Protein AF-A0ABD1VT43-F1 (afdb_monomer)

InterPro domains:
  IPR002347 Short-chain dehydrogenase/reductase SDR [PF13561] (41-270)
  IPR002347 Short-chain dehydrogenase/reductase SDR [PR00080] (107-118)
  IPR002347 Short-chain dehydrogenase/reductase SDR [PR00080] (162-170)
  IPR002347 Short-chain dehydrogenase/reductase SDR [PR00080] (182-201)
  IPR002347 Short-chain dehydrogenase/reductase SDR [PR00081] (36-53)
  IPR002347 Short-chain dehydrogenase/reductase SDR [PR00081] (107-118)
  IPR002347 Short-chain dehydrogenase/reductase SDR [PR00081] (156-172)
  IPR002347 Short-chain dehydrogenase/reductase SDR [PR00081] (182-201)
  IPR002347 Short-chain dehydrogenase/reductase SDR [PR00081] (203-220)
  IPR002347 Short-chain dehydrogenase/reductase SDR [PR00081] (246-266)
  IPR009003 Peptidase S1, PA clan [SSF50494] (459-661)
  IPR036034 PDZ superfamily [G3DSA:2.30.42.10] (669-772)
  IPR036034 PDZ superfamily [SSF50156] (689-769)
  IPR036291 NAD(P)-binding domain superfamily [SSF51735] (33-270)
  IPR041517 Protease Do-like, PDZ domain [PF17815] (774-915)
  IPR046449 Protease Do-like, PDZ domain superfamily [G3DSA:3.20.190.20] (773-922)
  IPR057326 Ketoreductase domain [SM00822] (35-213)

Foldseek 3Di:
DDDDDDDDDDDDDDDDDDPDDPDPDVPPALLQALAEEEAEPQLFFLNVLLCLLNVVSRYQYEYEYQPQVSQCVSQVVSPDSYDYDYADLLDLVRLLVSLVVSCVVRVAHAEYEAEDFAAQPADQDPVRGDVVSLVVRCSRLPVSLLSNLVNNCVGQLVVLHHEYEYEAALCCVPPPPGRPSNVVSRVNSLVSQLVVLVVCVRSHYYYEYAHDYDALIPRNLVVVCVVVPPDDSVRSRVVSQVQQPPPPDGDGSNVSSVVSSCRSGCVVVPDDSPDDHNYPSNDDRPDPDDDPDDDDDDDDDDDDDDDDDDDDDDDDDDDPDPDDDDDDDDDDDDDDDDDDDDDDDDDDDDDDDDDDDDDDDDDDDDDDDDDDDDDDDDDDDDDDDDDDDDDDDDDDDDDDDDDDDDDDDDDDDDDDDYDDDDDDDDDDDDDDDDDDDDDDDDDDDDDDDDDPDPPCCQLLQQKKKKKFWAWFADQLQLLGIPDIDIFMAMWGFADDQKIKFFQVSQPNGPWMWIGTVPGPDTFTKDWQAHAQLLRMTIIGGPDPVSVVSRDGAAADAADDFFFKKKQWFAATPGPDIDIWIFTFHDWAQDQDARNRHGEIKTKTQADDHGRSGNTFMATPVRHGQFTWDDHDDDPVDPRITMGRGVLLVVLQVVCCVVPVYHFHQWDQQFDWAFQPDPVSCVVLLPPDQFFIFTQDGFLAFQCVVPDDHSKTFQDKQNFGGGSGCWTDDDPHDIYRVVHVSRSDDQQDKIWTFIADSNDTDIDITGTHHFQAQAESDDPPRGWWWAAWLQQIKTFHHVVNCVSCDVVRLDDQNVCCNVPNHDNHHQFTFMFRAAGLDDPQQPPCHPDHNWTWQDWPPHGDGHVLSVLVCLVPDPDQWTWTQIPPRDIGIGGSVVRVVSPVVSCVVVVRPDSIDPVSVDDDDPPPPDDDDPVVVPPPPPDPPPVVVDDPVPPPDD

Sequence (954 aa):
MFKIGLRSICISRASLSKSSIRNFSAHIGSKLEGKVALITGAASGIGKETAKKFINNGAKVVIADIQTQLGQETATELGAHACFISCDVSKESDIAHAVDYAVSKYGQLDIMFNNAGIACHTPPTIVDLDLAAFDRVMSINVRGVVAGIKHASRVMIPQGRGSILCTSSITGVLGGLAQHTYSISKSTVIGVMKSAAAELCRYGIRINCISPFAIPTQFVIDEMREYFPGVEDQGLAKMIHDNGVLAGAICEPQDIANAALYLSSDDAKYKHPHWSLAAIKSALITTSTTLDRAERPLKAQQYSESGTASLVHATPFDFDAAANCWFSVLTSSTGSTSRYSLTSQRLFSTSRRPTYFLTSIVKSSKDPIQNQNPKKKLPRKTPGKFSTESEAITQKFPGRSRDESPLSNADDRSSRKKAGRSQSTSLRSSGVQRKGNKGVLFDSKDQQVETGHLQDAAFLNAVVKVYCTHTAPDYSLPWQKQRQYQSTGSAFMIGDGKLLTNAHCVEHDTQVKVKKRGDDTKYVAKVLAKGVECDIALLSIESKEFWKGAEPLQLGRLPRLQDAVTVVGYPLGGDTISVTKGVVSRIEVTSYAHGSSELLGIQIDAAINPGNSGGPAFNDRGECIGVAFQVYRSDEAENIGYVIPTTVVSHFLEDYERNGKYTGFPSLGVLLQKLENPALRACLNVPSNEGVLVRKVEPTSDASNVLKKGDVIVSFDDVRVGSEGTVPFQTTERIAFRFLISQKFAGDVAELGIIRGGQFMKVKAVMKPRVHLVPYHIEGGQPSYLIVAGLVFTPLSEPLIEEECEDTIGLKLLTKARYSLARFKGEQIVILSQVLANEVNIGYEDLSNEQVLKLNGTWIRNIHHLAHLVDSCKDKYLVFEFEDNILVVLEREAALAASGCILKDYGIPSERSSDLSEPYVDSIGHVKTIDQYESVDCAVSNSEIGYDGLLWGE

Mean predicted aligned error: 20.48 Å

Radius of gyration: 39.95 Å; Cα contacts (8 Å, |Δi|>4): 1645; chains: 1; bounding box: 138×115×93 Å

Organism: NCBI:txid126358

Structure (mmCIF, N/CA/C/O backbone):
data_AF-A0ABD1VT43-F1
#
_entry.id   AF-A0ABD1VT43-F1
#
loop_
_atom_site.group_PDB
_atom_site.id
_atom_site.type_symbol
_atom_site.label_atom_id
_atom_site.label_alt_id
_atom_site.label_comp_id
_atom_site.label_asym_id
_atom_site.label_entity_id
_atom_site.label_seq_id
_atom_site.pdbx_PDB_ins_code
_atom_site.Cartn_x
_atom_site.Cartn_y
_atom_site.Cartn_z
_atom_site.occupancy
_atom_site.B_iso_or_equiv
_atom_site.auth_seq_id
_atom_site.auth_comp_id
_atom_site.auth_asym_id
_atom_site.auth_atom_id
_atom_site.pdbx_PDB_model_num
ATOM 1 N N . MET A 1 1 ? -65.711 -47.361 1.495 1.00 32.53 1 MET A N 1
ATOM 2 C CA . MET A 1 1 ? -65.771 -48.813 1.799 1.00 32.53 1 MET A CA 1
ATOM 3 C C . MET A 1 1 ? -64.378 -49.201 2.299 1.00 32.53 1 MET A C 1
ATOM 5 O O . MET A 1 1 ? -63.424 -48.741 1.695 1.00 32.53 1 MET A O 1
ATOM 9 N N . PHE A 1 2 ? -64.205 -49.672 3.542 1.00 25.41 2 PHE A N 1
ATOM 10 C CA . PHE A 1 2 ? -64.366 -51.073 4.004 1.00 25.41 2 PHE A CA 1
ATOM 11 C C . PHE A 1 2 ? -63.335 -52.032 3.358 1.00 25.41 2 PHE A C 1
ATOM 13 O O . PHE A 1 2 ? -63.227 -52.018 2.142 1.00 25.41 2 PHE A O 1
ATOM 20 N N . LYS A 1 3 ? -62.592 -52.892 4.085 1.00 25.38 3 LYS A N 1
ATOM 21 C CA . LYS A 1 3 ? -62.597 -53.269 5.529 1.00 25.38 3 LYS A CA 1
ATOM 22 C C . LYS A 1 3 ? -61.210 -53.806 5.990 1.00 25.38 3 LYS A C 1
ATOM 24 O O . LYS A 1 3 ? -60.459 -54.279 5.154 1.00 25.38 3 LYS A O 1
ATOM 29 N N . ILE A 1 4 ? -60.940 -53.723 7.309 1.00 28.62 4 ILE A N 1
ATOM 30 C CA . ILE A 1 4 ? -60.386 -54.748 8.257 1.00 28.62 4 ILE A CA 1
ATOM 31 C C . ILE A 1 4 ? -59.448 -55.825 7.638 1.00 28.62 4 ILE A C 1
ATOM 33 O O . ILE A 1 4 ? -59.853 -56.489 6.699 1.00 28.62 4 ILE A O 1
ATOM 37 N N . GLY A 1 5 ? -58.212 -56.085 8.106 1.00 25.95 5 GLY A N 1
ATOM 38 C CA . GLY A 1 5 ? -57.822 -56.579 9.454 1.00 25.95 5 GLY A CA 1
ATOM 39 C C . GLY A 1 5 ? -57.853 -58.133 9.507 1.00 25.95 5 GLY A C 1
ATOM 40 O O . GLY A 1 5 ? -58.623 -58.723 8.767 1.00 25.95 5 GLY A O 1
ATOM 41 N N . LEU A 1 6 ? -57.085 -58.892 10.309 1.00 26.97 6 LEU A N 1
ATOM 42 C CA . LEU A 1 6 ? -56.315 -58.599 11.529 1.00 26.97 6 LEU A CA 1
ATOM 43 C C . LEU A 1 6 ? -55.190 -59.661 11.775 1.00 26.97 6 LEU A C 1
ATOM 45 O O . LEU A 1 6 ? -55.426 -60.842 11.572 1.00 26.97 6 LEU A O 1
ATOM 49 N N . ARG A 1 7 ? -54.034 -59.223 12.309 1.00 27.70 7 ARG A N 1
ATOM 50 C CA . ARG A 1 7 ? -53.139 -59.846 13.338 1.00 27.70 7 ARG A CA 1
ATOM 51 C C . ARG A 1 7 ? -52.874 -61.373 13.446 1.00 27.70 7 ARG A C 1
ATOM 53 O O . ARG A 1 7 ? -53.777 -62.147 13.729 1.00 27.70 7 ARG A O 1
ATOM 60 N N . SER A 1 8 ? -51.587 -61.684 13.674 1.00 24.89 8 SER A N 1
ATOM 61 C CA . SER A 1 8 ? -51.059 -62.319 14.915 1.00 24.89 8 SER A CA 1
ATOM 62 C C . SER A 1 8 ? -49.631 -61.749 15.166 1.00 24.89 8 SER A C 1
ATOM 64 O O . SER A 1 8 ? -48.980 -61.438 14.175 1.00 24.89 8 SER A O 1
ATOM 66 N N . ILE A 1 9 ? -49.074 -61.396 16.346 1.00 26.72 9 ILE A N 1
ATOM 67 C CA . ILE A 1 9 ? -49.157 -61.847 17.766 1.00 26.72 9 ILE A CA 1
ATOM 68 C C . ILE A 1 9 ? -48.458 -63.218 17.939 1.00 26.72 9 ILE A C 1
ATOM 70 O O . ILE A 1 9 ? -48.774 -64.128 17.184 1.00 26.72 9 ILE A O 1
ATOM 74 N N . CYS A 1 10 ? -47.440 -63.439 18.793 1.00 23.52 10 CYS A N 1
ATOM 75 C CA . CYS A 1 10 ? -47.114 -62.988 20.174 1.00 23.52 10 CYS A CA 1
ATOM 76 C C . CYS A 1 10 ? -45.668 -62.404 20.316 1.00 23.52 10 CYS A C 1
ATOM 78 O O . CYS A 1 10 ? -44.823 -62.729 19.495 1.00 23.52 10 CYS A O 1
ATOM 80 N N . ILE A 1 11 ? -45.344 -61.426 21.195 1.00 27.83 11 ILE A N 1
ATOM 81 C CA . ILE A 1 11 ? -45.077 -61.485 22.672 1.00 27.83 11 ILE A CA 1
ATOM 82 C C . ILE A 1 11 ? -43.807 -62.316 23.001 1.00 27.83 11 ILE A C 1
ATOM 84 O O . ILE A 1 11 ? -43.724 -63.451 22.559 1.00 27.83 11 ILE A O 1
ATOM 88 N N . SER A 1 12 ? -42.787 -61.879 23.767 1.00 26.19 12 SER A N 1
ATOM 89 C CA . SER A 1 12 ? -42.550 -60.715 24.674 1.00 26.19 12 SER A CA 1
ATOM 90 C C . SER A 1 12 ? -41.053 -60.258 24.601 1.00 26.19 12 SER A C 1
ATOM 92 O O . SER A 1 12 ? -40.380 -60.703 23.681 1.00 26.19 12 SER A O 1
ATOM 94 N N . ARG A 1 13 ? -40.422 -59.404 25.443 1.00 25.30 13 ARG A N 1
ATOM 95 C CA . ARG A 1 13 ? -40.741 -58.727 26.733 1.00 25.30 13 ARG A CA 1
ATOM 96 C C . ARG A 1 13 ? -39.811 -57.504 26.960 1.00 25.30 13 ARG A C 1
ATOM 98 O O . ARG A 1 13 ? -38.725 -57.492 26.404 1.00 25.30 13 ARG A O 1
ATOM 105 N N . ALA A 1 14 ? -40.196 -56.603 27.883 1.00 26.69 14 ALA A N 1
ATOM 106 C CA . ALA A 1 14 ? -39.402 -55.516 28.507 1.00 26.69 14 ALA A CA 1
ATOM 107 C C . ALA A 1 14 ? -38.855 -54.384 27.596 1.00 26.69 14 ALA A C 1
ATOM 109 O O . ALA A 1 14 ? -38.370 -54.628 26.504 1.00 26.69 14 ALA A O 1
ATOM 110 N N . SER A 1 15 ? -38.823 -53.107 27.996 1.00 26.03 15 SER A N 1
ATOM 111 C CA . SER A 1 15 ? -39.642 -52.325 28.948 1.00 26.03 15 SER A CA 1
ATOM 112 C C . SER A 1 15 ? -39.277 -50.846 28.754 1.00 26.03 15 SER A C 1
ATOM 114 O O . SER A 1 15 ? -38.097 -50.512 28.810 1.00 26.03 15 SER A O 1
ATOM 116 N N . LEU A 1 16 ? -40.254 -49.960 28.541 1.00 31.00 16 LEU A N 1
ATOM 117 C CA . LEU A 1 16 ? -40.001 -48.535 28.278 1.00 31.00 16 LEU A CA 1
ATOM 118 C C . LEU A 1 16 ? -39.399 -47.825 29.505 1.00 31.00 16 LEU A C 1
ATOM 120 O O . LEU A 1 16 ? -40.082 -47.654 30.516 1.00 31.00 16 LEU A O 1
ATOM 124 N N . SER A 1 17 ? -38.155 -47.353 29.399 1.00 29.45 17 SER A N 1
ATOM 125 C CA . SER A 1 17 ? -37.601 -46.347 30.309 1.00 29.45 17 SER A CA 1
ATOM 126 C C . SER A 1 17 ? -37.896 -44.942 29.777 1.00 29.45 17 SER A C 1
ATOM 128 O O . SER A 1 17 ? -37.843 -44.677 28.577 1.00 29.45 17 SER A O 1
ATOM 130 N N . LYS A 1 18 ? -38.267 -44.038 30.688 1.00 28.83 18 LYS A N 1
ATOM 131 C CA . LYS A 1 18 ? -38.676 -42.660 30.382 1.00 28.83 18 LYS A CA 1
ATOM 132 C C . LYS A 1 18 ? -37.583 -41.933 29.590 1.00 28.83 18 LYS A C 1
ATOM 134 O O . LYS A 1 18 ? -36.425 -41.934 30.005 1.00 28.83 18 LYS A O 1
ATOM 139 N N . SER A 1 19 ? -37.962 -41.238 28.519 1.00 30.27 19 SER A N 1
ATOM 140 C CA . SER A 1 19 ? -37.098 -40.271 27.839 1.00 30.27 19 SER A CA 1
ATOM 141 C C . SER A 1 19 ? -36.899 -39.044 28.735 1.00 30.27 19 SER A C 1
ATOM 143 O O . SER A 1 19 ? -37.629 -38.057 28.623 1.00 30.27 19 SER A O 1
ATOM 145 N N . SER A 1 20 ? -35.958 -39.129 29.676 1.00 29.78 20 SER A N 1
ATOM 146 C CA . SER A 1 20 ? -35.627 -38.016 30.563 1.00 29.78 20 SER A CA 1
ATOM 147 C C . SER A 1 20 ? -35.196 -36.796 29.759 1.00 29.78 20 SER A C 1
ATOM 149 O O . SER A 1 20 ? -34.330 -36.883 28.886 1.00 29.78 20 SER A O 1
ATOM 151 N N . ILE A 1 21 ? -35.777 -35.653 30.115 1.00 32.12 21 ILE A N 1
ATOM 152 C CA . ILE A 1 21 ? -35.325 -34.330 29.695 1.00 32.12 21 ILE A CA 1
ATOM 153 C C . ILE A 1 21 ? -33.829 -34.237 30.017 1.00 32.12 21 ILE A C 1
ATOM 155 O O . ILE A 1 21 ? -33.436 -34.305 31.183 1.00 32.12 21 ILE A O 1
ATOM 159 N N . ARG A 1 22 ? -32.981 -34.099 28.991 1.00 29.80 22 ARG A N 1
ATOM 160 C CA . ARG A 1 22 ? -31.594 -33.681 29.205 1.00 29.80 22 ARG A CA 1
ATOM 161 C C . ARG A 1 22 ? -31.627 -32.200 29.544 1.00 29.80 22 ARG A C 1
ATOM 163 O O . ARG A 1 22 ? -31.699 -31.362 28.650 1.00 29.80 22 ARG A O 1
ATOM 170 N N . ASN A 1 23 ? -31.603 -31.902 30.838 1.00 27.55 23 ASN A N 1
ATOM 171 C CA . ASN A 1 23 ? -31.368 -30.551 31.321 1.00 27.55 23 ASN A CA 1
ATOM 172 C C . ASN A 1 23 ? -30.088 -30.020 30.664 1.00 27.55 23 ASN A C 1
ATOM 174 O O . ASN A 1 23 ? -29.033 -30.644 30.799 1.00 27.55 23 ASN A O 1
ATOM 178 N N . PHE A 1 24 ? -30.159 -28.846 30.036 1.00 33.06 24 PHE A N 1
ATOM 179 C CA . PHE A 1 24 ? -28.979 -28.006 29.838 1.00 33.06 24 PHE A CA 1
ATOM 180 C C . PHE A 1 24 ? -28.573 -27.425 31.200 1.00 33.06 24 PHE A C 1
ATOM 182 O O . PHE A 1 24 ? -28.722 -26.240 31.479 1.00 33.06 24 PHE A O 1
ATOM 189 N N . SER A 1 25 ? -28.084 -28.304 32.077 1.00 29.72 25 SER A N 1
ATOM 190 C CA . SER A 1 25 ? -27.198 -27.884 33.150 1.00 29.72 25 SER A CA 1
ATOM 191 C C . SER A 1 25 ? -25.934 -27.349 32.492 1.00 29.72 25 SER A C 1
ATOM 193 O O . SER A 1 25 ? -25.379 -28.008 31.606 1.00 29.72 25 SER A O 1
ATOM 195 N N . ALA A 1 26 ? -25.470 -26.180 32.924 1.00 34.00 26 ALA A N 1
ATOM 196 C CA . ALA A 1 26 ? -24.152 -25.687 32.565 1.00 34.00 26 ALA A CA 1
ATOM 197 C C . ALA A 1 26 ? -23.095 -26.546 33.276 1.00 34.00 26 ALA A C 1
ATOM 199 O O . ALA A 1 26 ? -22.544 -26.168 34.308 1.00 34.00 26 ALA A O 1
ATOM 200 N N . HIS A 1 27 ? -22.825 -27.736 32.732 1.00 37.00 27 HIS A N 1
ATOM 201 C CA . HIS A 1 27 ? -21.632 -28.481 33.095 1.00 37.00 27 HIS A CA 1
ATOM 202 C C . HIS A 1 27 ? -20.422 -27.619 32.740 1.00 37.00 27 HIS A C 1
ATOM 204 O O . HIS A 1 27 ? -20.138 -27.385 31.564 1.00 37.00 27 HIS A O 1
ATOM 210 N N . ILE A 1 28 ? -19.707 -27.174 33.772 1.00 47.28 28 ILE A N 1
ATOM 211 C CA . ILE A 1 28 ? -18.341 -26.668 33.662 1.00 47.28 28 ILE A CA 1
ATOM 212 C C . ILE A 1 28 ? -17.495 -27.868 33.224 1.00 47.28 28 ILE A C 1
ATOM 214 O O . ILE A 1 28 ? -17.030 -28.653 34.046 1.00 47.28 28 ILE A O 1
ATOM 218 N N . GLY A 1 29 ? -17.435 -28.092 31.911 1.00 54.00 29 GLY A N 1
ATOM 219 C CA . GLY A 1 29 ? -16.814 -29.273 31.324 1.00 54.00 29 GLY A CA 1
ATOM 220 C C . GLY A 1 29 ? -15.306 -29.258 31.534 1.00 54.00 29 GLY A C 1
ATOM 221 O O . GLY A 1 29 ? -14.655 -28.245 31.278 1.00 54.00 29 GLY A O 1
ATOM 222 N N . SER A 1 30 ? -14.752 -30.389 31.964 1.00 81.06 30 SER A N 1
ATOM 223 C CA . SER A 1 30 ? -13.316 -30.615 32.100 1.00 81.06 30 SER A CA 1
ATOM 224 C C . SER A 1 30 ? -12.635 -30.529 30.727 1.00 81.06 30 SER A C 1
ATOM 226 O O . SER A 1 30 ? -12.578 -31.495 29.968 1.00 81.06 30 SER A O 1
ATOM 228 N N . LYS A 1 31 ? -12.122 -29.340 30.376 1.00 90.81 31 LYS A N 1
ATOM 229 C CA . LYS A 1 31 ? -11.600 -29.034 29.026 1.00 90.81 31 LYS A CA 1
ATOM 230 C C . LYS A 1 31 ? -10.401 -29.887 28.590 1.00 90.81 31 LYS A C 1
ATOM 232 O O . LYS A 1 31 ? -10.034 -29.875 27.413 1.00 90.81 31 LYS A O 1
ATOM 237 N N . LEU A 1 32 ? -9.774 -30.591 29.532 1.00 96.25 32 LEU A N 1
ATOM 238 C CA . LEU A 1 32 ? -8.617 -31.458 29.334 1.00 96.25 32 LEU A CA 1
ATOM 239 C C . LEU A 1 32 ? -8.867 -32.882 29.874 1.00 96.25 32 LEU A C 1
ATOM 241 O O . LEU A 1 32 ? -7.906 -33.574 30.200 1.00 96.25 32 LEU A O 1
ATOM 245 N N . GLU A 1 33 ? -10.129 -33.316 29.977 1.00 95.56 33 GLU A N 1
ATOM 246 C CA . GLU A 1 33 ? -10.508 -34.627 30.521 1.00 95.56 33 GLU A CA 1
ATOM 247 C C . GLU A 1 33 ? -9.689 -35.775 29.912 1.00 95.56 33 GLU A C 1
ATOM 249 O O . GLU A 1 33 ? -9.613 -35.939 28.692 1.00 95.56 33 GLU A O 1
ATOM 254 N N . GLY A 1 34 ? -9.041 -36.560 30.775 1.00 92.88 34 GLY A N 1
ATOM 255 C CA . GLY A 1 34 ? -8.203 -37.693 30.384 1.00 92.88 34 GLY A CA 1
ATOM 256 C C . GLY A 1 34 ? -6.853 -37.347 29.735 1.00 92.88 34 GLY A C 1
ATOM 257 O O . GLY A 1 34 ? -6.058 -38.266 29.530 1.00 92.88 34 GLY A O 1
ATOM 258 N N . LYS A 1 35 ? -6.550 -36.073 29.443 1.00 97.31 35 LYS A N 1
ATOM 259 C CA . LYS A 1 35 ? -5.269 -35.658 28.842 1.00 97.31 35 LYS A CA 1
ATOM 260 C C . LYS A 1 35 ? -4.116 -35.733 29.849 1.00 97.31 35 LYS A C 1
ATOM 262 O O . LYS A 1 35 ? -4.285 -35.507 31.047 1.00 97.31 35 LYS A O 1
ATOM 267 N N . VAL A 1 36 ? -2.917 -35.997 29.344 1.00 98.62 36 VAL A N 1
ATOM 268 C CA . VAL A 1 36 ? -1.654 -36.000 30.086 1.00 98.62 36 VAL A CA 1
ATOM 269 C C . VAL A 1 36 ? -0.829 -34.782 29.682 1.00 98.62 36 VAL A C 1
ATOM 271 O O . VAL A 1 36 ? -0.512 -34.607 28.503 1.00 98.62 36 VAL A O 1
ATOM 274 N N . ALA A 1 37 ? -0.451 -33.963 30.661 1.00 98.69 37 ALA A N 1
ATOM 275 C CA . ALA A 1 37 ? 0.412 -32.805 30.472 1.00 98.69 37 ALA A CA 1
ATOM 276 C C . ALA A 1 37 ? 1.768 -32.978 31.170 1.00 98.69 37 ALA A C 1
ATOM 278 O O . ALA A 1 37 ? 1.833 -33.448 32.303 1.00 98.69 37 ALA A O 1
ATOM 279 N N . LEU A 1 38 ? 2.838 -32.531 30.519 1.00 98.81 38 LEU A N 1
ATOM 280 C CA . LEU A 1 38 ? 4.162 -32.333 31.104 1.00 98.81 38 LEU A CA 1
ATOM 281 C C . LEU A 1 38 ? 4.451 -30.828 31.114 1.00 98.81 38 LEU A C 1
ATOM 283 O O . LEU A 1 38 ? 4.404 -30.191 30.063 1.00 98.81 38 LEU A O 1
ATOM 287 N N . ILE A 1 39 ? 4.716 -30.254 32.289 1.00 98.75 39 ILE A N 1
ATOM 288 C CA . ILE A 1 39 ? 4.967 -28.813 32.454 1.00 98.75 39 ILE A CA 1
ATOM 289 C C . ILE A 1 39 ? 6.341 -28.631 33.098 1.00 98.75 39 ILE A C 1
ATOM 291 O O . ILE A 1 39 ? 6.588 -29.164 34.181 1.00 98.75 39 ILE A O 1
ATOM 295 N N . THR A 1 40 ? 7.231 -27.884 32.439 1.00 98.50 40 THR A N 1
ATOM 296 C CA . THR A 1 40 ? 8.561 -27.559 32.978 1.00 98.50 40 THR A CA 1
ATOM 297 C C . THR A 1 40 ? 8.530 -26.271 33.801 1.00 98.50 40 THR A C 1
ATOM 299 O O . THR A 1 40 ? 7.827 -25.324 33.451 1.00 98.50 40 THR A O 1
ATOM 302 N N . GLY A 1 41 ? 9.292 -26.209 34.896 1.00 96.69 41 GLY A N 1
ATOM 303 C CA . GLY A 1 41 ? 9.258 -25.062 35.813 1.00 96.69 41 GLY A CA 1
ATOM 304 C C . GLY A 1 41 ? 7.912 -24.969 36.534 1.00 96.69 41 GLY A C 1
ATOM 305 O O . GLY A 1 41 ? 7.289 -23.908 36.556 1.00 96.69 41 GLY A O 1
ATOM 306 N N . ALA A 1 42 ? 7.405 -26.114 36.999 1.00 97.25 42 ALA A N 1
ATOM 307 C CA . ALA A 1 42 ? 6.052 -26.282 37.526 1.00 97.25 42 ALA A CA 1
ATOM 308 C C . ALA A 1 42 ? 5.972 -26.386 39.060 1.00 97.25 42 ALA A C 1
ATOM 310 O O . ALA A 1 42 ? 4.875 -26.551 39.593 1.00 97.25 42 ALA A O 1
ATOM 311 N N . ALA A 1 43 ? 7.093 -26.274 39.780 1.00 96.62 43 ALA A N 1
ATOM 312 C CA . ALA A 1 43 ? 7.087 -26.231 41.244 1.00 96.62 43 ALA A CA 1
ATOM 313 C C . ALA A 1 43 ? 6.595 -24.879 41.808 1.00 96.62 43 ALA A C 1
ATOM 315 O O . ALA A 1 43 ? 6.233 -24.798 42.978 1.00 96.62 43 ALA A O 1
ATOM 316 N N . SER A 1 44 ? 6.559 -23.812 41.001 1.00 94.38 44 SER A N 1
ATOM 317 C CA . SER A 1 44 ? 6.132 -22.476 41.441 1.00 94.38 44 SER A CA 1
ATOM 318 C C . SER A 1 44 ? 5.477 -21.641 40.327 1.00 94.38 44 SER A C 1
ATOM 320 O O . SER A 1 44 ? 5.404 -22.051 39.164 1.00 94.38 44 SER A O 1
ATOM 322 N N . GLY A 1 45 ? 4.956 -20.465 40.703 1.00 93.62 45 GLY A N 1
ATOM 323 C CA . GLY A 1 45 ? 4.488 -19.417 39.789 1.00 93.62 45 GLY A CA 1
ATOM 324 C C . GLY A 1 45 ? 3.482 -19.877 38.726 1.00 93.62 45 GLY A C 1
ATOM 325 O O . GLY A 1 45 ? 2.568 -20.657 38.998 1.00 93.62 45 GLY A O 1
ATOM 326 N N . ILE A 1 46 ? 3.674 -19.387 37.496 1.00 94.62 46 ILE A N 1
ATOM 327 C CA . ILE A 1 46 ? 2.841 -19.700 36.321 1.00 94.62 46 ILE A CA 1
ATOM 328 C C . ILE A 1 46 ? 2.733 -21.213 36.085 1.00 94.62 46 ILE A C 1
ATOM 330 O O . ILE A 1 46 ? 1.652 -21.705 35.759 1.00 94.62 46 ILE A O 1
ATOM 334 N N . GLY A 1 47 ? 3.821 -21.968 36.269 1.00 96.62 47 GLY A N 1
ATOM 335 C CA . GLY A 1 47 ? 3.826 -23.411 36.034 1.00 96.62 47 GLY A CA 1
ATOM 336 C C . GLY A 1 47 ? 2.964 -24.170 37.046 1.00 96.62 47 GLY A C 1
ATOM 337 O O . GLY A 1 47 ? 2.162 -25.016 36.644 1.00 96.62 47 GLY A O 1
ATOM 338 N N . LYS A 1 48 ? 3.053 -23.811 38.335 1.00 97.31 48 LYS A N 1
ATOM 339 C CA . LYS A 1 48 ? 2.219 -24.379 39.408 1.00 97.31 48 LYS A CA 1
ATOM 340 C C . LYS A 1 48 ? 0.735 -24.059 39.219 1.00 97.31 48 LYS A C 1
ATOM 342 O O . LYS A 1 48 ? -0.094 -24.969 39.248 1.00 97.31 48 LYS A O 1
ATOM 347 N N . GLU A 1 49 ? 0.388 -22.796 38.967 1.00 97.56 49 GLU A N 1
ATOM 348 C CA . GLU A 1 49 ? -1.014 -22.413 38.738 1.00 97.56 49 GLU A CA 1
ATOM 349 C C . GLU A 1 49 ? -1.570 -23.007 37.433 1.00 97.56 49 GLU A C 1
ATOM 351 O O . GLU A 1 49 ? -2.745 -23.374 37.380 1.00 97.56 49 GLU A O 1
ATOM 356 N N . THR A 1 50 ? -0.735 -23.223 36.409 1.00 97.94 50 THR A N 1
ATOM 357 C CA . THR A 1 50 ? -1.148 -23.964 35.205 1.00 97.94 50 THR A CA 1
ATOM 358 C C . THR A 1 50 ? -1.383 -25.445 35.503 1.00 97.94 50 THR A C 1
ATOM 360 O O . THR A 1 50 ? -2.416 -25.976 35.100 1.00 97.94 50 THR A O 1
ATOM 363 N N . ALA A 1 51 ? -0.503 -26.108 36.262 1.00 98.31 51 ALA A N 1
ATOM 364 C CA . ALA A 1 51 ? -0.686 -27.502 36.678 1.00 98.31 51 ALA A CA 1
ATOM 365 C C . ALA A 1 51 ? -2.002 -27.697 37.452 1.00 98.31 51 ALA A C 1
ATOM 367 O O . ALA A 1 51 ? -2.825 -28.541 37.095 1.00 98.31 51 ALA A O 1
ATOM 368 N N . LYS A 1 52 ? -2.246 -26.843 38.449 1.00 98.00 52 LYS A N 1
ATOM 369 C CA . LYS A 1 52 ? -3.489 -26.758 39.230 1.00 98.00 52 LYS A CA 1
ATOM 370 C C . LYS A 1 52 ? -4.715 -26.530 38.338 1.00 98.00 52 LYS A C 1
ATOM 372 O O . LYS A 1 52 ? -5.705 -27.251 38.445 1.00 98.00 52 LYS A O 1
ATOM 377 N N . LYS A 1 53 ? -4.648 -25.574 37.402 1.00 97.50 53 LYS A N 1
ATOM 378 C CA . LYS A 1 53 ? -5.752 -25.263 36.479 1.00 97.50 53 LYS A CA 1
ATOM 379 C C . LYS A 1 53 ? -6.039 -26.403 35.497 1.00 97.50 53 LYS A C 1
ATOM 381 O O . LYS A 1 53 ? -7.202 -26.619 35.158 1.00 97.50 53 LYS A O 1
ATOM 386 N N . PHE A 1 54 ? -5.016 -27.151 35.083 1.00 98.06 54 PHE A N 1
ATOM 387 C CA . PHE A 1 54 ? -5.145 -28.322 34.214 1.00 98.06 54 PHE A CA 1
ATOM 388 C C . PHE A 1 54 ? -5.762 -29.519 34.954 1.00 98.06 54 PHE A C 1
ATOM 390 O O . PHE A 1 54 ? -6.678 -30.145 34.421 1.00 98.06 54 PHE A O 1
ATOM 397 N N . ILE A 1 55 ? -5.339 -29.789 36.195 1.00 97.62 55 ILE A N 1
ATOM 398 C CA . ILE A 1 55 ? -5.935 -30.822 37.065 1.00 97.62 55 ILE A CA 1
ATOM 399 C C . ILE A 1 55 ? -7.412 -30.515 37.333 1.00 97.62 55 ILE A C 1
ATOM 401 O O . ILE A 1 55 ? -8.269 -31.371 37.122 1.00 97.62 55 ILE A O 1
ATOM 405 N N . ASN A 1 56 ? -7.737 -29.257 37.647 1.00 96.44 56 ASN A N 1
ATOM 406 C CA . ASN A 1 56 ? -9.118 -28.778 37.793 1.00 96.44 56 ASN A CA 1
ATOM 407 C C . ASN A 1 56 ? -9.945 -28.846 36.487 1.00 96.44 56 ASN A C 1
ATOM 409 O O . ASN A 1 56 ? -11.136 -28.551 36.502 1.00 96.44 56 ASN A O 1
ATOM 413 N N . ASN A 1 57 ? -9.330 -29.220 35.358 1.00 96.62 57 ASN A N 1
ATOM 414 C CA . ASN A 1 57 ? -9.971 -29.461 34.065 1.00 96.62 57 ASN A CA 1
ATOM 415 C C . ASN A 1 57 ? -9.812 -30.917 33.578 1.00 96.62 57 ASN A C 1
ATOM 417 O O . ASN A 1 57 ? -9.992 -31.171 32.388 1.00 96.62 57 ASN A O 1
ATOM 421 N N . GLY A 1 58 ? -9.512 -31.864 34.474 1.00 95.88 58 GLY A N 1
ATOM 422 C CA . GLY A 1 58 ? -9.498 -33.308 34.195 1.00 95.88 58 GLY A CA 1
ATOM 423 C C . GLY A 1 58 ? -8.181 -33.868 33.640 1.00 95.88 58 GLY A C 1
ATOM 424 O O . GLY A 1 58 ? -8.129 -35.042 33.271 1.00 95.88 58 GLY A O 1
ATOM 425 N N . ALA A 1 59 ? -7.111 -33.067 33.588 1.00 97.88 59 ALA A N 1
ATOM 426 C CA . ALA A 1 59 ? -5.799 -33.540 33.151 1.00 97.88 59 ALA A CA 1
ATOM 427 C C . ALA A 1 59 ? -5.015 -34.245 34.273 1.00 97.88 59 ALA A C 1
ATOM 429 O O . ALA A 1 59 ? -5.123 -33.906 35.452 1.00 97.88 59 ALA A O 1
ATOM 430 N N . LYS A 1 60 ? -4.129 -35.165 33.887 1.00 98.50 60 LYS A N 1
ATOM 431 C CA . LYS A 1 60 ? -3.025 -35.661 34.727 1.00 98.50 60 LYS A CA 1
ATOM 432 C C . LYS A 1 60 ? -1.778 -34.839 34.408 1.00 98.50 60 LYS A C 1
ATOM 434 O O . LYS A 1 60 ? -1.461 -34.667 33.232 1.00 98.50 60 LYS A O 1
ATOM 439 N N . VAL A 1 61 ? -1.062 -34.347 35.417 1.00 98.62 61 VAL A N 1
ATOM 440 C CA . VAL A 1 61 ? 0.075 -33.433 35.223 1.00 98.62 61 VAL A CA 1
ATOM 441 C C . VAL A 1 61 ? 1.364 -34.004 35.808 1.00 98.62 61 VAL A C 1
ATOM 443 O O . VAL A 1 61 ? 1.449 -34.338 36.989 1.00 98.62 61 VAL A O 1
ATOM 446 N N . VAL A 1 62 ? 2.398 -34.069 34.973 1.00 98.69 62 VAL A N 1
ATOM 447 C CA . VAL A 1 62 ? 3.782 -34.284 35.385 1.00 98.69 62 VAL A CA 1
ATOM 448 C C . VAL A 1 62 ? 4.431 -32.919 35.621 1.00 98.69 62 VAL A C 1
ATOM 450 O O . VAL A 1 62 ? 4.572 -32.112 34.701 1.00 98.69 62 VAL A O 1
ATOM 453 N N . ILE A 1 63 ? 4.811 -32.676 36.872 1.00 98.62 63 ILE A N 1
ATOM 454 C CA . ILE A 1 63 ? 5.550 -31.501 37.332 1.00 98.62 63 ILE A CA 1
ATOM 455 C C . ILE A 1 63 ? 7.033 -31.793 37.112 1.00 98.62 63 ILE A C 1
ATOM 457 O O . ILE A 1 63 ? 7.606 -32.616 37.827 1.00 98.62 63 ILE A O 1
ATOM 461 N N . ALA A 1 64 ? 7.645 -31.139 36.127 1.00 98.38 64 ALA A N 1
ATOM 462 C CA . ALA A 1 64 ? 9.075 -31.238 35.856 1.00 98.38 64 ALA A CA 1
ATOM 463 C C . ALA A 1 64 ? 9.788 -29.973 36.351 1.00 98.38 64 ALA A C 1
ATOM 465 O O . ALA A 1 64 ? 9.539 -28.873 35.857 1.00 98.38 64 ALA A O 1
ATOM 466 N N . ASP A 1 65 ? 10.669 -30.113 37.338 1.00 98.12 65 ASP A N 1
ATOM 467 C CA . ASP A 1 65 ? 11.394 -28.981 37.928 1.00 98.12 65 ASP A CA 1
ATOM 468 C C . ASP A 1 65 ? 12.770 -29.415 38.443 1.00 98.12 65 ASP A C 1
ATOM 470 O O . ASP A 1 65 ? 12.989 -30.588 38.745 1.00 98.12 65 ASP A O 1
ATOM 474 N N . ILE A 1 66 ? 13.695 -28.469 38.584 1.00 96.81 66 ILE A N 1
ATOM 475 C CA . ILE A 1 66 ? 14.996 -28.711 39.219 1.00 96.81 66 ILE A CA 1
ATOM 476 C C . ILE A 1 66 ? 14.880 -28.664 40.755 1.00 96.81 66 ILE A C 1
ATOM 478 O O . ILE A 1 66 ? 15.631 -29.334 41.471 1.00 96.81 66 ILE A O 1
ATOM 482 N N . GLN A 1 67 ? 13.891 -27.927 41.275 1.00 95.25 67 GLN A N 1
ATOM 483 C CA . GLN A 1 67 ? 13.624 -27.737 42.703 1.00 95.25 67 GLN A CA 1
ATOM 484 C C . GLN A 1 67 ? 12.950 -28.974 43.310 1.00 95.25 67 GLN A C 1
ATOM 486 O O . GLN A 1 67 ? 11.752 -28.999 43.579 1.00 95.25 67 GLN A O 1
ATOM 491 N N . THR A 1 68 ? 13.751 -30.018 43.520 1.00 95.12 68 THR A N 1
ATOM 492 C CA . THR A 1 68 ? 13.284 -31.371 43.868 1.00 95.12 68 THR A CA 1
ATOM 493 C C . THR A 1 68 ? 12.348 -31.411 45.082 1.00 95.12 68 THR A C 1
ATOM 495 O O . THR A 1 68 ? 11.321 -32.077 45.018 1.00 95.12 68 THR A O 1
ATOM 498 N N . GLN A 1 69 ? 12.635 -30.666 46.156 1.00 96.12 69 GLN A N 1
ATOM 499 C CA . GLN A 1 69 ? 11.749 -30.606 47.327 1.00 96.12 69 GLN A CA 1
ATOM 500 C C . GLN A 1 69 ? 10.423 -29.887 47.016 1.00 96.12 69 GLN A C 1
ATOM 502 O O . GLN A 1 69 ? 9.358 -30.480 47.174 1.00 96.12 69 GLN A O 1
ATOM 507 N N . LEU A 1 70 ? 10.479 -28.651 46.507 1.00 96.75 70 LEU A N 1
ATOM 508 C CA . LEU A 1 70 ? 9.291 -27.833 46.221 1.00 96.75 70 LEU A CA 1
ATOM 509 C C . LEU A 1 70 ? 8.365 -28.480 45.174 1.00 96.75 70 LEU A C 1
ATOM 511 O O . LEU A 1 70 ? 7.141 -28.355 45.243 1.00 96.75 70 LEU A O 1
ATOM 515 N N . GLY A 1 71 ? 8.938 -29.205 44.208 1.00 96.75 71 GLY A N 1
ATOM 516 C CA . GLY A 1 71 ? 8.190 -29.987 43.227 1.00 96.75 71 GLY A CA 1
ATOM 517 C C . GLY A 1 71 ? 7.497 -31.210 43.838 1.00 96.75 71 GLY A C 1
ATOM 518 O O . GLY A 1 71 ? 6.348 -31.489 43.494 1.00 96.75 71 GLY A O 1
ATOM 519 N N . GLN A 1 72 ? 8.145 -31.899 44.784 1.00 96.62 72 GLN A N 1
ATOM 520 C CA . GLN A 1 72 ? 7.558 -33.006 45.550 1.00 96.62 72 GLN A CA 1
ATOM 521 C C . GLN A 1 72 ? 6.407 -32.520 46.453 1.00 96.62 72 GLN A C 1
ATOM 523 O O . GLN A 1 72 ? 5.347 -33.149 46.512 1.00 96.62 72 GLN A O 1
ATOM 528 N N . GLU A 1 73 ? 6.592 -31.377 47.116 1.00 97.44 73 GLU A N 1
ATOM 529 C CA . GLU A 1 73 ? 5.581 -30.708 47.945 1.00 97.44 73 GLU A CA 1
ATOM 530 C C . GLU A 1 73 ? 4.390 -30.251 47.092 1.00 97.44 73 GLU A C 1
ATOM 532 O O . GLU A 1 73 ? 3.251 -30.606 47.387 1.00 97.44 73 GLU A O 1
ATOM 537 N N . THR A 1 74 ? 4.639 -29.585 45.960 1.00 97.38 74 THR A N 1
ATOM 538 C CA . THR A 1 74 ? 3.584 -29.146 45.028 1.00 97.38 74 THR A CA 1
ATOM 539 C C . THR A 1 74 ? 2.834 -30.323 44.396 1.00 97.38 74 THR A C 1
ATOM 541 O O . THR A 1 74 ? 1.617 -30.260 44.241 1.00 97.38 74 THR A O 1
ATOM 544 N N . ALA A 1 75 ? 3.506 -31.436 44.085 1.00 97.12 75 ALA A N 1
ATOM 545 C CA . ALA A 1 75 ? 2.828 -32.657 43.640 1.00 97.12 75 ALA A CA 1
ATOM 546 C C . ALA A 1 75 ? 1.938 -33.277 44.732 1.00 97.12 75 ALA A C 1
ATOM 548 O O . ALA A 1 75 ? 0.935 -33.908 44.416 1.00 97.12 75 ALA A O 1
ATOM 549 N N . THR A 1 76 ? 2.287 -33.088 46.006 1.00 97.12 76 THR A N 1
ATOM 550 C CA . THR A 1 76 ? 1.478 -33.547 47.144 1.00 97.12 76 THR A CA 1
ATOM 551 C C . THR A 1 76 ? 0.268 -32.630 47.359 1.00 97.12 76 THR A C 1
ATOM 553 O O . THR A 1 76 ? -0.846 -33.117 47.537 1.00 97.12 76 THR A O 1
ATOM 556 N N . GLU A 1 77 ? 0.464 -31.312 47.265 1.00 97.12 77 GLU A N 1
ATOM 557 C CA . GLU A 1 77 ? -0.579 -30.278 47.357 1.00 97.12 77 GLU A CA 1
ATOM 558 C C . GLU A 1 77 ? -1.641 -30.404 46.253 1.00 97.12 77 GLU A C 1
ATOM 560 O O . GLU A 1 77 ? -2.836 -30.326 46.528 1.00 97.12 77 GLU A O 1
ATOM 565 N N . LEU A 1 78 ? -1.217 -30.646 45.007 1.00 96.25 78 LEU A N 1
ATOM 566 C CA . LEU A 1 78 ? -2.114 -30.806 43.854 1.00 96.25 78 LEU A CA 1
ATOM 567 C C . LEU A 1 78 ? -2.734 -32.218 43.739 1.00 96.25 78 LEU A C 1
ATOM 569 O O . LEU A 1 78 ? -3.530 -32.480 42.833 1.00 96.25 78 LEU A O 1
ATOM 573 N N . GLY A 1 79 ? -2.418 -33.117 44.675 1.00 94.12 79 GLY A N 1
ATOM 574 C CA . GLY A 1 79 ? -3.092 -34.401 44.860 1.00 94.12 79 GLY A CA 1
ATOM 575 C C . GLY A 1 79 ? -2.837 -35.450 43.770 1.00 94.12 79 GLY A C 1
ATOM 576 O O . GLY A 1 79 ? -1.914 -35.362 42.967 1.00 94.12 79 GLY A O 1
ATOM 577 N N . ALA A 1 80 ? -3.679 -36.488 43.743 1.00 91.81 80 ALA A N 1
ATOM 578 C CA . ALA A 1 80 ? -3.430 -37.742 43.015 1.00 91.81 80 ALA A CA 1
ATOM 579 C C . ALA A 1 80 ? -3.324 -37.636 41.475 1.00 91.81 80 ALA A C 1
ATOM 581 O O . ALA A 1 80 ? -2.929 -38.604 40.825 1.00 91.81 80 ALA A O 1
ATOM 582 N N . HIS A 1 81 ? -3.673 -36.487 40.887 1.00 94.88 81 HIS A N 1
ATOM 583 C CA . HIS A 1 81 ? -3.515 -36.215 39.454 1.00 94.88 81 HIS A CA 1
ATOM 584 C C . HIS A 1 81 ? -2.194 -35.505 39.114 1.00 94.88 81 HIS A C 1
ATOM 586 O O . HIS A 1 81 ? -1.847 -35.413 37.935 1.00 94.88 81 HIS A O 1
ATOM 592 N N . ALA A 1 82 ? -1.441 -35.047 40.118 1.00 97.50 82 ALA A N 1
ATOM 593 C CA . ALA A 1 82 ? -0.089 -34.529 39.971 1.00 97.50 82 ALA A CA 1
ATOM 594 C C . ALA A 1 82 ? 0.966 -35.612 40.255 1.00 97.50 82 ALA A C 1
ATOM 596 O O . ALA A 1 82 ? 0.765 -36.534 41.046 1.00 97.50 82 ALA A O 1
ATOM 597 N N . CYS A 1 83 ? 2.144 -35.482 39.647 1.00 96.94 83 CYS A N 1
ATOM 598 C CA . CYS A 1 83 ? 3.343 -36.164 40.126 1.00 96.94 83 CYS A CA 1
ATOM 599 C C . CYS A 1 83 ? 4.626 -35.442 39.721 1.00 96.94 83 CYS A C 1
ATOM 601 O O . CYS A 1 83 ? 4.708 -34.896 38.623 1.00 96.94 83 CYS A O 1
ATOM 603 N N . PHE A 1 84 ? 5.638 -35.504 40.581 1.00 98.38 84 PHE A N 1
ATOM 604 C CA . PHE A 1 84 ? 6.923 -34.850 40.363 1.00 98.38 84 PHE A CA 1
ATOM 605 C C . PHE A 1 84 ? 7.938 -35.719 39.599 1.00 98.38 84 PHE A C 1
ATOM 607 O O . PHE A 1 84 ? 7.981 -36.938 39.784 1.00 98.38 84 PHE A O 1
ATOM 614 N N . ILE A 1 85 ? 8.792 -35.075 38.796 1.00 98.00 85 ILE A N 1
ATOM 615 C CA . ILE A 1 85 ? 10.072 -35.605 38.313 1.00 98.00 85 ILE A CA 1
ATOM 616 C C . ILE A 1 85 ? 11.145 -34.504 38.305 1.00 98.00 85 ILE A C 1
ATOM 618 O O . ILE A 1 85 ? 10.900 -33.378 37.869 1.00 98.00 85 ILE A O 1
ATOM 622 N N . SER A 1 86 ? 12.351 -34.839 38.771 1.00 98.06 86 SER A N 1
ATOM 623 C CA . SER A 1 86 ? 13.496 -33.922 38.740 1.00 98.06 86 SER A CA 1
ATOM 624 C C . SER A 1 86 ? 13.971 -33.723 37.298 1.00 98.06 86 SER A C 1
ATOM 626 O O . SER A 1 86 ? 14.237 -34.702 36.600 1.00 98.06 86 SER A O 1
ATOM 628 N N . CYS A 1 87 ? 14.036 -32.473 36.839 1.00 98.06 87 CYS A N 1
ATOM 629 C CA . CYS A 1 87 ? 14.332 -32.126 35.450 1.00 98.06 87 CYS A CA 1
ATOM 630 C C . CYS A 1 87 ? 15.088 -30.793 35.345 1.00 98.06 87 CYS A C 1
ATOM 632 O O . CYS A 1 87 ? 14.500 -29.718 35.467 1.00 98.06 87 CYS A O 1
ATOM 634 N N . ASP A 1 88 ? 16.383 -30.855 35.042 1.00 98.06 88 ASP A N 1
ATOM 635 C CA . ASP A 1 88 ? 17.175 -29.688 34.653 1.00 98.06 88 ASP A CA 1
ATOM 636 C C . ASP A 1 88 ? 17.071 -29.474 33.139 1.00 98.06 88 ASP A C 1
ATOM 638 O O . ASP A 1 88 ? 17.644 -30.224 32.351 1.00 98.06 88 ASP A O 1
ATOM 642 N N . VAL A 1 89 ? 16.349 -28.432 32.723 1.00 97.81 89 VAL A N 1
ATOM 643 C CA . VAL A 1 89 ? 16.072 -28.172 31.301 1.00 97.81 89 VAL A CA 1
ATOM 644 C C . VAL A 1 89 ? 17.294 -27.746 30.476 1.00 97.81 89 VAL A C 1
ATOM 646 O O . VAL A 1 89 ? 17.204 -27.719 29.251 1.00 97.81 89 VAL A O 1
ATOM 649 N N . SER A 1 90 ? 18.446 -27.460 31.095 1.00 96.81 90 SER A N 1
ATOM 650 C CA . SER A 1 90 ? 19.701 -27.306 30.341 1.00 96.81 90 SER A CA 1
ATOM 651 C C . SER A 1 90 ? 20.191 -28.650 29.773 1.00 96.81 90 SER A C 1
ATOM 653 O O . SER A 1 90 ? 20.810 -28.698 28.699 1.00 96.81 90 SER A O 1
ATOM 655 N N . LYS A 1 91 ? 19.850 -29.761 30.448 1.00 97.56 91 LYS A N 1
ATOM 656 C CA . LYS A 1 91 ? 20.212 -31.129 30.074 1.00 97.56 91 LYS A CA 1
ATOM 657 C C . LYS A 1 91 ? 19.106 -31.785 29.249 1.00 97.56 91 LYS A C 1
ATOM 659 O O . LYS A 1 91 ? 17.988 -32.018 29.698 1.00 97.56 91 LYS A O 1
ATOM 664 N N . GLU A 1 92 ? 19.450 -32.167 28.025 1.00 97.69 92 GLU A N 1
ATOM 665 C CA . GLU A 1 92 ? 18.509 -32.830 27.111 1.00 97.69 92 GLU A CA 1
ATOM 666 C C . GLU A 1 92 ? 18.108 -34.238 27.582 1.00 97.69 92 GLU A C 1
ATOM 668 O O . GLU A 1 92 ? 16.979 -34.662 27.350 1.00 97.69 92 GLU A O 1
ATOM 673 N N . SER A 1 93 ? 19.001 -34.928 28.300 1.00 98.19 93 SER A N 1
ATOM 674 C CA . SER A 1 93 ? 18.733 -36.210 28.964 1.00 98.19 93 SER A CA 1
ATOM 675 C C . SER A 1 93 ? 17.541 -36.146 29.913 1.00 98.19 93 SER A C 1
ATOM 677 O O . SER A 1 93 ? 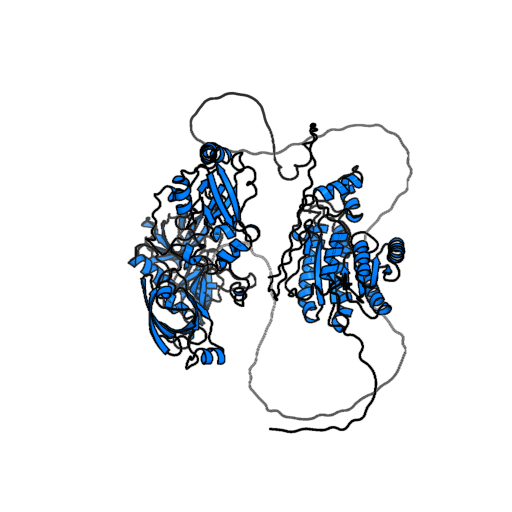16.714 -37.055 29.936 1.00 98.19 93 SER A O 1
ATOM 679 N N . ASP A 1 94 ? 17.453 -35.064 30.682 1.00 98.38 94 ASP A N 1
ATOM 680 C CA . ASP A 1 94 ? 16.520 -34.921 31.793 1.00 98.38 94 ASP A CA 1
ATOM 681 C C . ASP A 1 94 ? 15.115 -34.620 31.234 1.00 98.38 94 ASP A C 1
ATOM 683 O O . ASP A 1 94 ? 14.131 -35.226 31.656 1.00 98.38 94 ASP A O 1
ATOM 687 N N . ILE A 1 95 ? 15.036 -33.796 30.179 1.00 98.56 95 ILE A N 1
ATOM 688 C CA . ILE A 1 95 ? 13.812 -33.552 29.394 1.00 98.56 95 ILE A CA 1
ATOM 689 C C . ILE A 1 95 ? 13.345 -34.825 28.674 1.00 98.56 95 ILE A C 1
ATOM 691 O O . ILE A 1 95 ? 12.154 -35.146 28.701 1.00 98.56 95 ILE A O 1
ATOM 695 N N . ALA A 1 96 ? 14.257 -35.565 28.033 1.00 98.56 96 ALA A N 1
ATOM 696 C CA . ALA A 1 96 ? 13.924 -36.820 27.360 1.00 98.56 96 ALA A CA 1
ATOM 697 C C . ALA A 1 96 ? 13.320 -37.830 28.349 1.00 98.56 96 ALA A C 1
ATOM 699 O O . ALA A 1 96 ? 12.246 -38.377 28.095 1.00 98.56 96 ALA A O 1
ATOM 700 N N . HIS A 1 97 ? 13.960 -37.991 29.511 1.00 98.50 97 HIS A N 1
ATOM 701 C CA . HIS A 1 97 ? 13.481 -38.829 30.604 1.00 98.50 97 HIS A CA 1
ATOM 702 C C . HIS A 1 97 ? 12.138 -38.342 31.172 1.00 98.50 97 HIS A C 1
ATOM 704 O O . HIS A 1 97 ? 11.273 -39.171 31.435 1.00 98.50 97 HIS A O 1
ATOM 710 N N . ALA A 1 98 ? 11.904 -37.031 31.296 1.00 98.56 98 ALA A N 1
ATOM 711 C CA . ALA A 1 98 ? 10.618 -36.492 31.745 1.00 98.56 98 ALA A CA 1
ATOM 712 C C . ALA A 1 98 ? 9.463 -36.807 30.771 1.00 98.56 98 ALA A C 1
ATOM 714 O O . ALA A 1 98 ? 8.365 -37.162 31.207 1.00 98.56 98 ALA A O 1
ATOM 715 N N . VAL A 1 99 ? 9.718 -36.755 29.458 1.00 98.75 99 VAL A N 1
ATOM 716 C CA . VAL A 1 99 ? 8.759 -37.191 28.426 1.00 98.75 99 VAL A CA 1
ATOM 717 C C . VAL A 1 99 ? 8.523 -38.702 28.491 1.00 98.75 99 VAL A C 1
ATOM 719 O O . VAL A 1 99 ? 7.372 -39.142 28.517 1.00 98.75 99 VAL A O 1
ATOM 722 N N . ASP A 1 100 ? 9.588 -39.504 28.553 1.00 98.44 100 ASP A N 1
ATOM 723 C CA . ASP A 1 100 ? 9.474 -40.965 28.605 1.00 98.44 100 ASP A CA 1
ATOM 724 C C . ASP A 1 100 ? 8.823 -41.445 29.920 1.00 98.44 100 ASP A C 1
ATOM 726 O O . ASP A 1 100 ? 8.077 -42.422 29.911 1.00 98.44 100 ASP A O 1
ATOM 730 N N . TYR A 1 101 ? 8.994 -40.719 31.031 1.00 98.31 101 TYR A N 1
ATOM 731 C CA . TYR A 1 101 ? 8.286 -40.947 32.296 1.00 98.31 101 TYR A CA 1
ATOM 732 C C . TYR A 1 101 ? 6.781 -40.683 32.171 1.00 98.31 101 TYR A C 1
ATOM 734 O O . TYR A 1 101 ? 5.984 -41.500 32.633 1.00 98.31 101 TYR A O 1
ATOM 742 N N . ALA A 1 102 ? 6.373 -39.586 31.520 1.00 98.19 102 ALA A N 1
ATOM 743 C CA . ALA A 1 102 ? 4.958 -39.283 31.292 1.00 98.19 102 ALA A CA 1
ATOM 744 C C . ALA A 1 102 ? 4.269 -40.390 30.471 1.00 98.19 102 ALA A C 1
ATOM 746 O O . ALA A 1 102 ? 3.222 -40.902 30.874 1.00 98.19 102 ALA A O 1
ATOM 747 N N . VAL A 1 103 ? 4.907 -40.821 29.375 1.00 98.12 103 VAL A N 1
ATOM 748 C CA . VAL A 1 103 ? 4.410 -41.908 28.516 1.00 98.12 103 VAL A CA 1
ATOM 749 C C . VAL A 1 103 ? 4.420 -43.256 29.246 1.00 98.12 103 VAL A C 1
ATOM 751 O O . VAL A 1 103 ? 3.431 -43.978 29.191 1.00 98.12 103 VAL A O 1
ATOM 754 N N . SER A 1 104 ? 5.481 -43.583 29.988 1.00 97.81 104 SER A N 1
ATOM 755 C CA . SER A 1 104 ? 5.578 -44.824 30.774 1.00 97.81 104 SER A CA 1
ATOM 756 C C . SER A 1 104 ? 4.497 -44.918 31.860 1.00 97.81 104 SER A C 1
ATOM 758 O O . SER A 1 104 ? 3.885 -45.968 32.054 1.00 97.81 104 SER A O 1
ATOM 760 N N . LYS A 1 105 ? 4.213 -43.804 32.546 1.00 96.75 105 LYS A N 1
ATOM 761 C CA . LYS A 1 105 ? 3.280 -43.760 33.678 1.00 96.75 105 LYS A CA 1
ATOM 762 C C . LYS A 1 105 ? 1.809 -43.676 33.275 1.00 96.75 105 LYS A C 1
ATOM 764 O O . LYS A 1 105 ? 0.956 -44.200 33.990 1.00 96.75 105 LYS A O 1
ATOM 769 N N . TYR A 1 106 ? 1.502 -42.995 32.171 1.00 97.19 106 TYR A N 1
ATOM 770 C CA . TYR A 1 106 ? 0.123 -42.692 31.772 1.00 97.19 106 TYR A CA 1
ATOM 771 C C . TYR A 1 106 ? -0.253 -43.176 30.361 1.00 97.19 106 TYR A C 1
ATOM 773 O O . TYR A 1 106 ? -1.380 -42.947 29.931 1.00 97.19 106 TYR A O 1
ATOM 781 N N . GLY A 1 107 ? 0.653 -43.856 29.654 1.00 96.19 107 GLY A N 1
ATOM 782 C CA . GLY A 1 107 ? 0.451 -44.434 28.319 1.00 96.19 107 GLY A CA 1
ATOM 783 C C . GLY A 1 107 ? 0.596 -43.450 27.153 1.00 96.19 107 GLY A C 1
ATOM 784 O O . GLY A 1 107 ? 0.743 -43.878 26.012 1.00 96.19 107 GLY A O 1
ATOM 785 N N . GLN A 1 108 ? 0.570 -42.142 27.421 1.00 96.25 108 GLN A N 1
ATOM 786 C CA . GLN A 1 108 ? 0.563 -41.087 26.408 1.00 96.25 108 GLN A CA 1
ATOM 787 C C . GLN A 1 108 ? 1.112 -39.764 26.959 1.00 96.25 108 GLN A C 1
ATOM 789 O O . GLN A 1 108 ? 1.224 -39.574 28.170 1.00 96.25 108 GLN A O 1
ATOM 794 N N . LEU A 1 109 ? 1.404 -38.835 26.048 1.00 98.50 109 LEU A N 1
ATOM 795 C CA . LEU A 1 109 ? 1.615 -37.419 26.338 1.00 98.50 109 LEU A CA 1
ATOM 796 C C . LEU A 1 109 ? 0.793 -36.607 25.330 1.00 98.50 109 LEU A C 1
ATOM 798 O O . LEU A 1 109 ? 0.991 -36.757 24.124 1.00 98.50 109 LEU A O 1
ATOM 802 N N . ASP A 1 110 ? -0.124 -35.773 25.822 1.00 98.31 110 ASP A N 1
ATOM 803 C CA . ASP A 1 110 ? -1.023 -34.949 25.002 1.00 98.31 110 ASP A CA 1
ATOM 804 C C . ASP A 1 110 ? -0.573 -33.488 24.946 1.00 98.31 110 ASP A C 1
ATOM 806 O O . ASP A 1 110 ? -0.744 -32.825 23.921 1.00 98.31 110 ASP A O 1
ATOM 810 N N . ILE A 1 111 ? -0.019 -32.982 26.053 1.00 98.62 111 ILE A N 1
ATOM 811 C CA . ILE A 1 111 ? 0.350 -31.576 26.226 1.00 98.62 111 ILE A CA 1
ATOM 812 C C . ILE A 1 111 ? 1.790 -31.470 26.739 1.00 98.62 111 ILE A C 1
ATOM 814 O O . ILE A 1 111 ? 2.127 -32.049 27.768 1.00 98.62 111 ILE A O 1
ATOM 818 N N . MET A 1 112 ? 2.627 -30.682 26.070 1.00 98.56 112 MET A N 1
ATOM 819 C CA . MET A 1 112 ? 3.937 -30.263 26.580 1.00 98.56 112 MET A CA 1
ATOM 820 C C . MET A 1 112 ? 3.922 -28.753 26.797 1.00 98.56 112 MET A C 1
ATOM 822 O O . MET A 1 112 ? 3.644 -28.019 25.854 1.00 98.56 112 MET A O 1
ATOM 826 N N . PHE A 1 113 ? 4.248 -28.270 27.994 1.00 98.62 113 PHE A N 1
ATOM 827 C CA . PHE A 1 113 ? 4.390 -26.840 28.265 1.00 98.62 113 PHE A CA 1
ATOM 828 C C . PHE A 1 113 ? 5.821 -26.516 28.703 1.00 98.62 113 PHE A C 1
ATOM 830 O O . PHE A 1 113 ? 6.231 -26.767 29.837 1.00 98.62 113 PHE A O 1
ATOM 837 N N . ASN A 1 114 ? 6.574 -25.935 27.770 1.00 98.31 114 ASN A N 1
ATOM 838 C CA . ASN A 1 114 ? 7.915 -25.405 27.977 1.00 98.31 114 ASN A CA 1
ATOM 839 C C . ASN A 1 114 ? 7.822 -24.047 28.693 1.00 98.31 114 ASN A C 1
ATOM 841 O O . ASN A 1 114 ? 7.905 -22.995 28.055 1.00 98.31 114 ASN A O 1
ATOM 845 N N . ASN A 1 115 ? 7.580 -24.079 30.003 1.00 97.06 115 ASN A N 1
ATOM 846 C CA . ASN A 1 115 ? 7.410 -22.882 30.827 1.00 97.06 115 ASN A CA 1
ATOM 847 C C . ASN A 1 115 ? 8.676 -22.497 31.620 1.00 97.06 115 ASN A C 1
ATOM 849 O O . ASN A 1 115 ? 8.833 -21.330 31.974 1.00 97.06 115 ASN A O 1
ATOM 853 N N . ALA A 1 116 ? 9.597 -23.437 31.858 1.00 95.69 116 ALA A N 1
ATOM 854 C CA . ALA A 1 116 ? 10.852 -23.164 32.557 1.00 95.69 116 ALA A CA 1
ATOM 855 C C . ALA A 1 116 ? 11.697 -22.075 31.870 1.00 95.69 116 ALA A C 1
ATOM 857 O O . ALA A 1 116 ? 11.818 -22.031 30.645 1.00 95.69 116 ALA A O 1
ATOM 858 N N . GLY A 1 117 ? 12.341 -21.241 32.683 1.00 92.56 117 GLY A N 1
ATOM 859 C CA . GLY A 1 117 ? 13.289 -20.225 32.245 1.00 92.56 117 GLY A CA 1
ATOM 860 C C . GLY A 1 117 ? 14.014 -19.587 33.429 1.00 92.56 117 GLY A C 1
ATOM 861 O O . GLY A 1 117 ? 13.670 -19.845 34.581 1.00 92.56 117 GLY A O 1
ATOM 862 N N . ILE A 1 118 ? 14.991 -18.734 33.135 1.00 90.88 118 ILE A N 1
ATOM 863 C CA . ILE A 1 118 ? 15.661 -17.846 34.094 1.00 90.88 118 ILE A CA 1
ATOM 864 C C . ILE A 1 118 ? 15.629 -16.391 33.611 1.00 90.88 118 ILE A C 1
ATOM 866 O O . ILE A 1 118 ? 15.563 -16.131 32.401 1.00 90.88 118 ILE A O 1
ATOM 870 N N . ALA A 1 119 ? 15.690 -15.468 34.571 1.00 81.56 119 ALA A N 1
ATOM 871 C CA . ALA A 1 119 ? 15.948 -14.053 34.340 1.00 81.56 119 ALA A CA 1
ATOM 872 C C . ALA A 1 119 ? 17.392 -13.831 33.850 1.00 81.56 119 ALA A C 1
ATOM 874 O O . ALA A 1 119 ? 18.230 -14.744 33.844 1.00 81.56 119 ALA A O 1
ATOM 875 N N . CYS A 1 120 ? 17.682 -12.608 33.418 1.00 77.31 120 CYS A N 1
ATOM 876 C CA . CYS A 1 120 ? 19.013 -12.183 33.006 1.00 77.31 120 CYS A CA 1
ATOM 877 C C . CYS A 1 120 ? 19.692 -11.350 34.100 1.00 77.31 120 CYS A C 1
ATOM 879 O O . CYS A 1 120 ? 19.138 -10.367 34.575 1.00 77.31 120 CYS A O 1
ATOM 881 N N . HIS A 1 121 ? 20.933 -11.705 34.427 1.00 75.62 121 HIS A N 1
ATOM 882 C CA . HIS A 1 121 ? 21.811 -10.927 35.308 1.00 75.62 121 HIS A CA 1
ATOM 883 C C . HIS A 1 121 ? 23.039 -10.489 34.494 1.00 75.62 121 HIS A C 1
ATOM 885 O O . HIS A 1 121 ? 24.169 -10.904 34.747 1.00 75.62 121 HIS A O 1
ATOM 891 N N . THR A 1 122 ? 22.785 -9.745 33.416 1.00 76.38 122 THR A N 1
ATOM 892 C CA . THR A 1 122 ? 23.780 -9.234 32.461 1.00 76.38 122 THR A CA 1
ATOM 893 C C . THR A 1 122 ? 23.776 -7.701 32.441 1.00 76.38 122 THR A C 1
ATOM 895 O O . THR A 1 122 ? 22.751 -7.092 32.749 1.00 76.38 122 THR A O 1
ATOM 898 N N . PRO A 1 123 ? 24.888 -7.036 32.080 1.00 76.75 123 PRO A N 1
ATOM 899 C CA . PRO A 1 123 ? 24.906 -5.579 31.991 1.00 76.75 123 PRO A CA 1
ATOM 900 C C . PRO A 1 123 ? 23.833 -5.027 31.032 1.00 76.75 123 PRO A C 1
ATOM 902 O O . PRO A 1 123 ? 23.531 -5.654 30.013 1.00 76.75 123 PRO A O 1
ATOM 905 N N . PRO A 1 124 ? 23.256 -3.844 31.320 1.00 74.69 124 PRO A N 1
ATOM 906 C CA . PRO A 1 124 ? 22.179 -3.269 30.511 1.00 74.69 124 PRO A CA 1
ATOM 907 C C . PRO A 1 124 ? 22.652 -2.760 29.141 1.00 74.69 124 PRO A C 1
ATOM 909 O O . PRO A 1 124 ? 21.826 -2.525 28.266 1.00 74.69 124 PRO A O 1
ATOM 912 N N . THR A 1 125 ? 23.963 -2.589 28.945 1.00 81.06 125 THR A N 1
ATOM 913 C CA . THR A 1 125 ? 24.575 -2.203 27.667 1.00 81.06 125 THR A CA 1
ATOM 914 C C . THR A 1 125 ? 25.121 -3.422 26.930 1.00 81.06 125 THR A C 1
ATOM 916 O O . THR A 1 125 ? 25.816 -4.257 27.507 1.00 81.06 125 THR A O 1
ATOM 919 N N . ILE A 1 126 ? 24.869 -3.485 25.620 1.00 87.19 126 ILE A N 1
ATOM 920 C CA . ILE A 1 126 ? 25.389 -4.526 24.722 1.00 87.19 126 ILE A CA 1
ATOM 921 C C . ILE A 1 126 ? 26.928 -4.597 24.683 1.00 87.19 126 ILE A C 1
ATOM 923 O O . ILE A 1 126 ? 27.481 -5.636 24.335 1.00 87.19 126 ILE A O 1
ATOM 927 N N . VAL A 1 127 ? 27.624 -3.510 25.041 1.00 90.19 127 VAL A N 1
ATOM 928 C CA . VAL A 1 127 ? 29.097 -3.421 24.995 1.00 90.19 127 VAL A CA 1
ATOM 929 C C . VAL A 1 127 ? 29.762 -4.264 26.088 1.00 90.19 127 VAL A C 1
ATOM 931 O O . VAL A 1 127 ? 30.819 -4.840 25.845 1.00 90.19 127 VAL A O 1
ATOM 934 N N . ASP A 1 128 ? 29.121 -4.383 27.254 1.00 88.94 128 ASP A N 1
ATOM 935 C CA . ASP A 1 128 ? 29.652 -5.102 28.421 1.00 88.94 128 ASP A CA 1
ATOM 936 C C . ASP A 1 128 ? 29.057 -6.522 28.552 1.00 88.94 128 ASP A C 1
ATOM 938 O O . ASP A 1 128 ? 29.127 -7.143 29.613 1.00 88.94 128 ASP A O 1
ATOM 942 N N . LEU A 1 129 ? 28.435 -7.051 27.489 1.00 88.88 129 LEU A N 1
ATOM 943 C CA . LEU A 1 129 ? 27.765 -8.352 27.507 1.00 88.88 129 LEU A CA 1
ATOM 944 C C . LEU A 1 129 ? 28.757 -9.508 27.733 1.00 88.88 129 LEU A C 1
ATOM 946 O O . LEU A 1 129 ? 29.519 -9.877 26.839 1.00 88.88 129 LEU A O 1
ATOM 950 N N . ASP A 1 130 ? 28.671 -10.151 28.900 1.00 88.25 130 ASP A N 1
ATOM 951 C CA . ASP A 1 130 ? 29.319 -11.443 29.127 1.00 88.25 130 ASP A CA 1
ATOM 952 C C . ASP A 1 130 ? 28.636 -12.546 28.304 1.00 88.25 130 ASP A C 1
ATOM 954 O O . ASP A 1 130 ? 27.478 -12.912 28.531 1.00 88.25 130 ASP A O 1
ATOM 958 N N . LEU A 1 131 ? 29.391 -13.113 27.361 1.00 92.62 131 LEU A N 1
ATOM 959 C CA . LEU A 1 131 ? 28.927 -14.212 26.523 1.00 92.62 131 LEU A CA 1
ATOM 960 C C . LEU A 1 131 ? 28.739 -15.523 27.306 1.00 92.62 131 LEU A C 1
ATOM 962 O O . LEU A 1 131 ? 27.910 -16.331 26.904 1.00 92.62 131 LEU A O 1
ATOM 966 N N . ALA A 1 132 ? 29.412 -15.731 28.445 1.00 91.81 132 ALA A N 1
ATOM 967 C CA . ALA A 1 132 ? 29.174 -16.915 29.275 1.00 91.81 132 ALA A CA 1
ATOM 968 C C . ALA A 1 132 ? 27.809 -16.845 29.989 1.00 91.81 132 ALA A C 1
ATOM 970 O O . ALA A 1 132 ? 27.073 -17.836 30.039 1.00 91.81 132 ALA A O 1
ATOM 971 N N . ALA A 1 133 ? 27.423 -15.667 30.487 1.00 89.25 133 ALA A N 1
ATOM 972 C CA . ALA A 1 133 ? 26.074 -15.406 30.980 1.00 89.25 133 ALA A CA 1
ATOM 973 C C . ALA A 1 133 ? 25.014 -15.502 29.865 1.00 89.25 133 ALA A C 1
ATOM 975 O O . ALA A 1 133 ? 23.953 -16.092 30.091 1.00 89.25 133 ALA A O 1
ATOM 976 N N . PHE A 1 134 ? 25.306 -15.003 28.656 1.00 93.06 134 PHE A N 1
ATOM 977 C CA . PHE A 1 134 ? 24.443 -15.175 27.479 1.00 93.06 134 PHE A CA 1
ATOM 978 C C . PHE A 1 134 ? 24.217 -16.657 27.146 1.00 93.06 134 PHE A C 1
ATOM 980 O O . PHE A 1 134 ? 23.070 -17.107 27.101 1.00 93.06 134 PHE A O 1
ATOM 987 N N . ASP A 1 135 ? 25.292 -17.435 26.999 1.00 94.38 135 ASP A N 1
ATOM 988 C CA . ASP A 1 135 ? 25.236 -18.871 26.713 1.00 94.38 135 ASP A CA 1
ATOM 989 C C . ASP A 1 135 ? 24.453 -19.628 27.793 1.00 94.38 135 ASP A C 1
ATOM 991 O O . ASP A 1 135 ? 23.633 -20.491 27.471 1.00 94.38 135 ASP A O 1
ATOM 995 N N . ARG A 1 136 ? 24.614 -19.267 29.077 1.00 94.00 136 ARG A N 1
ATOM 996 C CA . ARG A 1 136 ? 23.815 -19.835 30.174 1.00 94.00 136 ARG A CA 1
ATOM 997 C C . ARG A 1 136 ? 22.322 -19.558 29.990 1.00 94.00 136 ARG A C 1
ATOM 999 O O . ARG A 1 136 ? 21.531 -20.498 30.085 1.00 94.00 136 ARG A O 1
ATOM 1006 N N . VAL A 1 137 ? 21.918 -18.318 29.707 1.00 94.50 137 VAL A N 1
ATOM 1007 C CA . VAL A 1 137 ? 20.499 -17.984 29.483 1.00 94.50 137 VAL A CA 1
ATOM 1008 C C . VAL A 1 137 ? 19.955 -18.712 28.253 1.00 94.50 137 VAL A C 1
ATOM 1010 O O . VAL A 1 137 ? 18.891 -19.323 28.337 1.00 94.50 137 VAL A O 1
ATOM 1013 N N . MET A 1 138 ? 20.696 -18.752 27.144 1.00 96.44 138 MET A N 1
ATOM 1014 C CA . MET A 1 138 ? 20.293 -19.475 25.931 1.00 96.44 138 MET A CA 1
ATOM 1015 C C . MET A 1 138 ? 20.216 -20.996 26.149 1.00 96.44 138 MET A C 1
ATOM 1017 O O . MET A 1 138 ? 19.315 -21.647 25.611 1.00 96.44 138 MET A O 1
ATOM 1021 N N . SER A 1 139 ? 21.084 -21.572 26.990 1.00 96.69 139 SER A N 1
ATOM 1022 C CA . SER A 1 139 ? 21.070 -23.003 27.334 1.00 96.69 139 SER A CA 1
ATOM 1023 C C . SER A 1 139 ? 19.791 -23.445 28.059 1.00 96.69 139 SER A C 1
ATOM 1025 O O . SER A 1 139 ? 19.380 -24.596 27.932 1.00 96.69 139 SER A O 1
ATOM 1027 N N . ILE A 1 140 ? 19.134 -22.523 28.769 1.00 96.19 140 ILE A N 1
ATOM 1028 C CA . ILE A 1 140 ? 17.906 -22.773 29.531 1.00 96.19 140 ILE A CA 1
ATOM 1029 C C . ILE A 1 140 ? 16.690 -22.278 28.737 1.00 96.19 140 ILE A C 1
ATOM 1031 O O . ILE A 1 140 ? 15.849 -23.081 28.333 1.00 96.19 140 ILE A O 1
ATOM 1035 N N . ASN A 1 141 ? 16.628 -20.975 28.443 1.00 96.12 141 ASN A N 1
ATOM 1036 C CA . ASN A 1 141 ? 15.459 -20.314 27.853 1.00 96.12 141 ASN A CA 1
ATOM 1037 C C . ASN A 1 141 ? 15.196 -20.707 26.393 1.00 96.12 141 ASN A C 1
ATOM 1039 O O . ASN A 1 141 ? 14.071 -20.541 25.932 1.00 96.12 141 ASN A O 1
ATOM 1043 N N . VAL A 1 142 ? 16.201 -21.205 25.659 1.00 97.69 142 VAL A N 1
ATOM 1044 C CA . VAL A 1 142 ? 16.063 -21.587 24.241 1.00 97.69 142 VAL A CA 1
ATOM 1045 C C . VAL A 1 142 ? 16.350 -23.069 24.029 1.00 97.69 142 VAL A C 1
ATOM 1047 O O . VAL A 1 142 ? 15.481 -23.791 23.544 1.00 97.69 142 VAL A O 1
ATOM 1050 N N . ARG A 1 143 ? 17.537 -23.560 24.406 1.00 97.81 143 ARG A N 1
ATOM 1051 C CA . ARG A 1 143 ? 17.923 -24.962 24.166 1.00 97.81 143 ARG A CA 1
ATOM 1052 C C . ARG A 1 143 ? 17.013 -25.942 24.916 1.00 97.81 143 ARG A C 1
ATOM 1054 O O . ARG A 1 143 ? 16.636 -26.958 24.334 1.00 97.81 143 ARG A O 1
ATOM 1061 N N . GLY A 1 144 ? 16.594 -25.613 26.141 1.00 97.88 144 GLY A N 1
ATOM 1062 C CA . GLY A 1 144 ? 15.597 -26.390 26.884 1.00 97.88 144 GLY A CA 1
ATOM 1063 C C . GLY A 1 144 ? 14.236 -26.450 26.180 1.00 97.88 144 GLY A C 1
ATOM 1064 O O . GLY A 1 144 ? 13.649 -27.523 26.063 1.00 97.88 144 GLY A O 1
ATOM 1065 N N . VAL A 1 145 ? 13.771 -25.330 25.614 1.00 98.25 145 VAL A N 1
ATOM 1066 C CA . VAL A 1 145 ? 12.523 -25.268 24.829 1.00 98.25 145 VAL A CA 1
ATOM 1067 C C . VAL A 1 145 ? 12.627 -26.110 23.551 1.00 98.25 145 VAL A C 1
ATOM 1069 O O . VAL A 1 145 ? 11.734 -26.907 23.268 1.00 98.25 145 VAL A O 1
ATOM 1072 N N . VAL A 1 146 ? 13.736 -26.004 22.808 1.00 98.44 146 VAL A N 1
ATOM 1073 C CA . VAL A 1 146 ? 14.001 -26.818 21.604 1.00 98.44 146 VAL A CA 1
ATOM 1074 C C . VAL A 1 146 ? 14.027 -28.313 21.939 1.00 98.44 146 VAL A C 1
ATOM 1076 O O . VAL A 1 146 ? 13.404 -29.110 21.237 1.00 98.44 146 VAL A O 1
ATOM 1079 N N . ALA A 1 147 ? 14.696 -28.708 23.026 1.00 98.50 147 ALA A N 1
ATOM 1080 C CA . ALA A 1 147 ? 14.719 -30.094 23.491 1.00 98.50 147 ALA A CA 1
ATOM 1081 C C . ALA A 1 147 ? 13.318 -30.587 23.904 1.00 98.50 147 ALA A C 1
ATOM 1083 O O . ALA A 1 147 ? 12.926 -31.697 23.544 1.00 98.50 147 ALA A O 1
ATOM 1084 N N . GLY A 1 148 ? 12.527 -29.759 24.590 1.00 98.50 148 GLY A N 1
ATOM 1085 C CA . GLY A 1 148 ? 11.151 -30.091 24.958 1.00 98.50 148 GLY A CA 1
ATOM 1086 C C . GLY A 1 148 ? 10.235 -30.280 23.748 1.00 98.50 148 GLY A C 1
ATOM 1087 O O . GLY A 1 148 ? 9.526 -31.283 23.674 1.00 98.50 148 GLY A O 1
ATOM 1088 N N . ILE A 1 149 ? 10.313 -29.391 22.749 1.00 98.56 149 ILE A N 1
ATOM 1089 C CA . ILE A 1 149 ? 9.614 -29.546 21.460 1.00 98.56 149 ILE A CA 1
ATOM 1090 C C . ILE A 1 149 ? 10.041 -30.852 20.776 1.00 98.56 149 ILE A C 1
ATOM 1092 O O . ILE A 1 149 ? 9.182 -31.649 20.401 1.00 98.56 149 ILE A O 1
ATOM 1096 N N . LYS A 1 150 ? 11.350 -31.111 20.658 1.00 98.56 150 LYS A N 1
ATOM 1097 C CA . LYS A 1 150 ? 11.918 -32.317 20.031 1.00 98.56 150 LYS A CA 1
ATOM 1098 C C . LYS A 1 150 ? 11.400 -33.607 20.674 1.00 98.56 150 LYS A C 1
ATOM 1100 O O . LYS A 1 150 ? 10.905 -34.492 19.974 1.00 98.56 150 LYS A O 1
ATOM 1105 N N . HIS A 1 151 ? 11.500 -33.730 21.998 1.00 98.75 151 HIS A N 1
ATOM 1106 C CA . HIS A 1 151 ? 11.131 -34.964 22.694 1.00 98.75 151 HIS A CA 1
ATOM 1107 C C . HIS A 1 151 ? 9.613 -35.148 22.817 1.00 98.75 151 HIS A C 1
ATOM 1109 O O . HIS A 1 151 ? 9.149 -36.276 22.660 1.00 98.75 151 HIS A O 1
ATOM 1115 N N . ALA A 1 152 ? 8.827 -34.078 22.978 1.00 98.69 152 ALA A N 1
ATOM 1116 C CA . ALA A 1 152 ? 7.369 -34.166 22.881 1.00 98.69 152 ALA A CA 1
ATOM 1117 C C . ALA A 1 152 ? 6.927 -34.594 21.470 1.00 98.69 152 ALA A C 1
ATOM 1119 O O . ALA A 1 152 ? 6.128 -35.517 21.327 1.00 98.69 152 ALA A O 1
ATOM 1120 N N . SER A 1 153 ? 7.514 -34.012 20.420 1.00 98.38 153 SER A N 1
ATOM 1121 C CA . SER A 1 153 ? 7.201 -34.367 19.027 1.00 98.38 153 SER A CA 1
ATOM 1122 C C . SER A 1 153 ? 7.527 -35.830 18.716 1.00 98.38 153 SER A C 1
ATOM 1124 O O . SER A 1 153 ? 6.706 -36.510 18.105 1.00 98.38 153 SER A O 1
ATOM 1126 N N . ARG A 1 154 ? 8.649 -36.367 19.227 1.00 98.38 154 ARG A N 1
ATOM 1127 C CA . ARG A 1 154 ? 9.002 -37.801 19.121 1.00 98.38 154 ARG A CA 1
ATOM 1128 C C . ARG A 1 154 ? 7.868 -38.734 19.566 1.00 98.38 154 ARG A C 1
ATOM 1130 O O . ARG A 1 154 ? 7.710 -39.796 18.971 1.00 98.38 154 ARG A O 1
ATOM 1137 N N . VAL A 1 155 ? 7.101 -38.366 20.597 1.00 98.38 155 VAL A N 1
ATOM 1138 C CA . VAL A 1 155 ? 6.007 -39.199 21.133 1.00 98.38 155 VAL A CA 1
ATOM 1139 C C . VAL A 1 155 ? 4.616 -38.775 20.651 1.00 98.38 155 VAL A C 1
ATOM 1141 O O . VAL A 1 155 ? 3.695 -39.585 20.685 1.00 98.38 155 VAL A O 1
ATOM 1144 N N . MET A 1 156 ? 4.440 -37.540 20.174 1.00 98.25 156 MET A N 1
ATOM 1145 C CA . MET A 1 156 ? 3.172 -37.036 19.625 1.00 98.25 156 MET A CA 1
ATOM 1146 C C . MET A 1 156 ? 2.988 -37.362 18.135 1.00 98.25 156 MET A C 1
ATOM 1148 O O . MET A 1 156 ? 1.868 -37.652 17.718 1.00 98.25 156 MET A O 1
ATOM 1152 N N . ILE A 1 157 ? 4.059 -37.382 17.328 1.00 97.56 157 ILE A N 1
ATOM 1153 C CA . ILE A 1 157 ? 3.974 -37.660 15.880 1.00 97.56 157 ILE A CA 1
ATOM 1154 C C . ILE A 1 157 ? 3.348 -39.044 15.604 1.00 97.56 157 ILE A C 1
ATOM 1156 O O . ILE A 1 157 ? 2.399 -39.101 14.822 1.00 97.56 157 ILE A O 1
ATOM 1160 N N . PRO A 1 158 ? 3.747 -40.142 16.285 1.00 97.31 158 PRO A N 1
ATOM 1161 C CA . PRO A 1 158 ? 3.088 -41.444 16.124 1.00 97.31 158 PRO A CA 1
ATOM 1162 C C . PRO A 1 158 ? 1.631 -41.493 16.613 1.00 97.31 158 PRO A C 1
ATOM 1164 O O . PRO A 1 158 ? 0.901 -42.406 16.237 1.00 97.31 158 PRO A O 1
ATOM 1167 N N . GLN A 1 159 ? 1.195 -40.540 17.448 1.00 95.38 159 GLN A N 1
ATOM 1168 C CA . GLN A 1 159 ? -0.197 -40.431 17.904 1.00 95.38 159 GLN A CA 1
ATOM 1169 C C . GLN A 1 159 ? -1.088 -39.628 16.937 1.00 95.38 159 GLN A C 1
ATOM 1171 O O . GLN A 1 159 ? -2.307 -39.633 17.107 1.00 95.38 159 GLN A O 1
ATOM 1176 N N . GLY A 1 160 ? -0.509 -38.903 15.969 1.00 93.56 160 GLY A N 1
ATOM 1177 C CA . GLY A 1 160 ? -1.244 -38.034 15.039 1.00 93.56 160 GLY A CA 1
ATOM 1178 C C . GLY A 1 160 ? -1.970 -36.853 15.702 1.00 93.56 160 GLY A C 1
ATOM 1179 O O . GLY A 1 160 ? -2.952 -36.352 15.153 1.00 93.56 160 GLY A O 1
ATOM 1180 N N . ARG A 1 161 ? -1.555 -36.461 16.915 1.00 93.19 161 ARG A N 1
ATOM 1181 C CA . ARG A 1 161 ? -2.204 -35.428 17.740 1.00 93.19 161 ARG A CA 1
ATOM 1182 C C . ARG A 1 161 ? -1.265 -34.920 18.838 1.00 93.19 161 ARG A C 1
ATOM 1184 O O . ARG A 1 161 ? -0.479 -35.690 19.386 1.00 93.19 161 ARG A O 1
ATOM 1191 N N . GLY A 1 162 ? -1.402 -33.652 19.220 1.00 95.12 162 GLY A N 1
ATOM 1192 C CA . GLY A 1 162 ? -0.708 -33.090 20.384 1.00 95.12 162 GLY A CA 1
ATOM 1193 C C . GLY A 1 162 ? -0.857 -31.575 20.516 1.00 95.12 162 GLY A C 1
ATOM 1194 O O . GLY A 1 162 ? -1.297 -30.900 19.583 1.00 95.12 162 GLY A O 1
ATOM 1195 N N . SER A 1 163 ? -0.477 -31.034 21.673 1.00 96.62 163 SER A N 1
ATOM 1196 C CA . SER A 1 163 ? -0.407 -29.592 21.929 1.00 96.62 163 SER A CA 1
ATOM 1197 C C . SER A 1 163 ? 0.906 -29.235 22.622 1.00 96.62 163 SER A C 1
ATOM 1199 O O . SER A 1 163 ? 1.199 -29.730 23.706 1.00 96.62 163 SER A O 1
ATOM 1201 N N . ILE A 1 164 ? 1.694 -28.345 22.028 1.00 98.12 164 ILE A N 1
ATOM 1202 C CA . ILE A 1 164 ? 2.949 -27.855 22.598 1.00 98.12 164 ILE A CA 1
ATOM 1203 C C . ILE A 1 164 ? 2.816 -26.351 22.871 1.00 98.12 164 ILE A C 1
ATOM 1205 O O . ILE A 1 164 ? 2.448 -25.571 21.995 1.00 98.12 164 ILE A O 1
ATOM 1209 N N . LEU A 1 165 ? 3.104 -25.930 24.097 1.00 97.06 165 LEU A N 1
ATOM 1210 C CA . LEU A 1 165 ? 3.117 -24.534 24.528 1.00 97.06 165 LEU A CA 1
ATOM 1211 C C . LEU A 1 165 ? 4.535 -24.125 24.932 1.00 97.06 165 LEU A C 1
ATOM 1213 O O . LEU A 1 165 ? 5.298 -24.944 25.449 1.00 97.06 165 LEU A O 1
ATOM 1217 N N . CYS A 1 166 ? 4.882 -22.856 24.727 1.00 96.38 166 CYS A N 1
ATOM 1218 C CA . CYS A 1 166 ? 6.159 -22.276 25.150 1.00 96.38 166 CYS A CA 1
ATOM 1219 C C . CYS A 1 166 ? 5.943 -20.896 25.793 1.00 96.38 166 CYS A C 1
ATOM 1221 O O . CYS A 1 166 ? 5.194 -20.080 25.251 1.00 96.38 166 CYS A O 1
ATOM 1223 N N . THR A 1 167 ? 6.609 -20.613 26.915 1.00 93.88 167 THR A N 1
ATOM 1224 C CA . THR A 1 167 ? 6.552 -19.295 27.574 1.00 93.88 167 THR A CA 1
ATOM 1225 C C . THR A 1 167 ? 7.638 -18.379 27.010 1.00 93.88 167 THR A C 1
ATOM 1227 O O . THR A 1 167 ? 8.814 -18.477 27.372 1.00 93.88 167 THR A O 1
ATOM 1230 N N . SER A 1 168 ? 7.245 -17.468 26.120 1.00 92.50 168 SER A N 1
ATOM 1231 C CA . SER A 1 168 ? 8.082 -16.366 25.641 1.00 92.50 168 SER A CA 1
ATOM 1232 C C . SER A 1 168 ? 7.998 -15.179 26.633 1.00 92.50 168 SER A C 1
ATOM 1234 O O . SER A 1 168 ? 8.135 -15.393 27.837 1.00 92.50 168 SER A O 1
ATOM 1236 N N . SER A 1 169 ? 7.858 -13.940 26.160 1.00 87.44 169 SER A N 1
ATOM 1237 C CA . SER A 1 169 ? 7.755 -12.687 26.922 1.00 87.44 169 SER A CA 1
ATOM 1238 C C . SER A 1 169 ? 7.303 -11.568 25.979 1.00 87.44 169 SER A C 1
ATOM 1240 O O . SER A 1 169 ? 7.616 -11.619 24.787 1.00 87.44 169 SER A O 1
ATOM 1242 N N . ILE A 1 170 ? 6.641 -10.526 26.488 1.00 82.44 170 ILE A N 1
ATOM 1243 C CA . ILE A 1 170 ? 6.413 -9.276 25.740 1.00 82.44 170 ILE A CA 1
ATOM 1244 C C . ILE A 1 170 ? 7.730 -8.663 25.228 1.00 82.44 170 ILE A C 1
ATOM 1246 O O . ILE A 1 170 ? 7.793 -8.138 24.118 1.00 82.44 170 ILE A O 1
ATOM 1250 N N . THR A 1 171 ? 8.814 -8.818 25.994 1.00 83.69 171 THR A N 1
ATOM 1251 C CA . THR A 1 171 ? 10.159 -8.332 25.644 1.00 83.69 171 THR A CA 1
ATOM 1252 C C . THR A 1 171 ? 10.752 -9.072 24.441 1.00 83.69 171 THR A C 1
ATOM 1254 O O . THR A 1 171 ? 11.572 -8.514 23.719 1.00 83.69 171 THR A O 1
ATOM 1257 N N . GLY A 1 172 ? 10.278 -10.296 24.173 1.00 82.06 172 GLY A N 1
ATOM 1258 C CA . GLY A 1 172 ? 10.601 -11.061 22.970 1.00 82.06 172 GLY A CA 1
ATOM 1259 C C . GLY A 1 172 ? 9.847 -10.609 21.711 1.00 82.06 172 GLY A C 1
ATOM 1260 O O . GLY A 1 172 ? 10.198 -11.050 20.618 1.00 82.06 172 GLY A O 1
ATOM 1261 N N . VAL A 1 173 ? 8.826 -9.754 21.854 1.00 77.12 173 VAL A N 1
ATOM 1262 C CA . VAL A 1 173 ? 8.048 -9.171 20.746 1.00 77.12 173 VAL A CA 1
ATOM 1263 C C . VAL A 1 173 ? 8.513 -7.748 20.434 1.00 77.12 173 VAL A C 1
ATOM 1265 O O . VAL A 1 173 ? 8.717 -7.427 19.271 1.00 77.12 173 VAL A O 1
ATOM 1268 N N . LEU A 1 174 ? 8.695 -6.909 21.460 1.00 70.44 174 LEU A N 1
ATOM 1269 C CA . LEU A 1 174 ? 9.005 -5.480 21.292 1.00 70.44 174 LEU A CA 1
ATOM 1270 C C . LEU A 1 174 ? 10.507 -5.149 21.349 1.00 70.44 174 LEU A C 1
ATOM 1272 O O . LEU A 1 174 ? 10.920 -4.103 20.858 1.00 70.44 174 LEU A O 1
ATOM 1276 N N . GLY A 1 175 ? 11.328 -6.002 21.973 1.00 68.88 175 GLY A N 1
ATOM 1277 C CA . GLY A 1 175 ? 12.678 -5.614 22.393 1.00 68.88 175 GLY A CA 1
ATOM 1278 C C . GLY A 1 175 ? 12.660 -4.507 23.461 1.00 68.88 175 GLY A C 1
ATOM 1279 O O . GLY A 1 175 ? 11.602 -4.144 23.970 1.00 68.88 175 GLY A O 1
ATOM 1280 N N . GLY A 1 176 ? 13.841 -4.002 23.840 1.00 65.88 176 GLY A N 1
ATOM 1281 C CA . GLY A 1 176 ? 14.041 -2.811 24.693 1.00 65.88 176 GLY A CA 1
ATOM 1282 C C . GLY A 1 176 ? 13.618 -2.900 26.172 1.00 65.88 176 GLY A C 1
ATOM 1283 O O . GLY A 1 176 ? 14.289 -2.338 27.028 1.00 65.88 176 GLY A O 1
ATOM 1284 N N . LEU A 1 177 ? 12.549 -3.632 26.487 1.00 70.69 177 LEU A N 1
ATOM 1285 C CA . LEU A 1 177 ? 11.887 -3.688 27.798 1.00 70.69 177 LEU A CA 1
ATOM 1286 C C . LEU A 1 177 ? 12.586 -4.579 28.847 1.00 70.69 177 LEU A C 1
ATOM 1288 O O . LEU A 1 177 ? 12.134 -4.657 29.983 1.00 70.69 177 LEU A O 1
ATOM 1292 N N . ALA A 1 178 ? 13.657 -5.279 28.471 1.00 77.19 178 ALA A N 1
ATOM 1293 C CA . ALA A 1 178 ? 14.544 -6.020 29.369 1.00 77.19 178 ALA A CA 1
ATOM 1294 C C . ALA A 1 178 ? 15.935 -6.146 28.730 1.00 77.19 178 ALA A C 1
ATOM 1296 O O . ALA A 1 178 ? 16.078 -5.956 27.514 1.00 77.19 178 ALA A O 1
ATOM 1297 N N . GLN A 1 179 ? 16.943 -6.516 29.531 1.00 84.44 179 GLN A N 1
ATOM 1298 C CA . GLN A 1 179 ? 18.335 -6.674 29.082 1.00 84.44 179 GLN A CA 1
ATOM 1299 C C . GLN A 1 179 ? 18.413 -7.518 27.800 1.00 84.44 179 GLN A C 1
ATOM 1301 O O . GLN A 1 179 ? 17.667 -8.493 27.633 1.00 84.44 179 GLN A O 1
ATOM 1306 N N . HIS A 1 180 ? 19.348 -7.166 26.912 1.00 87.31 180 HIS A N 1
ATOM 1307 C CA . HIS A 1 180 ? 19.468 -7.753 25.573 1.00 87.31 180 HIS A CA 1
ATOM 1308 C C . HIS A 1 180 ? 19.402 -9.289 25.585 1.00 87.31 180 HIS A C 1
ATOM 1310 O O . HIS A 1 180 ? 18.639 -9.873 24.821 1.00 87.31 180 HIS A O 1
ATOM 1316 N N . THR A 1 181 ? 20.119 -9.933 26.509 1.00 90.69 181 THR A N 1
ATOM 1317 C CA . THR A 1 181 ? 20.165 -11.388 26.710 1.00 90.69 181 THR A CA 1
ATOM 1318 C C . THR A 1 181 ? 18.786 -12.043 26.827 1.00 90.69 181 THR A C 1
ATOM 1320 O O . THR A 1 181 ? 18.489 -13.008 26.118 1.00 90.69 181 THR A O 1
ATOM 1323 N N . TYR A 1 182 ? 17.917 -11.532 27.705 1.00 88.69 182 TYR A N 1
ATOM 1324 C CA . TYR A 1 182 ? 16.599 -12.128 27.930 1.00 88.69 182 TYR A CA 1
ATOM 1325 C C . TYR A 1 182 ? 15.663 -11.852 26.760 1.00 88.69 182 TYR A C 1
ATOM 1327 O O . TYR A 1 182 ? 15.041 -12.790 26.258 1.00 88.69 182 TYR A O 1
ATOM 1335 N N . SER A 1 183 ? 15.639 -10.611 26.268 1.00 90.44 183 SER A N 1
ATOM 1336 C CA . SER A 1 183 ? 14.860 -10.211 25.092 1.00 90.44 183 SER A CA 1
ATOM 1337 C C . SER A 1 183 ? 15.201 -11.086 23.874 1.00 90.44 183 SER A C 1
ATOM 1339 O O . SER A 1 183 ? 14.306 -11.727 23.325 1.00 90.44 183 SER A O 1
ATOM 1341 N N . ILE A 1 184 ? 16.491 -11.257 23.549 1.00 93.25 184 ILE A N 1
ATOM 1342 C CA . ILE A 1 184 ? 16.974 -12.165 22.489 1.00 93.25 184 ILE A CA 1
ATOM 1343 C C . ILE A 1 184 ? 16.515 -13.607 22.742 1.00 93.25 184 ILE A C 1
ATOM 1345 O O . ILE A 1 184 ? 15.983 -14.249 21.832 1.00 93.25 184 ILE A O 1
ATOM 1349 N N . SER A 1 185 ? 16.658 -14.124 23.969 1.00 94.94 185 SER A N 1
ATOM 1350 C CA . SER A 1 185 ? 16.233 -15.495 24.289 1.00 94.94 185 SER A CA 1
ATOM 1351 C C . SER A 1 185 ? 14.730 -15.708 24.051 1.00 94.94 185 SER A C 1
ATOM 1353 O O . SER A 1 185 ? 14.321 -16.713 23.467 1.00 94.94 185 SER A O 1
ATOM 1355 N N . LYS A 1 186 ? 13.892 -14.729 24.412 1.00 93.62 186 LYS A N 1
ATOM 1356 C CA . LYS A 1 186 ? 12.433 -14.816 24.293 1.00 93.62 186 LYS A CA 1
ATOM 1357 C C . LYS A 1 186 ? 11.933 -14.557 22.864 1.00 93.62 186 LYS A C 1
ATOM 1359 O O . LYS A 1 186 ? 10.983 -15.229 22.451 1.00 93.62 186 LYS A O 1
ATOM 1364 N N . SER A 1 187 ? 12.600 -13.706 22.078 1.00 92.06 187 SER A N 1
ATOM 1365 C CA . SER A 1 187 ? 12.395 -13.613 20.620 1.00 92.06 187 SER A CA 1
ATOM 1366 C C . SER A 1 187 ? 12.766 -14.922 19.921 1.00 92.06 187 SER A C 1
ATOM 1368 O O . SER A 1 187 ? 12.032 -15.404 19.058 1.00 92.06 187 SER A O 1
ATOM 1370 N N . THR A 1 188 ? 13.860 -15.565 20.344 1.00 96.19 188 THR A N 1
ATOM 1371 C CA . THR A 1 188 ? 14.303 -16.843 19.767 1.00 96.19 188 THR A CA 1
ATOM 1372 C C . THR A 1 188 ? 13.279 -17.957 20.008 1.00 96.19 188 THR A C 1
ATOM 1374 O O . THR A 1 188 ? 13.004 -18.732 19.096 1.00 96.19 188 THR A O 1
ATOM 1377 N N . VAL A 1 189 ? 12.624 -18.000 21.177 1.00 95.19 189 VAL A N 1
ATOM 1378 C CA . VAL A 1 189 ? 11.505 -18.931 21.449 1.00 95.19 189 VAL A CA 1
ATOM 1379 C C . VAL A 1 189 ? 10.337 -18.747 20.466 1.00 95.19 189 VAL A C 1
ATOM 1381 O O . VAL A 1 189 ? 9.744 -19.735 20.034 1.00 95.19 189 VAL A O 1
ATOM 1384 N N . ILE A 1 190 ? 10.028 -17.511 20.053 1.00 89.75 190 ILE A N 1
ATOM 1385 C CA . ILE A 1 190 ? 8.998 -17.240 19.034 1.00 89.75 190 ILE A CA 1
ATOM 1386 C C . ILE A 1 190 ? 9.437 -17.766 17.660 1.00 89.75 190 ILE A C 1
ATOM 1388 O O . ILE A 1 190 ? 8.641 -18.410 16.977 1.00 89.75 190 ILE A O 1
ATOM 1392 N N . GLY A 1 191 ? 10.698 -17.549 17.270 1.00 84.38 191 GLY A N 1
ATOM 1393 C CA . GLY A 1 191 ? 11.257 -18.076 16.019 1.00 84.38 191 GLY A CA 1
ATOM 1394 C C . GLY A 1 191 ? 11.261 -19.609 15.965 1.00 84.38 191 GLY A C 1
ATOM 1395 O O . GLY A 1 191 ? 10.806 -20.199 14.986 1.00 84.38 191 GLY A O 1
ATOM 1396 N N . VAL A 1 192 ? 11.687 -20.259 17.053 1.00 90.38 192 VAL A N 1
ATOM 1397 C CA . VAL A 1 192 ? 11.658 -21.723 17.220 1.00 90.38 192 VAL A CA 1
ATOM 1398 C C . VAL A 1 192 ? 10.231 -22.268 17.099 1.00 90.38 192 VAL A C 1
ATOM 1400 O O . VAL A 1 192 ? 10.018 -23.253 16.394 1.00 90.38 192 VAL A O 1
ATOM 1403 N N . MET A 1 193 ? 9.246 -21.617 17.727 1.00 92.44 193 MET A N 1
ATOM 1404 C CA . MET A 1 193 ? 7.836 -22.006 17.616 1.00 92.44 193 MET A CA 1
ATOM 1405 C C . MET A 1 193 ? 7.315 -21.885 16.180 1.00 92.44 193 MET A C 1
ATOM 1407 O O . MET A 1 193 ? 6.737 -22.847 15.675 1.00 92.44 193 MET A O 1
ATOM 1411 N N . LYS A 1 194 ? 7.563 -20.752 15.502 1.00 80.50 194 LYS A N 1
ATOM 1412 C CA . LYS A 1 194 ? 7.160 -20.543 14.098 1.00 80.50 194 LYS A CA 1
ATOM 1413 C C . LYS A 1 194 ? 7.768 -21.605 13.171 1.00 80.50 194 LYS A C 1
ATOM 1415 O O . LYS A 1 194 ? 7.055 -22.168 12.347 1.00 80.50 194 LYS A O 1
ATOM 1420 N N . SER A 1 195 ? 9.055 -21.914 13.347 1.00 83.69 195 SER A N 1
ATOM 1421 C CA . SER A 1 195 ? 9.767 -22.938 12.571 1.00 83.69 195 SER A CA 1
ATOM 1422 C C . SER A 1 195 ? 9.180 -24.341 12.788 1.00 83.69 195 SER A C 1
ATOM 1424 O O . SER A 1 195 ? 8.795 -25.014 11.833 1.00 83.69 195 SER A O 1
ATOM 1426 N N . ALA A 1 196 ? 8.999 -24.755 14.047 1.00 83.62 196 ALA A N 1
ATOM 1427 C CA . ALA A 1 196 ? 8.426 -26.060 14.372 1.00 83.62 196 ALA A CA 1
ATOM 1428 C C . ALA A 1 196 ? 6.954 -26.203 13.930 1.00 83.62 196 ALA A C 1
ATOM 1430 O O . ALA A 1 196 ? 6.533 -27.298 13.562 1.00 83.62 196 ALA A O 1
ATOM 1431 N N . ALA A 1 197 ? 6.169 -25.118 13.917 1.00 84.00 197 ALA A N 1
ATOM 1432 C CA . ALA A 1 197 ? 4.770 -25.143 13.480 1.00 84.00 197 ALA A CA 1
ATOM 1433 C C . ALA A 1 197 ? 4.604 -25.599 12.020 1.00 84.00 197 ALA A C 1
ATOM 1435 O O . ALA A 1 197 ? 3.680 -26.359 11.722 1.00 84.00 197 ALA A O 1
ATOM 1436 N N . ALA A 1 198 ? 5.511 -25.181 11.130 1.00 75.56 198 ALA A N 1
ATOM 1437 C CA . ALA A 1 198 ? 5.488 -25.537 9.711 1.00 75.56 198 ALA A CA 1
ATOM 1438 C C . ALA A 1 198 ? 5.762 -27.033 9.460 1.00 75.56 198 ALA A C 1
ATOM 1440 O O . ALA A 1 198 ? 5.275 -27.604 8.480 1.00 75.56 198 ALA A O 1
ATOM 1441 N N . GLU A 1 199 ? 6.500 -27.704 10.350 1.00 85.62 199 GLU A N 1
ATOM 1442 C CA . GLU A 1 199 ? 6.602 -29.163 10.333 1.00 85.62 199 GLU A CA 1
ATOM 1443 C C . GLU A 1 199 ? 5.378 -29.803 11.000 1.00 85.62 199 GLU A C 1
ATOM 1445 O O . GLU A 1 199 ? 4.625 -30.530 10.349 1.00 85.62 199 GLU A O 1
ATOM 1450 N N . LEU A 1 200 ? 5.172 -29.524 12.289 1.00 83.75 200 LEU A N 1
ATOM 1451 C CA . LEU A 1 200 ? 4.356 -30.334 13.195 1.00 83.75 200 LEU A CA 1
ATOM 1452 C C . LEU A 1 200 ? 2.852 -30.327 12.883 1.00 83.75 200 LEU A C 1
ATOM 1454 O O . LEU A 1 200 ? 2.163 -31.307 13.183 1.00 83.75 200 LEU A O 1
ATOM 1458 N N . CYS A 1 201 ? 2.347 -29.283 12.219 1.00 83.19 201 CYS A N 1
ATOM 1459 C CA . CYS A 1 201 ? 0.935 -29.180 11.846 1.00 83.19 201 CYS A CA 1
ATOM 1460 C C . CYS A 1 201 ? 0.455 -30.354 10.969 1.00 83.19 201 CYS A C 1
ATOM 1462 O O . CYS A 1 201 ? -0.676 -30.816 11.132 1.00 83.19 201 CYS A O 1
ATOM 1464 N N . ARG A 1 202 ? 1.329 -30.911 10.111 1.00 84.94 202 ARG A N 1
ATOM 1465 C CA . ARG A 1 202 ? 1.013 -32.055 9.230 1.00 84.94 202 ARG A CA 1
ATOM 1466 C C . ARG A 1 202 ? 0.749 -33.361 9.988 1.00 84.94 202 ARG A C 1
ATOM 1468 O O . ARG A 1 202 ? 0.160 -34.279 9.429 1.00 84.94 202 ARG A O 1
ATOM 1475 N N . TYR A 1 203 ? 1.173 -33.433 11.250 1.00 88.69 203 TYR A N 1
ATOM 1476 C CA . TYR A 1 203 ? 0.981 -34.578 12.142 1.00 88.69 203 TYR 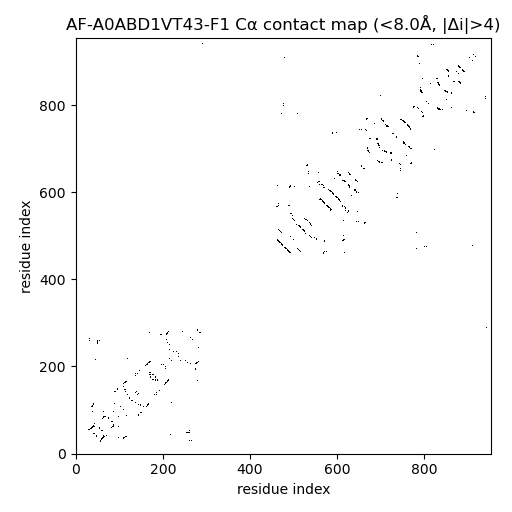A CA 1
ATOM 1477 C C . TYR A 1 203 ? -0.137 -34.342 13.173 1.00 88.69 203 TYR A C 1
ATOM 1479 O O . TYR A 1 203 ? -0.197 -35.047 14.176 1.00 88.69 203 TYR A O 1
ATOM 1487 N N . GLY A 1 204 ? -0.994 -33.330 12.978 1.00 86.31 204 GLY A N 1
ATOM 1488 C CA . GLY A 1 204 ? -2.080 -32.998 13.911 1.00 86.31 204 GLY A CA 1
ATOM 1489 C C . GLY A 1 204 ? -1.613 -32.379 15.235 1.00 86.31 204 GLY A C 1
ATOM 1490 O O . GLY A 1 204 ? -2.392 -32.290 16.187 1.00 86.31 204 GLY A O 1
ATOM 1491 N N . ILE A 1 205 ? -0.349 -31.955 15.319 1.00 93.50 205 ILE A N 1
ATOM 1492 C CA . ILE A 1 205 ? 0.240 -31.340 16.511 1.00 93.50 205 ILE A CA 1
ATOM 1493 C C . ILE A 1 205 ? 0.152 -29.821 16.377 1.00 93.50 205 ILE A C 1
ATOM 1495 O O . ILE A 1 205 ? 0.616 -29.237 15.398 1.00 93.50 205 ILE A O 1
ATOM 1499 N N . ARG A 1 206 ? -0.423 -29.167 17.387 1.00 92.44 206 ARG A N 1
ATOM 1500 C CA . ARG A 1 206 ? -0.490 -27.704 17.487 1.00 92.44 206 ARG A CA 1
ATOM 1501 C C . ARG A 1 206 ? 0.679 -27.208 18.337 1.00 92.44 206 ARG A C 1
ATOM 1503 O O . ARG A 1 206 ? 0.930 -27.780 19.394 1.00 92.44 206 ARG A O 1
ATOM 1510 N N . ILE A 1 207 ? 1.353 -26.130 17.936 1.00 92.44 207 ILE A N 1
ATOM 1511 C CA . ILE A 1 207 ? 2.362 -25.451 18.766 1.00 92.44 207 ILE A CA 1
ATOM 1512 C C . ILE A 1 207 ? 2.066 -23.949 18.859 1.00 92.44 207 ILE A C 1
ATOM 1514 O O . ILE A 1 207 ? 1.658 -23.342 17.873 1.00 92.44 207 ILE A O 1
ATOM 1518 N N . ASN A 1 208 ? 2.206 -23.363 20.053 1.00 90.94 208 ASN A N 1
ATOM 1519 C CA . ASN A 1 208 ? 1.904 -21.951 20.326 1.00 90.94 208 ASN A CA 1
ATOM 1520 C C . ASN A 1 208 ? 2.904 -21.352 21.332 1.00 90.94 208 ASN A C 1
ATOM 1522 O O . ASN A 1 208 ? 3.421 -22.061 22.200 1.00 90.94 208 ASN A O 1
ATOM 1526 N N . CYS A 1 209 ? 3.100 -20.032 21.277 1.00 90.69 209 CYS A N 1
ATOM 1527 C CA . CYS A 1 209 ? 3.750 -19.271 22.348 1.00 90.69 209 CYS A CA 1
ATOM 1528 C C . CYS A 1 209 ? 2.724 -18.466 23.145 1.00 90.69 209 CYS A C 1
ATOM 1530 O O . CYS A 1 209 ? 1.814 -17.879 22.559 1.00 90.69 209 CYS A O 1
ATOM 1532 N N . ILE A 1 210 ? 2.938 -18.373 24.457 1.00 90.88 210 ILE A N 1
ATOM 1533 C CA . ILE A 1 210 ? 2.345 -17.342 25.313 1.00 90.88 210 ILE A CA 1
ATOM 1534 C C . ILE A 1 210 ? 3.459 -16.353 25.661 1.00 90.88 210 ILE A C 1
ATOM 1536 O O . ILE A 1 210 ? 4.531 -16.773 26.097 1.00 90.88 210 ILE A O 1
ATOM 1540 N N . SER A 1 211 ? 3.213 -15.058 25.484 1.00 87.75 211 SER A N 1
ATOM 1541 C CA . SER A 1 211 ? 4.140 -13.976 25.833 1.00 87.75 211 SER A CA 1
ATOM 1542 C C . SER A 1 211 ? 3.517 -13.089 26.915 1.00 87.75 211 SER A C 1
ATOM 1544 O O . SER A 1 211 ? 2.785 -12.161 26.568 1.00 87.75 211 SER A O 1
ATOM 1546 N N . PRO A 1 212 ? 3.760 -13.364 28.211 1.00 84.25 212 PRO A N 1
ATOM 1547 C CA . PRO A 1 212 ? 3.290 -12.514 29.303 1.00 84.25 212 PRO A CA 1
ATOM 1548 C C . PRO A 1 212 ? 3.964 -11.134 29.315 1.00 84.25 212 PRO A C 1
ATOM 1550 O O . PRO A 1 212 ? 5.114 -10.991 28.889 1.00 84.25 212 PRO A O 1
ATOM 1553 N N . PHE A 1 213 ? 3.269 -10.146 29.879 1.00 81.00 213 PHE A N 1
ATOM 1554 C CA . PHE A 1 213 ? 3.894 -8.990 30.530 1.00 81.00 213 PHE A CA 1
ATOM 1555 C C . PHE A 1 213 ? 4.536 -9.409 31.875 1.00 81.00 213 PHE A C 1
ATOM 1557 O O . PHE A 1 213 ? 4.481 -10.581 32.255 1.00 81.00 213 PHE A O 1
ATOM 1564 N N . ALA A 1 214 ? 5.143 -8.474 32.610 1.00 80.69 214 ALA A N 1
ATOM 1565 C CA . ALA A 1 214 ? 5.575 -8.715 33.985 1.00 80.69 214 ALA A CA 1
ATOM 1566 C C . ALA A 1 214 ? 4.385 -9.138 34.876 1.00 80.69 214 ALA A C 1
ATOM 1568 O O . ALA A 1 214 ? 3.301 -8.562 34.800 1.00 80.69 214 ALA A O 1
ATOM 1569 N N . ILE A 1 215 ? 4.593 -10.158 35.712 1.00 84.25 215 ILE A N 1
ATOM 1570 C CA . ILE A 1 215 ? 3.621 -10.698 36.678 1.00 84.25 215 ILE A CA 1
ATOM 1571 C C . ILE A 1 215 ? 4.399 -10.987 37.968 1.00 84.25 215 ILE A C 1
ATOM 1573 O O . ILE A 1 215 ? 5.461 -11.608 37.858 1.00 84.25 215 ILE A O 1
ATOM 1577 N N . PRO A 1 216 ? 3.913 -10.607 39.169 1.00 83.12 216 PRO A N 1
ATOM 1578 C CA . PRO A 1 216 ? 4.651 -10.729 40.433 1.00 83.12 216 PRO A CA 1
ATOM 1579 C C . PRO A 1 216 ? 4.717 -12.177 40.948 1.00 83.12 216 PRO A C 1
ATOM 1581 O O . PRO A 1 216 ? 4.188 -12.551 41.989 1.00 83.12 216 PRO A O 1
ATOM 1584 N N . THR A 1 217 ? 5.396 -13.019 40.179 1.00 84.62 217 THR A N 1
ATOM 1585 C CA . THR A 1 217 ? 5.937 -14.304 40.619 1.00 84.62 217 THR A CA 1
ATOM 1586 C C . THR A 1 217 ? 7.319 -14.084 41.226 1.00 84.62 217 THR A C 1
ATOM 1588 O O . THR A 1 217 ? 7.969 -13.087 40.914 1.00 84.62 217 THR A O 1
ATOM 1591 N N . GLN A 1 218 ? 7.811 -15.036 42.027 1.00 83.44 218 GLN A N 1
ATOM 1592 C CA . GLN A 1 218 ? 9.127 -14.915 42.668 1.00 83.44 218 GLN A CA 1
ATOM 1593 C C . GLN A 1 218 ? 10.251 -14.593 41.668 1.00 83.44 218 GLN A C 1
ATOM 1595 O O . GLN A 1 218 ? 11.065 -13.731 41.949 1.00 83.44 218 GLN A O 1
ATOM 1600 N N . PHE A 1 219 ? 10.205 -15.175 40.462 1.00 84.19 219 PHE A N 1
ATOM 1601 C CA . PHE A 1 219 ? 11.092 -14.857 39.332 1.00 84.19 219 PHE A CA 1
ATOM 1602 C C . PHE A 1 219 ? 11.216 -13.346 39.071 1.00 84.19 219 PHE A C 1
ATOM 1604 O O . PHE A 1 219 ? 12.321 -12.826 38.958 1.00 84.19 219 PHE A O 1
ATOM 1611 N N . VAL A 1 220 ? 10.081 -12.647 38.962 1.00 83.75 220 VAL A N 1
ATOM 1612 C CA . VAL A 1 220 ? 10.037 -11.221 38.598 1.00 83.75 220 VAL A CA 1
ATOM 1613 C C . VAL A 1 220 ? 10.288 -10.343 39.821 1.00 83.75 220 VAL A C 1
ATOM 1615 O O . VAL A 1 220 ? 10.896 -9.290 39.694 1.00 83.75 220 VAL A O 1
ATOM 1618 N N . ILE A 1 221 ? 9.875 -10.772 41.017 1.00 85.25 221 ILE A N 1
ATOM 1619 C CA . ILE A 1 221 ? 10.197 -10.063 42.265 1.00 85.25 221 ILE A CA 1
ATOM 1620 C C . ILE A 1 221 ? 11.707 -10.116 42.543 1.00 85.25 221 ILE A C 1
ATOM 1622 O O . ILE A 1 221 ? 12.292 -9.091 42.880 1.00 85.25 221 ILE A O 1
ATOM 1626 N N . ASP A 1 222 ? 12.355 -11.266 42.341 1.00 82.69 222 ASP A N 1
ATOM 1627 C CA . ASP A 1 222 ? 13.806 -11.423 42.486 1.00 82.69 222 ASP A CA 1
ATOM 1628 C C . ASP A 1 222 ? 14.567 -10.538 41.480 1.00 82.69 222 ASP A C 1
ATOM 1630 O O . ASP A 1 222 ? 15.484 -9.825 41.881 1.00 82.69 222 ASP A O 1
ATOM 1634 N N . GLU A 1 223 ? 14.140 -10.509 40.211 1.00 81.19 223 GLU A N 1
ATOM 1635 C CA . GLU A 1 223 ? 14.677 -9.610 39.173 1.00 81.19 223 GLU A CA 1
ATOM 1636 C C . GLU A 1 223 ? 14.472 -8.124 39.540 1.00 81.19 223 GLU A C 1
ATOM 1638 O O . GLU A 1 223 ? 15.406 -7.325 39.483 1.00 81.19 223 GLU A O 1
ATOM 1643 N N . MET A 1 224 ? 13.277 -7.742 40.001 1.00 82.12 224 MET A N 1
ATOM 1644 C CA . MET A 1 224 ? 12.961 -6.357 40.374 1.00 82.12 224 MET A CA 1
ATOM 1645 C C . MET A 1 224 ? 13.697 -5.877 41.635 1.00 82.12 224 MET A C 1
ATOM 1647 O O . MET A 1 224 ? 13.994 -4.686 41.726 1.00 82.12 224 MET A O 1
ATOM 1651 N N . ARG A 1 225 ? 14.065 -6.762 42.578 1.00 83.31 225 ARG A N 1
ATOM 1652 C CA . ARG A 1 225 ? 14.910 -6.390 43.734 1.00 83.31 225 ARG A CA 1
ATOM 1653 C C . ARG A 1 225 ? 16.316 -5.935 43.327 1.00 83.31 225 ARG A C 1
ATOM 1655 O O . ARG A 1 225 ? 16.905 -5.135 44.051 1.00 83.31 225 ARG A O 1
ATOM 1662 N N . GLU A 1 226 ? 16.855 -6.413 42.202 1.00 76.94 226 GLU A N 1
ATOM 1663 C CA . GLU A 1 226 ? 18.161 -5.959 41.694 1.00 76.94 226 GLU A CA 1
ATOM 1664 C C . GLU A 1 226 ? 18.078 -4.552 41.079 1.00 76.94 226 GLU A C 1
ATOM 1666 O O . GLU A 1 226 ? 19.005 -3.757 41.234 1.00 76.94 226 GLU A O 1
ATOM 1671 N N . TYR A 1 227 ? 16.952 -4.218 40.439 1.00 77.69 227 TYR A N 1
ATOM 1672 C CA . TYR A 1 227 ? 16.691 -2.888 39.876 1.00 77.69 227 TYR A CA 1
ATOM 1673 C C . TYR A 1 227 ? 16.283 -1.844 40.924 1.00 77.69 227 TYR A C 1
ATOM 1675 O O . TYR A 1 227 ? 16.657 -0.676 40.805 1.00 77.69 227 TYR A O 1
ATOM 1683 N N . PHE A 1 228 ? 15.540 -2.254 41.956 1.00 82.75 228 PHE A N 1
ATOM 1684 C CA . PHE A 1 228 ? 14.975 -1.376 42.985 1.00 82.75 228 PHE A CA 1
ATOM 1685 C C . PHE A 1 228 ? 15.401 -1.809 44.405 1.00 82.75 228 PHE A C 1
ATOM 1687 O O . PHE A 1 228 ? 14.559 -2.172 45.235 1.00 82.75 228 PHE A O 1
ATOM 1694 N N . PRO A 1 229 ? 16.713 -1.791 44.717 1.00 79.94 229 PRO A N 1
ATOM 1695 C CA . PRO A 1 229 ? 17.230 -2.265 45.996 1.00 79.94 229 PRO A CA 1
ATOM 1696 C C . PRO A 1 229 ? 16.705 -1.419 47.164 1.00 79.94 229 PRO A C 1
ATOM 1698 O O . PRO A 1 229 ? 16.898 -0.205 47.212 1.00 79.94 229 PRO A O 1
ATOM 1701 N N . GLY A 1 230 ? 16.073 -2.083 48.134 1.00 82.06 230 GLY A N 1
ATOM 1702 C CA . GLY A 1 230 ? 15.479 -1.451 49.318 1.00 82.06 230 GLY A CA 1
ATOM 1703 C C . GLY A 1 230 ? 13.962 -1.243 49.251 1.00 82.06 230 GLY A C 1
ATOM 1704 O O . GLY A 1 230 ? 13.383 -0.824 50.249 1.00 82.06 230 GLY A O 1
ATOM 1705 N N . VAL A 1 231 ? 13.308 -1.568 48.130 1.00 87.62 231 VAL A N 1
ATOM 1706 C CA . VAL A 1 231 ? 11.841 -1.664 48.056 1.00 87.62 231 VAL A CA 1
ATOM 1707 C C . VAL A 1 231 ? 11.396 -3.055 48.525 1.00 87.62 231 VAL A C 1
ATOM 1709 O O . VAL A 1 231 ? 11.972 -4.065 48.124 1.00 87.62 231 VAL A O 1
ATOM 1712 N N . GLU A 1 232 ? 10.376 -3.116 49.383 1.00 88.62 232 GLU A N 1
ATOM 1713 C CA . GLU A 1 232 ? 9.799 -4.382 49.855 1.00 88.62 232 GLU A CA 1
ATOM 1714 C C . GLU A 1 232 ? 8.997 -5.097 48.752 1.00 88.62 232 GLU A C 1
ATOM 1716 O O . GLU A 1 232 ? 8.391 -4.453 47.895 1.00 88.62 232 GLU A O 1
ATOM 1721 N N . ASP A 1 233 ? 8.912 -6.430 48.815 1.00 85.31 233 ASP A N 1
ATOM 1722 C CA . ASP A 1 233 ? 8.226 -7.276 47.821 1.00 85.31 233 ASP A CA 1
ATOM 1723 C C . ASP A 1 233 ? 6.780 -6.836 47.517 1.00 85.31 233 ASP A C 1
ATOM 1725 O O . ASP A 1 233 ? 6.333 -6.943 46.376 1.00 85.31 233 ASP A O 1
ATOM 1729 N N . GLN A 1 234 ? 6.051 -6.296 48.504 1.00 85.12 234 GLN A N 1
ATOM 1730 C CA . GLN A 1 234 ? 4.699 -5.751 48.301 1.00 85.12 234 GLN A CA 1
ATOM 1731 C C . GLN A 1 234 ? 4.703 -4.471 47.450 1.00 85.12 234 GLN A C 1
ATOM 1733 O O . GLN A 1 234 ? 3.818 -4.280 46.617 1.00 85.12 234 GLN A O 1
ATOM 1738 N N . GLY A 1 235 ? 5.716 -3.615 47.619 1.00 85.12 235 GLY A N 1
ATOM 1739 C CA . GLY A 1 235 ? 5.934 -2.437 46.782 1.00 85.12 235 GLY A CA 1
ATOM 1740 C C . GLY A 1 235 ? 6.307 -2.824 45.352 1.00 85.12 235 GLY A C 1
ATOM 1741 O O . GLY A 1 235 ? 5.728 -2.291 44.410 1.00 85.12 235 GLY A O 1
ATOM 1742 N N . LEU A 1 236 ? 7.185 -3.818 45.183 1.00 85.56 236 LEU A N 1
ATOM 1743 C CA . LEU A 1 236 ? 7.549 -4.353 43.864 1.00 85.56 236 LEU A CA 1
ATOM 1744 C C . LEU A 1 236 ? 6.349 -4.991 43.150 1.00 85.56 236 LEU A C 1
ATOM 1746 O O . LEU A 1 236 ? 6.128 -4.731 41.968 1.00 85.56 236 LEU A O 1
ATOM 1750 N N . ALA A 1 237 ? 5.531 -5.770 43.865 1.00 84.31 237 ALA A N 1
ATOM 1751 C CA . ALA A 1 237 ? 4.291 -6.319 43.323 1.00 84.31 237 ALA A CA 1
ATOM 1752 C C . ALA A 1 237 ? 3.320 -5.208 42.891 1.00 84.31 237 ALA A C 1
ATOM 1754 O O . ALA A 1 237 ? 2.800 -5.260 41.776 1.00 84.31 237 ALA A O 1
ATOM 1755 N N . LYS A 1 238 ? 3.142 -4.163 43.714 1.00 83.44 238 LYS A N 1
ATOM 1756 C CA . LYS A 1 238 ? 2.329 -2.994 43.350 1.00 83.44 238 LYS A CA 1
ATOM 1757 C C . LYS A 1 238 ? 2.871 -2.289 42.103 1.00 83.44 238 LYS A C 1
ATOM 1759 O O . LYS A 1 238 ? 2.094 -2.032 41.196 1.00 83.44 238 LYS A O 1
ATOM 1764 N N . MET A 1 239 ? 4.180 -2.053 42.001 1.00 82.62 239 MET A N 1
ATOM 1765 C CA . MET A 1 239 ? 4.794 -1.448 40.808 1.00 82.62 239 MET A CA 1
ATOM 1766 C C . MET A 1 239 ? 4.532 -2.269 39.536 1.00 82.62 239 MET A C 1
ATOM 1768 O O . MET A 1 239 ? 4.264 -1.694 38.484 1.00 82.62 239 MET A O 1
ATOM 1772 N N . ILE A 1 240 ? 4.555 -3.604 39.618 1.00 81.62 240 ILE A N 1
ATOM 1773 C CA . ILE A 1 240 ? 4.215 -4.484 38.486 1.00 81.62 240 ILE A CA 1
ATOM 1774 C C . ILE A 1 240 ? 2.724 -4.363 38.119 1.00 81.62 240 ILE A C 1
ATOM 1776 O O . ILE A 1 240 ? 2.391 -4.352 36.935 1.00 81.62 240 ILE A O 1
ATOM 1780 N N . HIS A 1 241 ? 1.832 -4.245 39.106 1.00 80.56 241 HIS A N 1
ATOM 1781 C CA . HIS A 1 241 ? 0.392 -4.062 38.890 1.00 80.56 241 HIS A CA 1
ATOM 1782 C C . HIS A 1 241 ? 0.032 -2.684 38.317 1.00 80.56 241 HIS A C 1
ATOM 1784 O O . HIS A 1 241 ? -0.765 -2.613 37.385 1.00 80.56 241 HIS A O 1
ATOM 1790 N N . ASP A 1 242 ? 0.654 -1.613 38.814 1.00 77.12 242 ASP A N 1
ATOM 1791 C CA . ASP A 1 242 ? 0.444 -0.234 38.353 1.00 77.12 242 ASP A CA 1
ATOM 1792 C C . ASP A 1 242 ? 0.904 -0.024 36.887 1.00 77.12 242 ASP A C 1
ATOM 1794 O O . ASP A 1 242 ? 0.521 0.954 36.254 1.00 77.12 242 ASP A O 1
ATOM 1798 N N . ASN A 1 243 ? 1.694 -0.952 36.323 1.00 68.56 243 ASN A N 1
ATOM 1799 C CA . A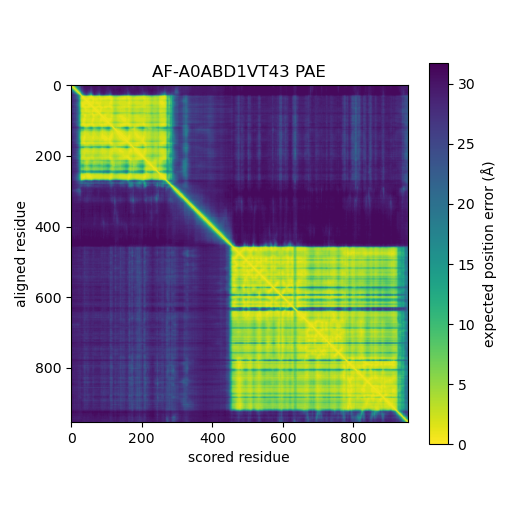SN A 1 243 ? 2.079 -0.991 34.902 1.00 68.56 243 ASN A CA 1
ATOM 1800 C C . ASN A 1 243 ? 1.094 -1.793 34.011 1.00 68.56 243 ASN A C 1
ATOM 1802 O O . ASN A 1 243 ? 1.379 -2.046 32.838 1.00 68.56 243 ASN A O 1
ATOM 1806 N N . GLY A 1 244 ? -0.050 -2.235 34.544 1.00 60.22 244 GLY A N 1
ATOM 1807 C CA . GLY A 1 244 ? -1.108 -2.901 33.780 1.00 60.22 244 GLY A CA 1
ATOM 1808 C C . GLY A 1 244 ? -1.969 -1.915 32.981 1.00 60.22 244 GLY A C 1
ATOM 1809 O O . GLY A 1 244 ? -2.491 -0.954 33.531 1.00 60.22 244 GLY A O 1
ATOM 1810 N N . VAL A 1 245 ? -2.167 -2.178 31.685 1.00 55.59 245 VAL A N 1
ATOM 1811 C CA . VAL A 1 245 ? -2.913 -1.284 30.771 1.00 55.59 245 VAL A CA 1
ATOM 1812 C C . VAL A 1 245 ? -4.438 -1.377 30.961 1.00 55.59 245 VAL A C 1
ATOM 1814 O O . VAL A 1 245 ? -5.160 -0.432 30.655 1.00 55.59 245 VAL A O 1
ATOM 1817 N N . LEU A 1 246 ? -4.957 -2.501 31.470 1.00 59.59 246 LEU A N 1
ATOM 1818 C CA . LEU A 1 246 ? -6.395 -2.679 31.689 1.00 59.59 246 LEU A CA 1
ATOM 1819 C C . LEU A 1 246 ? -6.815 -2.077 33.039 1.00 59.59 246 LEU A C 1
ATOM 1821 O O . LEU A 1 246 ? -6.638 -2.696 34.088 1.00 59.59 246 LEU A O 1
ATOM 1825 N N . ALA A 1 247 ? -7.386 -0.871 33.001 1.00 61.34 247 ALA A N 1
ATOM 1826 C CA . ALA A 1 247 ? -7.763 -0.097 34.183 1.00 61.34 247 ALA A CA 1
ATOM 1827 C C . ALA A 1 247 ? -8.585 -0.910 35.207 1.00 61.34 247 ALA A C 1
ATOM 1829 O O . ALA A 1 247 ? -9.655 -1.438 34.904 1.00 61.34 247 ALA A O 1
ATOM 1830 N N . GLY A 1 248 ? -8.075 -0.996 36.441 1.00 64.62 248 GLY A N 1
ATOM 1831 C CA . GLY A 1 248 ? -8.712 -1.720 37.547 1.00 64.62 248 GLY A CA 1
ATOM 1832 C C . GLY A 1 248 ? -8.565 -3.248 37.520 1.00 64.62 248 GLY A C 1
ATOM 1833 O O . GLY A 1 248 ? -9.044 -3.901 38.446 1.00 64.62 248 GLY A O 1
ATOM 1834 N N . ALA A 1 249 ? -7.899 -3.830 36.515 1.00 71.06 249 ALA A N 1
ATOM 1835 C CA . ALA A 1 249 ? -7.650 -5.267 36.423 1.00 71.06 249 ALA A CA 1
ATOM 1836 C C . ALA A 1 249 ? -6.170 -5.606 36.658 1.00 71.06 249 ALA A C 1
ATOM 1838 O O . ALA A 1 249 ? -5.266 -5.029 36.059 1.00 71.06 249 ALA A O 1
ATOM 1839 N N . ILE A 1 250 ? -5.928 -6.604 37.506 1.00 76.69 250 ILE A N 1
ATOM 1840 C CA . ILE A 1 250 ? -4.595 -7.126 37.810 1.00 76.69 250 ILE A CA 1
ATOM 1841 C C . ILE A 1 250 ? -4.361 -8.411 37.009 1.00 76.69 250 ILE A C 1
ATOM 1843 O O . ILE A 1 250 ? -5.198 -9.306 37.021 1.00 76.69 250 ILE A O 1
ATOM 1847 N N . CYS A 1 251 ? -3.217 -8.505 36.323 1.00 78.19 251 CYS A N 1
ATOM 1848 C CA . CYS A 1 251 ? -2.804 -9.715 35.609 1.00 78.19 251 CYS A CA 1
ATOM 1849 C C . CYS A 1 251 ? -2.077 -10.675 36.564 1.00 78.19 251 CYS A C 1
ATOM 1851 O O . CYS A 1 251 ? -1.006 -10.350 37.088 1.00 78.19 251 CYS A O 1
ATOM 1853 N N . GLU A 1 252 ? -2.639 -11.865 36.772 1.00 85.25 252 GLU A N 1
ATOM 1854 C CA . GLU A 1 252 ? -2.125 -12.871 37.705 1.00 85.25 252 GLU A CA 1
ATOM 1855 C C . GLU A 1 252 ? -1.534 -14.103 36.988 1.00 85.25 252 GLU A C 1
ATOM 1857 O O . GLU A 1 252 ? -1.834 -14.373 35.820 1.00 85.25 252 GLU A O 1
ATOM 1862 N N . PRO A 1 253 ? -0.757 -14.962 37.685 1.00 87.50 253 PRO A N 1
ATOM 1863 C CA . PRO A 1 253 ? -0.361 -16.268 37.148 1.00 87.50 253 PRO A CA 1
ATOM 1864 C C . PRO A 1 253 ? -1.561 -17.136 36.725 1.00 87.50 253 PRO A C 1
ATOM 1866 O O . PRO A 1 253 ? -1.436 -17.976 35.827 1.00 87.50 253 PRO A O 1
ATOM 1869 N N . GLN A 1 254 ? -2.735 -16.915 37.331 1.00 89.75 254 GLN A N 1
ATOM 1870 C CA . GLN A 1 254 ? -3.979 -17.581 36.958 1.00 89.75 254 GLN A CA 1
ATOM 1871 C C . GLN A 1 254 ? -4.451 -17.197 35.540 1.00 89.75 254 GLN A C 1
ATOM 1873 O O . GLN A 1 254 ? -5.037 -18.050 34.871 1.00 89.75 254 GLN A O 1
ATOM 1878 N N . ASP A 1 255 ? -4.149 -16.007 35.021 1.00 89.06 255 ASP A N 1
ATOM 1879 C CA . ASP A 1 255 ? -4.540 -15.607 33.659 1.00 89.06 255 ASP A CA 1
ATOM 1880 C C . ASP A 1 255 ? -3.686 -16.275 32.588 1.00 89.06 255 ASP A C 1
ATOM 1882 O O . ASP A 1 255 ? -4.198 -16.745 31.569 1.00 89.06 255 ASP A O 1
ATOM 1886 N N . ILE A 1 256 ? -2.394 -16.445 32.864 1.00 90.69 256 ILE A N 1
ATOM 1887 C CA . ILE A 1 256 ? -1.514 -17.240 32.003 1.00 90.69 256 ILE A CA 1
ATOM 1888 C C . ILE A 1 256 ? -1.952 -18.711 32.008 1.00 90.69 256 ILE A C 1
ATOM 1890 O O . ILE A 1 256 ? -2.004 -19.342 30.953 1.00 90.69 256 ILE A O 1
ATOM 1894 N N . ALA A 1 257 ? -2.381 -19.234 33.160 1.00 94.19 257 ALA A N 1
ATOM 1895 C CA . ALA A 1 257 ? -2.993 -20.557 33.256 1.00 94.19 257 ALA A CA 1
ATOM 1896 C C . ALA A 1 257 ? -4.358 -20.655 32.531 1.00 94.19 257 ALA A C 1
ATOM 1898 O O . ALA A 1 257 ? -4.673 -21.710 31.977 1.00 94.19 257 ALA A O 1
ATOM 1899 N N . ASN A 1 258 ? -5.154 -19.576 32.469 1.00 92.50 258 ASN A N 1
ATOM 1900 C CA . ASN A 1 258 ? -6.383 -19.504 31.661 1.00 92.50 258 ASN A CA 1
ATOM 1901 C C . ASN A 1 258 ? -6.059 -19.580 30.155 1.00 92.50 258 ASN A C 1
ATOM 1903 O O . ASN A 1 258 ? -6.672 -20.365 29.426 1.00 92.50 258 ASN A O 1
ATOM 1907 N N . ALA A 1 259 ? -5.057 -18.825 29.694 1.00 90.75 259 ALA A N 1
ATOM 1908 C CA . ALA A 1 259 ? -4.597 -18.851 28.305 1.00 90.75 259 ALA A CA 1
ATOM 1909 C C . ALA A 1 259 ? -3.995 -20.215 27.919 1.00 90.75 259 ALA A C 1
ATOM 1911 O O . ALA A 1 259 ? -4.338 -20.772 26.874 1.00 90.75 259 ALA A O 1
ATOM 1912 N N . ALA A 1 260 ? -3.159 -20.800 28.784 1.00 95.06 260 ALA A N 1
ATOM 1913 C CA . ALA A 1 260 ? -2.588 -22.131 28.588 1.00 95.06 260 ALA A CA 1
ATOM 1914 C C . ALA A 1 260 ? -3.665 -23.228 28.542 1.00 95.06 260 ALA A C 1
ATOM 1916 O O . ALA A 1 260 ? -3.557 -24.161 27.742 1.00 95.06 260 ALA A O 1
ATOM 1917 N N . LEU A 1 261 ? -4.727 -23.103 29.349 1.00 95.75 261 LEU A N 1
ATOM 1918 C CA . LEU A 1 261 ? -5.872 -24.014 29.336 1.00 95.75 261 LEU A CA 1
ATOM 1919 C C . LEU A 1 261 ? -6.608 -23.947 27.994 1.00 95.75 261 LEU A C 1
ATOM 1921 O O . LEU A 1 261 ? -6.814 -24.985 27.367 1.00 95.75 261 LEU A O 1
ATOM 1925 N N . TYR A 1 262 ? -6.955 -22.742 27.528 1.00 93.12 262 TYR A N 1
ATOM 1926 C CA . TYR A 1 262 ? -7.601 -22.548 26.227 1.00 93.12 262 TYR A CA 1
ATOM 1927 C C . TYR A 1 262 ? -6.749 -23.126 25.088 1.00 93.12 262 TYR A C 1
ATOM 1929 O O . TYR A 1 262 ? -7.228 -23.979 24.340 1.00 93.12 262 TYR A O 1
ATOM 1937 N N . LEU A 1 263 ? -5.465 -22.760 25.007 1.00 91.81 263 LEU A N 1
ATOM 1938 C CA . LEU A 1 263 ? -4.570 -23.226 23.943 1.00 91.81 263 LEU A CA 1
ATOM 1939 C C . LEU A 1 263 ? -4.309 -24.745 23.986 1.00 91.81 263 LEU A C 1
ATOM 1941 O O . LEU A 1 263 ? -4.073 -25.337 22.934 1.00 91.81 263 LEU A O 1
ATOM 1945 N N . SER A 1 264 ? -4.392 -25.397 25.152 1.00 93.56 264 SER A N 1
ATOM 1946 C CA . SER A 1 264 ? -4.249 -26.863 25.296 1.00 93.56 264 SER A CA 1
ATOM 1947 C C . SER A 1 264 ? -5.549 -27.647 25.061 1.00 93.56 264 SER A C 1
ATOM 1949 O O . SER A 1 264 ? -5.524 -28.850 24.774 1.00 93.56 264 SER A O 1
ATOM 1951 N N . SER A 1 265 ? -6.696 -26.980 25.193 1.00 92.19 265 SER A N 1
ATOM 1952 C CA . SER A 1 265 ? -8.022 -27.564 24.988 1.00 92.19 265 SER A CA 1
ATOM 1953 C C . SER A 1 265 ? -8.359 -27.771 23.507 1.00 92.19 265 SER A C 1
ATOM 1955 O O . SER A 1 265 ? -7.625 -27.347 22.610 1.00 92.19 265 SER A O 1
ATOM 1957 N N . ASP A 1 266 ? -9.486 -28.432 23.250 1.00 85.62 266 ASP A N 1
ATOM 1958 C CA . ASP A 1 266 ? -9.992 -28.623 21.887 1.00 85.62 266 ASP A CA 1
ATOM 1959 C C . ASP A 1 266 ? -10.738 -27.375 21.369 1.00 85.62 266 ASP A C 1
ATOM 1961 O O . ASP A 1 266 ? -10.980 -27.263 20.169 1.00 85.62 266 ASP A O 1
ATOM 1965 N N . ASP A 1 267 ? -10.997 -26.377 22.225 1.00 85.06 267 ASP A N 1
ATOM 1966 C CA . ASP A 1 267 ? -11.531 -25.060 21.841 1.00 85.06 267 ASP A CA 1
ATOM 1967 C C . ASP A 1 267 ? -10.591 -24.318 20.865 1.00 85.06 267 ASP A C 1
ATOM 1969 O O . ASP A 1 267 ? -11.020 -23.463 20.093 1.00 85.06 267 ASP A O 1
ATOM 1973 N N . ALA A 1 268 ? -9.297 -24.662 20.873 1.00 81.44 268 ALA A N 1
ATOM 1974 C CA . ALA A 1 268 ? -8.273 -24.120 19.979 1.00 81.44 268 ALA A CA 1
ATOM 1975 C C . ALA A 1 268 ? -8.087 -24.935 18.675 1.00 81.44 268 ALA A C 1
ATOM 1977 O O . ALA A 1 268 ? -7.111 -24.725 17.953 1.00 81.44 268 ALA A O 1
ATOM 1978 N N . LYS A 1 269 ? -8.986 -25.883 18.361 1.00 64.88 269 LYS A N 1
ATOM 1979 C CA . LYS A 1 269 ? -8.838 -26.842 17.244 1.00 64.88 269 LYS A CA 1
ATOM 1980 C C . LYS A 1 269 ? -8.899 -26.228 15.840 1.00 64.88 269 LYS A C 1
ATOM 1982 O O . LYS A 1 269 ? -8.219 -26.736 14.956 1.00 64.88 269 LYS A O 1
ATOM 1987 N N . TYR A 1 270 ? -9.703 -25.184 15.626 1.00 44.22 270 TYR A N 1
ATOM 1988 C CA . TYR A 1 270 ? -9.936 -24.595 14.294 1.00 44.22 270 TYR A CA 1
ATOM 1989 C C . TYR A 1 270 ? -9.123 -23.323 14.001 1.00 44.22 270 TYR A C 1
ATOM 1991 O O . TYR A 1 270 ? -9.349 -22.673 12.982 1.00 44.22 270 TYR A O 1
ATOM 1999 N N . LYS A 1 271 ? -8.133 -22.978 14.835 1.00 44.19 271 LYS A N 1
ATOM 2000 C CA . LYS A 1 271 ? -7.125 -21.997 14.419 1.00 44.19 271 LYS A CA 1
ATOM 2001 C C . LYS A 1 271 ? -6.238 -22.628 13.341 1.00 44.19 271 LYS A C 1
ATOM 2003 O O . LYS A 1 271 ? -5.605 -23.653 13.590 1.00 44.19 271 LYS A O 1
ATOM 2008 N N . HIS A 1 272 ? -6.212 -22.027 12.150 1.00 31.22 272 HIS A N 1
ATOM 2009 C CA . HIS A 1 272 ? -5.323 -22.434 11.057 1.00 31.22 272 HIS A CA 1
ATOM 2010 C C . HIS A 1 272 ? -3.846 -22.426 11.508 1.00 31.22 272 HIS A C 1
ATOM 2012 O O . HIS A 1 272 ? -3.489 -21.665 12.408 1.00 31.22 272 HIS A O 1
ATOM 2018 N N . PRO A 1 273 ? -2.952 -23.206 10.865 1.00 32.47 273 PRO A N 1
ATOM 2019 C CA . PRO A 1 273 ? -1.527 -23.256 11.216 1.00 32.47 273 PRO A CA 1
ATOM 2020 C C . PRO A 1 273 ? -0.744 -21.950 10.958 1.00 32.47 273 PRO A C 1
ATOM 2022 O O . PRO A 1 273 ? 0.458 -21.901 11.214 1.00 32.47 273 PRO A O 1
ATOM 2025 N N . HIS A 1 274 ? -1.401 -20.877 10.507 1.00 31.80 274 HIS A N 1
ATOM 2026 C CA . HIS A 1 274 ? -0.823 -19.536 10.460 1.00 31.80 274 HIS A CA 1
ATOM 2027 C C . HIS A 1 274 ? -0.743 -18.924 11.875 1.00 31.80 274 HIS A C 1
ATOM 2029 O O . HIS A 1 274 ? -1.705 -18.375 12.403 1.00 31.80 274 HIS A O 1
ATOM 2035 N N . TRP A 1 275 ? 0.444 -19.058 12.478 1.00 43.94 275 TRP A N 1
ATOM 2036 C CA . TRP A 1 275 ? 1.040 -18.160 13.483 1.00 43.94 275 TRP A CA 1
ATOM 2037 C C . TRP A 1 275 ? 0.129 -17.596 14.600 1.00 43.94 275 TRP A C 1
ATOM 2039 O O . TRP A 1 275 ? -0.020 -16.391 14.753 1.00 43.94 275 TRP A O 1
ATOM 2049 N N . SER A 1 276 ? -0.374 -18.429 15.516 1.00 34.69 276 SER A N 1
ATOM 2050 C CA . SER A 1 276 ? -0.971 -17.907 16.764 1.00 34.69 276 SER A CA 1
ATOM 2051 C C . SER A 1 276 ? 0.090 -17.408 17.764 1.00 34.69 276 SER A C 1
ATOM 2053 O O . SER A 1 276 ? 0.663 -18.186 18.530 1.00 34.69 276 SER A O 1
ATOM 2055 N N . LEU A 1 277 ? 0.332 -16.091 17.781 1.00 35.50 277 LEU A N 1
ATOM 2056 C CA . LEU A 1 277 ? 1.170 -15.402 18.770 1.00 35.50 277 LEU A CA 1
ATOM 2057 C C . LEU A 1 277 ? 0.300 -14.824 19.906 1.00 35.50 277 LEU A C 1
ATOM 2059 O O . LEU A 1 277 ? -0.289 -13.758 19.753 1.00 35.50 277 LEU A O 1
ATOM 2063 N N . ALA A 1 278 ? 0.208 -15.501 21.056 1.00 39.66 278 ALA A N 1
ATOM 2064 C CA . ALA A 1 278 ? -0.590 -15.013 22.188 1.00 39.66 278 ALA A CA 1
ATOM 2065 C C . ALA A 1 278 ? 0.207 -14.007 23.047 1.00 39.66 278 ALA A C 1
ATOM 2067 O O . ALA A 1 278 ? 0.809 -14.371 24.061 1.00 39.66 278 ALA A O 1
ATOM 2068 N N . ALA A 1 279 ? 0.236 -12.742 22.617 1.00 30.88 279 ALA A N 1
ATOM 2069 C CA . ALA A 1 279 ? 0.945 -11.649 23.286 1.00 30.88 279 ALA A CA 1
ATOM 2070 C C . ALA A 1 279 ? 0.081 -10.952 24.352 1.00 30.88 279 ALA A C 1
ATOM 2072 O O . ALA A 1 279 ? -0.625 -9.986 24.073 1.00 30.88 279 ALA A O 1
ATOM 2073 N N . ILE A 1 280 ? 0.179 -11.417 25.599 1.00 41.16 280 ILE A N 1
ATOM 2074 C CA . ILE A 1 280 ? -0.612 -10.917 26.730 1.00 41.16 280 ILE A CA 1
ATOM 2075 C C . ILE A 1 280 ? 0.046 -9.648 27.301 1.00 41.16 280 ILE A C 1
ATOM 2077 O O . ILE A 1 280 ? 0.637 -9.658 28.383 1.00 41.16 280 ILE A O 1
ATOM 2081 N N . LYS A 1 281 ? -0.095 -8.529 26.574 1.00 31.75 281 LYS A N 1
ATOM 2082 C CA . LYS A 1 281 ? 0.007 -7.170 27.138 1.00 31.75 281 LYS A CA 1
ATOM 2083 C C . LYS A 1 281 ? -1.164 -6.975 28.114 1.00 31.75 281 LYS A C 1
ATOM 2085 O O . LYS A 1 281 ? -2.236 -6.586 27.672 1.00 31.75 281 LYS A O 1
ATOM 2090 N N . SER A 1 282 ? -0.989 -7.352 29.387 1.00 35.31 282 SER A N 1
ATOM 2091 C CA . SER A 1 282 ? -1.960 -7.149 30.488 1.00 35.31 282 SER A CA 1
ATOM 2092 C C . SER A 1 282 ? -3.438 -7.280 30.060 1.00 35.31 282 SER A C 1
ATOM 2094 O O . SER A 1 282 ? -4.188 -6.312 30.130 1.00 35.31 282 SER A O 1
ATOM 2096 N N . ALA A 1 283 ? -3.814 -8.474 29.581 1.00 33.19 283 ALA A N 1
ATOM 2097 C CA . ALA A 1 283 ? -5.066 -8.778 28.870 1.00 33.19 283 ALA A CA 1
ATOM 2098 C C . ALA A 1 283 ? -5.174 -8.272 27.410 1.00 33.19 283 ALA A C 1
ATOM 2100 O O . ALA A 1 283 ? -6.112 -7.575 27.034 1.00 33.19 283 ALA A O 1
ATOM 2101 N N . LEU A 1 284 ? -4.297 -8.787 26.538 1.00 27.78 284 LEU A N 1
ATOM 2102 C CA . LEU A 1 284 ? -4.557 -8.873 25.095 1.00 27.78 284 LEU A CA 1
ATOM 2103 C C . LEU A 1 284 ? -4.619 -10.350 24.669 1.00 27.78 284 LEU A C 1
ATOM 2105 O O . LEU A 1 284 ? -3.601 -11.027 24.531 1.00 27.78 284 LEU A O 1
ATOM 2109 N N . ILE A 1 285 ? -5.839 -10.870 24.490 1.00 30.78 285 ILE A N 1
ATOM 2110 C CA . ILE A 1 285 ? -6.091 -12.154 23.819 1.00 30.78 285 ILE A CA 1
ATOM 2111 C C . ILE A 1 285 ? -6.654 -11.838 22.434 1.00 30.78 285 ILE A C 1
ATOM 2113 O O . ILE A 1 285 ? -7.865 -11.873 22.212 1.00 30.78 285 ILE A O 1
ATOM 2117 N N . THR A 1 286 ? -5.769 -11.541 21.482 1.00 22.94 286 THR A N 1
ATOM 2118 C CA . THR A 1 286 ? -6.137 -11.383 20.071 1.00 22.94 286 THR A CA 1
ATOM 2119 C C . THR A 1 286 ? -6.625 -12.721 19.510 1.00 22.94 286 THR A C 1
ATOM 2121 O O . THR A 1 286 ? -5.874 -13.594 19.071 1.00 22.94 286 THR A O 1
ATOM 2124 N N . THR A 1 287 ? -7.942 -12.903 19.566 1.00 22.83 287 THR A N 1
ATOM 2125 C CA . THR A 1 287 ? -8.671 -13.951 18.856 1.00 22.83 287 THR A CA 1
ATOM 2126 C C . THR A 1 287 ? -9.309 -13.329 17.626 1.00 22.83 287 THR A C 1
ATOM 2128 O O . THR A 1 287 ? -10.454 -12.892 17.649 1.00 22.83 287 THR A O 1
ATOM 2131 N N . SER A 1 288 ? -8.561 -13.309 16.523 1.00 20.77 288 SER A N 1
ATOM 2132 C CA . SER A 1 288 ? -9.159 -13.158 15.201 1.00 20.77 288 SER A CA 1
ATOM 2133 C C . SER A 1 288 ? -10.009 -14.397 14.906 1.00 20.77 288 SER A C 1
ATOM 2135 O O . SER A 1 288 ? -9.515 -15.451 14.509 1.00 20.77 288 SER A O 1
ATOM 2137 N N . THR A 1 289 ? -11.311 -14.277 15.147 1.00 23.00 289 THR A N 1
ATOM 2138 C CA . THR A 1 289 ? -12.324 -15.210 14.650 1.00 23.00 289 THR A CA 1
ATOM 2139 C C . THR A 1 289 ? -13.487 -14.410 14.096 1.00 23.00 289 THR A C 1
ATOM 2141 O O . THR A 1 289 ? -14.259 -13.820 14.852 1.00 23.00 289 THR A O 1
ATOM 2144 N N . THR A 1 290 ? -13.627 -14.425 12.774 1.00 21.78 290 THR A N 1
ATOM 2145 C CA . THR A 1 290 ? -14.885 -14.100 12.107 1.00 21.78 290 THR A CA 1
ATOM 2146 C C . THR A 1 290 ? -15.989 -14.983 12.685 1.00 21.78 290 THR A C 1
ATOM 2148 O O . THR A 1 290 ? -15.896 -16.210 12.678 1.00 21.78 290 THR A O 1
ATOM 2151 N N . LEU A 1 291 ? -17.041 -14.358 13.214 1.00 26.78 291 LEU A N 1
ATOM 2152 C CA . LEU A 1 291 ? -18.256 -15.071 13.588 1.00 26.78 291 LEU A CA 1
ATOM 2153 C C . LEU A 1 291 ? -19.058 -15.365 12.319 1.00 26.78 291 LEU A C 1
ATOM 2155 O O . LEU A 1 291 ? -19.782 -14.499 11.827 1.00 26.78 291 LEU A O 1
ATOM 2159 N N . ASP A 1 292 ? -18.943 -16.595 11.824 1.00 24.45 292 ASP A N 1
ATOM 2160 C CA . ASP A 1 292 ? -20.034 -17.227 11.084 1.00 24.45 292 ASP A CA 1
ATOM 2161 C C . ASP A 1 292 ? -20.994 -17.876 12.096 1.00 24.45 292 ASP A C 1
ATOM 2163 O O . ASP A 1 292 ? -20.570 -18.499 13.077 1.00 24.45 292 ASP A O 1
ATOM 2167 N N . ARG A 1 293 ? -22.300 -17.647 11.932 1.00 27.61 293 ARG A N 1
ATOM 2168 C CA . ARG A 1 293 ? -23.285 -17.788 13.013 1.00 27.61 293 ARG A CA 1
ATOM 2169 C C . ARG A 1 293 ? -24.392 -18.765 12.644 1.00 27.61 293 ARG A C 1
ATOM 2171 O O . ARG A 1 293 ? -25.396 -18.388 12.046 1.00 27.61 293 ARG A O 1
ATOM 2178 N N . ALA A 1 294 ? -24.270 -19.999 13.127 1.00 24.25 294 ALA A N 1
ATOM 2179 C CA . ALA A 1 294 ? -25.388 -20.936 13.140 1.00 24.25 294 ALA A CA 1
ATOM 2180 C C . ALA A 1 294 ? -26.565 -20.360 13.959 1.00 24.25 294 ALA A C 1
ATOM 2182 O O . ALA A 1 294 ? -26.423 -20.020 15.137 1.00 24.25 294 ALA A O 1
ATOM 2183 N N . GLU A 1 295 ? -27.733 -20.232 13.331 1.00 28.02 295 GLU A N 1
ATOM 2184 C CA . GLU A 1 295 ? -28.921 -19.642 13.949 1.00 28.02 295 GLU A CA 1
ATOM 2185 C C . GLU A 1 295 ? -29.525 -20.526 15.058 1.00 28.02 295 GLU A C 1
ATOM 2187 O O . GLU A 1 295 ? -29.765 -21.716 14.845 1.00 28.02 295 GLU A O 1
ATOM 2192 N N . ARG A 1 296 ? -29.976 -19.915 16.167 1.00 24.81 296 ARG A N 1
ATOM 2193 C CA . ARG A 1 296 ? -31.418 -19.666 16.431 1.00 24.81 296 ARG A CA 1
ATOM 2194 C C . ARG A 1 296 ? -31.652 -18.895 17.747 1.00 24.81 296 ARG A C 1
ATOM 2196 O O . ARG A 1 296 ? -30.734 -18.789 18.556 1.00 24.81 296 ARG A O 1
ATOM 2203 N N . PRO A 1 297 ? -32.834 -18.272 17.938 1.00 37.31 297 PRO A N 1
ATOM 2204 C CA . PRO A 1 297 ? -33.006 -17.198 18.918 1.00 37.31 297 PRO A CA 1
ATOM 2205 C C . PRO A 1 297 ? -33.600 -17.656 20.255 1.00 37.31 297 PRO A C 1
ATOM 2207 O O . PRO A 1 297 ? -34.383 -18.605 20.298 1.00 37.31 297 PRO A O 1
ATOM 2210 N N . LEU A 1 298 ? -33.373 -16.869 21.315 1.00 23.05 298 LEU A N 1
ATOM 2211 C CA . LEU A 1 298 ? -34.326 -16.745 22.422 1.00 23.05 298 LEU A CA 1
ATOM 2212 C C . LEU A 1 298 ? -34.234 -15.373 23.124 1.00 23.05 298 LEU A C 1
ATOM 2214 O O . LEU A 1 298 ? -33.197 -14.991 23.647 1.00 23.05 298 LEU A O 1
ATOM 2218 N N . LYS A 1 299 ? -35.370 -14.669 23.066 1.00 23.19 299 LYS A N 1
ATOM 2219 C CA . LYS A 1 299 ? -35.883 -13.529 23.855 1.00 23.19 299 LYS A CA 1
ATOM 2220 C C . LYS A 1 299 ? -34.999 -12.918 24.958 1.00 23.19 299 LYS A C 1
ATOM 2222 O O . LYS A 1 299 ? -34.583 -13.599 25.887 1.00 23.19 299 LYS A O 1
ATOM 2227 N N . ALA A 1 300 ? -34.924 -11.586 24.948 1.00 23.03 300 ALA A N 1
ATOM 2228 C CA . ALA A 1 300 ? -34.543 -10.791 26.112 1.00 23.03 300 ALA A CA 1
ATOM 2229 C C . ALA A 1 300 ? -35.573 -10.900 27.258 1.00 23.03 300 ALA A C 1
ATOM 2231 O O . ALA A 1 300 ? -36.776 -11.034 27.017 1.00 23.03 300 ALA A O 1
ATOM 2232 N N . GLN A 1 301 ? -35.098 -10.745 28.495 1.00 23.80 301 GLN A N 1
ATOM 2233 C CA . GLN A 1 301 ? -35.897 -10.337 29.653 1.00 23.80 301 GLN A CA 1
ATOM 2234 C C . GLN A 1 301 ? -35.170 -9.200 30.372 1.00 23.80 301 GLN A C 1
ATOM 2236 O O . GLN A 1 301 ? -33.955 -9.248 30.549 1.00 23.80 301 GLN A O 1
ATOM 2241 N N . GLN A 1 302 ? -35.922 -8.174 30.760 1.00 23.47 302 GLN A N 1
ATOM 2242 C CA . GLN A 1 302 ? -35.420 -7.057 31.556 1.00 23.47 302 GLN A CA 1
ATOM 2243 C C . GLN A 1 302 ? -35.259 -7.494 33.014 1.00 23.47 302 GLN A C 1
ATOM 2245 O O . GLN A 1 302 ? -36.127 -8.194 33.532 1.00 23.47 302 GLN A O 1
ATOM 2250 N N . TYR A 1 303 ? -34.229 -6.985 33.688 1.00 23.94 303 TYR A N 1
ATOM 2251 C CA . TYR A 1 303 ? -34.265 -6.764 35.132 1.00 23.94 303 TYR A CA 1
ATOM 2252 C C . TYR A 1 303 ? -33.706 -5.379 35.445 1.00 23.94 303 TYR A C 1
ATOM 2254 O O . TYR A 1 303 ? -32.761 -4.919 34.806 1.00 23.94 303 TYR A O 1
ATOM 2262 N N . SER A 1 304 ? -34.346 -4.706 36.396 1.00 22.52 304 SER A N 1
ATOM 2263 C CA . SER A 1 304 ? -34.085 -3.322 36.775 1.00 22.52 304 SER A CA 1
ATOM 2264 C C . SER A 1 304 ? -34.053 -3.205 38.292 1.00 22.52 304 SER A C 1
ATOM 2266 O O . SER A 1 304 ? -35.065 -3.481 38.924 1.00 22.52 304 SER A O 1
ATOM 2268 N N . GLU A 1 305 ? -32.934 -2.744 38.839 1.00 24.77 305 GLU A N 1
ATOM 2269 C CA . GLU A 1 305 ? -32.773 -2.199 40.195 1.00 24.77 305 GLU A CA 1
ATOM 2270 C C . GLU A 1 305 ? -31.451 -1.402 40.137 1.00 24.77 305 GLU A C 1
ATOM 2272 O O . GLU A 1 305 ? -30.442 -1.940 39.695 1.00 24.77 305 GLU A O 1
ATOM 2277 N N . SER A 1 306 ? -31.373 -0.078 40.305 1.00 23.06 306 SER A N 1
ATOM 2278 C CA . SER A 1 306 ? -31.877 0.821 41.358 1.00 23.06 306 SER A CA 1
ATOM 2279 C C . SER A 1 306 ? -31.173 0.624 42.709 1.00 23.06 306 SER A C 1
ATOM 2281 O O . SER A 1 306 ? -31.662 -0.091 43.578 1.00 23.06 306 SER A O 1
ATOM 2283 N N . GLY A 1 307 ? -30.039 1.309 42.894 1.00 24.23 307 GLY A N 1
ATOM 2284 C CA . GLY A 1 307 ? -29.285 1.334 44.150 1.00 24.23 307 GLY A CA 1
ATOM 2285 C C . GLY A 1 307 ? -28.493 2.634 44.303 1.00 24.23 307 GLY A C 1
ATOM 2286 O O . GLY A 1 307 ? -27.406 2.770 43.754 1.00 24.23 307 GLY A O 1
ATOM 2287 N N . THR A 1 308 ? -29.050 3.606 45.027 1.00 22.22 308 THR A N 1
ATOM 2288 C CA . THR A 1 308 ? -28.418 4.908 45.299 1.00 22.22 308 THR A CA 1
ATOM 2289 C C . THR A 1 308 ? -27.618 4.892 46.600 1.00 22.22 308 THR A C 1
ATOM 2291 O O . THR A 1 308 ? -28.166 4.536 47.643 1.00 22.22 308 THR A O 1
ATOM 2294 N N . ALA A 1 309 ? -26.382 5.389 46.571 1.00 22.95 309 ALA A N 1
ATOM 2295 C CA . ALA A 1 309 ? -25.618 5.793 47.753 1.00 22.95 309 ALA A CA 1
ATOM 2296 C C . ALA A 1 309 ? -24.784 7.043 47.418 1.00 22.95 309 ALA A C 1
ATOM 2298 O O . ALA A 1 309 ? -24.358 7.203 46.274 1.00 22.95 309 ALA A O 1
ATOM 2299 N N . SER A 1 310 ? -24.572 7.931 48.393 1.00 20.88 310 SER A N 1
ATOM 2300 C CA . SER A 1 310 ? -24.096 9.300 48.143 1.00 20.88 310 SER A CA 1
ATOM 2301 C C . SER A 1 310 ? -23.030 9.753 49.142 1.00 20.88 310 SER A C 1
ATOM 2303 O O . SER A 1 310 ? -23.188 9.509 50.332 1.00 20.88 310 SER A O 1
ATOM 2305 N N . LEU A 1 311 ? -22.068 10.544 48.643 1.00 21.83 311 LEU A N 1
ATOM 2306 C CA . LEU A 1 311 ? -21.231 11.525 49.364 1.00 21.83 311 LEU A CA 1
ATOM 2307 C C . LEU A 1 311 ? -20.304 11.036 50.499 1.00 21.83 311 LEU A C 1
ATOM 2309 O O . LEU A 1 311 ? -20.751 10.560 51.532 1.00 21.83 311 LEU A O 1
ATOM 2313 N N . VAL A 1 312 ? -19.018 11.394 50.381 1.00 22.58 312 VAL A N 1
ATOM 2314 C CA . VAL A 1 312 ? -18.326 12.353 51.277 1.00 22.58 312 VAL A CA 1
ATOM 2315 C C . VAL A 1 312 ? -17.083 12.895 50.544 1.00 22.58 312 VAL A C 1
ATOM 2317 O O . VAL A 1 312 ? -16.419 12.156 49.824 1.00 22.58 312 VAL A O 1
ATOM 2320 N N . HIS A 1 313 ? -16.771 14.187 50.705 1.00 21.62 313 HIS A N 1
ATOM 2321 C CA . HIS A 1 313 ? -15.538 14.805 50.189 1.00 21.62 313 HIS A CA 1
ATOM 2322 C C . HIS A 1 313 ? -14.348 14.573 51.133 1.00 21.62 313 HIS A C 1
ATOM 2324 O O . HIS A 1 313 ? -14.484 14.793 52.336 1.00 21.62 313 HIS A O 1
ATOM 2330 N N . ALA A 1 314 ? -13.164 14.288 50.579 1.00 21.88 314 ALA A N 1
ATOM 2331 C CA . ALA A 1 314 ? -11.882 14.550 51.240 1.00 21.88 314 ALA A CA 1
ATOM 2332 C C . ALA A 1 314 ? -10.735 14.751 50.225 1.00 21.88 314 ALA A C 1
ATOM 2334 O O . ALA A 1 314 ? -10.341 13.830 49.519 1.00 21.88 314 ALA A O 1
ATOM 2335 N N . THR A 1 315 ? -10.175 15.958 50.211 1.00 22.08 315 THR A N 1
ATOM 2336 C CA . THR A 1 315 ? -8.864 16.349 49.651 1.00 22.08 315 THR A CA 1
ATOM 2337 C C . THR A 1 315 ? -8.201 17.284 50.681 1.00 22.08 315 THR A C 1
ATOM 2339 O O . THR A 1 315 ? -8.938 17.803 51.529 1.00 22.08 315 THR A O 1
ATOM 2342 N N . PRO A 1 316 ? -6.888 17.596 50.634 1.00 34.16 316 PRO A N 1
ATOM 2343 C CA . PRO A 1 316 ? -5.858 17.189 49.665 1.00 34.16 316 PRO A CA 1
ATOM 2344 C C . PRO A 1 316 ? -4.619 16.522 50.319 1.00 34.16 316 PRO A C 1
ATOM 2346 O O . PRO A 1 316 ? -4.512 16.493 51.542 1.00 34.16 316 PRO A O 1
ATOM 2349 N N . PHE A 1 317 ? -3.660 16.051 49.511 1.00 23.12 317 PHE A N 1
ATOM 2350 C CA . PHE A 1 317 ? -2.270 16.564 49.481 1.00 23.12 317 PHE A CA 1
ATOM 2351 C C . PHE A 1 317 ? -1.451 15.895 48.358 1.00 23.12 317 PHE A C 1
ATOM 2353 O O . PHE A 1 317 ? -1.782 14.796 47.919 1.00 23.12 317 PHE A O 1
ATOM 2360 N N . ASP A 1 318 ? -0.415 16.584 47.876 1.00 24.38 318 ASP A N 1
ATOM 2361 C CA . AS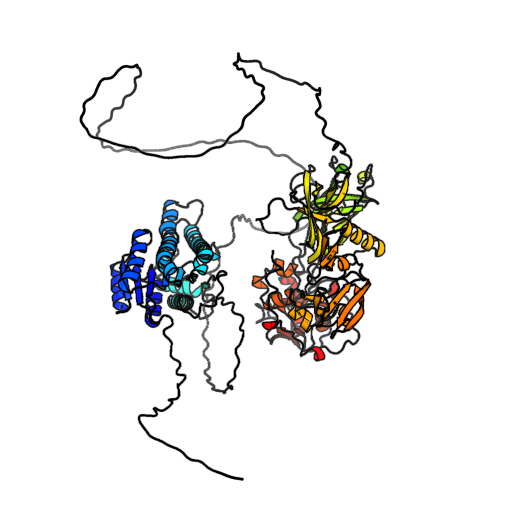P A 1 318 ? 0.348 16.233 46.671 1.00 24.38 318 ASP A CA 1
ATOM 2362 C C . ASP A 1 318 ? 1.249 14.997 46.812 1.00 24.38 318 ASP A C 1
ATOM 2364 O O . ASP A 1 318 ? 1.883 14.789 47.847 1.00 24.38 318 ASP A O 1
ATOM 2368 N N . PHE A 1 319 ? 1.395 14.244 45.714 1.00 23.31 319 PHE A N 1
ATOM 2369 C CA . PHE A 1 319 ? 2.510 13.310 45.507 1.00 23.31 319 PHE A CA 1
ATOM 2370 C C . PHE A 1 319 ? 2.838 13.119 44.011 1.00 23.31 319 PHE A C 1
ATOM 2372 O O . PHE A 1 319 ? 2.890 12.003 43.501 1.00 23.31 319 PHE A O 1
ATOM 2379 N N . ASP A 1 320 ? 3.062 14.225 43.296 1.00 25.39 320 ASP A N 1
ATOM 2380 C CA . ASP A 1 320 ? 3.320 14.226 41.848 1.00 25.39 320 ASP A CA 1
ATOM 2381 C C . ASP A 1 320 ? 4.724 14.765 41.506 1.00 25.39 320 ASP A C 1
ATOM 2383 O O . ASP A 1 320 ? 4.905 15.971 41.350 1.00 25.39 320 ASP A O 1
ATOM 2387 N N . ALA A 1 321 ? 5.730 13.870 41.473 1.00 27.19 321 ALA A N 1
ATOM 2388 C CA . ALA A 1 321 ? 7.080 14.104 40.913 1.00 27.19 321 ALA A CA 1
ATOM 2389 C C . ALA A 1 321 ? 8.005 12.849 40.938 1.00 27.19 321 ALA A C 1
ATOM 2391 O O . ALA A 1 321 ? 9.148 12.946 41.391 1.00 27.19 321 ALA A O 1
ATOM 2392 N N . ALA A 1 322 ? 7.563 11.652 40.507 1.00 25.84 322 ALA A N 1
ATOM 2393 C CA . ALA A 1 322 ? 8.419 10.444 40.605 1.00 25.84 322 ALA A CA 1
ATOM 2394 C C . ALA A 1 322 ? 8.211 9.307 39.568 1.00 25.84 322 ALA A C 1
ATOM 2396 O O . ALA A 1 322 ? 8.570 8.169 39.864 1.00 25.84 322 ALA A O 1
ATOM 2397 N N . ALA A 1 323 ? 7.670 9.565 38.366 1.00 26.08 323 ALA A N 1
ATOM 2398 C CA . ALA A 1 323 ? 7.406 8.493 37.380 1.00 26.08 323 ALA A CA 1
ATOM 2399 C C . ALA A 1 323 ? 7.831 8.761 35.915 1.00 26.08 323 ALA A C 1
ATOM 2401 O O . ALA A 1 323 ? 7.795 7.841 35.105 1.00 26.08 323 ALA A O 1
ATOM 2402 N N . ASN A 1 324 ? 8.280 9.972 35.560 1.00 26.17 324 ASN A N 1
ATOM 2403 C CA . ASN A 1 324 ? 8.638 10.337 34.179 1.00 26.17 324 ASN A CA 1
ATOM 2404 C C . ASN A 1 324 ? 10.097 10.810 34.065 1.00 26.17 324 ASN A C 1
ATOM 2406 O O . ASN A 1 324 ? 10.357 11.998 34.237 1.00 26.17 324 ASN A O 1
ATOM 2410 N N . CYS A 1 325 ? 11.042 9.899 33.772 1.00 22.98 325 CYS A N 1
ATOM 2411 C CA . CYS A 1 325 ? 12.375 10.243 33.232 1.00 22.98 325 CYS A CA 1
ATOM 2412 C C . CYS A 1 325 ? 13.221 9.004 32.841 1.00 22.98 325 CYS A C 1
ATOM 2414 O O . CYS A 1 325 ? 14.015 8.543 33.652 1.00 22.98 325 CYS A O 1
ATOM 2416 N N . TRP A 1 326 ? 13.098 8.476 31.610 1.00 22.22 326 TRP A N 1
ATOM 2417 C CA . TRP A 1 326 ? 14.127 7.602 30.985 1.00 22.22 326 TRP A CA 1
ATOM 2418 C C . TRP A 1 326 ? 14.103 7.613 29.436 1.00 22.22 326 TRP A C 1
ATOM 2420 O O . TRP A 1 326 ? 14.370 6.607 28.789 1.00 22.22 326 TRP A O 1
ATOM 2430 N N . PHE A 1 327 ? 13.848 8.771 28.815 1.00 22.78 327 PHE A N 1
ATOM 2431 C CA . PHE A 1 327 ? 14.292 9.056 27.440 1.00 22.78 327 PHE A CA 1
ATOM 2432 C C . PHE A 1 327 ? 14.562 10.560 27.283 1.00 22.78 327 PHE A C 1
ATOM 2434 O O . PHE A 1 327 ? 13.823 11.372 27.835 1.00 22.78 327 PHE A O 1
ATOM 2441 N N . SER A 1 328 ? 15.615 10.919 26.529 1.00 22.44 328 SER A N 1
ATOM 2442 C CA . SER A 1 328 ? 16.255 12.257 26.520 1.00 22.44 328 SER A CA 1
ATOM 2443 C C . SER A 1 328 ? 16.925 12.626 27.872 1.00 22.44 328 SER A C 1
ATOM 2445 O O . SER A 1 328 ? 16.403 12.309 28.930 1.00 22.44 328 SER A O 1
ATOM 2447 N N . VAL A 1 329 ? 18.109 13.255 27.964 1.00 24.62 329 VAL A N 1
ATOM 2448 C CA . VAL A 1 329 ? 19.000 13.878 26.959 1.00 24.62 329 VAL A CA 1
ATOM 2449 C C . VAL A 1 329 ? 20.483 13.575 27.264 1.00 24.62 329 VAL A C 1
ATOM 2451 O O . VAL A 1 329 ? 20.933 13.701 28.400 1.00 24.62 329 VAL A O 1
ATOM 2454 N N . LEU A 1 330 ? 21.282 13.352 26.217 1.00 23.12 330 LEU A N 1
ATOM 2455 C CA . LEU A 1 330 ? 22.709 13.710 26.134 1.00 23.12 330 LEU A CA 1
ATOM 2456 C C . LEU A 1 330 ? 22.868 14.471 24.802 1.00 23.12 330 LEU A C 1
ATOM 2458 O O . LEU A 1 330 ? 22.407 13.964 23.787 1.00 23.12 330 LEU A O 1
ATOM 2462 N N . THR A 1 331 ? 23.422 15.682 24.678 1.00 25.73 331 THR A N 1
ATOM 2463 C CA . THR A 1 331 ? 24.186 16.610 25.553 1.00 25.73 331 THR A CA 1
ATOM 2464 C C . THR A 1 331 ? 23.905 18.060 25.093 1.00 25.73 331 THR A C 1
ATOM 2466 O O . THR A 1 331 ? 23.530 18.239 23.940 1.00 25.73 331 THR A O 1
ATOM 2469 N N . SER A 1 332 ? 24.139 19.164 25.815 1.00 25.03 332 SER A N 1
ATOM 2470 C CA . SER A 1 332 ? 24.584 19.446 27.199 1.00 25.03 332 SER A CA 1
ATOM 2471 C C . SER A 1 332 ? 24.381 20.946 27.480 1.00 25.03 332 SER A C 1
ATOM 2473 O O . SER A 1 332 ? 24.523 21.761 26.570 1.00 25.03 332 SER A O 1
ATOM 2475 N N . SER A 1 333 ? 24.139 21.339 28.731 1.00 24.58 333 SER A N 1
ATOM 2476 C CA . SER A 1 333 ? 23.944 22.741 29.129 1.00 24.58 333 SER A CA 1
ATOM 2477 C C . SER A 1 333 ? 25.237 23.491 29.485 1.00 24.58 333 SER A C 1
ATOM 2479 O O . SER A 1 333 ? 25.997 23.027 30.334 1.00 24.58 333 SER A O 1
ATOM 2481 N N . THR A 1 334 ? 25.388 24.728 29.003 1.00 26.62 334 THR A N 1
ATOM 2482 C CA . THR A 1 334 ? 26.157 25.788 29.692 1.00 26.62 334 THR A CA 1
ATOM 2483 C C . THR A 1 334 ? 25.409 27.115 29.573 1.00 26.62 334 THR A C 1
ATOM 2485 O O . THR A 1 334 ? 25.275 27.641 28.470 1.00 26.62 334 THR A O 1
ATOM 2488 N N . GLY A 1 335 ? 24.911 27.657 30.687 1.00 22.86 335 GLY A N 1
ATOM 2489 C CA . GLY A 1 335 ? 24.172 28.923 30.713 1.00 22.86 335 GLY A CA 1
ATOM 2490 C C . GLY A 1 335 ? 24.903 30.017 31.492 1.00 22.86 335 GLY A C 1
ATOM 2491 O O . GLY A 1 335 ? 25.464 29.750 32.552 1.00 22.86 335 GLY A O 1
ATOM 2492 N N . SER A 1 336 ? 24.847 31.258 31.000 1.00 23.03 336 SER A N 1
ATOM 2493 C CA . SER A 1 336 ? 25.316 32.448 31.723 1.00 23.03 336 SER A CA 1
ATOM 2494 C C . SER A 1 336 ? 24.413 33.663 31.458 1.00 23.03 336 SER A C 1
ATOM 2496 O O . SER A 1 336 ? 24.594 34.399 30.495 1.00 23.03 336 SER A O 1
ATOM 2498 N N . THR A 1 337 ? 23.419 33.820 32.332 1.00 23.25 337 THR A N 1
ATOM 2499 C CA . THR A 1 337 ? 22.747 35.060 3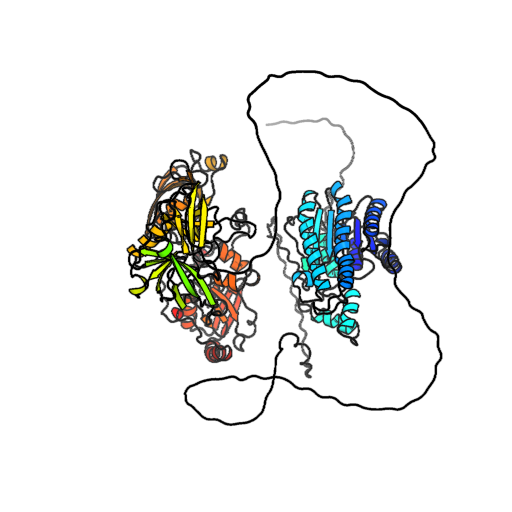2.782 1.00 23.25 337 THR A CA 1
ATOM 2500 C C . THR A 1 337 ? 22.854 36.378 31.977 1.00 23.25 337 THR A C 1
ATOM 2502 O O . THR A 1 337 ? 23.937 36.928 31.805 1.00 23.25 337 THR A O 1
ATOM 2505 N N . SER A 1 338 ? 21.687 37.035 31.845 1.00 21.58 338 SER A N 1
ATOM 2506 C CA . SER A 1 338 ? 21.460 38.496 31.998 1.00 21.58 338 SER A CA 1
ATOM 2507 C C . SER A 1 338 ? 21.555 39.464 30.786 1.00 21.58 338 SER A C 1
ATOM 2509 O O . SER A 1 338 ? 22.576 40.113 30.582 1.00 21.58 338 SER A O 1
ATOM 2511 N N . ARG A 1 339 ? 20.349 39.805 30.284 1.00 22.08 339 ARG A N 1
ATOM 2512 C CA . ARG A 1 339 ? 19.816 41.160 29.953 1.00 22.08 339 ARG A CA 1
ATOM 2513 C C . ARG A 1 339 ? 20.063 41.835 28.579 1.00 22.08 339 ARG A C 1
ATOM 2515 O O . ARG A 1 339 ? 21.172 41.938 28.087 1.00 22.08 339 ARG A O 1
ATOM 2522 N N . TYR A 1 340 ? 18.958 42.445 28.117 1.00 22.75 340 TYR A N 1
ATOM 2523 C CA . TYR A 1 340 ? 18.769 43.584 27.195 1.00 22.75 340 TYR A CA 1
ATOM 2524 C C . TYR A 1 340 ? 19.227 43.528 25.714 1.00 22.75 340 TYR A C 1
ATOM 2526 O O . TYR A 1 340 ? 20.343 43.892 25.384 1.00 22.75 340 TYR A O 1
ATOM 2534 N N . SER A 1 341 ? 18.225 43.320 24.844 1.00 20.75 341 SER A N 1
ATOM 2535 C CA . SER A 1 341 ? 17.688 44.307 23.871 1.00 20.75 341 SER A CA 1
ATOM 2536 C C . SER A 1 341 ? 18.479 44.783 22.626 1.00 20.75 341 SER A C 1
ATOM 2538 O O . SER A 1 341 ? 19.683 44.987 22.649 1.00 20.75 341 SER A O 1
ATOM 2540 N N . LEU A 1 342 ? 17.690 45.123 21.591 1.00 23.19 342 LEU A N 1
ATOM 2541 C CA . LEU A 1 342 ? 17.957 46.009 20.436 1.00 23.19 342 LEU A CA 1
ATOM 2542 C C . LEU A 1 342 ? 18.906 45.573 19.283 1.00 23.19 342 LEU A C 1
ATOM 2544 O O . LEU A 1 342 ? 20.108 45.799 19.280 1.00 23.19 342 LEU A O 1
ATOM 2548 N N . THR A 1 343 ? 18.253 45.169 18.182 1.00 21.75 343 THR A N 1
ATOM 2549 C CA . THR A 1 343 ? 18.460 45.639 16.785 1.00 21.75 343 THR A CA 1
ATOM 2550 C C . THR A 1 343 ? 19.802 45.473 16.034 1.00 21.75 343 THR A C 1
ATOM 2552 O O . THR A 1 343 ? 20.700 46.302 16.133 1.00 21.75 343 THR A O 1
ATOM 2555 N N . SER A 1 344 ? 19.715 44.643 14.980 1.00 22.72 344 SER A N 1
ATOM 2556 C CA . SER A 1 344 ? 19.990 44.996 13.562 1.00 22.72 344 SER A CA 1
ATOM 2557 C C . SER A 1 344 ? 21.348 44.688 12.883 1.00 22.72 344 SER A C 1
ATOM 2559 O O . SER A 1 344 ? 22.418 44.769 13.462 1.00 22.72 344 SER A O 1
ATOM 2561 N N . GLN A 1 345 ? 21.221 44.402 11.575 1.00 23.41 345 GLN A N 1
ATOM 2562 C CA . GLN A 1 345 ? 22.171 44.583 10.457 1.00 23.41 345 GLN A CA 1
ATOM 2563 C C . GLN A 1 345 ? 23.531 43.829 10.387 1.00 23.41 345 GLN A C 1
ATOM 2565 O O . GLN A 1 345 ? 24.551 44.276 10.884 1.00 23.41 345 GLN A O 1
ATOM 2570 N N . ARG A 1 346 ? 23.538 42.804 9.508 1.00 22.94 346 ARG A N 1
ATOM 2571 C CA . ARG A 1 346 ? 24.264 42.758 8.203 1.00 22.94 346 ARG A CA 1
ATOM 2572 C C . ARG A 1 346 ? 25.823 42.827 8.148 1.00 22.94 346 ARG A C 1
ATOM 2574 O O . ARG A 1 346 ? 26.409 43.840 8.489 1.00 22.94 346 ARG A O 1
ATOM 2581 N N . LEU A 1 347 ? 26.395 41.845 7.412 1.00 22.89 347 LEU A N 1
ATOM 2582 C CA . LEU A 1 347 ? 27.617 41.845 6.545 1.00 22.89 347 LEU A CA 1
ATOM 2583 C C . LEU A 1 347 ? 28.836 40.956 6.946 1.00 22.89 347 LEU A C 1
ATOM 2585 O O . LEU A 1 347 ? 29.540 41.208 7.910 1.00 22.89 347 LEU A O 1
ATOM 2589 N N . PHE A 1 348 ? 29.117 39.978 6.067 1.00 21.17 348 PHE A N 1
ATOM 2590 C CA . PHE A 1 348 ? 30.419 39.511 5.530 1.00 21.17 348 PHE A CA 1
ATOM 2591 C C . PHE A 1 348 ? 31.674 39.209 6.406 1.00 21.17 348 PHE A C 1
ATOM 2593 O O . PHE A 1 348 ? 32.415 40.098 6.806 1.00 21.17 348 PHE A O 1
ATOM 2600 N N . SER A 1 349 ? 32.091 37.929 6.322 1.00 22.11 349 SER A N 1
ATOM 2601 C CA . SER A 1 349 ? 33.373 37.455 5.721 1.00 22.11 349 SER A CA 1
ATOM 2602 C C . SER A 1 349 ? 34.552 36.902 6.568 1.00 22.11 349 SER A C 1
ATOM 2604 O O . SER A 1 349 ? 35.133 37.544 7.430 1.00 22.11 349 SER A O 1
ATOM 2606 N N . THR A 1 350 ? 34.996 35.709 6.133 1.00 22.38 350 THR A N 1
ATOM 2607 C CA . THR A 1 350 ? 36.395 35.227 5.984 1.00 22.38 350 THR A CA 1
ATOM 2608 C C . THR A 1 350 ? 37.355 35.004 7.179 1.00 22.38 350 THR A C 1
ATOM 2610 O O . THR A 1 350 ? 38.239 35.809 7.449 1.00 22.38 350 THR A O 1
ATOM 2613 N N . SER A 1 351 ? 37.455 33.714 7.550 1.00 22.02 351 SER A N 1
ATOM 2614 C CA . SER A 1 351 ? 38.657 32.859 7.335 1.00 22.02 351 SER A CA 1
ATOM 2615 C C . SER A 1 351 ? 39.627 32.505 8.489 1.00 22.02 351 SER A C 1
ATOM 2617 O O . SER A 1 351 ? 39.811 33.238 9.449 1.00 22.02 351 SER A O 1
ATOM 2619 N N . ARG A 1 352 ? 40.330 31.378 8.241 1.00 22.58 352 ARG A N 1
ATOM 2620 C CA . ARG A 1 352 ? 41.592 30.853 8.822 1.00 22.58 352 ARG A CA 1
ATOM 2621 C C . ARG A 1 352 ? 41.569 30.157 10.199 1.00 22.58 352 ARG A C 1
ATOM 2623 O O . ARG A 1 352 ? 41.296 30.739 11.237 1.00 22.58 352 ARG A O 1
ATOM 2630 N N . ARG A 1 353 ? 42.006 28.886 10.165 1.00 22.53 353 ARG A N 1
ATOM 2631 C CA . ARG A 1 353 ? 42.567 28.112 11.295 1.00 22.53 353 ARG A CA 1
ATOM 2632 C C . ARG A 1 353 ? 43.944 28.681 11.694 1.00 22.53 353 ARG A C 1
ATOM 2634 O O . ARG A 1 353 ? 44.579 29.334 10.862 1.00 22.53 353 ARG A O 1
ATOM 2641 N N . PRO A 1 354 ? 44.473 28.318 12.876 1.00 29.73 354 PRO A N 1
ATOM 2642 C CA . PRO A 1 354 ? 45.638 27.418 12.845 1.00 29.73 354 PRO A CA 1
ATOM 2643 C C . PRO A 1 354 ? 45.616 26.289 13.904 1.00 29.73 354 PRO A C 1
ATOM 2645 O O . PRO A 1 354 ? 44.684 26.153 14.689 1.00 29.73 354 PRO A O 1
ATOM 2648 N N . THR A 1 355 ? 46.652 25.448 13.875 1.00 21.83 355 THR A N 1
ATOM 2649 C CA . THR A 1 355 ? 46.920 24.284 14.747 1.00 21.83 355 THR A CA 1
ATOM 2650 C C . THR A 1 355 ? 48.017 24.576 15.785 1.00 21.83 355 THR A C 1
ATOM 2652 O O . THR A 1 355 ? 48.831 25.454 15.524 1.00 21.83 355 THR A O 1
ATOM 2655 N N . TYR A 1 356 ? 48.108 23.809 16.890 1.00 23.47 356 TYR A N 1
ATOM 2656 C CA . TYR A 1 356 ? 49.266 22.935 17.242 1.00 23.47 356 TYR A CA 1
ATOM 2657 C C . TYR A 1 356 ? 49.336 22.480 18.728 1.00 23.47 356 TYR A C 1
ATOM 2659 O O . TYR A 1 356 ? 49.333 23.283 19.648 1.00 23.47 356 TYR A O 1
ATOM 2667 N N . PHE A 1 357 ? 49.459 21.157 18.909 1.00 21.27 357 PHE A N 1
ATOM 2668 C CA . PHE A 1 357 ? 50.282 20.384 19.868 1.00 21.27 357 PHE A CA 1
ATOM 2669 C C . PHE A 1 357 ? 50.673 20.908 21.285 1.00 21.27 357 PHE A C 1
ATOM 2671 O O . PHE A 1 357 ? 51.558 21.738 21.437 1.00 21.27 357 PHE A O 1
ATOM 2678 N N . LEU A 1 358 ? 50.176 20.178 22.303 1.00 23.62 358 LEU A N 1
ATOM 2679 C CA . LEU A 1 358 ? 50.939 19.319 23.251 1.00 23.62 358 LEU A CA 1
ATOM 2680 C C . LEU A 1 358 ? 52.076 19.897 24.144 1.00 23.62 358 LEU A C 1
ATOM 2682 O O . LEU A 1 358 ? 53.155 20.230 23.662 1.00 23.62 358 LEU A O 1
ATOM 2686 N N . THR A 1 359 ? 51.934 19.773 25.478 1.00 21.31 359 THR A N 1
ATOM 2687 C CA . THR A 1 359 ? 53.023 19.331 26.399 1.00 21.31 359 THR A CA 1
ATOM 2688 C C . THR A 1 359 ? 52.499 18.885 27.783 1.00 21.31 359 THR A C 1
ATOM 2690 O O . THR A 1 359 ? 51.354 19.143 28.136 1.00 21.31 359 THR A O 1
ATOM 2693 N N . SER A 1 360 ? 53.338 18.185 28.560 1.00 23.41 360 SER A N 1
ATOM 2694 C CA . SER A 1 360 ? 53.054 17.536 29.865 1.00 23.41 360 SER A CA 1
ATOM 2695 C C . SER A 1 360 ? 54.049 17.961 30.959 1.00 23.41 360 SER A C 1
ATOM 2697 O O . SER A 1 360 ? 55.157 18.326 30.574 1.00 23.41 360 SER A O 1
ATOM 2699 N N . ILE A 1 361 ? 53.773 17.768 32.270 1.00 22.75 361 ILE A N 1
ATOM 2700 C CA . ILE A 1 361 ? 54.806 17.489 33.317 1.00 22.75 361 ILE A CA 1
ATOM 2701 C C . ILE A 1 361 ? 54.221 17.024 34.684 1.00 22.75 361 ILE A C 1
ATOM 2703 O O . ILE A 1 361 ? 53.020 17.128 34.909 1.00 22.75 361 ILE A O 1
ATOM 2707 N N . VAL A 1 362 ? 55.070 16.456 35.567 1.00 23.94 362 VAL A N 1
ATOM 2708 C CA . VAL A 1 362 ? 54.741 15.642 36.774 1.00 23.94 362 VAL A CA 1
ATOM 2709 C C . VAL A 1 362 ? 55.523 16.061 38.051 1.00 23.94 362 VAL A C 1
ATOM 2711 O O . VAL A 1 362 ? 56.633 16.585 37.928 1.00 23.94 362 VAL A O 1
ATOM 2714 N N . LYS A 1 363 ? 54.974 15.758 39.255 1.00 23.19 363 LYS A N 1
ATOM 2715 C CA . LYS A 1 363 ? 55.596 15.494 40.602 1.00 23.19 363 LYS A CA 1
ATOM 2716 C C . LYS A 1 363 ? 54.533 14.818 41.525 1.00 23.19 363 LYS A C 1
ATOM 2718 O O . LYS A 1 363 ? 53.362 15.008 41.227 1.00 23.19 363 LYS A O 1
ATOM 2723 N N . SER A 1 364 ? 54.730 13.965 42.558 1.00 25.00 364 SER A N 1
ATOM 2724 C CA . SER A 1 364 ? 55.819 13.517 43.484 1.00 25.00 364 SER A CA 1
ATOM 2725 C C . SER A 1 364 ? 56.078 14.423 44.712 1.00 25.00 364 SER A C 1
ATOM 2727 O O . SER A 1 364 ? 56.346 15.598 44.497 1.00 25.00 364 SER A O 1
ATOM 2729 N N . SER A 1 365 ? 56.139 13.991 45.991 1.00 26.33 365 SER A N 1
ATOM 2730 C CA . SER A 1 365 ? 56.155 12.656 46.676 1.00 26.33 365 SER A CA 1
ATOM 2731 C C . SER A 1 365 ? 55.682 12.819 48.173 1.00 26.33 365 SER A C 1
ATOM 2733 O O . SER A 1 365 ? 54.966 13.789 48.389 1.00 26.33 365 SER A O 1
ATOM 2735 N N . LYS A 1 366 ? 55.940 12.033 49.255 1.00 26.59 366 LYS A N 1
ATOM 2736 C CA . LYS A 1 366 ? 56.939 10.986 49.633 1.00 26.59 366 LYS A CA 1
ATOM 2737 C C . LYS A 1 366 ? 56.603 10.272 50.996 1.00 26.59 366 LYS A C 1
ATOM 2739 O O . LYS A 1 366 ? 55.807 10.819 51.741 1.00 26.59 366 LYS A O 1
ATOM 2744 N N . ASP A 1 367 ? 57.257 9.125 51.286 1.00 27.55 367 ASP A N 1
ATOM 2745 C CA . ASP A 1 367 ? 57.766 8.470 52.552 1.00 27.55 367 ASP A CA 1
ATOM 2746 C C . ASP A 1 367 ? 57.256 8.825 53.991 1.00 27.55 367 ASP A C 1
ATOM 2748 O O . ASP A 1 367 ? 56.910 9.986 54.198 1.00 27.55 367 ASP A O 1
ATOM 2752 N N . PRO A 1 368 ? 57.340 7.929 55.040 1.00 45.53 368 PRO A N 1
ATOM 2753 C CA . PRO A 1 368 ? 58.331 6.827 55.218 1.00 45.53 368 PRO A CA 1
ATOM 2754 C C . PRO A 1 368 ? 57.949 5.468 55.922 1.00 45.53 368 PRO A C 1
ATOM 2756 O O . PRO A 1 368 ? 57.222 5.420 56.905 1.00 45.53 368 PRO A O 1
ATOM 2759 N N . ILE A 1 369 ? 58.633 4.386 55.493 1.00 29.00 369 ILE A N 1
ATOM 2760 C CA . ILE A 1 369 ? 59.338 3.303 56.262 1.00 29.00 369 ILE A CA 1
ATOM 2761 C C . ILE A 1 369 ? 58.646 2.516 57.421 1.00 29.00 369 ILE A C 1
ATOM 2763 O O . ILE A 1 369 ? 58.510 3.038 58.522 1.00 29.00 369 ILE A O 1
ATOM 2767 N N . GLN A 1 370 ? 58.522 1.175 57.273 1.00 26.02 370 GLN A N 1
ATOM 2768 C CA . GLN A 1 370 ? 59.158 0.163 58.171 1.00 26.02 370 GLN A CA 1
ATOM 2769 C C . GLN A 1 370 ? 59.232 -1.274 57.569 1.00 26.02 370 GLN A C 1
ATOM 2771 O O . GLN A 1 370 ? 58.851 -1.485 56.421 1.00 26.02 370 GLN A O 1
ATOM 2776 N N . ASN A 1 371 ? 59.840 -2.234 58.292 1.00 26.44 371 ASN A N 1
ATOM 2777 C CA . ASN A 1 371 ? 60.414 -3.505 57.788 1.00 26.44 371 ASN A CA 1
ATOM 2778 C C . ASN A 1 371 ? 59.659 -4.788 58.207 1.00 26.44 371 ASN A C 1
ATOM 2780 O O . ASN A 1 371 ? 59.320 -4.912 59.380 1.00 26.44 371 ASN A O 1
ATOM 2784 N N . GLN A 1 372 ? 59.627 -5.814 57.333 1.00 25.50 372 GLN A N 1
ATOM 2785 C CA . GLN A 1 372 ? 60.119 -7.190 57.618 1.00 25.50 372 GLN A CA 1
ATOM 2786 C C . GLN A 1 372 ? 60.137 -8.109 56.364 1.00 25.50 372 GLN A C 1
ATOM 2788 O O . GLN A 1 372 ? 59.530 -7.791 55.346 1.00 25.50 372 GLN A O 1
ATOM 2793 N N . ASN A 1 373 ? 60.923 -9.202 56.392 1.00 27.05 373 ASN A N 1
ATOM 2794 C CA . ASN A 1 373 ? 61.230 -10.103 55.251 1.00 27.05 373 ASN A CA 1
ATOM 2795 C C . ASN A 1 373 ? 61.901 -11.399 55.792 1.00 27.05 373 ASN A C 1
ATOM 2797 O O . ASN A 1 373 ? 62.690 -11.255 56.733 1.00 27.05 373 ASN A O 1
ATOM 2801 N N . PRO A 1 374 ? 61.690 -12.630 55.252 1.00 45.88 374 PRO A N 1
ATOM 2802 C CA . PRO A 1 374 ? 62.668 -13.164 54.273 1.00 45.88 374 PRO A CA 1
ATOM 2803 C C . PRO A 1 374 ? 62.195 -14.260 53.259 1.00 45.88 374 PRO A C 1
ATOM 2805 O O . PRO A 1 374 ? 61.656 -15.283 53.651 1.00 45.88 374 PRO A O 1
ATOM 2808 N N . LYS A 1 375 ? 62.625 -14.128 51.984 1.00 28.48 375 LYS A N 1
ATOM 2809 C CA . LYS A 1 375 ? 63.331 -15.131 51.105 1.00 28.48 375 LYS A CA 1
ATOM 2810 C C . LYS A 1 375 ? 62.789 -16.595 51.024 1.00 28.48 375 LYS A C 1
ATOM 2812 O O . LYS A 1 375 ? 62.721 -17.285 52.029 1.00 28.48 375 LYS A O 1
ATOM 2817 N N . LYS A 1 376 ? 62.625 -17.233 49.846 1.00 26.14 376 LYS A N 1
ATOM 2818 C CA . LYS A 1 376 ? 63.653 -17.645 48.833 1.00 26.14 376 LYS A CA 1
ATOM 2819 C C . LYS A 1 376 ? 62.958 -18.047 47.496 1.00 26.14 376 LYS A C 1
ATOM 2821 O O . LYS A 1 376 ? 62.015 -18.818 47.541 1.00 26.14 376 LYS A O 1
ATOM 2826 N N . LYS A 1 377 ? 63.273 -17.445 46.333 1.00 26.38 377 LYS A N 1
ATOM 2827 C CA . LYS A 1 377 ? 64.291 -17.782 45.282 1.00 26.38 377 LYS A CA 1
ATOM 2828 C C . LYS A 1 377 ? 63.911 -18.834 44.198 1.00 26.38 377 LYS A C 1
ATOM 2830 O O . LYS A 1 377 ? 63.804 -20.013 44.497 1.00 26.38 377 LYS A O 1
ATOM 2835 N N . LEU A 1 378 ? 63.910 -18.391 42.926 1.00 30.70 378 LEU A N 1
ATOM 2836 C CA . LEU A 1 378 ? 64.049 -19.200 41.686 1.00 30.70 378 LEU A CA 1
ATOM 2837 C C . LEU A 1 378 ? 65.538 -19.548 41.393 1.00 30.70 378 LEU A C 1
ATOM 2839 O O . LEU A 1 378 ? 66.426 -18.958 42.021 1.00 30.70 378 LEU A O 1
ATOM 2843 N N . PRO A 1 379 ? 65.837 -20.465 40.441 1.00 37.31 379 PRO A N 1
ATOM 2844 C CA . PRO A 1 379 ? 66.216 -20.084 39.052 1.00 37.31 379 PRO A CA 1
ATOM 2845 C C . PRO A 1 379 ? 65.551 -20.999 37.977 1.00 37.31 379 PRO A C 1
ATOM 2847 O O . PRO A 1 379 ? 65.114 -22.088 38.314 1.00 37.31 379 PRO A O 1
ATOM 2850 N N . ARG A 1 380 ? 65.344 -20.689 36.682 1.00 25.55 380 ARG A N 1
ATOM 2851 C CA . ARG A 1 380 ? 65.939 -19.785 35.661 1.00 25.55 380 ARG A CA 1
ATOM 2852 C C . ARG A 1 380 ? 67.230 -20.296 34.971 1.00 25.55 380 ARG A C 1
ATOM 2854 O O . ARG A 1 380 ? 68.311 -20.013 35.478 1.00 25.55 380 ARG A O 1
ATOM 2861 N N . LYS A 1 381 ? 67.120 -20.909 33.770 1.00 26.23 381 LYS A N 1
ATOM 2862 C CA . LYS A 1 381 ? 68.011 -20.699 32.587 1.00 26.23 381 LYS A CA 1
ATOM 2863 C C . LYS A 1 381 ? 67.589 -21.468 31.308 1.00 26.23 381 LYS A C 1
ATOM 2865 O O . LYS A 1 381 ? 66.915 -22.485 31.379 1.00 26.23 381 LYS A O 1
ATOM 2870 N N . THR A 1 382 ? 68.045 -20.955 30.163 1.00 24.75 382 THR A N 1
ATOM 2871 C CA . THR A 1 382 ? 67.956 -21.425 28.754 1.00 24.75 382 THR A CA 1
ATOM 2872 C C . THR A 1 382 ? 69.289 -21.059 28.049 1.00 24.75 382 THR A C 1
ATOM 2874 O O . THR A 1 382 ? 70.092 -20.378 28.701 1.00 24.75 382 THR A O 1
ATOM 2877 N N . PRO A 1 383 ? 69.556 -21.351 26.748 1.00 49.75 383 PRO A N 1
ATOM 2878 C CA . PRO A 1 383 ? 69.041 -22.370 25.802 1.00 49.75 383 PRO A CA 1
ATOM 2879 C C . PRO A 1 383 ? 70.172 -23.224 25.134 1.00 49.75 383 PRO A C 1
ATOM 2881 O O . PRO A 1 383 ? 71.348 -23.041 25.435 1.00 49.75 383 PRO A O 1
ATOM 2884 N N . GLY A 1 384 ? 69.842 -24.100 24.165 1.00 23.28 384 GLY A N 1
ATOM 2885 C CA . GLY A 1 384 ? 70.800 -24.823 23.293 1.00 23.28 384 GLY A CA 1
ATOM 2886 C C . GLY A 1 384 ? 70.163 -25.363 21.989 1.00 23.28 384 GLY A C 1
ATOM 2887 O O . GLY A 1 384 ? 68.938 -25.389 21.887 1.00 23.28 384 GLY A O 1
ATOM 2888 N N . LYS A 1 385 ? 70.967 -25.756 20.981 1.00 25.75 385 LYS A N 1
ATOM 2889 C CA . LYS A 1 385 ? 70.546 -26.253 19.639 1.00 25.75 385 LYS A CA 1
ATOM 2890 C C . LYS A 1 385 ? 71.462 -27.393 19.128 1.00 25.75 385 LYS A C 1
ATOM 2892 O O . LYS A 1 385 ? 72.565 -27.521 19.646 1.00 25.75 385 LYS A O 1
ATOM 2897 N N . PHE A 1 386 ? 71.034 -28.060 18.037 1.00 24.44 386 PHE A N 1
ATOM 2898 C CA . PHE A 1 386 ? 71.710 -29.119 17.235 1.00 24.44 386 PHE A CA 1
ATOM 2899 C C . PHE A 1 386 ? 71.738 -30.539 17.864 1.00 24.44 386 PHE A C 1
ATOM 2901 O O . PHE A 1 386 ? 71.817 -30.638 19.082 1.00 24.44 386 PHE A O 1
ATOM 2908 N N . SER A 1 387 ? 71.695 -31.664 17.119 1.00 23.98 387 SER A N 1
ATOM 2909 C CA . SER A 1 387 ? 71.187 -31.959 15.746 1.00 23.98 387 SER A CA 1
ATOM 2910 C C . SER A 1 387 ? 71.134 -33.486 15.452 1.00 23.98 387 SER A C 1
ATOM 2912 O O . SER A 1 387 ? 71.696 -34.263 16.212 1.00 23.98 387 SER A O 1
ATOM 2914 N N . THR A 1 388 ? 70.547 -33.865 14.298 1.00 25.02 388 THR A N 1
ATOM 2915 C CA . THR A 1 388 ? 70.824 -35.073 13.454 1.00 25.02 388 THR A CA 1
ATOM 2916 C C . THR A 1 388 ? 70.575 -36.514 13.973 1.00 25.02 388 THR A C 1
ATOM 2918 O O . THR A 1 388 ? 71.350 -37.033 14.760 1.00 25.02 388 THR A O 1
ATOM 2921 N N . GLU A 1 389 ? 69.543 -37.152 13.385 1.00 25.39 389 GLU A N 1
ATOM 2922 C CA . GLU A 1 389 ? 69.493 -38.497 12.733 1.00 25.39 389 GLU A CA 1
ATOM 2923 C C . GLU A 1 389 ? 69.990 -39.800 13.423 1.00 25.39 389 GLU A C 1
ATOM 2925 O O . GLU A 1 389 ? 71.156 -39.919 13.778 1.00 25.39 389 GLU A O 1
ATOM 2930 N N . SER A 1 390 ? 69.139 -40.852 13.435 1.00 24.52 390 SER A N 1
ATOM 2931 C CA . SER A 1 390 ? 69.319 -42.131 12.681 1.00 24.52 390 SER A CA 1
ATOM 2932 C C . SER A 1 390 ? 68.706 -43.404 13.335 1.00 24.52 390 SER A C 1
ATOM 2934 O O . SER A 1 390 ? 68.903 -43.665 14.516 1.00 24.52 390 SER A O 1
ATOM 2936 N N . GLU A 1 391 ? 68.051 -44.224 12.494 1.00 25.05 391 GLU A N 1
ATOM 2937 C CA . GLU A 1 391 ? 67.805 -45.690 12.583 1.00 25.05 391 GLU A CA 1
ATOM 2938 C C . GLU A 1 391 ? 66.936 -46.341 13.701 1.00 25.05 391 GLU A C 1
ATOM 2940 O O . GLU A 1 391 ? 66.337 -45.679 14.546 1.00 25.05 391 GLU A O 1
ATOM 2945 N N . ALA A 1 392 ? 66.690 -47.658 13.551 1.00 26.09 392 ALA A N 1
ATOM 2946 C CA . ALA A 1 392 ? 65.511 -48.410 14.038 1.00 26.09 392 ALA A CA 1
ATOM 2947 C C . ALA A 1 392 ? 65.833 -49.886 14.417 1.00 26.09 392 ALA A C 1
ATOM 2949 O O . ALA A 1 392 ? 67.006 -50.238 14.373 1.00 26.09 392 ALA A O 1
ATOM 2950 N N . ILE A 1 393 ? 64.798 -50.719 14.728 1.00 25.58 393 ILE A N 1
ATOM 2951 C CA . ILE A 1 393 ? 64.694 -52.225 14.838 1.00 25.58 393 ILE A CA 1
ATOM 2952 C C . ILE A 1 393 ? 63.958 -52.674 16.143 1.00 25.58 393 ILE A C 1
ATOM 2954 O O . ILE A 1 393 ? 64.155 -52.028 17.164 1.00 25.58 393 ILE A O 1
ATOM 2958 N N . THR A 1 394 ? 63.155 -53.760 16.294 1.00 24.86 394 THR A N 1
ATOM 2959 C CA . THR A 1 394 ? 62.290 -54.617 15.417 1.00 24.86 394 THR A CA 1
ATOM 2960 C C . THR A 1 394 ? 61.467 -55.639 16.269 1.00 24.86 394 THR A C 1
ATOM 2962 O O . THR A 1 394 ? 62.053 -56.325 17.094 1.00 24.86 394 THR A O 1
ATOM 2965 N N . GLN A 1 395 ? 60.151 -55.800 15.994 1.00 29.16 395 GLN A N 1
ATOM 2966 C CA . GLN A 1 395 ? 59.213 -56.953 16.237 1.00 29.16 395 GLN A CA 1
ATOM 2967 C C . GLN A 1 395 ? 59.103 -57.741 17.579 1.00 29.16 395 GLN A C 1
ATOM 2969 O O . GLN A 1 395 ? 60.094 -58.204 18.136 1.00 29.16 395 GLN A O 1
ATOM 2974 N N . LYS A 1 396 ? 57.860 -58.194 17.891 1.00 21.56 396 LYS A N 1
ATOM 2975 C CA . LYS A 1 396 ? 57.475 -59.641 17.874 1.00 21.56 396 LYS A CA 1
ATOM 2976 C C . LYS A 1 396 ? 55.947 -59.920 17.817 1.00 21.56 396 LYS A C 1
ATOM 2978 O O . LYS A 1 396 ? 55.140 -59.043 18.091 1.00 21.56 396 LYS A O 1
ATOM 2983 N N . PHE A 1 397 ? 55.606 -61.144 17.382 1.00 24.08 397 PHE A N 1
ATOM 2984 C CA . PHE A 1 397 ? 54.277 -61.774 17.121 1.00 24.08 397 PHE A CA 1
ATOM 2985 C C . PHE A 1 397 ? 53.789 -62.630 18.336 1.00 24.08 397 PHE A C 1
ATOM 2987 O O . PHE A 1 397 ? 54.548 -62.631 19.310 1.00 24.08 397 PHE A O 1
ATOM 2994 N N . PRO A 1 398 ? 52.652 -63.406 18.352 1.00 46.22 398 PRO A N 1
ATOM 2995 C CA . PRO A 1 398 ? 51.715 -63.883 17.287 1.00 46.22 398 PRO A CA 1
ATOM 2996 C C . PRO A 1 398 ? 50.188 -63.666 17.595 1.00 46.22 398 PRO A C 1
ATOM 2998 O O . PRO A 1 398 ? 49.874 -62.965 18.545 1.00 46.22 398 PRO A O 1
ATOM 3001 N N . GLY A 1 399 ? 49.171 -64.175 16.857 1.00 22.98 399 GLY A N 1
ATOM 3002 C CA . GLY A 1 399 ? 49.124 -65.235 15.822 1.00 22.98 399 GLY A CA 1
ATOM 3003 C C . GLY A 1 399 ? 47.836 -65.346 14.951 1.00 22.98 399 GLY A C 1
ATOM 3004 O O . GLY A 1 399 ? 47.222 -64.342 14.617 1.00 22.98 399 GLY A O 1
ATOM 3005 N N . ARG A 1 400 ? 47.517 -66.578 14.499 1.00 29.31 400 ARG A N 1
ATOM 3006 C CA . ARG A 1 400 ? 46.591 -66.983 13.389 1.00 29.31 400 ARG A CA 1
ATOM 3007 C C . ARG A 1 400 ? 45.082 -67.031 13.812 1.00 29.31 400 ARG A C 1
ATOM 3009 O O . ARG A 1 400 ? 44.824 -66.862 14.993 1.00 29.31 400 ARG A O 1
ATOM 3016 N N . SER A 1 401 ? 44.053 -67.282 12.968 1.00 26.05 401 SER A N 1
ATOM 3017 C CA . SER A 1 401 ? 43.991 -68.099 11.727 1.00 26.05 401 SER A CA 1
ATOM 3018 C C . SER A 1 401 ? 42.725 -67.970 10.833 1.00 26.05 401 SER A C 1
ATOM 3020 O O . SER A 1 401 ? 41.635 -67.915 11.387 1.00 26.05 401 SER A O 1
ATOM 3022 N N . ARG A 1 402 ? 42.909 -68.174 9.507 1.00 29.00 402 ARG A N 1
ATOM 3023 C CA . ARG A 1 402 ? 42.020 -68.834 8.498 1.00 29.00 402 ARG A CA 1
ATOM 3024 C C . ARG A 1 402 ? 40.660 -68.202 8.116 1.00 29.00 402 ARG A C 1
ATOM 3026 O O . ARG A 1 402 ? 39.856 -67.948 8.998 1.00 29.00 402 ARG A O 1
ATOM 3033 N N . ASP A 1 403 ? 40.417 -67.814 6.850 1.00 28.23 403 ASP A N 1
ATOM 3034 C CA . ASP A 1 403 ? 40.056 -68.571 5.596 1.00 28.23 403 ASP A CA 1
ATOM 3035 C C . ASP A 1 403 ? 38.508 -68.435 5.365 1.00 28.23 403 ASP A C 1
ATOM 3037 O O . ASP A 1 403 ? 37.807 -68.157 6.332 1.00 28.23 403 ASP A O 1
ATOM 3041 N N . GLU A 1 404 ? 37.846 -68.520 4.192 1.00 25.19 404 GLU A N 1
ATOM 3042 C CA . GLU A 1 404 ? 38.199 -68.858 2.789 1.00 25.19 404 GLU A CA 1
ATOM 3043 C C . GLU A 1 404 ? 37.252 -68.124 1.760 1.00 25.19 404 GLU A C 1
ATOM 3045 O O . GLU A 1 404 ? 36.705 -67.071 2.079 1.00 25.19 404 GLU A O 1
ATOM 3050 N N . SER A 1 405 ? 37.066 -68.618 0.517 1.00 28.62 405 SER A N 1
ATOM 3051 C CA . SER A 1 405 ? 36.162 -68.109 -0.572 1.00 28.62 405 SER A CA 1
ATOM 3052 C C . SER A 1 405 ? 35.896 -69.248 -1.612 1.00 28.62 405 SER A C 1
ATOM 3054 O O . SER A 1 405 ? 36.384 -70.339 -1.311 1.00 28.62 405 SER A O 1
ATOM 3056 N N . PRO A 1 406 ? 35.238 -69.131 -2.812 1.00 51.16 406 PRO A N 1
ATOM 3057 C CA . PRO A 1 406 ? 34.607 -68.003 -3.545 1.00 51.16 406 PRO A CA 1
ATOM 3058 C C . PRO A 1 406 ? 33.247 -68.381 -4.258 1.00 51.16 406 PRO A C 1
ATOM 3060 O O . PRO A 1 406 ? 32.481 -69.165 -3.712 1.00 51.16 406 PRO A O 1
ATOM 3063 N N . LEU A 1 407 ? 33.020 -67.889 -5.505 1.00 24.52 407 LEU A N 1
ATOM 3064 C CA . LEU A 1 407 ? 32.005 -68.224 -6.558 1.00 24.52 407 LEU A CA 1
ATOM 3065 C C . LEU A 1 407 ? 30.708 -67.370 -6.644 1.00 24.52 407 LEU A C 1
ATOM 3067 O O . LEU A 1 407 ? 30.211 -66.926 -5.618 1.00 24.52 407 LEU A O 1
ATOM 3071 N N . SER A 1 408 ? 30.037 -67.197 -7.806 1.00 27.36 408 SER A N 1
ATOM 3072 C CA . SER A 1 408 ? 30.468 -66.838 -9.194 1.00 27.36 408 SER A CA 1
ATOM 3073 C C . SER A 1 408 ? 29.247 -66.532 -10.116 1.00 27.36 408 SER A C 1
ATOM 3075 O O . SER A 1 408 ? 28.117 -66.845 -9.753 1.00 27.36 408 SER A O 1
ATOM 3077 N N . ASN A 1 409 ? 29.516 -66.038 -11.345 1.00 25.50 409 ASN A N 1
ATOM 3078 C CA . ASN A 1 409 ? 28.627 -65.856 -12.530 1.00 25.50 409 ASN A CA 1
ATOM 3079 C C . ASN A 1 409 ? 27.895 -64.486 -12.599 1.00 25.50 409 ASN A C 1
ATOM 3081 O O . ASN A 1 409 ? 27.350 -64.052 -11.591 1.00 25.50 409 ASN A O 1
ATOM 3085 N N . ALA A 1 410 ? 27.892 -63.681 -13.681 1.00 29.62 410 ALA A N 1
ATOM 3086 C CA . ALA A 1 410 ? 28.093 -63.846 -15.147 1.00 29.62 410 ALA A CA 1
ATOM 3087 C C . ALA A 1 410 ? 26.897 -64.462 -15.914 1.00 29.62 410 ALA A C 1
ATOM 3089 O O . ALA A 1 410 ? 26.197 -65.301 -15.356 1.00 29.62 410 ALA A O 1
ATOM 3090 N N . ASP A 1 411 ? 26.613 -64.134 -17.186 1.00 29.94 411 ASP A N 1
ATOM 3091 C CA . ASP A 1 411 ? 27.239 -63.178 -18.148 1.00 29.94 411 ASP A CA 1
ATOM 3092 C C . ASP A 1 411 ? 26.191 -62.044 -18.477 1.00 29.94 411 ASP A C 1
ATOM 3094 O O . ASP A 1 411 ? 25.421 -61.723 -17.576 1.00 29.94 411 ASP A O 1
ATOM 3098 N N . ASP A 1 412 ? 26.029 -61.337 -19.613 1.00 25.72 412 ASP A N 1
ATOM 3099 C CA . ASP A 1 412 ? 26.632 -61.412 -20.952 1.00 25.72 412 ASP A CA 1
ATOM 3100 C C . ASP A 1 412 ? 26.745 -60.045 -21.705 1.00 25.72 412 ASP A C 1
ATOM 3102 O O . ASP A 1 412 ? 26.167 -59.024 -21.338 1.00 25.72 412 ASP A O 1
ATOM 3106 N N . ARG A 1 413 ? 27.520 -60.097 -22.798 1.00 28.50 413 ARG A N 1
ATOM 3107 C CA . ARG A 1 413 ? 27.766 -59.229 -23.979 1.00 28.50 413 ARG A CA 1
ATOM 3108 C C . ARG A 1 413 ? 26.663 -58.231 -24.420 1.00 28.50 413 ARG A C 1
ATOM 3110 O O . ARG A 1 413 ? 25.473 -58.474 -24.306 1.00 28.50 413 ARG A O 1
ATOM 3117 N N . SER A 1 414 ? 27.004 -57.127 -25.108 1.00 26.02 414 SER A N 1
ATOM 3118 C CA . SER A 1 414 ? 27.869 -57.100 -26.313 1.00 26.02 414 SER A CA 1
ATOM 3119 C C . SER A 1 414 ? 28.549 -55.747 -26.637 1.00 26.02 414 SER A C 1
ATOM 3121 O O . SER A 1 414 ? 28.408 -54.773 -25.906 1.00 26.02 414 SER A O 1
ATOM 3123 N N . SER A 1 415 ? 29.369 -55.691 -27.706 1.00 25.11 415 SER A N 1
ATOM 3124 C CA . SER A 1 415 ? 30.234 -54.532 -28.027 1.00 25.11 415 SER A CA 1
ATOM 3125 C C . SER A 1 415 ? 30.658 -54.407 -29.509 1.00 25.11 415 SER A C 1
ATOM 3127 O O . SER A 1 415 ? 30.811 -55.414 -30.200 1.00 25.11 415 SER A O 1
ATOM 3129 N N . ARG A 1 416 ? 30.937 -53.169 -29.972 1.00 26.22 416 ARG A N 1
ATOM 3130 C CA . ARG A 1 416 ? 31.715 -52.771 -31.184 1.00 26.22 416 ARG A CA 1
ATOM 3131 C C . ARG A 1 416 ? 32.248 -51.333 -30.961 1.00 26.22 416 ARG A C 1
ATOM 3133 O O . ARG A 1 416 ? 31.462 -50.452 -30.656 1.00 26.22 416 ARG A O 1
ATOM 3140 N N . LYS A 1 417 ? 33.566 -51.093 -30.830 1.00 25.84 417 LYS A N 1
ATOM 3141 C CA . LYS A 1 417 ? 34.598 -50.854 -31.883 1.00 25.84 417 LYS A CA 1
ATOM 3142 C C . LYS A 1 417 ? 34.359 -49.553 -32.691 1.00 25.84 417 LYS A C 1
ATOM 3144 O O . LYS A 1 417 ? 33.405 -49.511 -33.448 1.00 25.84 417 LYS A O 1
ATOM 3149 N N . LYS A 1 418 ? 35.130 -48.469 -32.452 1.00 27.61 418 LYS A N 1
ATOM 3150 C CA . LYS A 1 418 ? 36.462 -48.077 -33.037 1.00 27.61 418 LYS A CA 1
ATOM 3151 C C . LYS A 1 418 ? 36.335 -47.260 -34.355 1.00 27.61 418 LYS A C 1
ATOM 3153 O O . LYS A 1 418 ? 35.482 -47.609 -35.151 1.00 27.61 418 LYS A O 1
ATOM 3158 N N . ALA A 1 419 ? 37.191 -46.279 -34.708 1.00 27.22 419 ALA A N 1
ATOM 3159 C CA . ALA A 1 419 ? 38.244 -45.522 -33.982 1.00 27.22 419 ALA A CA 1
ATOM 3160 C C . ALA A 1 419 ? 38.849 -44.360 -34.836 1.00 27.22 419 ALA A C 1
ATOM 3162 O O . ALA A 1 419 ? 38.817 -44.435 -36.059 1.00 27.22 419 ALA A O 1
ATOM 3163 N N . GLY A 1 420 ? 39.518 -43.386 -34.190 1.00 24.11 420 GLY A N 1
ATOM 3164 C CA . GLY A 1 420 ? 40.457 -42.391 -34.775 1.00 24.11 420 GLY A CA 1
ATOM 3165 C C . GLY A 1 420 ? 40.673 -41.210 -33.802 1.00 24.11 420 GLY A C 1
ATOM 3166 O O . GLY A 1 420 ? 39.690 -40.595 -33.421 1.00 24.11 420 GLY A O 1
ATOM 3167 N N . ARG A 1 421 ? 41.823 -41.039 -33.115 1.00 25.62 421 ARG A N 1
ATOM 3168 C CA . ARG A 1 421 ? 43.114 -40.393 -33.510 1.00 25.62 421 ARG A CA 1
ATOM 3169 C C . ARG A 1 421 ? 42.958 -38.924 -33.958 1.00 25.62 421 ARG A C 1
ATOM 3171 O O . ARG A 1 421 ? 42.077 -38.658 -34.756 1.00 25.62 421 ARG A O 1
ATOM 3178 N N . SER A 1 422 ? 43.773 -37.958 -33.504 1.00 24.92 422 SER A N 1
ATOM 3179 C CA . SER A 1 422 ? 45.166 -37.986 -32.971 1.00 24.92 422 SER A CA 1
ATOM 3180 C C . SER A 1 422 ? 45.403 -36.984 -31.804 1.00 24.92 422 SER A C 1
ATOM 3182 O O . SER A 1 422 ? 44.835 -35.904 -31.821 1.00 24.92 422 SER A O 1
ATOM 3184 N N . GLN A 1 423 ? 46.098 -37.358 -30.710 1.00 24.91 423 GLN A N 1
ATOM 3185 C CA . GLN A 1 423 ? 47.479 -36.925 -30.326 1.00 24.91 423 GLN A CA 1
ATOM 3186 C C . GLN A 1 423 ? 47.728 -35.390 -30.311 1.00 24.91 423 GLN A C 1
ATOM 3188 O O . GLN A 1 423 ? 47.633 -34.764 -31.355 1.00 24.91 423 GLN A O 1
ATOM 3193 N N . SER A 1 424 ? 47.911 -34.727 -29.149 1.00 24.27 424 SER A N 1
ATOM 3194 C CA . SER A 1 424 ? 49.126 -34.613 -28.277 1.00 24.27 424 SER A CA 1
ATOM 3195 C C . SER A 1 424 ? 50.216 -33.678 -28.849 1.00 24.27 424 SER A C 1
ATOM 3197 O O . SER A 1 424 ? 50.483 -33.775 -30.037 1.00 24.27 424 SER A O 1
ATOM 3199 N N . THR A 1 425 ? 50.908 -32.802 -28.098 1.00 23.03 425 THR A N 1
ATOM 3200 C CA . THR A 1 425 ? 51.711 -33.075 -26.872 1.00 23.03 425 THR A CA 1
ATOM 3201 C C . THR A 1 425 ? 51.906 -31.875 -25.913 1.00 23.03 425 THR A C 1
ATOM 3203 O O . THR A 1 425 ? 51.693 -30.727 -26.278 1.00 23.03 425 THR A O 1
ATOM 3206 N N . SER A 1 426 ? 52.412 -32.153 -24.701 1.00 25.20 426 SER A N 1
ATOM 3207 C CA . SER A 1 426 ? 52.773 -31.212 -23.616 1.00 25.20 426 SER A CA 1
ATOM 3208 C C . SER A 1 426 ? 54.291 -31.033 -23.395 1.00 25.20 426 SER A C 1
ATOM 3210 O O . SER A 1 426 ? 55.004 -32.017 -23.560 1.00 25.20 426 SER A O 1
ATOM 3212 N N . LEU A 1 427 ? 54.741 -29.886 -22.853 1.00 23.56 427 LEU A N 1
ATOM 3213 C CA . LEU A 1 427 ? 55.967 -29.629 -22.035 1.00 23.56 427 LEU A CA 1
ATOM 3214 C C . LEU A 1 427 ? 55.768 -28.239 -21.346 1.00 23.56 427 LEU A C 1
ATOM 3216 O O . LEU A 1 427 ? 55.067 -27.413 -21.918 1.00 23.56 427 LEU A O 1
ATOM 3220 N N . ARG A 1 428 ? 56.122 -27.915 -20.082 1.00 23.03 428 ARG A N 1
ATOM 3221 C CA . ARG A 1 428 ? 57.387 -27.975 -19.291 1.00 23.03 428 ARG A CA 1
ATOM 3222 C C . ARG A 1 428 ? 58.539 -27.121 -19.883 1.00 23.03 428 ARG A C 1
ATOM 3224 O O . ARG A 1 428 ? 58.784 -27.224 -21.071 1.00 23.03 428 ARG A O 1
ATOM 3231 N N . SER A 1 429 ? 59.323 -26.327 -19.132 1.00 23.39 429 SER A N 1
ATOM 3232 C CA . SER A 1 429 ? 59.247 -25.872 -17.722 1.00 23.39 429 SER A CA 1
ATOM 3233 C C . SER A 1 429 ? 60.278 -24.752 -17.401 1.00 23.39 429 SER A C 1
ATOM 3235 O O . SER A 1 429 ? 61.280 -24.622 -18.090 1.00 23.39 429 SER A O 1
ATOM 3237 N N . SER A 1 430 ? 60.079 -24.040 -16.276 1.00 22.73 430 SER A N 1
ATOM 3238 C CA . SER A 1 430 ? 61.117 -23.487 -15.359 1.00 22.73 430 SER A CA 1
ATOM 3239 C C . SER A 1 430 ? 62.188 -22.455 -15.819 1.00 22.73 430 SER A C 1
ATOM 3241 O O . SER A 1 430 ? 63.319 -22.839 -16.089 1.00 22.73 430 SER A O 1
ATOM 3243 N N . GLY A 1 431 ? 61.881 -21.152 -15.652 1.00 22.20 431 GLY A N 1
ATOM 3244 C CA . GLY A 1 431 ? 62.594 -20.185 -14.767 1.00 22.20 431 GLY A CA 1
ATOM 3245 C C . GLY A 1 431 ? 63.949 -19.536 -15.151 1.00 22.20 431 GLY A C 1
ATOM 3246 O O . GLY A 1 431 ? 64.789 -20.183 -15.755 1.00 22.20 431 GLY A O 1
ATOM 3247 N N . VAL A 1 432 ? 64.183 -18.279 -14.692 1.00 25.45 432 VAL A N 1
ATOM 3248 C CA . VAL A 1 432 ? 65.452 -17.722 -14.113 1.00 25.45 432 VAL A CA 1
ATOM 3249 C C . VAL A 1 432 ? 65.356 -16.204 -13.748 1.00 25.45 432 VAL A C 1
ATOM 3251 O O . VAL A 1 432 ? 64.808 -15.405 -14.489 1.00 25.45 432 VAL A O 1
ATOM 3254 N N . GLN A 1 433 ? 65.899 -15.842 -12.570 1.00 25.52 433 GLN A N 1
ATOM 3255 C CA . GLN A 1 433 ? 66.413 -14.539 -12.048 1.00 25.52 433 GLN A CA 1
ATOM 3256 C C . GLN A 1 433 ? 65.741 -13.144 -12.283 1.00 25.52 433 GLN A C 1
ATOM 3258 O O . GLN A 1 433 ? 65.945 -12.479 -13.285 1.00 25.52 433 GLN A O 1
ATOM 3263 N N . ARG A 1 434 ? 65.181 -12.608 -11.178 1.00 24.22 434 ARG A N 1
ATOM 3264 C CA . ARG A 1 434 ? 65.552 -11.358 -10.435 1.00 24.22 434 ARG A CA 1
ATOM 3265 C C . ARG A 1 434 ? 65.865 -10.001 -11.137 1.00 24.22 434 ARG A C 1
ATOM 3267 O O . ARG A 1 434 ? 66.890 -9.854 -11.783 1.00 24.22 434 ARG A O 1
ATOM 3274 N N . LYS A 1 435 ? 65.203 -8.961 -10.578 1.00 25.91 435 LYS A N 1
ATOM 3275 C CA . LYS A 1 435 ? 65.609 -7.534 -10.379 1.00 25.91 435 LYS A CA 1
ATOM 3276 C C . LYS A 1 435 ? 65.697 -6.591 -11.602 1.00 25.91 435 LYS A C 1
ATOM 3278 O O . LYS A 1 435 ? 66.606 -6.696 -12.409 1.00 25.91 435 LYS A O 1
ATOM 3283 N N . GLY A 1 436 ? 64.907 -5.509 -11.564 1.00 24.59 436 GLY A N 1
ATOM 3284 C CA . GLY A 1 436 ? 65.108 -4.280 -12.354 1.00 24.59 436 GLY A CA 1
ATOM 3285 C C . GLY A 1 436 ? 64.025 -3.235 -12.047 1.00 24.59 436 GLY A C 1
ATOM 3286 O O . GLY A 1 436 ? 62.847 -3.544 -12.156 1.00 24.59 436 GLY A O 1
ATOM 3287 N N . ASN A 1 437 ? 64.395 -2.036 -11.586 1.00 24.91 437 ASN A N 1
ATOM 3288 C CA . ASN A 1 437 ? 63.456 -0.988 -11.141 1.00 24.91 437 ASN A CA 1
ATOM 3289 C C . ASN A 1 437 ? 63.208 0.066 -12.250 1.00 24.91 437 ASN A C 1
ATOM 3291 O O . ASN A 1 437 ? 64.117 0.311 -13.036 1.00 24.91 437 ASN A O 1
ATOM 3295 N N . LYS A 1 438 ? 62.062 0.770 -12.183 1.00 26.98 438 LYS A N 1
ATOM 3296 C CA . LYS A 1 438 ? 61.610 1.939 -12.986 1.00 26.98 438 LYS A CA 1
ATOM 3297 C C . LYS A 1 438 ? 61.027 1.686 -14.398 1.00 26.98 438 LYS A C 1
ATOM 3299 O O . LYS A 1 438 ? 61.770 1.537 -15.353 1.00 26.98 438 LYS A O 1
ATOM 3304 N N . GLY A 1 439 ? 59.707 1.884 -14.524 1.00 22.94 439 GLY A N 1
ATOM 3305 C CA . GLY A 1 439 ? 59.165 3.138 -15.086 1.00 22.94 439 GLY A CA 1
ATOM 3306 C C . GLY A 1 439 ? 58.770 3.234 -16.577 1.00 22.94 439 GLY A C 1
ATOM 3307 O O . GLY A 1 439 ? 59.601 3.056 -17.452 1.00 22.94 439 GLY A O 1
ATOM 3308 N N . VAL A 1 440 ? 57.547 3.753 -16.789 1.00 22.55 440 VAL A N 1
ATOM 3309 C CA . VAL A 1 440 ? 57.079 4.574 -17.937 1.00 22.55 440 VAL A CA 1
ATOM 3310 C C . VAL A 1 440 ? 56.734 3.875 -19.276 1.00 22.55 440 VAL A C 1
ATOM 3312 O O . VAL A 1 440 ? 57.599 3.539 -20.069 1.00 22.55 440 VAL A O 1
ATOM 3315 N N . LEU A 1 441 ? 55.416 3.816 -19.527 1.00 25.59 441 LEU A N 1
ATOM 3316 C CA . LEU A 1 441 ? 54.676 4.085 -20.780 1.00 25.59 441 LEU A CA 1
ATOM 3317 C C . LEU A 1 441 ? 55.052 3.391 -22.121 1.00 25.59 441 LEU A C 1
ATOM 3319 O O . LEU A 1 441 ? 55.982 3.792 -22.808 1.00 25.59 441 LEU A O 1
ATOM 3323 N N . PHE A 1 442 ? 54.164 2.487 -22.548 1.00 22.53 442 PHE A N 1
ATOM 3324 C CA . PHE A 1 442 ? 53.702 2.186 -23.923 1.00 22.53 442 PHE A CA 1
ATOM 3325 C C . PHE A 1 442 ? 52.217 1.795 -23.735 1.00 22.53 442 PHE A C 1
ATOM 3327 O O . PHE A 1 442 ? 51.909 1.128 -22.747 1.00 22.53 442 PHE A O 1
ATOM 3334 N N . ASP A 1 443 ? 51.199 2.265 -24.455 1.00 22.53 443 ASP A N 1
ATOM 3335 C CA . ASP A 1 443 ? 50.994 2.608 -25.875 1.00 22.53 443 ASP A CA 1
ATOM 3336 C C . ASP A 1 443 ? 50.962 1.400 -26.840 1.00 22.53 443 ASP A C 1
ATOM 3338 O O . ASP A 1 443 ? 51.706 0.431 -26.727 1.00 22.53 443 ASP A O 1
ATOM 3342 N N . SER A 1 444 ? 49.982 1.486 -27.730 1.00 27.11 444 SER A N 1
ATOM 3343 C CA . SER A 1 444 ? 49.306 0.509 -28.577 1.00 27.11 444 SER A CA 1
ATOM 3344 C C . SER A 1 444 ? 50.173 -0.385 -29.484 1.00 27.11 444 SER A C 1
ATOM 3346 O O . SER A 1 444 ? 51.090 0.078 -30.161 1.00 27.11 444 SER A O 1
ATOM 3348 N N . LYS A 1 445 ? 49.764 -1.660 -29.631 1.00 25.30 445 LYS A N 1
ATOM 3349 C CA . LYS A 1 445 ? 48.891 -2.076 -30.758 1.00 25.30 445 LYS A CA 1
ATOM 3350 C C . LYS A 1 445 ? 48.396 -3.530 -30.698 1.00 25.30 445 LYS A C 1
ATOM 3352 O O . LYS A 1 445 ? 49.178 -4.472 -30.676 1.00 25.30 445 LYS A O 1
ATOM 3357 N N . ASP A 1 446 ? 47.071 -3.646 -30.718 1.00 28.11 446 ASP A N 1
ATOM 3358 C CA . ASP A 1 446 ? 46.240 -4.543 -31.534 1.00 28.11 446 ASP A CA 1
ATOM 3359 C C . ASP A 1 446 ? 46.753 -5.938 -31.943 1.00 28.11 446 ASP A C 1
ATOM 3361 O O . ASP A 1 446 ? 47.600 -6.088 -32.823 1.00 28.11 446 ASP A O 1
ATOM 3365 N N . GLN A 1 447 ? 46.008 -6.959 -31.508 1.00 27.14 447 GLN A N 1
ATOM 3366 C CA . GLN A 1 447 ? 45.441 -7.926 -32.453 1.00 27.14 447 GLN A CA 1
ATOM 3367 C C . GLN A 1 447 ? 43.990 -8.233 -32.062 1.00 27.14 447 GLN A C 1
ATOM 3369 O O . GLN A 1 447 ? 43.692 -8.509 -30.902 1.00 27.14 447 GLN A O 1
ATOM 3374 N N . GLN A 1 448 ? 43.082 -8.094 -33.026 1.00 26.39 448 GLN A N 1
ATOM 3375 C CA . GLN A 1 448 ? 41.637 -8.094 -32.802 1.00 26.39 448 GLN A CA 1
ATOM 3376 C C . GLN A 1 448 ? 41.057 -9.515 -32.789 1.00 26.39 448 GLN A C 1
ATOM 3378 O O . GLN A 1 448 ? 41.499 -10.387 -33.534 1.00 26.39 448 GLN A O 1
ATOM 3383 N N . VAL A 1 449 ? 39.998 -9.705 -32.002 1.00 28.09 449 VAL A N 1
ATOM 3384 C CA . VAL A 1 449 ? 38.986 -10.746 -32.220 1.00 28.09 449 VAL A CA 1
ATOM 3385 C C . VAL A 1 449 ? 37.660 -10.009 -32.375 1.00 28.09 449 VAL A C 1
ATOM 3387 O O . VAL A 1 449 ? 37.301 -9.203 -31.516 1.00 28.09 449 VAL A O 1
ATOM 3390 N N . GLU A 1 450 ? 36.977 -10.213 -33.498 1.00 29.30 450 GLU A N 1
ATOM 3391 C CA . GLU A 1 450 ? 35.823 -9.396 -33.881 1.00 29.30 450 GLU A CA 1
ATOM 3392 C C . GLU A 1 450 ? 34.619 -9.646 -32.963 1.00 29.30 450 GLU A C 1
ATOM 3394 O O . GLU A 1 450 ? 34.043 -10.733 -32.929 1.00 29.30 450 GLU A O 1
ATOM 3399 N N . THR A 1 451 ? 34.218 -8.605 -32.232 1.00 32.06 451 THR A N 1
ATOM 3400 C CA . THR A 1 451 ? 32.927 -8.531 -31.539 1.00 32.06 451 THR A CA 1
ATOM 3401 C C . THR A 1 451 ? 32.041 -7.544 -32.292 1.00 32.06 451 THR A C 1
ATOM 3403 O O . THR A 1 451 ? 32.430 -6.401 -32.529 1.00 32.06 451 THR A O 1
ATOM 3406 N N . GLY A 1 452 ? 30.864 -8.001 -32.725 1.00 32.88 452 GLY A N 1
ATOM 3407 C CA . GLY A 1 452 ? 29.962 -7.213 -33.565 1.00 32.88 452 GLY A CA 1
ATOM 3408 C C . GLY A 1 452 ? 29.396 -5.993 -32.836 1.00 32.88 452 GLY A C 1
ATOM 3409 O O . GLY A 1 452 ? 28.597 -6.146 -31.921 1.00 32.88 452 GLY A O 1
ATOM 3410 N N . HIS A 1 453 ? 29.833 -4.807 -33.265 1.00 43.78 453 HIS A N 1
ATOM 3411 C CA . HIS A 1 453 ? 29.277 -3.469 -33.020 1.00 43.78 453 HIS A CA 1
ATOM 3412 C C . HIS A 1 453 ? 28.347 -3.272 -31.806 1.00 43.78 453 HIS A C 1
ATOM 3414 O O . HIS A 1 453 ? 27.126 -3.274 -31.916 1.00 43.78 453 HIS A O 1
ATOM 3420 N N . LEU A 1 454 ? 28.962 -2.900 -30.680 1.00 46.44 454 LEU A N 1
ATOM 3421 C CA . LEU A 1 454 ? 28.366 -2.012 -29.670 1.00 46.44 454 LEU A CA 1
ATOM 3422 C C . LEU A 1 454 ? 29.286 -0.790 -29.448 1.00 46.44 454 LEU A C 1
ATOM 3424 O O . LEU A 1 454 ? 29.618 -0.409 -28.329 1.00 46.44 454 LEU A O 1
ATOM 3428 N N . GLN A 1 455 ? 29.772 -0.211 -30.555 1.00 42.47 455 GLN A N 1
ATOM 3429 C CA . GLN A 1 455 ? 30.702 0.931 -30.556 1.00 42.47 455 GLN A CA 1
ATOM 3430 C C . GLN A 1 455 ? 30.006 2.296 -30.412 1.00 42.47 455 GLN A C 1
ATOM 3432 O O . GLN A 1 455 ? 30.680 3.297 -30.161 1.00 42.47 455 GLN A O 1
ATOM 3437 N N . ASP A 1 456 ? 28.678 2.349 -30.539 1.00 51.34 456 ASP A N 1
ATOM 3438 C CA . ASP A 1 456 ? 27.921 3.599 -30.589 1.00 51.34 456 ASP A CA 1
ATOM 3439 C C . ASP A 1 456 ? 27.764 4.248 -29.212 1.00 51.34 456 ASP A C 1
ATOM 3441 O O . ASP A 1 456 ? 26.731 4.183 -28.551 1.00 51.34 456 ASP A O 1
ATOM 3445 N N . ALA A 1 457 ? 28.790 4.989 -28.801 1.00 60.97 457 ALA A N 1
ATOM 3446 C CA . ALA A 1 457 ? 28.742 5.848 -27.622 1.00 60.97 457 ALA A CA 1
ATOM 3447 C C . ALA A 1 457 ? 27.697 6.988 -27.717 1.00 60.97 457 ALA A C 1
ATOM 3449 O O . ALA A 1 457 ? 27.569 7.739 -26.749 1.00 60.97 457 ALA A O 1
ATOM 3450 N N . ALA A 1 458 ? 26.991 7.125 -28.849 1.00 75.19 458 ALA A N 1
ATOM 3451 C CA . ALA A 1 458 ? 26.005 8.161 -29.149 1.00 75.19 458 ALA A CA 1
ATOM 3452 C C . ALA A 1 458 ? 24.702 8.009 -28.344 1.00 75.19 458 ALA A C 1
ATOM 3454 O O . ALA A 1 458 ? 24.350 8.924 -27.601 1.00 75.19 458 ALA A O 1
ATOM 3455 N N . PHE A 1 459 ? 24.031 6.848 -28.392 1.00 82.88 459 PHE A N 1
ATOM 3456 C CA . PHE A 1 459 ? 22.747 6.649 -27.692 1.00 82.88 459 PHE A CA 1
ATOM 3457 C C . PHE A 1 459 ? 22.878 6.797 -26.164 1.00 82.88 459 PHE A C 1
ATOM 3459 O O . PHE A 1 459 ? 21.971 7.288 -25.494 1.00 82.88 459 PHE A O 1
ATOM 3466 N N . LEU A 1 460 ? 24.055 6.476 -25.614 1.00 90.69 460 LEU A N 1
ATOM 3467 C CA . LEU A 1 460 ? 24.402 6.693 -24.205 1.00 90.69 460 LEU A CA 1
ATOM 3468 C C . LEU A 1 460 ? 24.456 8.179 -23.795 1.00 90.69 460 LEU A C 1
ATOM 3470 O O . LEU A 1 460 ? 24.452 8.470 -22.602 1.00 90.69 460 LEU A O 1
ATOM 3474 N N . ASN A 1 461 ? 24.533 9.121 -24.742 1.00 92.50 461 ASN A N 1
ATOM 3475 C CA . ASN A 1 461 ? 24.522 10.565 -24.469 1.00 92.50 461 ASN A CA 1
ATOM 3476 C C . ASN A 1 461 ? 23.099 11.140 -24.379 1.00 92.50 461 ASN A C 1
ATOM 3478 O O . ASN A 1 461 ? 22.913 12.212 -23.802 1.00 92.50 461 ASN A O 1
ATOM 3482 N N . ALA A 1 462 ? 22.106 10.427 -24.918 1.00 95.81 462 ALA A N 1
ATOM 3483 C CA . ALA A 1 462 ? 20.692 10.767 -24.790 1.00 95.81 462 ALA A CA 1
ATOM 3484 C C . ALA A 1 462 ? 20.131 10.441 -23.394 1.00 95.81 462 ALA A C 1
ATOM 3486 O O . ALA A 1 462 ? 19.065 10.936 -23.029 1.00 95.81 462 ALA A O 1
ATOM 3487 N N . VAL A 1 463 ? 20.842 9.614 -22.617 1.00 97.06 463 VAL A N 1
ATOM 3488 C CA . VAL A 1 463 ? 20.514 9.271 -21.227 1.00 97.06 463 VAL A CA 1
ATOM 3489 C C . VAL A 1 463 ? 21.170 10.277 -20.282 1.00 97.06 463 VAL A C 1
ATOM 3491 O O . VAL A 1 463 ? 22.347 10.615 -20.424 1.00 97.06 463 VAL A O 1
ATOM 3494 N N . VAL A 1 464 ? 20.410 10.761 -19.302 1.00 97.31 464 VAL A N 1
ATOM 3495 C CA . VAL A 1 464 ? 20.839 11.782 -18.340 1.00 97.31 464 VAL A CA 1
ATOM 3496 C C . VAL A 1 464 ? 20.471 11.381 -16.914 1.00 97.31 464 VAL A C 1
ATOM 3498 O O . VAL A 1 464 ? 19.484 10.683 -16.681 1.00 97.31 464 VAL A O 1
ATOM 3501 N N . LYS A 1 465 ? 21.264 11.836 -15.942 1.00 97.75 465 LYS A N 1
ATOM 3502 C CA . LYS A 1 465 ? 21.016 11.572 -14.521 1.00 97.75 465 LYS A CA 1
ATOM 3503 C C . LYS A 1 465 ? 20.073 12.618 -13.944 1.00 97.75 465 LYS A C 1
ATOM 3505 O O . LYS A 1 465 ? 20.363 13.810 -14.055 1.00 97.75 465 LYS A O 1
ATOM 3510 N N . VAL A 1 466 ? 19.000 12.184 -13.291 1.00 97.62 466 VAL A N 1
ATOM 3511 C CA . VAL A 1 466 ? 18.056 13.031 -12.549 1.00 97.62 466 VAL A CA 1
ATOM 3512 C C . VAL A 1 466 ? 18.540 13.199 -11.108 1.00 97.62 466 VAL A C 1
ATOM 3514 O O . VAL A 1 466 ? 19.020 12.253 -10.488 1.00 97.62 466 VAL A O 1
ATOM 3517 N N . TYR A 1 467 ? 18.387 14.403 -10.560 1.00 97.31 467 TYR A N 1
ATOM 3518 C CA . TYR A 1 467 ? 18.494 14.696 -9.130 1.00 97.31 467 TYR A CA 1
ATOM 3519 C C . TYR A 1 467 ? 17.225 15.446 -8.718 1.00 97.31 467 TYR A C 1
ATOM 3521 O O . TYR A 1 467 ? 17.058 16.613 -9.096 1.00 97.31 467 TYR A O 1
ATOM 3529 N N . CYS A 1 468 ? 16.352 14.798 -7.952 1.00 97.12 468 CYS A N 1
ATOM 3530 C CA . CYS A 1 468 ? 15.150 15.425 -7.410 1.00 97.12 468 CYS A CA 1
ATOM 3531 C C . CYS A 1 468 ? 15.360 15.793 -5.935 1.00 97.12 468 CYS A C 1
ATOM 3533 O O . CYS A 1 468 ? 16.003 15.059 -5.181 1.00 97.12 468 CYS A O 1
A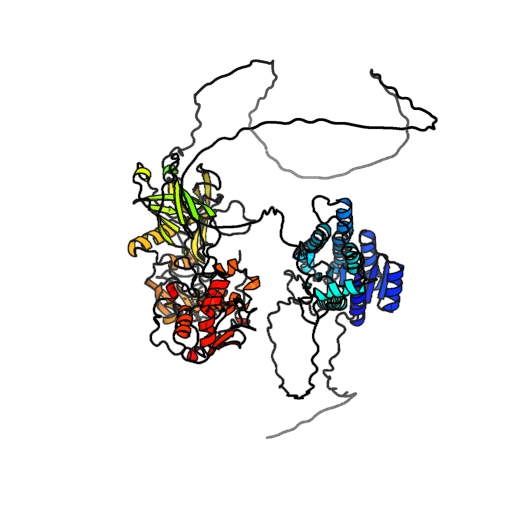TOM 3535 N N . THR A 1 469 ? 14.831 16.947 -5.530 1.00 97.62 469 THR A N 1
ATOM 3536 C CA . THR A 1 469 ? 14.630 17.310 -4.124 1.00 97.62 469 THR A CA 1
ATOM 3537 C C . THR A 1 469 ? 13.144 17.158 -3.808 1.00 97.62 469 THR A C 1
ATOM 3539 O O . THR A 1 469 ? 12.335 17.898 -4.367 1.00 97.62 469 THR A O 1
ATOM 3542 N N . HIS A 1 470 ? 12.803 16.240 -2.906 1.00 94.25 470 HIS A N 1
ATOM 3543 C CA . HIS A 1 470 ? 11.426 15.885 -2.555 1.00 94.25 470 HIS A CA 1
ATOM 3544 C C . HIS A 1 470 ? 10.989 16.599 -1.274 1.00 94.25 470 HIS A C 1
ATOM 3546 O O . HIS A 1 470 ? 11.796 16.808 -0.362 1.00 94.25 470 HIS A O 1
ATOM 3552 N N . THR A 1 471 ? 9.722 16.989 -1.169 1.00 95.25 471 THR A N 1
ATOM 3553 C CA . THR A 1 471 ? 9.128 17.536 0.065 1.00 95.25 471 THR A CA 1
ATOM 3554 C C . THR A 1 471 ? 7.647 17.154 0.114 1.00 95.25 471 THR A C 1
ATOM 3556 O O . THR A 1 471 ? 6.776 17.923 -0.289 1.00 95.25 471 THR A O 1
ATOM 3559 N N . ALA A 1 472 ? 7.387 15.922 0.555 1.00 93.56 472 ALA A N 1
ATOM 3560 C CA . ALA A 1 472 ? 6.043 15.370 0.694 1.00 93.56 472 ALA A CA 1
ATOM 3561 C C . ALA A 1 472 ? 5.210 16.142 1.738 1.00 93.56 472 ALA A C 1
ATOM 3563 O O . ALA A 1 472 ? 5.781 16.757 2.648 1.00 93.56 472 ALA A O 1
ATOM 3564 N N . PRO A 1 473 ? 3.868 16.143 1.631 1.00 95.19 473 PRO A N 1
ATOM 3565 C CA . PRO A 1 473 ? 3.029 16.432 2.784 1.00 95.19 473 PRO A CA 1
ATOM 3566 C C . PRO A 1 473 ? 3.283 15.419 3.902 1.00 95.19 473 PRO A C 1
ATOM 3568 O O . PRO A 1 473 ? 3.702 14.296 3.653 1.00 95.19 473 PRO A O 1
ATOM 3571 N N . ASP A 1 474 ? 3.043 15.873 5.122 1.00 95.31 474 ASP A N 1
ATOM 3572 C CA . ASP A 1 474 ? 2.757 15.022 6.274 1.00 95.31 474 ASP A CA 1
ATOM 3573 C C . ASP A 1 474 ? 1.236 14.793 6.230 1.00 95.31 474 ASP A C 1
ATOM 3575 O O . ASP A 1 474 ? 0.488 15.768 6.107 1.00 95.31 474 ASP A O 1
ATOM 3579 N N . TYR A 1 475 ? 0.770 13.546 6.163 1.00 94.44 475 TYR A N 1
ATOM 3580 C CA . TYR A 1 475 ? -0.651 13.227 5.990 1.00 94.44 475 TYR A CA 1
ATOM 3581 C C . TYR A 1 475 ? -1.392 13.195 7.335 1.00 94.44 475 TYR A C 1
ATOM 3583 O O . TYR A 1 475 ? -2.563 13.584 7.385 1.00 94.44 475 TYR A O 1
ATOM 3591 N N . SER A 1 476 ? -0.706 12.815 8.417 1.00 92.94 476 SER A N 1
ATOM 3592 C CA . SER A 1 476 ? -1.209 12.844 9.799 1.00 92.94 476 SER A CA 1
ATOM 3593 C C . SER A 1 476 ? -1.381 14.276 10.326 1.00 92.94 476 SER A C 1
ATOM 3595 O O . SER A 1 476 ? -2.346 14.581 11.035 1.00 92.94 476 SER A O 1
ATOM 3597 N N . LEU A 1 477 ? -0.468 15.177 9.942 1.00 96.50 477 LEU A N 1
ATOM 3598 C CA . LEU A 1 477 ? -0.431 16.605 10.275 1.00 96.50 477 LEU A CA 1
ATOM 3599 C C . LEU A 1 477 ? -0.516 17.446 8.979 1.00 96.50 477 LEU A C 1
ATOM 3601 O O . LEU A 1 477 ? 0.449 18.122 8.618 1.00 96.50 477 LEU A O 1
ATOM 3605 N N . PRO A 1 478 ? -1.673 17.467 8.282 1.00 95.94 478 PRO A N 1
ATOM 3606 C CA . PRO A 1 478 ? -1.841 17.950 6.896 1.00 95.94 478 PRO A CA 1
ATOM 3607 C C . PRO A 1 478 ? -1.540 19.441 6.631 1.00 95.94 478 PRO A C 1
ATOM 3609 O O . PRO A 1 478 ? -1.533 19.893 5.480 1.00 95.94 478 PRO A O 1
ATOM 3612 N N . TRP A 1 479 ? -1.247 20.221 7.674 1.00 96.19 479 TRP A N 1
ATOM 3613 C CA . TRP A 1 479 ? -0.699 21.581 7.591 1.00 96.19 479 TRP A CA 1
ATOM 3614 C C . TRP A 1 479 ? 0.836 21.636 7.469 1.00 96.19 479 TRP A C 1
ATOM 3616 O O . TRP A 1 479 ? 1.385 22.705 7.193 1.00 96.19 479 TRP A O 1
ATOM 3626 N N . GLN A 1 480 ? 1.535 20.518 7.675 1.00 96.06 480 GLN A N 1
ATOM 3627 C CA . GLN A 1 480 ? 2.993 20.405 7.641 1.00 96.06 480 GLN A CA 1
ATOM 3628 C C . GLN A 1 480 ? 3.500 19.778 6.331 1.00 96.06 480 GLN A C 1
ATOM 3630 O O . GLN A 1 480 ? 2.743 19.443 5.416 1.00 96.06 480 GLN A O 1
ATOM 3635 N N . LYS A 1 481 ? 4.826 19.657 6.226 1.00 95.06 481 LYS A N 1
ATOM 3636 C CA . LYS A 1 481 ? 5.529 18.894 5.191 1.00 95.06 481 LYS A CA 1
ATOM 3637 C C . LYS A 1 481 ? 6.572 18.010 5.867 1.00 95.06 481 LYS A C 1
ATOM 3639 O O . LYS A 1 481 ? 7.282 18.481 6.758 1.00 95.06 481 LYS A O 1
ATOM 3644 N N . GLN A 1 482 ? 6.712 16.775 5.395 1.00 93.50 482 GLN A N 1
ATOM 3645 C CA . GLN A 1 482 ? 7.762 15.863 5.836 1.00 93.50 482 GLN A CA 1
ATOM 3646 C C . GLN A 1 482 ? 9.163 16.433 5.560 1.00 93.50 482 GLN A C 1
ATOM 3648 O O . GLN A 1 482 ? 9.376 17.333 4.735 1.00 93.50 482 GLN A O 1
ATOM 3653 N N . ARG A 1 483 ? 10.169 15.870 6.238 1.00 94.56 483 ARG A N 1
ATOM 3654 C CA . ARG A 1 483 ? 11.565 16.297 6.104 1.00 94.56 483 ARG A CA 1
ATOM 3655 C C . ARG A 1 483 ? 12.065 16.144 4.662 1.00 94.56 483 ARG A C 1
ATOM 3657 O O . ARG A 1 483 ? 12.190 15.038 4.147 1.00 94.56 483 ARG A O 1
ATOM 3664 N N . GLN A 1 484 ? 12.473 17.263 4.065 1.00 96.31 484 GLN A N 1
ATOM 3665 C CA . GLN A 1 484 ? 13.075 17.301 2.732 1.00 96.31 484 GLN A CA 1
ATOM 3666 C C . GLN A 1 484 ? 14.264 16.333 2.583 1.00 96.31 484 GLN A C 1
ATOM 3668 O O . GLN A 1 484 ? 15.215 16.367 3.371 1.00 96.31 484 GLN A O 1
ATOM 3673 N N . TYR A 1 485 ? 14.242 15.544 1.506 1.00 92.12 485 TYR A N 1
ATOM 3674 C CA . TYR A 1 485 ? 15.319 14.639 1.100 1.00 92.12 485 TYR A CA 1
ATOM 3675 C C . TYR A 1 485 ? 15.655 14.796 -0.393 1.00 92.12 485 TYR A C 1
ATOM 3677 O O . TYR A 1 485 ? 15.018 15.564 -1.120 1.00 92.12 485 TYR A O 1
ATOM 3685 N N . GLN A 1 486 ? 16.700 14.106 -0.855 1.00 94.00 486 GLN A N 1
ATOM 3686 C CA . GLN A 1 486 ? 17.108 14.080 -2.263 1.00 94.00 486 GLN A CA 1
ATOM 3687 C C . GLN A 1 486 ? 17.266 12.641 -2.748 1.00 94.00 486 GLN A C 1
ATOM 3689 O O . GLN A 1 486 ? 17.813 11.808 -2.027 1.00 94.00 486 GLN A O 1
ATOM 3694 N N . SER A 1 487 ? 16.837 12.380 -3.981 1.00 93.50 487 SER A N 1
ATOM 3695 C CA . SER A 1 487 ? 17.047 11.110 -4.681 1.00 93.50 487 SER A CA 1
ATOM 3696 C C . SER A 1 487 ? 17.811 11.327 -5.991 1.00 93.50 487 SER A C 1
ATOM 3698 O O . SER A 1 487 ? 18.044 12.462 -6.430 1.00 93.50 487 SER A O 1
ATOM 3700 N N . THR A 1 488 ? 18.202 10.226 -6.633 1.00 94.94 488 THR A N 1
ATOM 3701 C CA . THR A 1 488 ? 18.683 10.244 -8.016 1.00 94.94 488 THR A CA 1
ATOM 3702 C C . THR A 1 488 ? 18.061 9.118 -8.818 1.00 94.94 488 THR A C 1
ATOM 3704 O O . THR A 1 488 ? 18.097 7.975 -8.370 1.00 94.94 488 THR A O 1
ATOM 3707 N N . GLY A 1 489 ? 17.586 9.447 -10.015 1.00 94.69 489 GLY A N 1
ATOM 3708 C CA . GLY A 1 489 ? 17.073 8.507 -11.009 1.00 94.69 489 GLY A CA 1
ATOM 3709 C C . GLY A 1 489 ? 17.714 8.743 -12.375 1.00 94.69 489 GLY A C 1
ATOM 3710 O O . GLY A 1 489 ? 18.689 9.492 -12.505 1.00 94.69 489 GLY A O 1
ATOM 3711 N N . SER A 1 490 ? 17.130 8.151 -13.407 1.00 97.38 490 SER A N 1
ATOM 3712 C CA . SER A 1 490 ? 17.551 8.293 -14.801 1.00 97.38 490 SER A CA 1
ATOM 3713 C C . SER A 1 490 ? 16.435 8.896 -15.657 1.00 97.38 490 SER A C 1
ATOM 3715 O O . SER A 1 490 ? 15.260 8.841 -15.306 1.00 97.38 490 SER A O 1
ATOM 3717 N N . ALA A 1 491 ? 16.801 9.516 -16.774 1.00 98.31 491 ALA A N 1
ATOM 3718 C CA . ALA A 1 491 ? 15.872 10.028 -17.779 1.00 98.31 491 ALA A CA 1
ATOM 3719 C C . ALA A 1 491 ? 16.507 9.941 -19.170 1.00 98.31 491 ALA A C 1
ATOM 3721 O O . ALA A 1 491 ? 17.732 9.835 -19.285 1.00 98.31 491 ALA A O 1
ATOM 3722 N N . PHE A 1 492 ? 15.710 10.041 -20.233 1.00 98.31 492 PHE A N 1
ATOM 3723 C CA . PHE A 1 492 ? 16.226 10.063 -21.604 1.00 98.31 492 PHE A CA 1
ATOM 3724 C C . PHE A 1 492 ? 15.493 11.028 -22.538 1.00 98.31 492 PHE A C 1
ATOM 3726 O O . PHE A 1 492 ? 14.327 11.362 -22.339 1.00 98.31 492 PHE A O 1
ATOM 3733 N N . MET A 1 493 ? 16.210 11.494 -23.561 1.00 98.31 493 MET A N 1
ATOM 3734 C CA . MET A 1 493 ? 15.707 12.401 -24.596 1.00 98.31 493 MET A CA 1
ATOM 3735 C C . MET A 1 493 ? 14.821 11.650 -25.598 1.00 98.31 493 MET A C 1
ATOM 3737 O O . MET A 1 493 ? 15.268 10.659 -26.172 1.00 98.31 493 MET A O 1
ATOM 3741 N N . ILE A 1 494 ? 13.605 12.151 -25.846 1.00 97.00 494 ILE A N 1
ATOM 3742 C CA . ILE A 1 494 ? 12.627 11.527 -26.768 1.00 97.00 494 ILE A CA 1
ATOM 3743 C C . ILE A 1 494 ? 12.250 12.392 -27.985 1.00 97.00 494 ILE A C 1
ATOM 3745 O O . ILE A 1 494 ? 11.557 11.924 -28.879 1.00 97.00 494 ILE A O 1
ATOM 3749 N N . GLY A 1 495 ? 12.700 13.649 -28.032 1.00 94.00 495 GLY A N 1
ATOM 3750 C CA . GLY A 1 495 ? 12.340 14.628 -29.069 1.00 94.00 495 GLY A CA 1
ATOM 3751 C C . GLY A 1 495 ? 11.883 15.954 -28.458 1.00 94.00 495 GLY A C 1
ATOM 3752 O O . GLY A 1 495 ? 11.806 16.067 -27.241 1.00 94.00 495 GLY A O 1
ATOM 3753 N N . ASP A 1 496 ? 11.618 16.967 -29.284 1.00 92.75 496 ASP A N 1
ATOM 3754 C CA . ASP A 1 496 ? 10.923 18.233 -28.952 1.00 92.75 496 ASP A CA 1
ATOM 3755 C C . ASP A 1 496 ? 11.362 19.016 -27.690 1.00 92.75 496 ASP A C 1
ATOM 3757 O O . ASP A 1 496 ? 10.602 19.828 -27.165 1.00 92.75 496 ASP A O 1
ATOM 3761 N N . GLY A 1 497 ? 12.570 18.792 -27.165 1.00 94.75 497 GLY A N 1
ATOM 3762 C CA . GLY A 1 497 ? 12.985 19.353 -25.869 1.00 94.75 497 GLY A CA 1
ATOM 3763 C C . GLY A 1 497 ? 12.323 18.686 -24.648 1.00 94.75 497 GLY A C 1
ATOM 3764 O O . GLY A 1 497 ? 12.310 19.263 -23.557 1.00 94.75 497 GLY A O 1
ATOM 3765 N N . LYS A 1 498 ? 11.782 17.476 -24.835 1.00 97.81 498 LYS A N 1
ATOM 3766 C CA . LYS A 1 498 ? 11.173 16.592 -23.836 1.00 97.81 498 LYS A CA 1
ATOM 3767 C C . LYS A 1 498 ? 12.199 15.553 -23.348 1.00 97.81 498 LYS A C 1
ATOM 3769 O O . LYS A 1 498 ? 12.892 14.919 -24.152 1.00 97.81 498 LYS A O 1
ATOM 3774 N N . LEU A 1 499 ? 12.261 15.332 -22.035 1.00 98.62 499 LEU A N 1
ATOM 3775 C CA . LEU A 1 499 ? 12.822 14.117 -21.433 1.00 98.62 499 LEU A CA 1
ATOM 3776 C C . LEU A 1 499 ? 11.696 13.244 -20.880 1.00 98.62 499 LEU A C 1
ATOM 3778 O O . LEU A 1 499 ? 10.687 13.775 -20.416 1.00 98.62 499 LEU A O 1
ATOM 3782 N N . LEU A 1 500 ? 11.916 11.933 -20.839 1.00 98.50 500 LEU A N 1
ATOM 3783 C CA . LEU A 1 500 ? 11.036 10.974 -20.178 1.00 98.50 500 LEU A CA 1
ATOM 3784 C C . LEU A 1 500 ? 11.767 10.276 -19.020 1.00 98.50 500 LEU A C 1
ATOM 3786 O O . LEU A 1 500 ? 12.970 10.027 -19.106 1.00 98.50 500 LEU A O 1
ATOM 3790 N N . THR A 1 501 ? 11.048 10.024 -17.926 1.00 98.19 501 THR A N 1
ATOM 3791 C CA . THR A 1 501 ? 11.522 9.381 -16.685 1.00 98.19 501 THR A CA 1
ATOM 3792 C C . THR A 1 501 ? 10.333 8.729 -15.956 1.00 98.19 501 THR A C 1
ATOM 3794 O O . THR A 1 501 ? 9.209 8.786 -16.460 1.00 98.19 501 THR A O 1
ATOM 3797 N N . ASN A 1 502 ? 10.544 8.117 -14.787 1.00 96.06 502 ASN A N 1
ATOM 3798 C CA . ASN A 1 502 ? 9.447 7.615 -13.953 1.00 96.06 502 ASN A CA 1
ATOM 3799 C C . ASN A 1 502 ? 8.755 8.738 -13.156 1.00 96.06 502 ASN A C 1
ATOM 3801 O O . ASN A 1 502 ? 9.367 9.766 -12.862 1.00 96.06 502 ASN A O 1
ATOM 3805 N N . ALA A 1 503 ? 7.498 8.532 -12.754 1.00 94.25 503 ALA A N 1
ATOM 3806 C CA . ALA A 1 503 ? 6.766 9.479 -11.912 1.00 94.25 503 ALA A CA 1
ATOM 3807 C C . ALA A 1 503 ? 7.356 9.551 -10.495 1.00 94.25 503 ALA A C 1
ATOM 3809 O O . ALA A 1 503 ? 7.603 10.658 -10.014 1.00 94.25 503 ALA A O 1
ATOM 3810 N N . HIS A 1 504 ? 7.684 8.407 -9.879 1.00 91.25 504 HIS A N 1
ATOM 3811 C CA . HIS A 1 504 ? 8.291 8.352 -8.537 1.00 91.25 504 HIS A CA 1
ATOM 3812 C C . HIS A 1 504 ? 9.632 9.115 -8.463 1.00 91.25 504 HIS A C 1
ATOM 3814 O O . HIS A 1 504 ? 9.945 9.777 -7.473 1.00 91.25 504 HIS A O 1
ATOM 3820 N N . CYS A 1 505 ? 10.412 9.120 -9.554 1.00 93.50 505 CYS A N 1
ATOM 3821 C CA . CYS A 1 505 ? 11.678 9.859 -9.655 1.00 93.50 505 CYS A CA 1
ATOM 3822 C C . CYS A 1 505 ? 11.515 11.390 -9.536 1.00 93.50 505 CYS A C 1
ATOM 3824 O O . CYS A 1 505 ? 12.496 12.095 -9.284 1.00 93.50 505 CYS A O 1
ATOM 3826 N N . VAL A 1 506 ? 10.296 11.913 -9.708 1.00 94.81 506 VAL A N 1
ATOM 3827 C CA . VAL A 1 506 ? 9.928 13.332 -9.565 1.00 94.81 506 VAL A CA 1
ATOM 3828 C C . VAL A 1 506 ? 8.618 13.502 -8.779 1.00 94.81 506 VAL A C 1
ATOM 3830 O O . VAL A 1 506 ? 7.817 14.402 -9.037 1.00 94.81 506 VAL A O 1
ATOM 3833 N N . GLU A 1 507 ? 8.373 12.628 -7.808 1.00 91.56 507 GLU A N 1
ATOM 3834 C CA . GLU A 1 507 ? 7.253 12.737 -6.874 1.00 91.56 507 GLU A CA 1
ATOM 3835 C C . GLU A 1 507 ? 7.498 13.832 -5.823 1.00 91.56 507 GLU A C 1
ATOM 3837 O O . GLU A 1 507 ? 8.636 14.051 -5.412 1.00 91.56 507 GLU A O 1
ATOM 3842 N N . HIS A 1 508 ? 6.442 14.548 -5.411 1.00 93.06 508 HIS A N 1
ATOM 3843 C CA . HIS A 1 508 ? 6.511 15.686 -4.476 1.00 93.06 508 HIS A CA 1
ATOM 3844 C C . HIS A 1 508 ? 7.704 16.640 -4.728 1.00 93.06 508 HIS A C 1
ATOM 3846 O O . HIS A 1 508 ? 8.436 17.008 -3.803 1.00 93.06 508 HIS A O 1
ATOM 3852 N N . ASP A 1 509 ? 7.943 16.992 -5.997 1.00 94.44 509 ASP A N 1
ATOM 3853 C CA . ASP A 1 509 ? 9.155 17.679 -6.428 1.00 94.44 509 ASP A CA 1
ATOM 3854 C C . ASP A 1 509 ? 9.174 19.170 -6.055 1.00 94.44 509 ASP A C 1
ATOM 3856 O O . ASP A 1 509 ? 8.340 19.963 -6.481 1.00 94.44 509 ASP A O 1
ATOM 3860 N N . THR A 1 510 ? 10.194 19.566 -5.292 1.00 95.12 510 THR A N 1
ATOM 3861 C CA . THR A 1 510 ? 10.494 20.974 -4.970 1.00 95.12 510 THR A CA 1
ATOM 3862 C C . THR A 1 510 ? 11.536 21.551 -5.933 1.00 95.12 510 THR A C 1
ATOM 3864 O O . THR A 1 510 ? 11.595 22.758 -6.167 1.00 95.12 510 THR A O 1
ATOM 3867 N N . GLN A 1 511 ? 12.405 20.694 -6.484 1.00 97.06 511 GLN A N 1
ATOM 3868 C CA . GLN A 1 511 ? 13.368 21.055 -7.525 1.00 97.06 511 GLN A CA 1
ATOM 3869 C C . GLN A 1 511 ? 13.879 19.809 -8.257 1.00 97.06 511 GLN A C 1
ATOM 3871 O O . GLN A 1 511 ? 14.577 18.987 -7.659 1.00 97.06 511 GLN A O 1
ATOM 3876 N N . VAL A 1 512 ? 13.656 19.742 -9.571 1.00 98.31 512 VAL A N 1
ATOM 3877 C CA . VAL A 1 512 ? 14.266 18.738 -10.455 1.00 98.31 512 VAL A CA 1
ATOM 3878 C C . VAL A 1 512 ? 15.480 19.336 -11.174 1.00 98.31 512 VAL A C 1
ATOM 3880 O O . VAL A 1 512 ? 15.440 20.454 -11.695 1.00 98.31 512 VAL A O 1
ATOM 3883 N N . LYS A 1 513 ? 16.588 18.592 -11.213 1.00 98.31 513 LYS A N 1
ATOM 3884 C CA . LYS A 1 513 ? 17.785 18.905 -12.013 1.00 98.31 513 LYS A CA 1
ATOM 3885 C C . LYS A 1 513 ? 18.217 17.680 -12.807 1.00 98.31 513 LYS A C 1
ATOM 3887 O O . LYS A 1 513 ? 18.042 16.561 -12.333 1.00 98.31 513 LYS A O 1
ATOM 3892 N N . VAL A 1 514 ? 18.877 17.886 -13.943 1.00 97.88 514 VAL A N 1
ATOM 3893 C CA . VAL A 1 514 ? 19.528 16.809 -14.702 1.00 97.88 514 VAL A CA 1
ATOM 3894 C C . VAL A 1 514 ? 20.993 17.110 -15.023 1.00 97.88 514 VAL A C 1
ATOM 3896 O O . VAL A 1 514 ? 21.389 18.272 -15.114 1.00 97.88 514 VAL A O 1
ATOM 3899 N N . LYS A 1 515 ? 21.793 16.058 -15.217 1.00 96.69 515 LYS A N 1
ATOM 3900 C CA . LYS A 1 515 ? 23.205 16.107 -15.637 1.00 96.69 515 LYS A CA 1
ATOM 3901 C C . LYS A 1 515 ? 23.404 15.221 -16.870 1.00 96.69 515 LYS A C 1
ATOM 3903 O O . LYS A 1 515 ? 23.005 14.056 -16.843 1.00 96.69 515 LYS A O 1
ATOM 3908 N N . LYS A 1 516 ? 24.013 15.753 -17.936 1.00 94.94 516 LYS A N 1
ATOM 3909 C CA . LYS A 1 516 ? 24.347 14.968 -19.140 1.00 94.94 516 LYS A CA 1
ATOM 3910 C C . LYS A 1 516 ? 25.580 14.094 -18.900 1.00 94.94 516 LYS A C 1
ATOM 3912 O O . LYS A 1 516 ? 26.441 14.412 -18.081 1.00 94.94 516 LYS A O 1
ATOM 3917 N N . ARG A 1 517 ? 25.708 13.007 -19.661 1.00 92.62 517 ARG A N 1
ATOM 3918 C CA . ARG A 1 517 ? 26.943 12.216 -19.720 1.00 92.62 517 ARG A CA 1
ATOM 3919 C C . ARG A 1 517 ? 28.118 13.095 -20.179 1.00 92.62 517 ARG A C 1
ATOM 3921 O O . ARG A 1 517 ? 28.054 13.703 -21.240 1.00 92.62 517 ARG A O 1
ATOM 3928 N N . GLY A 1 518 ? 29.187 13.146 -19.381 1.00 88.56 518 GLY A N 1
ATOM 3929 C CA . GLY A 1 518 ? 30.407 13.907 -19.698 1.00 88.56 518 GLY A CA 1
ATOM 3930 C C . GLY A 1 518 ? 30.336 15.423 -19.457 1.00 88.56 518 GLY A C 1
ATOM 3931 O O . GLY A 1 518 ? 31.271 16.126 -19.828 1.00 88.56 518 GLY A O 1
ATOM 3932 N N . ASP A 1 519 ? 29.267 15.924 -18.836 1.00 91.69 519 ASP A N 1
ATOM 3933 C CA . ASP A 1 519 ? 29.050 17.343 -18.531 1.00 91.69 519 ASP A CA 1
ATOM 3934 C C . ASP A 1 519 ? 28.839 17.505 -17.021 1.00 91.69 519 ASP A C 1
ATOM 3936 O O . ASP A 1 519 ? 27.953 16.866 -16.455 1.00 91.69 519 ASP A O 1
ATOM 3940 N N . ASP A 1 520 ? 29.639 18.334 -16.344 1.00 92.19 520 ASP A N 1
ATOM 3941 C CA . ASP A 1 520 ? 29.470 18.565 -14.902 1.00 92.19 520 ASP A CA 1
ATOM 3942 C C . ASP A 1 520 ? 28.345 19.557 -14.555 1.00 92.19 520 ASP A C 1
ATOM 3944 O O . ASP A 1 520 ? 27.967 19.696 -13.387 1.00 92.19 520 ASP A O 1
ATOM 3948 N N . THR A 1 521 ? 27.748 20.197 -15.562 1.00 96.12 521 THR A N 1
ATOM 3949 C CA . THR A 1 521 ? 26.649 21.148 -15.395 1.00 96.12 521 THR A CA 1
ATOM 3950 C C . THR A 1 521 ? 25.353 20.435 -15.007 1.00 96.12 521 THR A C 1
ATOM 3952 O O . THR A 1 521 ? 24.882 19.528 -15.697 1.00 96.12 521 THR A O 1
ATOM 3955 N N . LYS A 1 522 ? 24.727 20.883 -13.911 1.00 96.94 522 LYS A N 1
ATOM 3956 C CA . LYS A 1 522 ? 23.373 20.461 -13.523 1.00 96.94 522 LYS A CA 1
ATOM 3957 C C . LYS A 1 522 ? 22.361 21.501 -13.988 1.00 96.94 522 LYS A C 1
ATOM 3959 O O . LYS A 1 522 ? 22.298 22.596 -13.434 1.00 96.94 522 LYS A O 1
ATOM 3964 N N . TYR A 1 523 ? 21.571 21.150 -14.994 1.00 98.06 523 TYR A N 1
ATOM 3965 C CA . TYR A 1 523 ? 20.530 22.006 -15.556 1.00 98.06 523 TYR A CA 1
ATOM 3966 C C . TYR A 1 523 ? 19.219 21.815 -14.791 1.00 98.06 523 TYR A C 1
ATOM 3968 O O . TYR A 1 523 ? 18.873 20.690 -14.432 1.00 98.06 523 TYR A O 1
ATOM 3976 N N . VAL A 1 524 ? 18.484 22.899 -14.536 1.00 98.06 524 VAL A N 1
ATOM 3977 C CA . VAL A 1 524 ? 17.143 22.824 -13.932 1.00 98.06 524 VAL A CA 1
ATOM 3978 C C . VAL A 1 524 ? 16.155 22.284 -14.966 1.00 98.06 524 VAL A C 1
ATOM 3980 O O . VAL A 1 524 ? 16.164 22.723 -16.117 1.00 98.06 524 VAL A O 1
ATOM 3983 N N . ALA A 1 525 ? 15.308 21.350 -14.540 1.00 98.25 525 ALA A N 1
ATOM 3984 C CA . ALA A 1 525 ? 14.213 20.805 -15.330 1.00 98.25 525 ALA A CA 1
ATOM 3985 C C . ALA A 1 525 ? 12.864 21.154 -14.680 1.00 98.25 525 ALA A C 1
ATOM 3987 O O . ALA A 1 525 ? 12.785 21.362 -13.469 1.00 98.25 525 ALA A O 1
ATOM 3988 N N . LYS A 1 526 ? 11.804 21.207 -15.488 1.00 97.69 526 LYS A N 1
ATOM 3989 C CA . LYS A 1 526 ? 10.415 21.391 -15.049 1.00 97.69 526 LYS A CA 1
ATOM 3990 C C . LYS A 1 526 ? 9.585 20.186 -15.464 1.00 97.69 526 LYS A C 1
ATOM 3992 O O . LYS A 1 526 ? 9.647 19.781 -16.626 1.00 97.69 526 LYS A O 1
ATOM 3997 N N . VAL A 1 527 ? 8.795 19.648 -14.541 1.00 96.75 527 VAL A N 1
ATOM 3998 C CA . VAL A 1 527 ? 7.806 18.607 -14.837 1.00 96.75 527 VAL A CA 1
ATOM 3999 C C . VAL A 1 527 ? 6.685 19.209 -15.695 1.00 96.75 527 VAL A C 1
ATOM 4001 O O . VAL A 1 527 ? 6.125 20.244 -15.345 1.00 96.75 527 VAL A O 1
ATOM 4004 N N . LEU A 1 528 ? 6.386 18.578 -16.833 1.00 96.25 528 LEU A N 1
ATOM 4005 C CA . LEU A 1 528 ? 5.289 18.938 -17.740 1.00 96.25 528 LEU A CA 1
ATOM 4006 C C . LEU A 1 528 ? 4.014 18.134 -17.454 1.00 96.25 528 LEU A C 1
ATOM 4008 O O . LEU A 1 528 ? 2.912 18.669 -17.546 1.00 96.25 528 LEU A O 1
ATOM 4012 N N . ALA A 1 529 ? 4.173 16.850 -17.131 1.00 95.62 529 ALA A N 1
ATOM 4013 C CA . ALA A 1 529 ? 3.093 15.921 -16.816 1.00 95.62 529 ALA A CA 1
ATOM 4014 C C . ALA A 1 529 ? 3.620 14.752 -15.974 1.00 95.62 529 ALA A C 1
ATOM 4016 O O . ALA A 1 529 ? 4.786 14.370 -16.111 1.00 95.62 529 ALA A O 1
ATOM 4017 N N . LYS A 1 530 ? 2.747 14.170 -15.145 1.00 94.06 530 LYS A N 1
ATOM 4018 C CA . LYS A 1 530 ? 2.977 12.923 -14.402 1.00 94.06 530 LYS A CA 1
ATOM 4019 C C . LYS A 1 530 ? 1.754 12.026 -14.570 1.00 94.06 530 LYS A C 1
ATOM 4021 O O . LYS A 1 530 ? 0.643 12.468 -14.289 1.00 94.06 530 LYS A O 1
ATOM 4026 N N . GLY A 1 531 ? 1.966 10.804 -15.040 1.00 93.50 531 GLY A N 1
ATOM 4027 C CA . GLY A 1 531 ? 0.987 9.725 -15.039 1.00 93.50 531 GLY A CA 1
ATOM 4028 C C . GLY A 1 531 ? 1.378 8.747 -13.946 1.00 93.50 531 GLY A C 1
ATOM 4029 O O . GLY A 1 531 ? 2.306 7.962 -14.133 1.00 93.50 531 GLY A O 1
ATOM 4030 N N . VAL A 1 532 ? 0.725 8.850 -12.787 1.00 89.94 532 VAL A N 1
ATOM 4031 C CA . VAL A 1 532 ? 1.072 8.059 -11.594 1.00 89.94 532 VAL A CA 1
ATOM 4032 C C . VAL A 1 532 ? 0.691 6.591 -11.800 1.00 89.94 532 VAL A C 1
ATOM 4034 O O . VAL A 1 532 ? 1.521 5.714 -11.590 1.00 89.94 532 VAL A O 1
ATOM 4037 N N . GLU A 1 533 ? -0.504 6.338 -12.348 1.00 89.00 533 GLU A N 1
ATOM 4038 C CA . GLU A 1 533 ? -1.018 5.011 -12.732 1.00 89.00 533 GLU A CA 1
ATOM 4039 C C . GLU A 1 533 ? -0.012 4.177 -13.546 1.00 89.00 533 GLU A C 1
ATOM 4041 O O . GLU A 1 533 ? 0.133 2.976 -13.326 1.00 89.00 533 GLU A O 1
ATOM 4046 N N . CYS A 1 534 ? 0.708 4.818 -14.473 1.00 93.06 534 CYS A N 1
ATOM 4047 C CA . CYS A 1 534 ? 1.707 4.182 -15.332 1.00 93.06 534 CYS A CA 1
ATOM 4048 C C . CYS A 1 534 ? 3.161 4.464 -14.939 1.00 93.06 534 CYS A C 1
ATOM 4050 O O . CYS A 1 534 ? 4.053 4.084 -15.688 1.00 93.06 534 CYS A O 1
ATOM 4052 N N . ASP A 1 535 ? 3.407 5.150 -13.821 1.00 94.00 535 ASP A N 1
ATOM 4053 C CA . ASP A 1 535 ? 4.727 5.602 -13.366 1.00 94.00 535 ASP A CA 1
ATOM 4054 C C . ASP A 1 535 ? 5.582 6.277 -14.467 1.00 94.00 535 ASP A C 1
ATOM 4056 O O . ASP A 1 535 ? 6.751 5.942 -14.662 1.00 94.00 535 ASP A O 1
ATOM 4060 N N . ILE A 1 536 ? 5.018 7.247 -15.200 1.00 96.25 536 ILE A N 1
ATOM 4061 C CA . ILE A 1 536 ? 5.746 8.059 -16.200 1.00 96.25 536 ILE A CA 1
ATOM 4062 C C . ILE A 1 536 ? 5.692 9.545 -15.830 1.00 96.25 536 ILE A C 1
ATOM 4064 O O . ILE A 1 536 ? 4.639 10.074 -15.477 1.00 96.25 536 ILE A O 1
ATOM 4068 N N . ALA A 1 537 ? 6.806 10.257 -16.002 1.00 97.25 537 ALA A N 1
ATOM 4069 C CA . ALA A 1 537 ? 6.837 11.715 -16.020 1.00 97.25 537 ALA A CA 1
ATOM 4070 C C . ALA A 1 537 ? 7.559 12.274 -17.253 1.00 97.25 537 ALA A C 1
ATOM 4072 O O . ALA A 1 537 ? 8.559 11.734 -17.733 1.00 97.25 537 ALA A O 1
ATOM 4073 N N . LEU A 1 538 ? 7.051 13.411 -17.728 1.00 98.19 538 LEU A N 1
ATOM 4074 C CA . LEU A 1 538 ? 7.599 14.188 -18.835 1.00 98.19 538 LEU A CA 1
ATOM 4075 C C . LEU A 1 538 ? 8.281 15.442 -18.276 1.00 98.19 538 LEU A C 1
ATOM 4077 O O . LEU A 1 538 ? 7.653 16.191 -17.527 1.00 98.19 538 LEU A O 1
ATOM 4081 N N . LEU A 1 539 ? 9.539 15.702 -18.641 1.00 98.50 539 LEU A N 1
ATOM 4082 C CA . LEU A 1 539 ? 10.292 16.884 -18.199 1.00 98.50 539 LEU A CA 1
ATOM 4083 C C . LEU A 1 539 ? 10.675 17.789 -19.377 1.00 98.50 539 LEU A C 1
ATOM 4085 O O . LEU A 1 539 ? 10.916 17.319 -20.487 1.00 98.50 539 LEU A O 1
ATOM 4089 N N . SER A 1 540 ? 10.822 19.084 -19.105 1.00 97.69 540 SER A N 1
ATOM 4090 C CA . SER A 1 540 ? 11.337 20.100 -20.032 1.00 97.69 540 SER A CA 1
ATOM 4091 C C . SER A 1 540 ? 12.525 20.853 -19.435 1.00 97.69 540 SER A C 1
ATOM 4093 O O . SER A 1 540 ? 12.641 20.982 -18.214 1.00 97.69 540 SER A O 1
ATOM 4095 N N . ILE A 1 541 ? 13.425 21.350 -20.290 1.00 97.31 541 ILE A N 1
ATOM 4096 C CA . ILE A 1 541 ? 14.626 22.102 -19.890 1.00 97.31 541 ILE A CA 1
ATOM 4097 C C . ILE A 1 541 ? 14.774 23.331 -20.785 1.00 97.31 541 ILE A C 1
ATOM 4099 O O . ILE A 1 541 ? 14.914 23.210 -22.000 1.00 97.31 541 ILE A O 1
ATOM 4103 N N . GLU A 1 542 ? 14.792 24.515 -20.173 1.00 95.25 542 GLU A N 1
ATOM 4104 C CA . GLU A 1 542 ? 14.832 25.807 -20.876 1.00 95.25 542 GLU A CA 1
ATOM 4105 C C . GLU A 1 542 ? 16.217 26.142 -21.461 1.00 95.25 542 GLU A C 1
ATOM 4107 O O . GLU A 1 542 ? 16.330 26.943 -22.393 1.00 95.25 542 GLU A O 1
ATOM 4112 N N . SER A 1 543 ? 17.289 25.538 -20.934 1.00 95.62 543 SER A N 1
ATOM 4113 C CA . SER A 1 543 ? 18.648 25.820 -21.401 1.00 95.62 543 SER A CA 1
ATOM 4114 C C . SER A 1 543 ? 18.923 25.200 -22.770 1.00 95.62 543 SER A C 1
ATOM 4116 O O . SER A 1 543 ? 19.033 23.984 -22.924 1.00 95.62 543 SER A O 1
ATOM 4118 N N . LYS A 1 544 ? 19.152 26.062 -23.764 1.00 94.69 544 LYS A N 1
ATOM 4119 C CA . LYS A 1 544 ? 19.579 25.668 -25.117 1.00 94.69 544 LYS A CA 1
ATOM 4120 C C . LYS A 1 544 ? 20.959 24.993 -25.142 1.00 94.69 544 LYS A C 1
ATOM 4122 O O . LYS A 1 544 ? 21.273 24.296 -26.100 1.00 94.69 544 LYS A O 1
ATOM 4127 N N . GLU A 1 545 ? 21.774 25.169 -24.101 1.00 95.06 545 GLU A N 1
ATOM 4128 C CA . GLU A 1 545 ? 23.082 24.511 -23.968 1.00 95.06 545 GLU A CA 1
ATOM 4129 C C . GLU A 1 545 ? 22.954 23.031 -23.593 1.00 95.06 545 GLU A C 1
ATOM 4131 O O . GLU A 1 545 ? 23.764 22.210 -24.029 1.00 95.06 545 GLU A O 1
ATOM 4136 N N . PHE A 1 546 ? 21.906 22.667 -22.845 1.00 96.44 546 PHE A N 1
ATOM 4137 C CA . PHE A 1 546 ? 21.592 21.267 -22.574 1.00 96.44 546 PHE A CA 1
ATOM 4138 C C . PHE A 1 546 ? 21.313 20.530 -23.894 1.00 96.44 546 PHE A C 1
ATOM 4140 O O . PHE A 1 546 ? 21.986 19.546 -24.192 1.00 96.44 546 PHE A O 1
ATOM 4147 N N . TRP A 1 547 ? 20.427 21.079 -24.731 1.00 95.75 547 TRP A N 1
ATOM 4148 C CA . TRP A 1 547 ? 20.010 20.496 -26.016 1.00 95.75 547 TRP A CA 1
ATOM 4149 C C . TRP A 1 547 ? 21.030 20.624 -27.163 1.00 95.75 547 TRP A C 1
ATOM 4151 O O . TRP A 1 547 ? 20.805 20.100 -28.255 1.00 95.75 547 TRP A O 1
ATOM 4161 N N . LYS A 1 548 ? 22.161 21.312 -26.962 1.00 93.56 548 LYS A N 1
ATOM 4162 C CA . LYS A 1 548 ? 23.182 21.487 -28.004 1.00 93.56 548 LYS A CA 1
ATOM 4163 C C . LYS A 1 548 ? 23.863 20.150 -28.324 1.00 93.56 548 LYS A C 1
ATOM 4165 O O . LYS A 1 548 ? 24.646 19.653 -27.519 1.00 93.56 548 LYS A O 1
ATOM 4170 N N . GLY A 1 549 ? 23.607 19.621 -29.522 1.00 89.38 549 GLY A N 1
ATOM 4171 C CA . GLY A 1 549 ? 24.114 18.310 -29.950 1.00 89.38 549 GLY A CA 1
ATOM 4172 C C . GLY A 1 549 ? 23.359 17.128 -29.333 1.00 89.38 549 GLY A C 1
ATOM 4173 O O . GLY A 1 549 ? 23.924 16.048 -29.218 1.00 89.38 549 GLY A O 1
ATOM 4174 N N . ALA A 1 550 ? 22.114 17.340 -28.896 1.00 91.31 550 ALA A N 1
ATOM 4175 C CA . ALA A 1 550 ? 21.237 16.275 -28.426 1.00 91.31 550 ALA A CA 1
ATOM 4176 C C . ALA A 1 550 ? 20.702 15.434 -29.597 1.00 91.31 550 ALA A C 1
ATOM 4178 O O . ALA A 1 550 ? 20.078 15.970 -30.513 1.00 91.31 550 ALA A O 1
ATOM 4179 N N . GLU A 1 551 ? 20.895 14.120 -29.522 1.00 93.38 551 GLU A N 1
ATOM 4180 C CA . GLU A 1 551 ? 20.320 13.131 -30.439 1.00 93.38 551 GLU A CA 1
ATOM 4181 C C . GLU A 1 551 ? 19.269 12.320 -29.657 1.00 93.38 551 GLU A C 1
ATOM 4183 O O . GLU A 1 551 ? 19.642 11.554 -28.768 1.00 93.38 551 GLU A O 1
ATOM 4188 N N . PRO A 1 552 ? 17.957 12.529 -29.885 1.00 95.75 552 PRO A N 1
ATOM 4189 C CA . PRO A 1 552 ? 16.910 11.845 -29.131 1.00 95.75 552 PRO A CA 1
ATOM 4190 C C . PRO A 1 552 ? 16.757 10.378 -29.549 1.00 95.75 552 PRO A C 1
ATOM 4192 O O . PRO A 1 552 ? 16.999 10.007 -30.699 1.00 95.75 552 PRO A O 1
ATOM 4195 N N . LEU A 1 553 ? 16.304 9.546 -28.612 1.00 96.06 553 LEU A N 1
ATOM 4196 C CA . LEU A 1 553 ? 16.064 8.124 -28.840 1.00 96.06 553 LEU A CA 1
ATOM 4197 C C . LEU A 1 553 ? 14.756 7.898 -29.600 1.00 96.06 553 LEU A C 1
ATOM 4199 O O . LEU A 1 553 ? 13.736 8.519 -29.305 1.00 96.06 553 LEU A O 1
ATOM 4203 N N . GLN A 1 554 ? 14.770 6.948 -30.535 1.00 95.06 554 GLN A N 1
ATOM 4204 C CA . GLN A 1 554 ? 13.561 6.493 -31.219 1.00 95.06 554 GLN A CA 1
ATOM 4205 C C . GLN A 1 554 ? 12.873 5.396 -30.398 1.00 95.06 554 GLN A C 1
ATOM 4207 O O . GLN A 1 554 ? 13.532 4.475 -29.907 1.00 95.06 554 GLN A O 1
ATOM 4212 N N . LEU A 1 555 ? 11.548 5.486 -30.262 1.00 96.69 555 LEU A N 1
ATOM 4213 C CA . LEU A 1 555 ? 10.741 4.456 -29.610 1.00 96.69 555 LEU A CA 1
ATOM 4214 C C . LEU A 1 555 ? 10.560 3.257 -30.555 1.00 96.69 555 LEU A C 1
ATOM 4216 O O . LEU A 1 555 ? 10.046 3.388 -31.666 1.00 96.69 555 LEU A O 1
ATOM 4220 N N . GLY A 1 556 ? 11.001 2.087 -30.103 1.00 96.00 556 GLY A N 1
ATOM 4221 C CA . GLY A 1 556 ? 10.862 0.814 -30.796 1.00 96.00 556 GLY A CA 1
ATOM 4222 C C . GLY A 1 556 ? 9.468 0.204 -30.648 1.00 96.00 556 GLY A C 1
ATOM 4223 O O . GLY A 1 556 ? 8.593 0.700 -29.936 1.00 96.00 556 GLY A O 1
ATOM 4224 N N . ARG A 1 557 ? 9.257 -0.931 -31.315 1.00 95.00 557 ARG A N 1
ATOM 4225 C CA . ARG A 1 557 ? 8.044 -1.744 -31.127 1.00 95.00 557 ARG A CA 1
ATOM 4226 C C . ARG A 1 557 ? 8.159 -2.599 -29.865 1.00 95.00 557 ARG A C 1
ATOM 4228 O O . ARG A 1 557 ? 9.267 -2.883 -29.416 1.00 95.00 557 ARG A O 1
ATOM 4235 N N . LEU A 1 558 ? 7.015 -3.062 -29.359 1.00 96.00 558 LEU A N 1
ATOM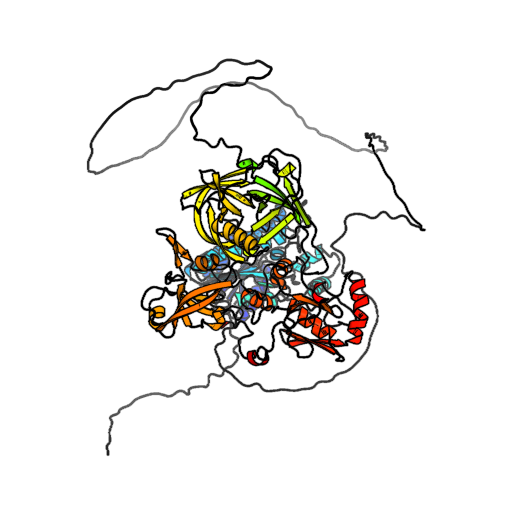 4236 C CA . LEU A 1 558 ? 6.970 -4.098 -28.328 1.00 96.00 558 LEU A CA 1
ATOM 4237 C C . LEU A 1 558 ? 7.820 -5.314 -28.772 1.00 96.00 558 LEU A C 1
ATOM 4239 O O . LEU A 1 558 ? 7.648 -5.767 -29.911 1.00 96.00 558 LEU A O 1
ATOM 4243 N N . PRO A 1 559 ? 8.730 -5.820 -27.921 1.00 95.88 559 PRO A N 1
ATOM 4244 C CA . PRO A 1 559 ? 9.586 -6.956 -28.246 1.00 95.88 559 PRO A CA 1
ATOM 4245 C C . PRO A 1 559 ? 8.825 -8.288 -28.172 1.00 95.88 559 PRO A C 1
ATOM 4247 O O . PRO A 1 559 ? 7.633 -8.354 -27.855 1.00 95.88 559 PRO A O 1
ATOM 4250 N N . ARG A 1 560 ? 9.541 -9.374 -28.449 1.00 94.62 560 ARG A N 1
ATOM 4251 C CA . ARG A 1 560 ? 9.126 -10.760 -28.220 1.00 94.62 560 ARG A CA 1
ATOM 4252 C C . ARG A 1 560 ? 9.899 -11.375 -27.060 1.00 94.62 560 ARG A C 1
ATOM 4254 O O . ARG A 1 560 ? 10.949 -10.879 -26.662 1.00 94.62 560 ARG A O 1
ATOM 4261 N N . LEU A 1 561 ? 9.390 -12.490 -26.542 1.00 94.12 561 LEU A N 1
ATOM 4262 C CA . LEU A 1 561 ? 10.140 -13.329 -25.609 1.00 94.12 561 LEU A CA 1
ATOM 4263 C C . LEU A 1 561 ? 11.476 -13.753 -26.242 1.00 94.12 561 LEU A C 1
ATOM 4265 O O . LEU A 1 561 ? 11.516 -14.086 -27.425 1.00 94.12 561 LEU A O 1
ATOM 4269 N N . GLN A 1 562 ? 12.542 -13.766 -25.440 1.00 93.88 562 GLN A N 1
ATOM 4270 C CA . GLN A 1 562 ? 13.936 -14.010 -25.841 1.00 93.88 562 GLN A CA 1
ATOM 4271 C C . GLN A 1 562 ? 14.606 -12.918 -26.701 1.00 93.88 562 GLN A C 1
ATOM 4273 O O . GLN A 1 562 ? 15.801 -13.049 -26.974 1.00 93.88 562 GLN A O 1
ATOM 4278 N N . ASP A 1 563 ? 13.926 -11.823 -27.073 1.00 96.00 563 ASP A N 1
ATOM 4279 C CA . ASP A 1 563 ? 14.616 -10.661 -27.654 1.00 96.00 563 ASP A CA 1
ATOM 4280 C C . ASP A 1 563 ? 15.608 -10.085 -26.627 1.00 96.00 563 ASP A C 1
ATOM 4282 O O . ASP A 1 563 ? 15.280 -9.921 -25.448 1.00 96.00 563 ASP A O 1
ATOM 4286 N N . ALA A 1 564 ? 16.826 -9.763 -27.066 1.00 96.06 564 ALA A N 1
ATOM 4287 C CA . ALA A 1 564 ? 17.850 -9.202 -26.193 1.00 96.06 564 ALA A CA 1
ATOM 4288 C C . ALA A 1 564 ? 17.532 -7.750 -25.802 1.00 96.06 564 ALA A C 1
ATOM 4290 O O . ALA A 1 564 ? 17.148 -6.929 -26.640 1.00 96.06 564 ALA A O 1
ATOM 4291 N N . VAL A 1 565 ? 17.746 -7.430 -24.523 1.00 96.12 565 VAL A N 1
ATOM 4292 C CA . VAL A 1 565 ? 17.444 -6.127 -23.918 1.00 96.12 565 VAL A CA 1
ATOM 4293 C C . VAL A 1 565 ? 18.647 -5.576 -23.163 1.00 96.12 565 VAL A C 1
ATOM 4295 O O . VAL A 1 565 ? 19.312 -6.293 -22.419 1.00 96.12 565 VAL A O 1
ATOM 4298 N N . THR A 1 566 ? 18.923 -4.286 -23.340 1.00 94.88 566 THR A N 1
ATOM 4299 C CA . THR A 1 566 ? 20.000 -3.564 -22.651 1.00 94.88 566 THR A CA 1
ATOM 4300 C C . THR A 1 566 ? 19.419 -2.361 -21.909 1.00 94.88 566 THR A C 1
ATOM 4302 O O . THR A 1 566 ? 18.985 -1.402 -22.541 1.00 94.88 566 THR A O 1
ATOM 4305 N N . VAL A 1 567 ? 19.397 -2.398 -20.577 1.00 94.81 567 VAL A N 1
ATOM 4306 C CA . VAL A 1 567 ? 18.967 -1.280 -19.722 1.00 94.81 567 VAL A CA 1
ATOM 4307 C C . VAL A 1 567 ? 20.147 -0.353 -19.455 1.00 94.81 567 VAL A C 1
ATOM 4309 O O . VAL A 1 567 ? 21.249 -0.807 -19.144 1.00 94.81 567 VAL A O 1
ATOM 4312 N N . VAL A 1 568 ? 19.911 0.956 -19.553 1.00 94.88 568 VAL A N 1
ATOM 4313 C CA . VAL A 1 568 ? 20.926 1.994 -19.340 1.00 94.88 568 VAL A CA 1
ATOM 4314 C C . VAL A 1 568 ? 20.422 3.022 -18.330 1.00 94.88 568 VAL A C 1
ATOM 4316 O O . VAL A 1 568 ? 19.309 3.524 -18.452 1.00 94.88 568 VAL A O 1
ATOM 4319 N N . GLY A 1 569 ? 21.248 3.372 -17.344 1.00 94.56 569 GLY A N 1
ATOM 4320 C CA . GLY A 1 569 ? 20.872 4.328 -16.299 1.00 94.56 569 GLY A CA 1
ATOM 4321 C C . GLY A 1 569 ? 22.041 4.759 -15.415 1.00 94.56 569 GLY A C 1
ATOM 4322 O O . GLY A 1 569 ? 23.203 4.547 -15.757 1.00 94.56 569 GLY A O 1
ATOM 4323 N N . TYR A 1 570 ? 21.739 5.384 -14.281 1.00 93.19 570 TYR A N 1
ATOM 4324 C CA . TYR A 1 570 ? 22.709 5.914 -13.325 1.00 93.19 570 TYR A CA 1
ATOM 4325 C C . TYR A 1 570 ? 22.460 5.345 -11.919 1.00 93.19 570 TYR A C 1
ATOM 4327 O O . TYR A 1 570 ? 21.535 5.793 -11.241 1.00 93.19 570 TYR A O 1
ATOM 4335 N N . PRO A 1 571 ? 23.285 4.400 -11.439 1.00 87.88 571 PRO A N 1
ATOM 4336 C CA . PRO A 1 571 ? 23.049 3.728 -10.169 1.00 87.88 571 PRO A CA 1
ATOM 4337 C C . PRO A 1 571 ? 23.249 4.679 -8.984 1.00 87.88 571 PRO A C 1
ATOM 4339 O O . PRO A 1 571 ? 24.047 5.625 -9.036 1.00 87.88 571 PRO A O 1
ATOM 4342 N N . LEU A 1 572 ? 22.544 4.399 -7.889 1.00 82.81 572 LEU A N 1
ATOM 4343 C CA . LEU A 1 572 ? 22.596 5.175 -6.653 1.00 82.81 572 LEU A CA 1
ATOM 4344 C C . LEU A 1 572 ? 24.047 5.409 -6.190 1.00 82.81 572 LEU A C 1
ATOM 4346 O O . LEU A 1 572 ? 24.868 4.496 -6.132 1.00 82.81 572 LEU A O 1
ATOM 4350 N N . GLY A 1 573 ? 24.376 6.667 -5.883 1.00 72.88 573 GLY A N 1
ATOM 4351 C CA . GLY A 1 573 ? 25.722 7.089 -5.471 1.00 72.88 573 GLY A CA 1
ATOM 4352 C C . GLY A 1 573 ? 26.753 7.265 -6.601 1.00 72.88 573 GLY A C 1
ATOM 4353 O O . GLY A 1 573 ? 27.731 7.984 -6.400 1.00 72.88 573 GLY A O 1
ATOM 4354 N N . GLY A 1 574 ? 26.542 6.701 -7.796 1.00 77.88 574 GLY A N 1
ATOM 4355 C CA . GLY A 1 574 ? 27.461 6.815 -8.937 1.00 77.88 574 GLY A CA 1
ATOM 4356 C C . GLY A 1 574 ? 27.066 7.911 -9.931 1.00 77.88 574 GLY A C 1
ATOM 4357 O O . GLY A 1 574 ? 25.930 7.961 -10.392 1.00 77.88 574 GLY A O 1
ATOM 4358 N N . ASP A 1 575 ? 27.990 8.802 -10.303 1.00 83.75 575 ASP A N 1
ATOM 4359 C CA . ASP A 1 575 ? 27.788 9.784 -11.394 1.00 83.75 575 ASP A CA 1
ATOM 4360 C C . ASP A 1 575 ? 28.194 9.234 -12.785 1.00 83.75 575 ASP A C 1
ATOM 4362 O O . ASP A 1 575 ? 28.067 9.922 -13.798 1.00 83.75 575 ASP A O 1
ATOM 4366 N N . THR A 1 576 ? 28.655 7.981 -12.847 1.00 87.75 576 THR A N 1
ATOM 4367 C CA . THR A 1 576 ? 28.928 7.224 -14.077 1.00 87.75 576 THR A CA 1
ATOM 4368 C C . THR A 1 576 ? 27.693 6.462 -14.550 1.00 87.75 576 THR A C 1
ATOM 4370 O O . THR A 1 576 ? 26.971 5.894 -13.733 1.00 87.75 576 THR A O 1
ATOM 4373 N N . ILE A 1 577 ? 27.496 6.392 -15.867 1.00 90.81 577 ILE A N 1
ATOM 4374 C CA . ILE A 1 577 ? 26.441 5.576 -16.481 1.00 90.81 577 ILE A CA 1
ATOM 4375 C C . ILE A 1 577 ? 26.714 4.076 -16.258 1.00 90.81 577 ILE A C 1
ATOM 4377 O O . ILE A 1 577 ? 27.868 3.643 -16.284 1.00 90.81 577 ILE A O 1
ATOM 4381 N N . SER A 1 578 ? 25.659 3.296 -16.045 1.00 90.31 578 SER A N 1
ATOM 4382 C CA . SER A 1 578 ? 25.667 1.838 -15.909 1.00 90.31 578 SER A CA 1
ATOM 4383 C C . SER A 1 578 ? 24.822 1.200 -17.009 1.00 90.31 578 SER A C 1
ATOM 4385 O O . SER A 1 578 ? 23.889 1.816 -17.529 1.00 90.31 578 SER A O 1
ATOM 4387 N N . VAL A 1 579 ? 25.171 -0.035 -17.364 1.00 91.81 579 VAL A N 1
ATOM 4388 C CA . VAL A 1 579 ? 24.551 -0.809 -18.440 1.00 91.81 579 VAL A CA 1
ATOM 4389 C C . VAL A 1 579 ? 24.376 -2.247 -17.957 1.00 91.81 579 VAL A C 1
ATOM 4391 O O . VAL A 1 579 ? 25.361 -2.892 -17.599 1.00 91.81 579 VAL A O 1
ATOM 4394 N N . THR A 1 580 ? 23.146 -2.760 -17.962 1.00 90.06 580 THR A N 1
ATOM 4395 C CA . THR A 1 580 ? 22.845 -4.180 -17.713 1.00 90.06 580 THR A CA 1
ATOM 4396 C C . THR A 1 580 ? 22.186 -4.787 -18.952 1.00 90.06 580 THR A C 1
ATOM 4398 O O . THR A 1 580 ? 21.372 -4.138 -19.606 1.00 90.06 580 THR A O 1
ATOM 4401 N N . LYS A 1 581 ? 22.569 -6.014 -19.326 1.00 92.44 581 LYS A N 1
ATOM 4402 C CA . LYS A 1 581 ? 22.035 -6.718 -20.504 1.00 92.44 581 LYS A CA 1
ATOM 4403 C C . LYS A 1 581 ? 21.472 -8.080 -20.107 1.00 92.44 581 LYS A C 1
ATOM 4405 O O . LYS A 1 581 ? 22.072 -8.768 -19.288 1.00 92.44 581 LYS A O 1
ATOM 4410 N N . GLY A 1 582 ? 20.356 -8.442 -20.729 1.00 93.06 582 GLY A N 1
ATOM 4411 C CA . GLY A 1 582 ? 19.667 -9.722 -20.601 1.00 93.06 582 GLY A CA 1
ATOM 4412 C C . GLY A 1 582 ? 18.770 -9.968 -21.817 1.00 93.06 582 GLY A C 1
ATOM 4413 O O . GLY A 1 582 ? 19.045 -9.467 -22.914 1.00 93.06 582 GLY A O 1
ATOM 4414 N N . VAL A 1 583 ? 17.678 -10.697 -21.619 1.00 95.62 583 VAL A N 1
ATOM 4415 C CA . VAL A 1 583 ? 16.593 -10.926 -22.579 1.00 95.62 583 VAL A CA 1
ATOM 4416 C C . VAL A 1 583 ? 15.227 -10.613 -21.963 1.00 95.62 583 VAL A C 1
ATOM 4418 O O . VAL A 1 583 ? 15.053 -10.554 -20.744 1.00 95.62 583 VAL A O 1
ATOM 4421 N N . VAL A 1 584 ? 14.226 -10.431 -22.821 1.00 96.38 584 VAL A N 1
ATOM 4422 C CA . VAL A 1 584 ? 12.818 -10.381 -22.418 1.00 96.38 584 VAL A CA 1
ATOM 4423 C C . VAL A 1 584 ? 12.375 -11.773 -21.967 1.00 96.38 584 VAL A C 1
ATOM 4425 O O . VAL A 1 584 ? 12.280 -12.701 -22.774 1.00 96.38 584 VAL A O 1
ATOM 4428 N N . SER A 1 585 ? 12.099 -11.917 -20.671 1.00 93.25 585 SER A N 1
ATOM 4429 C CA . SER A 1 585 ? 11.724 -13.184 -20.038 1.00 93.25 585 SER A CA 1
ATOM 4430 C C . SER A 1 585 ? 10.208 -13.395 -19.985 1.00 93.25 585 SER A C 1
ATOM 4432 O O . SER A 1 585 ? 9.750 -14.537 -20.050 1.00 93.25 585 SER A O 1
ATOM 4434 N N . ARG A 1 586 ? 9.417 -12.313 -19.933 1.00 92.56 586 ARG A N 1
ATOM 4435 C CA . ARG A 1 586 ? 7.947 -12.355 -20.002 1.00 92.56 586 ARG A CA 1
ATOM 4436 C C . ARG A 1 586 ? 7.366 -11.052 -20.551 1.00 92.56 586 ARG A C 1
ATOM 4438 O O . ARG A 1 586 ? 7.975 -9.993 -20.436 1.00 92.56 586 ARG A O 1
ATOM 4445 N N . ILE A 1 587 ? 6.155 -11.123 -21.093 1.00 94.31 587 ILE A N 1
ATOM 4446 C CA . ILE A 1 587 ? 5.295 -9.968 -21.370 1.00 94.31 587 ILE A CA 1
ATOM 4447 C C . ILE A 1 587 ? 3.915 -10.318 -20.808 1.00 94.31 587 ILE A C 1
ATOM 4449 O O . ILE A 1 587 ? 3.311 -11.299 -21.241 1.00 94.31 587 ILE A O 1
ATOM 4453 N N . GLU A 1 588 ? 3.430 -9.564 -19.824 1.00 92.00 588 GLU A N 1
ATOM 4454 C CA . GLU A 1 588 ? 2.133 -9.810 -19.179 1.00 92.00 588 GLU A CA 1
ATOM 4455 C C . GLU A 1 588 ? 1.477 -8.503 -18.710 1.00 92.00 588 GLU A C 1
ATOM 4457 O O . GLU A 1 588 ? 2.047 -7.424 -18.858 1.00 92.00 588 GLU A O 1
ATOM 4462 N N . VAL A 1 589 ? 0.256 -8.579 -18.177 1.00 91.12 589 VAL A N 1
ATOM 4463 C CA . VAL A 1 589 ? -0.348 -7.443 -17.467 1.00 91.12 589 VAL A CA 1
ATOM 4464 C C . VAL A 1 589 ? 0.131 -7.499 -16.018 1.00 91.12 589 VAL A C 1
ATOM 4466 O O . VAL A 1 589 ? -0.094 -8.498 -15.339 1.00 91.12 589 VAL A O 1
ATOM 4469 N N . THR A 1 590 ? 0.808 -6.447 -15.568 1.00 87.31 590 THR A N 1
ATOM 4470 C CA . THR A 1 590 ? 1.447 -6.342 -14.249 1.00 87.31 590 THR A CA 1
ATOM 4471 C C . THR A 1 590 ? 0.829 -5.205 -13.444 1.00 87.31 590 THR A C 1
ATOM 4473 O O . THR A 1 590 ? 0.477 -4.173 -14.018 1.00 87.31 590 THR A O 1
ATOM 4476 N N . SER A 1 591 ? 0.757 -5.349 -12.118 1.00 84.31 591 SER A N 1
ATOM 4477 C CA . SER A 1 591 ? 0.436 -4.223 -11.233 1.00 84.31 591 SER A CA 1
ATOM 4478 C C . SER A 1 591 ? 1.617 -3.251 -11.167 1.00 84.31 591 SER A C 1
ATOM 4480 O O . SER A 1 591 ? 2.751 -3.665 -10.918 1.00 84.31 591 SER A O 1
ATOM 4482 N N . TYR A 1 592 ? 1.366 -1.965 -11.408 1.00 84.56 592 TYR A N 1
ATOM 4483 C CA . TYR A 1 592 ? 2.370 -0.908 -11.294 1.00 84.56 592 TYR A CA 1
ATOM 4484 C C . TYR A 1 592 ? 2.422 -0.428 -9.841 1.00 84.56 592 TYR A C 1
ATOM 4486 O O . TYR A 1 592 ? 1.474 0.186 -9.357 1.00 84.56 592 TYR A O 1
ATOM 4494 N N . ALA A 1 593 ? 3.530 -0.712 -9.146 1.00 65.25 593 ALA A N 1
ATOM 4495 C CA . ALA A 1 593 ? 3.628 -0.595 -7.686 1.00 65.25 593 ALA A CA 1
ATOM 4496 C C . ALA A 1 593 ? 3.291 0.802 -7.125 1.00 65.25 593 ALA A C 1
ATOM 4498 O O . ALA A 1 593 ? 2.660 0.892 -6.081 1.00 65.25 593 ALA A O 1
ATOM 4499 N N . HIS A 1 594 ? 3.647 1.876 -7.839 1.00 61.69 594 HIS A N 1
ATOM 4500 C CA . HIS A 1 594 ? 3.337 3.262 -7.452 1.00 61.69 594 HIS A CA 1
ATOM 4501 C C . HIS A 1 594 ? 2.025 3.807 -8.054 1.00 61.69 594 HIS A C 1
ATOM 4503 O O . HIS A 1 594 ? 1.638 4.934 -7.767 1.00 61.69 594 HIS A O 1
ATOM 4509 N N . GLY A 1 595 ? 1.348 3.033 -8.911 1.00 59.38 595 GLY A N 1
ATOM 4510 C CA . GLY A 1 595 ? 0.188 3.477 -9.695 1.00 59.38 595 GLY A CA 1
ATOM 4511 C C . GLY A 1 595 ? -1.105 2.688 -9.467 1.00 59.38 595 GLY A C 1
ATOM 4512 O O . GLY A 1 595 ? -2.143 3.059 -10.014 1.00 59.38 595 GLY A O 1
ATOM 4513 N N . SER A 1 596 ? -1.057 1.588 -8.705 1.00 68.88 596 SER A N 1
ATOM 4514 C CA . SER A 1 596 ? -2.197 0.701 -8.392 1.00 68.88 596 SER A CA 1
ATOM 4515 C C . SER A 1 596 ? -3.018 0.250 -9.617 1.00 68.88 596 SER A C 1
ATOM 4517 O O . SER A 1 596 ? -4.217 -0.030 -9.544 1.00 68.88 596 SER A O 1
ATOM 4519 N N . SER A 1 597 ? -2.362 0.200 -10.779 1.00 79.69 597 SER A N 1
ATOM 4520 C CA . SER A 1 597 ? -2.990 -0.006 -12.083 1.00 79.69 597 SER A CA 1
ATOM 4521 C C . SER A 1 597 ? -2.390 -1.207 -12.805 1.00 79.69 597 SER A C 1
ATOM 4523 O O . SER A 1 597 ? -1.177 -1.419 -12.814 1.00 79.69 597 SER A O 1
ATOM 4525 N N . GLU A 1 598 ? -3.259 -1.998 -13.431 1.00 87.06 598 GLU A N 1
ATOM 4526 C CA . GLU A 1 598 ? -2.898 -3.178 -14.217 1.00 87.06 598 GLU A CA 1
ATOM 4527 C C . GLU A 1 598 ? -2.646 -2.802 -15.683 1.00 87.06 598 GLU A C 1
ATOM 4529 O O . GLU A 1 598 ? -3.575 -2.729 -16.494 1.00 87.06 598 GLU A O 1
ATOM 4534 N N . LEU A 1 599 ? -1.379 -2.592 -16.041 1.00 93.81 599 LEU A N 1
ATOM 4535 C CA . LEU A 1 599 ? -0.957 -2.223 -17.397 1.00 93.81 599 LEU A CA 1
ATOM 4536 C C . LEU A 1 599 ? -0.014 -3.279 -17.988 1.00 93.81 599 LEU A C 1
ATOM 4538 O O . LEU A 1 599 ? 0.475 -4.163 -17.287 1.00 93.81 599 LEU A O 1
ATOM 4542 N N . LEU A 1 600 ? 0.243 -3.207 -19.297 1.00 95.31 600 LEU A N 1
ATOM 4543 C CA . LEU A 1 600 ? 1.221 -4.090 -19.939 1.00 95.31 600 LEU A CA 1
ATOM 4544 C C . LEU A 1 600 ? 2.618 -3.826 -19.351 1.00 95.31 600 LEU A C 1
ATOM 4546 O O . LEU A 1 600 ? 3.068 -2.681 -19.328 1.00 95.31 600 LEU A O 1
ATOM 4550 N N . GLY A 1 601 ? 3.307 -4.879 -18.922 1.00 94.88 601 GLY A N 1
ATOM 4551 C CA . GLY A 1 601 ? 4.690 -4.850 -18.458 1.00 94.88 601 GLY A CA 1
ATOM 4552 C C . GLY A 1 601 ? 5.553 -5.856 -19.219 1.00 94.88 601 GLY A C 1
ATOM 4553 O O . GLY A 1 601 ? 5.094 -6.933 -19.609 1.00 94.88 601 GLY A O 1
ATOM 4554 N N . ILE A 1 602 ? 6.820 -5.505 -19.432 1.00 95.50 602 ILE A N 1
ATOM 4555 C CA . ILE A 1 602 ? 7.851 -6.419 -19.935 1.00 95.50 602 ILE A CA 1
ATOM 4556 C C . ILE A 1 602 ? 8.702 -6.849 -18.735 1.00 95.50 602 ILE A C 1
ATOM 4558 O O . ILE A 1 602 ? 9.277 -5.998 -18.062 1.00 95.50 602 ILE A O 1
ATOM 4562 N N . GLN A 1 603 ? 8.814 -8.150 -18.478 1.00 94.31 603 GLN A N 1
ATOM 4563 C CA . GLN A 1 603 ? 9.772 -8.712 -17.525 1.00 94.31 603 GLN A CA 1
ATOM 4564 C C . GLN A 1 603 ? 11.088 -9.022 -18.252 1.00 94.31 603 GLN A C 1
ATOM 4566 O O . GLN A 1 603 ? 11.079 -9.540 -19.375 1.00 94.31 603 GLN A O 1
ATOM 4571 N N . ILE A 1 604 ? 12.218 -8.731 -17.610 1.00 93.56 604 ILE A N 1
ATOM 4572 C CA . ILE A 1 604 ? 13.569 -8.991 -18.125 1.00 93.56 604 ILE A CA 1
ATOM 4573 C C . ILE A 1 604 ? 14.401 -9.751 -17.080 1.00 93.56 604 ILE A C 1
ATOM 4575 O O . ILE A 1 604 ? 14.153 -9.622 -15.881 1.00 93.56 604 ILE A O 1
ATOM 4579 N N . ASP A 1 605 ? 15.390 -10.534 -17.516 1.00 91.06 605 ASP A N 1
ATOM 4580 C CA . ASP A 1 605 ? 16.331 -11.263 -16.636 1.00 91.06 605 ASP A CA 1
ATOM 4581 C C . ASP A 1 605 ? 17.620 -10.474 -16.315 1.00 91.06 605 ASP A C 1
ATOM 4583 O O . ASP A 1 605 ? 18.645 -11.037 -15.927 1.00 91.06 605 ASP A O 1
ATOM 4587 N N . ALA A 1 606 ? 17.564 -9.147 -16.464 1.00 85.31 606 ALA A N 1
ATOM 4588 C CA . ALA A 1 606 ? 18.626 -8.227 -16.082 1.00 85.31 606 ALA A CA 1
ATOM 4589 C C . ALA A 1 606 ? 18.214 -7.401 -14.857 1.00 85.31 606 ALA A C 1
ATOM 4591 O O . ALA A 1 606 ? 17.182 -6.727 -14.866 1.00 85.31 606 ALA A O 1
ATOM 4592 N N . ALA A 1 607 ? 19.065 -7.389 -13.829 1.00 80.62 607 ALA A N 1
ATOM 4593 C CA . ALA A 1 607 ? 18.850 -6.586 -12.631 1.00 80.62 607 ALA A CA 1
ATOM 4594 C C . ALA A 1 607 ? 18.754 -5.078 -12.949 1.00 80.62 607 ALA A C 1
ATOM 4596 O O . ALA A 1 607 ? 19.607 -4.505 -13.643 1.00 80.62 607 ALA A O 1
ATOM 4597 N N . ILE A 1 608 ? 17.738 -4.426 -12.378 1.00 81.69 608 ILE A N 1
ATOM 4598 C CA . ILE A 1 608 ? 17.566 -2.971 -12.382 1.00 81.69 608 ILE A CA 1
ATOM 4599 C C . ILE A 1 608 ? 17.966 -2.466 -10.997 1.00 81.69 608 ILE A C 1
ATOM 4601 O O . ILE A 1 608 ? 17.289 -2.718 -10.008 1.00 81.69 608 ILE A O 1
ATOM 4605 N N . ASN A 1 609 ? 19.103 -1.776 -10.925 1.00 79.75 609 ASN A N 1
ATOM 4606 C CA . ASN A 1 609 ? 19.601 -1.207 -9.675 1.00 79.75 609 ASN A CA 1
ATOM 4607 C C . ASN A 1 609 ? 18.868 0.110 -9.357 1.00 79.75 609 ASN A C 1
ATOM 4609 O O . ASN A 1 609 ? 18.610 0.876 -10.293 1.00 79.75 609 ASN A O 1
ATOM 4613 N N . PRO A 1 610 ? 18.625 0.451 -8.076 1.00 80.62 610 PRO A N 1
ATOM 4614 C CA . PRO A 1 610 ? 18.107 1.761 -7.690 1.00 80.62 610 PRO A CA 1
ATOM 4615 C C . PRO A 1 610 ? 18.895 2.905 -8.344 1.00 80.62 610 PRO A C 1
ATOM 4617 O O . PRO A 1 610 ? 20.129 2.922 -8.327 1.00 80.62 610 PRO A O 1
ATOM 4620 N N . GLY A 1 611 ? 18.172 3.845 -8.955 1.00 83.12 611 GLY A N 1
ATOM 4621 C CA . GLY A 1 611 ? 18.720 4.934 -9.773 1.00 83.12 611 GLY A CA 1
ATOM 4622 C C . GLY A 1 611 ? 18.731 4.671 -11.287 1.00 83.12 611 GLY A C 1
ATOM 4623 O O . GLY A 1 611 ? 18.642 5.624 -12.063 1.00 83.12 611 GLY A O 1
ATOM 4624 N N . ASN A 1 612 ? 18.739 3.407 -11.737 1.00 89.88 612 ASN A N 1
ATOM 4625 C CA . ASN A 1 612 ? 18.515 3.088 -13.156 1.00 89.88 612 ASN A CA 1
ATOM 4626 C C . ASN A 1 612 ? 17.050 3.311 -13.583 1.00 89.88 612 ASN A C 1
ATOM 4628 O O . ASN A 1 612 ? 16.798 3.476 -14.776 1.00 89.88 612 ASN A O 1
ATOM 4632 N N . SER A 1 613 ? 16.108 3.343 -12.631 1.00 90.94 613 SER A N 1
ATOM 4633 C CA . SER A 1 613 ? 14.699 3.689 -12.856 1.00 90.94 613 SER A CA 1
ATOM 4634 C C . SER A 1 613 ? 14.558 5.005 -13.631 1.00 90.94 613 SER A C 1
ATOM 4636 O O . SER A 1 613 ? 15.293 5.966 -13.386 1.00 90.94 613 SER A O 1
ATOM 4638 N N . GLY A 1 614 ? 13.651 5.034 -14.604 1.00 94.62 614 GLY A N 1
ATOM 4639 C CA . GLY A 1 614 ? 13.443 6.143 -15.537 1.00 94.62 614 GLY A CA 1
ATOM 4640 C C . GLY A 1 614 ? 14.413 6.148 -16.727 1.00 94.62 614 GLY A C 1
ATOM 4641 O O . GLY A 1 614 ? 14.257 6.952 -17.646 1.00 94.62 614 GLY A O 1
ATOM 4642 N N . GLY A 1 615 ? 15.410 5.259 -16.739 1.00 96.44 615 GLY A N 1
ATOM 4643 C CA . GLY A 1 615 ? 16.328 5.055 -17.859 1.00 96.44 615 GLY A CA 1
ATOM 4644 C C . GLY A 1 615 ? 15.711 4.202 -18.976 1.00 96.44 615 GLY A C 1
ATOM 4645 O O . GLY A 1 615 ? 14.744 3.477 -18.735 1.00 96.44 615 GLY A O 1
ATOM 4646 N N . PRO A 1 616 ? 16.232 4.266 -20.211 1.00 97.44 616 PRO A N 1
ATOM 4647 C CA . PRO A 1 616 ? 15.708 3.483 -21.323 1.00 97.44 616 PRO A CA 1
ATOM 4648 C C . PRO A 1 616 ? 16.179 2.022 -21.282 1.00 97.44 616 PRO A C 1
ATOM 4650 O O . PRO A 1 616 ? 17.314 1.707 -20.909 1.00 97.44 616 PRO A O 1
ATOM 4653 N N . ALA A 1 617 ? 15.309 1.137 -21.760 1.00 96.88 617 ALA A N 1
ATOM 4654 C CA . ALA A 1 617 ? 15.632 -0.223 -22.164 1.00 96.88 617 ALA A CA 1
ATOM 4655 C C . ALA A 1 617 ? 15.717 -0.288 -23.696 1.00 96.88 617 ALA A C 1
ATOM 4657 O O . ALA A 1 617 ? 14.783 0.116 -24.387 1.00 96.88 617 ALA A O 1
ATOM 4658 N N . PHE A 1 618 ? 16.819 -0.803 -24.235 1.00 96.50 618 PHE A N 1
ATOM 4659 C CA . PHE A 1 618 ? 17.088 -0.890 -25.673 1.00 96.50 618 PHE A CA 1
ATOM 4660 C C . PHE A 1 618 ? 16.992 -2.316 -26.202 1.00 96.50 618 PHE A C 1
ATOM 4662 O O . PHE A 1 618 ? 17.378 -3.251 -25.503 1.00 96.50 618 PHE A O 1
ATOM 4669 N N . ASN A 1 619 ? 16.584 -2.473 -27.462 1.00 94.50 619 ASN A N 1
ATOM 4670 C CA . ASN A 1 619 ? 16.851 -3.694 -28.231 1.00 94.50 619 ASN A CA 1
ATOM 4671 C C . ASN A 1 619 ? 18.229 -3.641 -28.926 1.00 94.50 619 ASN A C 1
ATOM 4673 O O . ASN A 1 619 ? 18.892 -2.603 -28.948 1.00 94.50 619 ASN A O 1
ATOM 4677 N N . ASP A 1 620 ? 18.642 -4.744 -29.558 1.00 89.69 620 ASP A N 1
ATOM 4678 C CA . ASP A 1 620 ? 19.910 -4.842 -30.309 1.00 89.69 620 ASP A CA 1
ATOM 4679 C C . ASP A 1 620 ? 20.021 -3.907 -31.540 1.00 89.69 620 ASP A C 1
ATOM 4681 O O . ASP A 1 620 ? 21.077 -3.855 -32.166 1.00 89.69 620 ASP A O 1
ATOM 4685 N N . ARG A 1 621 ? 18.972 -3.145 -31.899 1.00 89.19 621 ARG A N 1
ATOM 4686 C CA . ARG A 1 621 ? 19.031 -2.077 -32.921 1.00 89.19 621 ARG A CA 1
ATOM 4687 C C . ARG A 1 621 ? 19.264 -0.677 -32.336 1.00 89.19 621 ARG A C 1
ATOM 4689 O O . ARG A 1 621 ? 19.330 0.281 -33.100 1.00 89.19 621 ARG A O 1
ATOM 4696 N N . GLY A 1 622 ? 19.348 -0.535 -31.011 1.00 88.94 622 GLY A N 1
ATOM 4697 C CA . GLY A 1 622 ? 19.435 0.768 -30.340 1.00 88.94 622 GLY A CA 1
ATOM 4698 C C . GLY A 1 622 ? 18.106 1.533 -30.265 1.00 88.94 622 GLY A C 1
ATOM 4699 O O . GLY A 1 622 ? 18.093 2.700 -29.878 1.00 88.94 622 GLY A O 1
ATOM 4700 N N . GLU A 1 623 ? 16.979 0.896 -30.598 1.00 95.12 623 GLU A N 1
ATOM 4701 C CA . GLU A 1 623 ? 15.645 1.471 -30.391 1.00 95.12 623 GLU A CA 1
ATOM 4702 C C . GLU A 1 623 ? 15.231 1.289 -28.922 1.00 95.12 623 GLU A C 1
ATOM 4704 O O . GLU A 1 623 ? 15.420 0.212 -28.347 1.00 95.12 623 GLU A O 1
ATOM 4709 N N . CYS A 1 624 ? 14.631 2.314 -28.315 1.00 97.56 624 CYS A N 1
ATOM 4710 C CA . CYS A 1 624 ? 14.123 2.244 -26.947 1.00 97.56 624 CYS A CA 1
ATOM 4711 C C . CYS A 1 624 ? 12.809 1.445 -26.918 1.00 97.56 624 CYS A C 1
ATOM 4713 O O . CYS A 1 624 ? 11.800 1.909 -27.441 1.00 97.56 624 CYS A O 1
ATOM 4715 N N . ILE A 1 625 ? 12.806 0.251 -26.320 1.00 97.69 625 ILE A N 1
ATOM 4716 C CA . ILE A 1 625 ? 11.618 -0.610 -26.165 1.00 97.69 625 ILE A CA 1
ATOM 4717 C C . ILE A 1 625 ? 10.793 -0.298 -24.907 1.00 97.69 625 ILE A C 1
ATOM 4719 O O . ILE A 1 625 ? 9.692 -0.833 -24.753 1.00 97.69 625 ILE A O 1
ATOM 4723 N N . GLY A 1 626 ? 11.286 0.581 -24.029 1.00 97.75 626 GLY A N 1
ATOM 4724 C CA . GLY A 1 626 ? 10.548 1.020 -22.851 1.00 97.75 626 GLY A CA 1
ATOM 4725 C C . GLY A 1 626 ? 11.389 1.718 -21.781 1.00 97.75 626 GLY A C 1
ATOM 4726 O O . GLY A 1 626 ? 12.584 1.945 -21.959 1.00 97.75 626 GLY A O 1
ATOM 4727 N N . VAL A 1 627 ? 10.754 2.036 -20.652 1.00 97.69 627 VAL A N 1
ATOM 4728 C CA . VAL A 1 627 ? 11.382 2.653 -19.469 1.00 97.69 627 VAL A CA 1
ATOM 4729 C C . VAL A 1 627 ? 11.689 1.576 -18.434 1.00 97.69 627 VAL A C 1
ATOM 4731 O O . VAL A 1 627 ? 10.792 0.833 -18.051 1.00 97.69 627 VAL A O 1
ATOM 4734 N N . ALA A 1 628 ? 12.922 1.489 -17.946 1.00 94.75 628 ALA A N 1
ATOM 4735 C CA . ALA A 1 628 ? 13.263 0.643 -16.808 1.00 94.75 628 ALA A CA 1
ATOM 4736 C C . ALA A 1 628 ? 12.559 1.150 -15.540 1.00 94.75 628 ALA A C 1
ATOM 4738 O O . ALA A 1 628 ? 12.682 2.329 -15.206 1.00 94.75 628 ALA A O 1
ATOM 4739 N N . PHE A 1 629 ? 11.852 0.269 -14.830 1.00 88.38 629 PHE A N 1
ATOM 4740 C CA . PHE A 1 629 ? 11.211 0.578 -13.550 1.00 88.38 629 PHE A CA 1
ATOM 4741 C C . PHE A 1 629 ? 11.341 -0.593 -12.570 1.00 88.38 629 PHE A C 1
ATOM 4743 O O . PHE A 1 629 ? 11.616 -1.729 -12.961 1.00 88.38 629 PHE A O 1
ATOM 4750 N N . GLN A 1 630 ? 11.177 -0.306 -11.281 1.00 69.06 630 GLN A N 1
ATOM 4751 C CA . GLN A 1 630 ? 11.222 -1.310 -10.224 1.00 69.06 630 GLN A CA 1
ATOM 4752 C C . GLN A 1 630 ? 9.798 -1.592 -9.738 1.00 69.06 630 GLN A C 1
ATOM 4754 O O . GLN A 1 630 ? 9.034 -0.670 -9.466 1.00 69.06 630 GLN A O 1
ATOM 4759 N N . VAL A 1 631 ? 9.446 -2.872 -9.629 1.00 59.47 631 VAL A N 1
ATOM 4760 C CA . VAL A 1 631 ? 8.201 -3.331 -9.000 1.00 59.47 631 VAL A CA 1
ATOM 4761 C C . VAL A 1 631 ? 8.552 -3.845 -7.608 1.00 59.47 631 VAL A C 1
ATOM 4763 O O . VAL A 1 631 ? 9.547 -4.555 -7.455 1.00 59.47 631 VAL A O 1
ATOM 4766 N N . TYR A 1 632 ? 7.738 -3.518 -6.604 1.00 49.06 632 TYR A N 1
ATOM 4767 C CA . TYR A 1 632 ? 7.810 -4.171 -5.298 1.00 49.06 632 TYR A CA 1
ATOM 4768 C C . TYR A 1 632 ? 7.467 -5.658 -5.445 1.00 49.06 632 TYR A C 1
ATOM 4770 O O . TYR A 1 632 ? 6.319 -6.010 -5.702 1.00 49.06 632 TYR A O 1
ATOM 4778 N N . ARG A 1 633 ? 8.470 -6.521 -5.270 1.00 48.41 633 ARG A N 1
ATOM 4779 C CA . ARG A 1 633 ? 8.318 -7.952 -4.984 1.00 48.41 633 ARG A CA 1
ATOM 4780 C C . ARG A 1 633 ? 9.364 -8.379 -3.958 1.00 48.41 633 ARG A C 1
ATOM 4782 O O . ARG A 1 633 ? 10.360 -7.689 -3.767 1.00 48.41 633 ARG A O 1
ATOM 4789 N N . SER A 1 634 ? 9.083 -9.496 -3.292 1.00 43.19 634 SER A N 1
ATOM 4790 C CA . SER A 1 634 ? 9.851 -10.084 -2.188 1.00 43.19 634 SER A CA 1
ATOM 4791 C C . SER A 1 634 ? 11.373 -10.079 -2.376 1.00 43.19 634 SER A C 1
ATOM 4793 O O . SER A 1 634 ? 11.856 -10.425 -3.456 1.00 43.19 634 SER A O 1
ATOM 4795 N N . ASP A 1 635 ? 12.111 -9.878 -1.278 1.00 46.84 635 ASP A N 1
ATOM 4796 C CA . ASP A 1 635 ? 13.583 -9.979 -1.194 1.00 46.84 635 ASP A CA 1
ATOM 4797 C C . ASP A 1 635 ? 14.163 -11.342 -1.647 1.00 46.84 635 ASP A C 1
ATOM 4799 O O . ASP A 1 635 ? 15.372 -11.493 -1.799 1.00 46.84 635 ASP A O 1
ATOM 4803 N N . GLU A 1 636 ? 13.312 -12.345 -1.886 1.00 43.50 636 GLU A N 1
ATOM 4804 C CA . GLU A 1 636 ? 13.672 -13.668 -2.414 1.00 43.50 636 GLU A CA 1
ATOM 4805 C C . GLU A 1 636 ? 13.948 -13.681 -3.941 1.00 43.50 636 GLU A C 1
ATOM 4807 O O . GLU A 1 636 ? 14.389 -14.697 -4.480 1.00 43.50 636 GLU A O 1
ATOM 4812 N N . ALA A 1 637 ? 13.692 -12.578 -4.660 1.00 53.72 637 ALA A N 1
ATOM 4813 C CA . ALA A 1 637 ? 13.684 -12.519 -6.127 1.00 53.72 637 ALA A CA 1
ATOM 4814 C C . ALA A 1 637 ? 14.913 -11.812 -6.749 1.00 53.72 637 ALA A C 1
ATOM 4816 O O . ALA A 1 637 ? 14.838 -10.669 -7.203 1.00 53.72 637 ALA A O 1
ATOM 4817 N N . GLU A 1 638 ? 16.052 -12.506 -6.845 1.00 56.44 638 GLU A N 1
ATOM 4818 C CA . GLU A 1 638 ? 17.242 -11.974 -7.532 1.00 56.44 638 GLU A CA 1
ATOM 4819 C C . GLU A 1 638 ? 17.075 -11.858 -9.068 1.00 56.44 638 GLU A C 1
ATOM 4821 O O . GLU A 1 638 ? 16.475 -12.709 -9.723 1.00 56.44 638 GLU A O 1
ATOM 4826 N N . ASN A 1 639 ? 17.705 -10.835 -9.664 1.00 69.44 639 ASN A N 1
ATOM 4827 C CA . ASN A 1 639 ? 17.878 -10.623 -11.117 1.00 69.44 639 ASN A CA 1
ATOM 4828 C C . ASN A 1 639 ? 16.608 -10.436 -11.978 1.00 69.44 639 ASN A C 1
ATOM 4830 O O . ASN A 1 639 ? 16.703 -10.459 -13.205 1.00 69.44 639 ASN A O 1
ATOM 4834 N N . ILE A 1 640 ? 15.440 -10.172 -11.385 1.00 81.38 640 ILE A N 1
ATOM 4835 C CA . ILE A 1 640 ? 14.237 -9.790 -12.143 1.00 81.38 640 ILE A CA 1
ATOM 4836 C C . ILE A 1 640 ? 14.163 -8.264 -12.291 1.00 81.38 640 ILE A C 1
ATOM 4838 O O . ILE A 1 640 ? 14.162 -7.533 -11.303 1.00 81.38 640 ILE A O 1
ATOM 4842 N N . GLY A 1 641 ? 14.057 -7.784 -13.531 1.00 87.50 641 GLY A N 1
ATOM 4843 C CA . GLY A 1 641 ? 13.742 -6.392 -13.860 1.00 87.50 641 GLY A CA 1
ATOM 4844 C C . GLY A 1 641 ? 12.391 -6.260 -14.566 1.00 87.50 641 GLY A C 1
ATOM 4845 O O . GLY A 1 641 ? 11.904 -7.221 -15.168 1.00 87.50 641 GLY A O 1
ATOM 4846 N N . TYR A 1 642 ? 11.810 -5.058 -14.545 1.00 92.44 642 TYR A N 1
ATOM 4847 C CA . TYR A 1 642 ? 10.599 -4.721 -15.292 1.00 92.44 642 TYR A CA 1
ATOM 4848 C C . TYR A 1 642 ? 10.802 -3.471 -16.162 1.00 92.44 642 TYR A C 1
ATOM 4850 O O . TYR A 1 642 ? 11.569 -2.563 -15.838 1.00 92.44 642 TYR A O 1
ATOM 4858 N N . VAL A 1 643 ? 10.119 -3.433 -17.304 1.00 95.81 643 VAL A N 1
ATOM 4859 C CA . VAL A 1 643 ? 10.194 -2.348 -18.286 1.00 95.81 643 VAL A CA 1
ATOM 4860 C C . VAL A 1 643 ? 8.783 -1.936 -18.715 1.00 95.81 643 VAL A C 1
ATOM 4862 O O . VAL A 1 643 ? 7.984 -2.774 -19.140 1.00 95.81 643 VAL A O 1
ATOM 4865 N N . ILE A 1 644 ? 8.495 -0.636 -18.621 1.00 96.94 644 ILE A N 1
ATOM 4866 C CA . ILE A 1 644 ? 7.271 0.017 -19.097 1.00 96.94 644 ILE A CA 1
ATOM 4867 C C . ILE A 1 644 ? 7.334 0.045 -20.631 1.00 96.94 644 ILE A C 1
ATOM 4869 O O . ILE A 1 644 ? 8.165 0.778 -21.172 1.00 96.94 644 ILE A O 1
ATOM 4873 N N . PRO A 1 645 ? 6.523 -0.741 -21.358 1.00 97.38 645 PRO A N 1
ATOM 4874 C CA . PRO A 1 645 ? 6.656 -0.908 -22.803 1.00 97.38 645 PRO A CA 1
ATOM 4875 C C . PRO A 1 645 ? 6.331 0.377 -23.565 1.00 97.38 645 PRO A C 1
ATOM 4877 O O . PRO A 1 645 ? 5.493 1.175 -23.135 1.00 97.38 645 PRO A O 1
ATOM 4880 N N . THR A 1 646 ? 6.887 0.526 -24.772 1.00 97.50 646 THR A N 1
ATOM 4881 C CA . THR A 1 646 ? 6.563 1.664 -25.652 1.00 97.50 646 THR A CA 1
ATOM 4882 C C . THR A 1 646 ? 5.074 1.842 -25.923 1.00 97.50 646 THR A C 1
ATOM 4884 O O . THR A 1 646 ? 4.652 2.967 -26.135 1.00 97.50 646 THR A O 1
ATOM 4887 N N . THR A 1 647 ? 4.243 0.800 -25.843 1.00 97.00 647 THR A N 1
ATOM 4888 C CA . THR A 1 647 ? 2.783 0.941 -25.979 1.00 97.00 647 THR A CA 1
ATOM 4889 C C . THR A 1 647 ? 2.141 1.758 -24.852 1.00 97.00 647 THR A C 1
ATOM 4891 O O . THR A 1 647 ? 1.198 2.497 -25.111 1.00 97.00 647 THR A O 1
ATOM 4894 N N . VAL A 1 648 ? 2.648 1.650 -23.617 1.00 97.50 648 VAL A N 1
ATOM 4895 C CA . VAL A 1 648 ? 2.184 2.450 -22.464 1.00 97.50 648 VAL A CA 1
ATOM 4896 C C . VAL A 1 648 ? 2.773 3.863 -22.538 1.00 97.50 648 VAL A C 1
ATOM 4898 O O . VAL A 1 648 ? 2.061 4.838 -22.316 1.00 97.50 648 VAL A O 1
ATOM 4901 N N . VAL A 1 649 ? 4.040 3.986 -22.954 1.00 98.00 649 VAL A N 1
ATOM 4902 C CA . VAL A 1 649 ? 4.699 5.285 -23.192 1.00 98.00 649 VAL A CA 1
ATOM 4903 C C . VAL A 1 649 ? 3.994 6.090 -24.291 1.00 98.00 649 VAL A C 1
ATOM 4905 O O . VAL A 1 649 ? 3.720 7.271 -24.099 1.00 98.00 649 VAL A O 1
ATOM 4908 N N . SER A 1 650 ? 3.664 5.468 -25.427 1.00 97.88 650 SER A N 1
ATOM 4909 C CA . SER A 1 650 ? 2.943 6.114 -26.529 1.00 97.88 650 SER A CA 1
ATOM 4910 C C . SER A 1 650 ? 1.536 6.538 -26.123 1.00 97.88 650 SER A C 1
ATOM 4912 O O . SER A 1 650 ? 1.141 7.644 -26.465 1.00 97.88 650 SER A O 1
ATOM 4914 N N . HIS A 1 651 ? 0.808 5.722 -25.351 1.00 98.12 651 HIS A N 1
ATOM 4915 C CA . HIS A 1 651 ? -0.507 6.106 -24.822 1.00 98.12 651 HIS A CA 1
ATOM 4916 C C . HIS A 1 651 ? -0.413 7.368 -23.952 1.00 98.12 651 HIS A C 1
ATOM 4918 O O . HIS A 1 651 ? -1.089 8.350 -24.246 1.00 98.12 651 HIS A O 1
ATOM 4924 N N . PHE A 1 652 ? 0.503 7.394 -22.976 1.00 97.94 652 PHE A N 1
ATOM 4925 C CA . PHE A 1 652 ? 0.746 8.564 -22.122 1.00 97.94 652 PHE A CA 1
ATOM 4926 C C . PHE A 1 652 ? 1.118 9.828 -22.924 1.00 97.94 652 PHE A C 1
ATOM 4928 O O . PHE A 1 652 ? 0.628 10.920 -22.630 1.00 97.94 652 PHE A O 1
ATOM 4935 N N . LEU A 1 653 ? 1.973 9.693 -23.945 1.00 97.81 653 LEU A N 1
ATOM 4936 C CA . LEU A 1 653 ? 2.377 10.814 -24.799 1.00 97.81 653 LEU A CA 1
ATOM 4937 C C . LEU A 1 653 ? 1.222 11.312 -25.680 1.00 97.81 653 LEU A C 1
ATOM 4939 O O . LEU A 1 653 ? 0.988 12.516 -25.741 1.00 97.81 653 LEU A O 1
ATOM 4943 N N . GLU A 1 654 ? 0.473 10.410 -26.318 1.00 97.81 654 GLU A N 1
ATOM 4944 C CA . GLU A 1 654 ? -0.689 10.764 -27.138 1.00 97.81 654 GLU A CA 1
ATOM 4945 C C . GLU A 1 654 ? -1.813 11.392 -26.305 1.00 97.81 654 GLU A C 1
ATOM 4947 O O . GLU A 1 654 ? -2.439 12.346 -26.756 1.00 97.81 654 GLU A O 1
ATOM 4952 N N . ASP A 1 655 ? -2.062 10.900 -25.091 1.00 97.56 655 ASP A N 1
ATOM 4953 C CA . ASP A 1 655 ? -3.009 11.495 -24.146 1.00 97.56 655 ASP A CA 1
ATOM 4954 C C . ASP A 1 655 ? -2.610 12.939 -23.803 1.00 97.56 655 ASP A C 1
ATOM 4956 O O . ASP A 1 655 ? -3.398 13.870 -24.000 1.00 97.56 655 ASP A O 1
ATOM 4960 N N . TYR A 1 656 ? -1.353 13.147 -23.396 1.00 96.38 656 TYR A N 1
ATOM 4961 C CA . TYR A 1 656 ? -0.828 14.478 -23.095 1.00 96.38 656 TYR A CA 1
ATOM 4962 C C . TYR A 1 656 ? -0.891 15.431 -24.299 1.00 96.38 656 TYR A C 1
ATOM 4964 O O . TYR A 1 656 ? -1.266 16.593 -24.141 1.00 96.38 656 TYR A O 1
ATOM 4972 N N . GLU A 1 657 ? -0.577 14.959 -25.508 1.00 96.06 657 GLU A N 1
ATOM 4973 C CA . GLU A 1 657 ? -0.602 15.783 -26.725 1.00 96.06 657 GLU A CA 1
ATOM 4974 C C . GLU A 1 657 ? -2.024 16.100 -27.215 1.00 96.06 657 GLU A C 1
ATOM 4976 O O . GLU A 1 657 ? -2.252 17.182 -27.758 1.00 96.06 657 GLU A O 1
ATOM 4981 N N . ARG A 1 658 ? -3.003 15.217 -26.974 1.00 95.88 658 ARG A N 1
ATOM 4982 C CA . ARG A 1 658 ? -4.427 15.469 -27.267 1.00 95.88 658 ARG A CA 1
ATOM 4983 C C . ARG A 1 658 ? -5.071 16.431 -26.265 1.00 95.88 658 ARG A C 1
ATOM 4985 O O . ARG A 1 658 ? -5.885 17.262 -26.663 1.00 95.88 658 ARG A O 1
ATOM 4992 N N . ASN A 1 659 ? -4.739 16.299 -24.979 1.00 95.56 659 ASN A N 1
ATOM 4993 C CA . ASN A 1 659 ? -5.473 16.933 -23.878 1.00 95.56 659 ASN A CA 1
ATOM 4994 C C . ASN A 1 659 ? -4.725 18.092 -23.189 1.00 95.56 659 ASN A C 1
ATOM 4996 O O . ASN A 1 659 ? -5.317 18.799 -22.373 1.00 95.56 659 ASN A O 1
ATOM 5000 N N . GLY A 1 660 ? -3.430 18.284 -23.466 1.00 94.12 660 GLY A N 1
ATOM 5001 C CA . GLY A 1 660 ? -2.556 19.249 -22.776 1.00 94.12 660 GLY A CA 1
ATOM 5002 C C . GLY A 1 660 ? -2.223 18.879 -21.322 1.00 94.12 660 GLY A C 1
ATOM 5003 O O . GLY A 1 660 ? -1.562 19.643 -20.619 1.00 94.12 660 GLY A O 1
ATOM 5004 N N . LYS A 1 661 ? -2.702 17.721 -20.863 1.00 92.94 661 LYS A N 1
ATOM 5005 C CA . LYS A 1 661 ? -2.525 17.137 -19.530 1.00 92.94 661 LYS A CA 1
ATOM 5006 C C . LYS A 1 661 ? -2.746 15.627 -19.612 1.00 92.94 661 LYS A C 1
ATOM 5008 O O . LYS A 1 661 ? -3.357 15.155 -20.564 1.00 92.94 661 LYS A O 1
ATOM 5013 N N . TYR A 1 662 ? -2.309 14.900 -18.592 1.00 93.94 662 TYR A N 1
ATOM 5014 C CA . TYR A 1 662 ? -2.686 13.499 -18.414 1.00 93.94 662 TYR A CA 1
ATOM 5015 C C . TYR A 1 662 ? -4.182 13.374 -18.061 1.00 93.94 662 TYR A C 1
ATOM 5017 O O . TYR A 1 662 ? -4.723 14.226 -17.345 1.00 93.94 662 TYR A O 1
ATOM 5025 N N . THR A 1 663 ? -4.852 12.335 -18.562 1.00 93.56 663 THR A N 1
ATOM 5026 C CA . THR A 1 663 ? -6.271 12.033 -18.303 1.00 93.56 663 THR A CA 1
ATOM 5027 C C . THR A 1 663 ? -6.540 10.620 -17.785 1.00 93.56 663 THR A C 1
ATOM 5029 O O . THR A 1 663 ? -7.663 10.374 -17.348 1.00 93.56 663 THR A O 1
ATOM 5032 N N . GLY A 1 664 ? -5.530 9.745 -17.742 1.00 92.62 664 GLY A N 1
ATOM 5033 C CA . GLY A 1 664 ? -5.596 8.432 -17.088 1.00 92.62 664 GLY A CA 1
ATOM 5034 C C . GLY A 1 664 ? -5.884 7.252 -18.021 1.00 92.62 664 GLY A C 1
ATOM 5035 O O . GLY A 1 664 ? -6.451 7.396 -19.109 1.00 92.62 664 GLY A O 1
ATOM 5036 N N . PHE A 1 665 ? -5.516 6.053 -17.574 1.00 95.06 665 PHE A N 1
ATOM 5037 C CA . PHE A 1 665 ? -5.917 4.802 -18.209 1.00 95.06 665 PHE A CA 1
ATOM 5038 C C . PHE A 1 665 ? -7.369 4.478 -17.835 1.00 95.06 665 PHE A C 1
ATOM 5040 O O . PHE A 1 665 ? -7.736 4.472 -16.657 1.00 95.06 665 PHE A O 1
ATOM 5047 N N . PRO A 1 666 ? -8.248 4.203 -18.812 1.00 94.88 666 PRO A N 1
ATOM 5048 C CA . PRO A 1 666 ? -9.628 3.906 -18.498 1.00 94.88 666 PRO A CA 1
ATOM 5049 C C . PRO A 1 666 ? -9.795 2.509 -17.897 1.00 94.88 666 PRO A C 1
ATOM 5051 O O . PRO A 1 666 ? -9.032 1.579 -18.153 1.00 94.88 666 PRO A O 1
ATOM 5054 N N . SER A 1 667 ? -10.890 2.345 -17.165 1.00 93.50 667 SER A N 1
ATOM 5055 C CA . SER A 1 667 ? -11.391 1.068 -16.677 1.00 93.50 667 SER A CA 1
ATOM 5056 C C . SER A 1 667 ? -12.793 0.791 -17.234 1.00 93.50 667 SER A C 1
ATOM 5058 O O . SER A 1 667 ? -13.521 1.700 -17.644 1.00 93.50 667 SER A O 1
ATOM 5060 N N . LEU A 1 668 ? -13.196 -0.483 -17.217 1.00 94.69 668 LEU A N 1
ATOM 5061 C CA . LEU A 1 668 ? -14.578 -0.894 -17.494 1.00 94.69 668 LEU A CA 1
ATOM 5062 C C . LEU A 1 668 ? -15.474 -0.825 -16.236 1.00 94.69 668 LEU A C 1
ATOM 5064 O O . LEU A 1 668 ? -16.686 -0.958 -16.353 1.00 94.69 668 LEU A O 1
ATOM 5068 N N . GLY A 1 669 ? -14.904 -0.627 -15.041 1.00 93.81 669 GLY A N 1
ATOM 5069 C CA . GLY A 1 669 ? -15.660 -0.556 -13.784 1.00 93.81 669 GLY A CA 1
ATOM 5070 C C . GLY A 1 669 ? -16.443 -1.829 -13.437 1.00 93.81 669 GLY A C 1
ATOM 5071 O O . GLY A 1 669 ? -17.601 -1.749 -13.032 1.00 93.81 669 GLY A O 1
ATOM 5072 N N . VAL A 1 670 ? -15.849 -3.016 -13.619 1.00 93.25 670 VAL A N 1
ATOM 5073 C CA . VAL A 1 670 ? -16.491 -4.311 -13.311 1.00 93.25 670 VAL A CA 1
ATOM 5074 C C . VAL A 1 670 ? -15.570 -5.266 -12.557 1.00 93.25 670 VAL A C 1
ATOM 5076 O O . VAL A 1 670 ? -14.395 -5.412 -12.889 1.00 93.25 670 VAL A O 1
ATOM 5079 N N . LEU A 1 671 ? -16.145 -5.987 -11.592 1.00 91.75 671 LEU A N 1
ATOM 5080 C CA . LEU A 1 671 ? -15.532 -7.157 -10.960 1.00 91.75 671 LEU A CA 1
ATOM 5081 C C . LEU A 1 671 ? -15.992 -8.425 -11.691 1.00 91.75 671 LEU A C 1
ATOM 5083 O O . LEU A 1 671 ? -17.179 -8.563 -12.006 1.00 91.75 671 LEU A O 1
ATOM 5087 N N . LEU A 1 672 ? -15.072 -9.355 -11.948 1.00 93.56 672 LEU A N 1
ATOM 5088 C CA . LEU A 1 672 ? -15.286 -10.493 -12.846 1.00 93.56 672 LEU A CA 1
ATOM 5089 C C . LEU A 1 672 ? -14.880 -11.826 -12.212 1.00 93.56 672 LEU A C 1
ATOM 5091 O O . LEU A 1 672 ? -13.886 -11.904 -11.500 1.00 93.56 672 LEU A O 1
ATOM 5095 N N . GLN A 1 673 ? -15.626 -12.883 -12.530 1.00 96.00 673 GLN A N 1
ATOM 5096 C CA . GLN A 1 673 ? -15.335 -14.267 -12.155 1.00 96.00 673 GLN A CA 1
ATOM 5097 C C . GLN A 1 673 ? -15.052 -15.109 -13.413 1.00 96.00 673 GLN A C 1
ATOM 5099 O O . GLN A 1 673 ? -15.801 -15.051 -14.393 1.00 96.00 673 GLN A O 1
ATOM 5104 N N . LYS A 1 674 ? -13.987 -15.921 -13.365 1.00 97.06 674 LYS A N 1
ATOM 5105 C CA . LYS A 1 674 ? -13.636 -16.901 -14.407 1.00 97.06 674 LYS A CA 1
ATOM 5106 C C . LYS A 1 674 ? -14.716 -17.968 -14.601 1.00 97.06 674 LYS A C 1
ATOM 5108 O O . LYS A 1 674 ? -15.429 -18.334 -13.666 1.00 97.06 674 LYS A O 1
ATOM 5113 N N . LEU A 1 675 ? -14.775 -18.533 -15.805 1.00 96.62 675 LEU A N 1
ATOM 5114 C CA . LEU A 1 675 ? -15.745 -19.556 -16.199 1.00 96.62 675 LEU A CA 1
ATOM 5115 C C . LEU A 1 675 ? -15.111 -20.913 -16.556 1.00 96.62 675 LEU A C 1
ATOM 5117 O O . LEU A 1 675 ? -15.631 -21.621 -17.413 1.00 96.62 675 LEU A O 1
ATOM 5121 N N . GLU A 1 676 ? -14.027 -21.319 -15.887 1.00 95.31 676 GLU A N 1
ATOM 5122 C CA . GLU A 1 676 ? -13.378 -22.639 -16.060 1.00 95.31 676 GLU A CA 1
ATOM 5123 C C . GLU A 1 676 ? -14.335 -23.825 -15.848 1.00 95.31 676 GLU A C 1
ATOM 5125 O O . GLU A 1 676 ? -14.282 -24.827 -16.568 1.00 95.31 676 GLU A O 1
ATOM 5130 N N . ASN A 1 677 ? -15.248 -23.716 -14.878 1.00 96.50 677 ASN A N 1
ATOM 5131 C CA . ASN A 1 677 ? -16.118 -24.816 -14.473 1.00 96.50 677 ASN A CA 1
ATOM 5132 C C . ASN A 1 677 ? -17.240 -25.092 -15.510 1.00 96.50 677 ASN A C 1
ATOM 5134 O O . ASN A 1 677 ? -18.077 -24.214 -15.748 1.00 96.50 677 ASN A O 1
ATOM 5138 N N . PRO A 1 678 ? -17.339 -26.311 -16.087 1.00 95.25 678 PRO A N 1
ATOM 5139 C CA . PRO A 1 678 ? -18.352 -26.619 -17.102 1.00 95.25 678 PRO A CA 1
ATOM 5140 C C . PRO A 1 678 ? -19.801 -26.537 -16.605 1.00 95.25 678 PRO A C 1
ATOM 5142 O O . PRO A 1 678 ? -20.679 -26.136 -17.366 1.00 95.25 678 PRO A O 1
ATOM 5145 N N . ALA A 1 679 ? -20.066 -26.876 -15.338 1.00 96.88 679 ALA A N 1
ATOM 5146 C CA . ALA A 1 679 ? -21.409 -26.795 -14.764 1.00 96.88 679 ALA A CA 1
ATOM 5147 C C . ALA A 1 679 ? -21.843 -25.337 -14.535 1.00 96.88 679 ALA A C 1
ATOM 5149 O O . ALA A 1 679 ? -23.009 -25.011 -14.743 1.00 96.88 679 ALA A O 1
ATOM 5150 N N . LEU A 1 680 ? -20.906 -24.443 -14.192 1.00 96.69 680 LEU A N 1
ATOM 5151 C CA . LEU A 1 680 ? -21.165 -23.002 -14.115 1.00 96.69 680 LEU A CA 1
ATOM 5152 C C . LEU A 1 680 ? -21.523 -22.425 -15.495 1.00 96.69 680 LEU A C 1
ATOM 5154 O O . LEU A 1 680 ? -22.526 -21.723 -15.613 1.00 96.69 680 LEU A O 1
ATOM 5158 N N . ARG A 1 681 ? -20.773 -22.781 -16.551 1.00 96.62 681 ARG A N 1
ATOM 5159 C CA . ARG A 1 681 ? -21.102 -22.379 -17.934 1.00 96.62 681 ARG A CA 1
ATOM 5160 C C . ARG A 1 681 ? -22.465 -22.901 -18.384 1.00 96.62 681 ARG A C 1
ATOM 5162 O O . ARG A 1 681 ? -23.254 -22.129 -18.921 1.00 96.62 681 ARG A O 1
ATOM 5169 N N . ALA A 1 682 ? -22.767 -24.172 -18.113 1.00 95.00 682 ALA A N 1
ATOM 5170 C CA . ALA A 1 682 ? -24.060 -24.773 -18.438 1.00 95.00 682 ALA A CA 1
ATOM 5171 C C . ALA A 1 682 ? -25.226 -24.089 -17.697 1.00 95.00 682 ALA A C 1
ATOM 5173 O O . ALA A 1 682 ? -26.236 -23.769 -18.316 1.00 95.00 682 ALA A O 1
ATOM 5174 N N . CYS A 1 683 ? -25.067 -23.794 -16.402 1.00 96.25 683 CYS A N 1
ATOM 5175 C CA . CYS A 1 683 ? -26.058 -23.073 -15.593 1.00 96.25 683 CYS A CA 1
ATOM 5176 C C . CYS A 1 683 ? -26.354 -21.664 -16.148 1.00 96.25 683 CYS A C 1
ATOM 5178 O O . CYS A 1 683 ? -27.506 -21.236 -16.208 1.00 96.25 683 CYS A O 1
ATOM 5180 N N . LEU A 1 684 ? -25.318 -20.967 -16.622 1.00 96.06 684 LEU A N 1
ATOM 5181 C CA . LEU A 1 684 ? -25.417 -19.638 -17.237 1.00 96.06 684 LEU A CA 1
ATOM 5182 C C . LEU A 1 684 ? -25.838 -19.668 -18.722 1.00 96.06 684 LEU A C 1
ATOM 5184 O O . LEU A 1 684 ? -25.993 -18.610 -19.328 1.00 96.06 684 LEU A O 1
ATOM 5188 N N . ASN A 1 685 ? -26.052 -20.855 -19.305 1.00 95.88 685 ASN A N 1
ATOM 5189 C CA . ASN A 1 685 ? -26.334 -21.073 -20.731 1.00 95.88 685 ASN A CA 1
ATOM 5190 C C . ASN A 1 685 ? -25.254 -20.491 -21.673 1.00 95.88 685 ASN A C 1
ATOM 5192 O O . ASN A 1 685 ? -25.552 -19.999 -22.761 1.00 95.88 685 ASN A O 1
ATOM 5196 N N . VAL A 1 686 ? -23.984 -20.554 -21.262 1.00 95.56 686 VAL A N 1
ATOM 5197 C CA . VAL A 1 686 ? -22.835 -20.162 -22.092 1.00 95.56 686 VAL A CA 1
ATOM 5198 C C . VAL A 1 686 ? -22.503 -21.311 -23.061 1.00 95.56 686 VAL A C 1
ATOM 5200 O O . VAL A 1 686 ? -22.226 -22.421 -22.601 1.00 95.56 686 VAL A O 1
ATOM 5203 N N . PRO A 1 687 ? -22.523 -21.094 -24.393 1.00 88.88 687 PRO A N 1
ATOM 5204 C CA . PRO A 1 687 ? -22.536 -22.180 -25.378 1.00 88.88 687 PRO A CA 1
ATOM 5205 C C . PRO A 1 687 ? -21.164 -22.811 -25.664 1.00 88.88 687 PRO A C 1
ATOM 5207 O O . PRO A 1 687 ? -21.100 -23.854 -26.313 1.00 88.88 687 PRO A O 1
ATOM 5210 N N . SER A 1 688 ? -20.063 -22.193 -25.230 1.00 91.62 688 SER A N 1
ATOM 5211 C CA . SER A 1 688 ? -18.702 -22.689 -25.473 1.00 91.62 688 SER A CA 1
ATOM 5212 C C . SER A 1 688 ? -17.774 -22.417 -24.273 1.00 91.62 688 SER A C 1
ATOM 5214 O O . SER A 1 688 ? -18.244 -22.081 -23.187 1.00 91.62 688 SER A O 1
ATOM 5216 N N . ASN A 1 689 ? -16.458 -22.608 -24.417 1.00 93.25 689 ASN A N 1
ATOM 5217 C CA . ASN A 1 689 ? -15.474 -22.315 -23.366 1.00 93.25 689 ASN A CA 1
ATOM 5218 C C . ASN A 1 689 ? -14.988 -20.851 -23.420 1.00 93.25 689 ASN A C 1
ATOM 5220 O O . ASN A 1 689 ? -13.790 -20.578 -23.524 1.00 93.25 689 ASN A O 1
ATOM 5224 N N . GLU A 1 690 ? -15.931 -19.909 -23.395 1.00 94.25 690 GLU A N 1
ATOM 5225 C CA . GLU A 1 690 ? -15.672 -18.477 -23.561 1.00 94.25 690 GLU A CA 1
ATOM 5226 C C . GLU A 1 690 ? -16.377 -17.620 -22.497 1.00 94.25 690 GLU A C 1
ATOM 5228 O O . GLU A 1 690 ? -17.355 -18.039 -21.880 1.00 94.25 690 GLU A O 1
ATOM 5233 N N . GLY A 1 691 ? -15.849 -16.417 -22.298 1.00 96.00 691 GLY A N 1
ATOM 5234 C CA . GLY A 1 691 ? -16.395 -15.354 -21.466 1.00 96.00 691 GLY A CA 1
ATOM 5235 C C . GLY A 1 691 ? -16.108 -15.397 -19.962 1.00 96.00 691 GLY A C 1
ATOM 5236 O O . GLY A 1 691 ? -15.599 -16.370 -19.412 1.00 96.00 691 GLY A O 1
ATOM 5237 N N . VAL A 1 692 ? -16.459 -14.291 -19.301 1.00 97.75 692 VAL A N 1
ATOM 5238 C CA . VAL A 1 692 ? -16.275 -14.036 -17.859 1.00 97.75 692 VAL A CA 1
ATOM 5239 C C . VAL A 1 692 ? -17.520 -13.399 -17.238 1.00 97.75 692 VAL A C 1
ATOM 5241 O O . VAL A 1 692 ? -18.183 -12.573 -17.861 1.00 97.75 692 VAL A O 1
ATOM 5244 N N . LEU A 1 693 ? -17.847 -13.793 -16.007 1.00 97.88 693 LEU A N 1
ATOM 5245 C CA . LEU A 1 693 ? -19.089 -13.446 -15.309 1.00 97.88 693 LEU A CA 1
ATOM 5246 C C . LEU A 1 693 ? -18.964 -12.142 -14.508 1.00 97.88 693 LEU A C 1
ATOM 5248 O O . LEU A 1 693 ? -18.112 -12.037 -13.628 1.00 97.88 693 LEU A O 1
ATOM 5252 N N . VAL A 1 694 ? -19.867 -11.187 -14.733 1.00 97.62 694 VAL A N 1
ATOM 5253 C CA . VAL A 1 694 ? -19.961 -9.921 -13.990 1.00 97.62 694 VAL A CA 1
ATOM 5254 C C . VAL A 1 694 ? -20.491 -10.161 -12.572 1.00 97.62 694 VAL A C 1
ATOM 5256 O O . VAL A 1 694 ? -21.638 -10.572 -12.371 1.00 97.62 694 VAL A O 1
ATOM 5259 N N . ARG A 1 695 ? -19.649 -9.872 -11.573 1.00 95.31 695 ARG A N 1
ATOM 5260 C CA . ARG A 1 695 ? -19.919 -10.025 -10.130 1.00 95.31 695 ARG A CA 1
ATOM 5261 C C . ARG A 1 695 ? -20.475 -8.760 -9.479 1.00 95.31 695 ARG A C 1
ATOM 5263 O O . ARG A 1 695 ? -21.406 -8.846 -8.679 1.00 95.31 695 ARG A O 1
ATOM 5270 N N . LYS A 1 696 ? -19.878 -7.613 -9.805 1.00 92.56 696 LYS A N 1
ATOM 5271 C CA . LYS A 1 696 ? -20.150 -6.270 -9.260 1.00 92.56 696 LYS A CA 1
ATOM 5272 C C . LYS A 1 696 ? -19.851 -5.265 -10.383 1.00 92.56 696 LYS A C 1
ATOM 5274 O O . LYS A 1 696 ? -19.014 -5.551 -11.241 1.00 92.56 696 LYS A O 1
ATOM 5279 N N . VAL A 1 697 ? -20.543 -4.131 -10.397 1.00 94.06 697 VAL A N 1
ATOM 5280 C CA . VAL A 1 697 ? -20.326 -3.029 -11.350 1.00 94.06 697 VAL A CA 1
ATOM 5281 C C . VAL A 1 697 ? -20.162 -1.757 -10.523 1.00 94.06 697 VAL A C 1
ATOM 5283 O O . VAL A 1 697 ? -20.908 -1.565 -9.564 1.00 94.06 697 VAL A O 1
ATOM 5286 N N . GLU A 1 698 ? -19.176 -0.927 -10.844 1.00 93.81 698 GLU A N 1
ATOM 5287 C CA . GLU A 1 698 ? -18.866 0.292 -10.092 1.00 93.81 698 GLU A CA 1
ATOM 5288 C C . GLU A 1 698 ? -19.931 1.369 -10.383 1.00 93.81 698 GLU A C 1
ATOM 5290 O O . GLU A 1 698 ? -20.121 1.704 -11.557 1.00 93.81 698 GLU A O 1
ATOM 5295 N N . PRO A 1 699 ? -20.629 1.933 -9.373 1.00 93.94 699 PRO A N 1
ATOM 5296 C CA . PRO A 1 699 ? -21.726 2.891 -9.588 1.00 93.94 699 PRO A CA 1
ATOM 5297 C C . PRO A 1 699 ? -21.332 4.158 -10.361 1.00 93.94 699 PRO A C 1
ATOM 5299 O O . PRO A 1 699 ? -22.152 4.755 -11.050 1.00 93.94 699 PRO A O 1
ATOM 5302 N N . THR A 1 700 ? -20.066 4.560 -10.265 1.00 94.19 700 THR A N 1
ATOM 5303 C CA . THR A 1 700 ? -19.470 5.712 -10.960 1.00 94.19 700 THR A CA 1
ATOM 5304 C C . THR A 1 700 ? -19.067 5.429 -12.411 1.00 94.19 700 THR A C 1
ATOM 5306 O O . THR A 1 700 ? -18.832 6.367 -13.180 1.00 94.19 700 THR A O 1
ATOM 5309 N N . SER A 1 701 ? -18.995 4.156 -12.811 1.00 94.69 701 SER A N 1
ATOM 5310 C CA . SER A 1 701 ? -18.662 3.741 -14.177 1.00 94.69 701 SER A CA 1
ATOM 5311 C C . SER A 1 701 ? -19.858 3.880 -15.119 1.00 94.69 701 SER A C 1
ATOM 5313 O O . SER A 1 701 ? -21.012 3.757 -14.707 1.00 94.69 701 SER A O 1
ATOM 5315 N N . ASP A 1 702 ? -19.604 4.065 -16.418 1.00 94.94 702 ASP A N 1
ATOM 5316 C CA . ASP A 1 702 ? -20.685 4.021 -17.413 1.00 94.94 702 ASP A CA 1
ATOM 5317 C C . ASP A 1 702 ? -21.263 2.609 -17.603 1.00 94.94 702 ASP A C 1
ATOM 5319 O O . ASP A 1 702 ? -22.427 2.448 -17.968 1.00 94.94 702 ASP A O 1
ATOM 5323 N N . ALA A 1 703 ? -20.480 1.574 -17.281 1.00 95.00 703 ALA A N 1
ATOM 5324 C CA . ALA A 1 703 ? -20.931 0.190 -17.310 1.00 95.00 703 ALA A CA 1
ATOM 5325 C C . ALA A 1 703 ? -22.147 -0.056 -16.401 1.00 95.00 703 ALA A C 1
ATOM 5327 O O . ALA A 1 703 ? -22.960 -0.920 -16.725 1.00 95.00 703 ALA A O 1
ATOM 5328 N N . SER A 1 704 ? -22.330 0.725 -15.328 1.00 94.88 704 SER A N 1
ATOM 5329 C CA . SER A 1 704 ? -23.514 0.660 -14.453 1.00 94.88 704 SER A CA 1
ATOM 5330 C C . SER A 1 704 ? -24.844 0.898 -15.190 1.00 94.88 704 SER A C 1
ATOM 5332 O O . SER A 1 704 ? -25.875 0.354 -14.791 1.00 94.88 704 SER A O 1
ATOM 5334 N N . ASN A 1 705 ? -24.821 1.637 -16.306 1.00 94.44 705 ASN A N 1
ATOM 5335 C CA . ASN A 1 705 ? -25.997 1.920 -17.131 1.00 94.44 705 ASN A CA 1
ATOM 5336 C C . ASN A 1 705 ? -26.400 0.739 -18.036 1.00 94.44 705 ASN A C 1
ATOM 5338 O O . ASN A 1 705 ? -27.541 0.681 -18.502 1.00 94.44 705 ASN A O 1
AT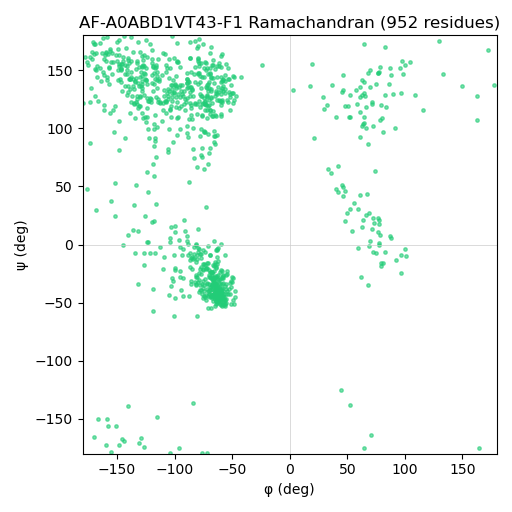OM 5342 N N . VAL A 1 706 ? -25.479 -0.192 -18.325 1.00 96.38 706 VAL A N 1
ATOM 5343 C CA . VAL A 1 706 ? -25.621 -1.169 -19.426 1.00 96.38 706 VAL A CA 1
ATOM 5344 C C . VAL A 1 706 ? -25.327 -2.624 -19.050 1.00 96.38 706 VAL A C 1
ATOM 5346 O O . VAL A 1 706 ? -25.993 -3.522 -19.580 1.00 96.38 706 VAL A O 1
ATOM 5349 N N . LEU A 1 707 ? -24.390 -2.875 -18.134 1.00 97.00 707 LEU A N 1
ATOM 5350 C CA . LEU A 1 707 ? -24.043 -4.189 -17.584 1.00 97.00 707 LEU A CA 1
ATOM 5351 C C . LEU A 1 707 ? -24.754 -4.442 -16.249 1.00 97.00 707 LEU A C 1
ATOM 5353 O O . LEU A 1 707 ? -25.179 -3.523 -15.552 1.00 97.00 707 LEU A O 1
ATOM 5357 N N . LYS A 1 708 ? -24.902 -5.718 -15.894 1.00 96.31 708 LYS A N 1
ATOM 5358 C CA . LYS A 1 708 ? -25.588 -6.191 -14.689 1.00 96.31 708 LYS A CA 1
ATOM 5359 C C . LYS A 1 708 ? -24.847 -7.378 -14.078 1.00 96.31 708 LYS A C 1
ATOM 5361 O O . LYS A 1 708 ? -24.253 -8.193 -14.781 1.00 96.31 708 LYS A O 1
ATOM 5366 N N . LYS A 1 709 ? -24.945 -7.514 -12.753 1.00 96.06 709 LYS A N 1
ATOM 5367 C CA . LYS A 1 709 ? -24.530 -8.725 -12.030 1.00 96.06 709 LYS A CA 1
ATOM 5368 C C . LYS A 1 709 ? -25.243 -9.943 -12.631 1.00 96.06 709 LYS A C 1
ATOM 5370 O O . LYS A 1 709 ? -26.471 -9.952 -12.697 1.00 96.06 709 LYS A O 1
ATOM 5375 N N . GLY A 1 710 ? -24.479 -10.945 -13.060 1.00 95.75 710 GLY A N 1
ATOM 5376 C CA . GLY A 1 710 ? -24.994 -12.128 -13.759 1.00 95.75 710 GLY A CA 1
ATOM 5377 C C . GLY A 1 710 ? -24.818 -12.130 -15.284 1.00 95.75 710 GLY A C 1
ATOM 5378 O O . GLY A 1 710 ? -25.029 -13.176 -15.893 1.00 95.75 710 GLY A O 1
ATOM 5379 N N . ASP A 1 711 ? -24.410 -11.019 -15.906 1.00 98.31 711 ASP A N 1
ATOM 5380 C CA . ASP A 1 711 ? -24.018 -11.016 -17.322 1.00 98.31 711 ASP A CA 1
ATOM 5381 C C . ASP A 1 711 ? -22.700 -11.772 -17.531 1.00 98.31 711 ASP A C 1
ATOM 5383 O O . ASP A 1 711 ? -21.801 -11.700 -16.693 1.00 98.31 711 ASP A O 1
ATOM 5387 N N . VAL A 1 712 ? -22.535 -12.428 -18.680 1.00 98.31 712 VAL A N 1
ATOM 5388 C CA . VAL A 1 712 ? -21.243 -12.989 -19.109 1.00 98.31 712 VAL A CA 1
ATOM 5389 C C . VAL A 1 712 ? -20.705 -12.185 -20.286 1.00 98.31 712 VAL A C 1
ATOM 5391 O O . VAL A 1 712 ? -21.310 -12.194 -21.354 1.00 98.31 712 VAL A O 1
ATOM 5394 N N . ILE A 1 713 ? -19.566 -11.509 -20.123 1.00 98.25 713 ILE A N 1
ATOM 5395 C CA . ILE A 1 713 ? -18.880 -10.807 -21.219 1.00 98.25 713 ILE A CA 1
ATOM 5396 C C . ILE A 1 713 ? -18.139 -11.848 -22.057 1.00 98.25 713 ILE A C 1
ATOM 5398 O O . ILE A 1 713 ? -17.256 -12.521 -21.535 1.00 98.25 713 ILE A O 1
ATOM 5402 N N . VAL A 1 714 ? -18.492 -11.977 -23.339 1.00 97.44 714 VAL A N 1
ATOM 5403 C CA . VAL A 1 714 ? -17.900 -12.939 -24.291 1.00 97.44 714 VAL A CA 1
ATOM 5404 C C . VAL A 1 714 ? -17.040 -12.276 -25.372 1.00 97.44 714 VAL A C 1
ATOM 5406 O O . VAL A 1 714 ? -16.165 -12.934 -25.934 1.00 97.44 714 VAL A O 1
ATOM 5409 N N . SER A 1 715 ? -17.216 -10.978 -25.646 1.00 97.50 715 SER A N 1
ATOM 5410 C CA . SER A 1 715 ? -16.306 -10.214 -26.511 1.00 97.50 715 SER A CA 1
ATOM 5411 C C . SER A 1 715 ? -16.179 -8.740 -26.117 1.00 97.50 715 SER A C 1
ATOM 5413 O O . SER A 1 715 ? -17.091 -8.164 -25.523 1.00 97.50 715 SER A O 1
ATOM 5415 N N . PHE A 1 716 ? -15.047 -8.139 -26.482 1.00 97.81 716 PHE A N 1
ATOM 5416 C CA . PHE A 1 716 ? -14.726 -6.716 -26.346 1.00 97.81 716 PHE A CA 1
ATOM 5417 C C . PHE A 1 716 ? -14.203 -6.224 -27.703 1.00 97.81 716 PHE A C 1
ATOM 5419 O O . PHE A 1 716 ? -13.229 -6.782 -28.203 1.00 97.81 716 PHE A O 1
ATOM 5426 N N . ASP A 1 717 ? -14.873 -5.250 -28.323 1.00 97.00 717 ASP A N 1
ATOM 5427 C CA . ASP A 1 717 ? -14.614 -4.774 -29.694 1.00 97.00 717 ASP A CA 1
ATOM 5428 C C . ASP A 1 717 ? -14.434 -5.932 -30.700 1.00 97.00 717 ASP A C 1
ATOM 5430 O O . ASP A 1 717 ? -13.443 -6.041 -31.418 1.00 97.00 717 ASP A O 1
ATOM 5434 N N . ASP A 1 718 ? -15.400 -6.857 -30.681 1.00 93.88 718 ASP A N 1
ATOM 5435 C CA . ASP A 1 718 ? -15.433 -8.127 -31.430 1.00 93.88 718 ASP A CA 1
ATOM 5436 C C . ASP A 1 718 ? -14.281 -9.128 -31.168 1.00 93.88 718 ASP A C 1
ATOM 5438 O O . ASP A 1 718 ? -14.351 -10.278 -31.616 1.00 93.88 718 ASP A O 1
ATOM 5442 N N . VAL A 1 719 ? -13.289 -8.792 -30.336 1.00 96.94 719 VAL A N 1
ATOM 5443 C CA . VAL A 1 719 ? -12.282 -9.743 -29.838 1.00 96.94 719 VAL A CA 1
ATOM 5444 C C . VAL A 1 719 ? -12.909 -10.662 -28.788 1.00 96.94 719 VAL A C 1
ATOM 5446 O O . VAL A 1 719 ? -13.406 -10.205 -27.758 1.00 96.94 719 VAL A O 1
ATOM 5449 N N . ARG A 1 720 ? -12.883 -11.982 -29.021 1.00 96.69 720 ARG A N 1
ATOM 5450 C CA . ARG A 1 720 ? -13.440 -12.975 -28.083 1.00 96.69 720 ARG A CA 1
ATOM 5451 C C . ARG A 1 720 ? -12.609 -13.115 -26.805 1.00 96.69 720 ARG A C 1
ATOM 5453 O O . ARG A 1 720 ? -11.399 -13.348 -26.859 1.00 96.69 720 ARG A O 1
ATOM 5460 N N . VAL A 1 721 ? -13.297 -13.091 -25.668 1.00 97.62 721 VAL A N 1
ATOM 5461 C CA . VAL A 1 721 ? -12.752 -13.348 -24.329 1.00 97.62 721 VAL A CA 1
ATOM 5462 C C . VAL A 1 721 ? -12.931 -14.833 -23.998 1.00 97.62 721 VAL A C 1
ATOM 5464 O O . VAL A 1 721 ? -14.024 -15.368 -24.128 1.00 97.62 721 VAL A O 1
ATOM 5467 N N . GLY A 1 722 ? -11.869 -15.527 -23.588 1.00 96.69 722 GLY A N 1
ATOM 5468 C CA . GLY A 1 722 ? -11.925 -16.928 -23.139 1.00 96.69 722 GLY A CA 1
ATOM 5469 C C . GLY A 1 722 ? -12.412 -17.074 -21.691 1.00 96.69 722 GLY A C 1
ATOM 5470 O O . GLY A 1 722 ? -12.471 -16.081 -20.969 1.00 96.69 722 GLY A O 1
ATOM 5471 N N . SER A 1 723 ? -12.678 -18.310 -21.246 1.00 96.38 723 SER A N 1
ATOM 5472 C CA . SER A 1 723 ? -13.096 -18.636 -19.861 1.00 96.38 723 SER A CA 1
ATOM 5473 C C . SER A 1 723 ? -12.221 -18.011 -18.763 1.00 96.38 723 SER A C 1
ATOM 5475 O O . SER A 1 723 ? -12.705 -17.707 -17.672 1.00 96.38 723 SER A O 1
ATOM 5477 N N . GLU A 1 724 ? -10.943 -17.787 -19.076 1.00 94.56 724 GLU A N 1
ATOM 5478 C CA . GLU A 1 724 ? -9.925 -17.260 -18.162 1.00 94.56 724 GLU A CA 1
ATOM 5479 C C . GLU A 1 724 ? -9.912 -15.737 -18.038 1.00 94.56 724 GLU A C 1
ATOM 5481 O O . GLU A 1 724 ? -9.069 -15.196 -17.328 1.00 94.56 724 GLU A O 1
ATOM 5486 N N . GLY A 1 725 ? -10.764 -15.029 -18.784 1.00 94.69 725 GLY A N 1
ATOM 5487 C CA . GLY A 1 725 ? -10.597 -13.591 -18.988 1.00 94.69 725 GLY A CA 1
ATOM 5488 C C . GLY A 1 725 ? -9.375 -13.264 -19.847 1.00 94.69 725 GLY A C 1
ATOM 5489 O O . GLY A 1 725 ? -8.801 -12.191 -19.704 1.00 94.69 725 GLY A O 1
ATOM 5490 N N . THR A 1 726 ? -8.952 -14.177 -20.730 1.00 96.50 726 THR A N 1
ATOM 5491 C CA . THR A 1 726 ? -7.848 -13.939 -21.678 1.00 96.50 726 THR A CA 1
ATOM 5492 C C . THR A 1 726 ? -8.354 -13.692 -23.093 1.00 96.50 726 THR A C 1
ATOM 5494 O O . THR A 1 726 ? -9.378 -14.246 -23.494 1.00 96.50 726 THR A O 1
ATOM 5497 N N . VAL A 1 727 ? -7.598 -12.938 -23.884 1.00 96.62 727 VAL A N 1
ATOM 5498 C CA . VAL A 1 727 ? -7.830 -12.653 -25.311 1.00 96.62 727 VAL A CA 1
ATOM 5499 C C . VAL A 1 727 ? -6.603 -13.066 -26.142 1.00 96.62 727 VAL A C 1
ATOM 5501 O O . VAL A 1 727 ? -5.530 -13.255 -25.564 1.00 96.62 727 VAL A O 1
ATOM 5504 N N . PRO A 1 728 ? -6.722 -13.256 -27.471 1.00 95.19 728 PRO A N 1
ATOM 5505 C CA . PRO A 1 728 ? -5.568 -13.495 -28.341 1.00 95.19 728 PRO A CA 1
ATOM 5506 C C . PRO A 1 728 ? -4.544 -12.353 -28.272 1.00 95.19 728 PRO A C 1
ATOM 5508 O O . PRO A 1 728 ? -4.926 -11.186 -28.215 1.00 95.19 728 PRO A O 1
ATOM 5511 N N . PHE A 1 729 ? -3.254 -12.689 -28.305 1.00 93.31 729 PHE A N 1
ATOM 5512 C CA . PHE A 1 729 ? -2.145 -11.736 -28.256 1.00 93.31 729 PHE A CA 1
ATOM 5513 C C . PHE A 1 729 ? -1.040 -12.141 -29.241 1.00 93.31 729 PHE A C 1
ATOM 5515 O O . PHE A 1 729 ? -0.768 -13.326 -29.446 1.00 93.31 729 PHE A O 1
ATOM 5522 N N . GLN A 1 730 ? -0.419 -11.149 -29.883 1.00 84.38 730 GLN A N 1
ATOM 5523 C CA . GLN A 1 730 ? 0.545 -11.342 -30.973 1.00 84.38 730 GLN A CA 1
ATOM 5524 C C . GLN A 1 730 ? 0.074 -12.386 -32.014 1.00 84.38 730 GLN A C 1
ATOM 5526 O O . GLN A 1 730 ? -1.000 -12.237 -32.590 1.00 84.38 730 GLN A O 1
ATOM 5531 N N . THR A 1 731 ? 0.880 -13.419 -32.292 1.00 80.19 731 THR A N 1
ATOM 5532 C CA . THR A 1 731 ? 0.574 -14.465 -33.293 1.00 80.19 731 THR A CA 1
ATOM 5533 C C . THR A 1 731 ? 0.078 -15.779 -32.690 1.00 80.19 731 THR A C 1
ATOM 5535 O O . THR A 1 731 ? -0.670 -16.501 -33.346 1.00 80.19 731 THR A O 1
ATOM 5538 N N . THR A 1 732 ? 0.489 -16.100 -31.462 1.00 85.75 732 THR A N 1
ATOM 5539 C CA . THR A 1 732 ? 0.252 -17.404 -30.812 1.00 85.75 732 THR A CA 1
ATOM 5540 C C . THR A 1 732 ? 0.010 -17.300 -29.305 1.00 85.75 732 THR A C 1
ATOM 5542 O O . THR A 1 732 ? -0.186 -18.318 -28.646 1.00 85.75 732 THR A O 1
ATOM 5545 N N . GLU A 1 733 ? 0.051 -16.095 -28.741 1.00 90.62 733 GLU A N 1
ATOM 5546 C CA . GLU A 1 733 ? 0.013 -15.858 -27.298 1.00 90.62 733 GLU A CA 1
ATOM 5547 C C . GLU A 1 733 ? -1.412 -15.509 -26.840 1.00 90.62 733 GLU A C 1
ATOM 5549 O O . GLU A 1 733 ? -2.346 -15.347 -27.637 1.00 90.62 733 GLU A O 1
ATOM 5554 N N . ARG A 1 734 ? -1.601 -15.400 -25.523 1.00 93.81 734 ARG A N 1
ATOM 5555 C CA . ARG A 1 734 ? -2.834 -14.893 -24.916 1.00 93.81 734 ARG A CA 1
ATOM 5556 C C . ARG A 1 734 ? -2.488 -13.978 -23.755 1.00 93.81 734 ARG A C 1
ATOM 5558 O O . ARG A 1 734 ? -1.574 -14.280 -22.998 1.00 93.81 734 ARG A O 1
ATOM 5565 N N . ILE A 1 735 ? -3.252 -12.905 -23.596 1.00 95.38 735 ILE A N 1
ATOM 5566 C CA . ILE A 1 735 ? -3.070 -11.914 -22.529 1.00 95.38 735 ILE A CA 1
ATOM 5567 C C . ILE A 1 735 ? -4.382 -11.692 -21.774 1.00 95.38 735 ILE A C 1
ATOM 5569 O O . ILE A 1 735 ? -5.452 -12.003 -22.299 1.00 95.38 735 ILE A O 1
ATOM 5573 N N . ALA A 1 736 ? -4.326 -11.177 -20.545 1.00 94.00 736 ALA A N 1
ATOM 5574 C CA . ALA A 1 736 ? -5.519 -10.770 -19.805 1.00 94.00 736 ALA A CA 1
ATOM 5575 C C . ALA A 1 736 ? -6.304 -9.701 -20.588 1.00 94.00 736 ALA A C 1
ATOM 5577 O O . ALA A 1 736 ? -5.725 -8.738 -21.087 1.00 94.00 736 ALA A O 1
ATOM 5578 N N . PHE A 1 737 ? -7.630 -9.841 -20.675 1.00 91.75 737 PHE A N 1
ATOM 5579 C CA . PHE A 1 737 ? -8.499 -8.969 -21.479 1.00 91.75 737 PHE A CA 1
ATOM 5580 C C . PHE A 1 737 ? -8.430 -7.487 -21.059 1.00 91.75 737 PHE A C 1
ATOM 5582 O O . PHE A 1 737 ? -8.700 -6.614 -21.881 1.00 91.75 737 PHE A O 1
ATOM 5589 N N . ARG A 1 738 ? -8.008 -7.211 -19.812 1.00 91.69 738 ARG A N 1
ATOM 5590 C CA . ARG A 1 738 ? -7.708 -5.872 -19.275 1.00 91.69 738 ARG A CA 1
ATOM 5591 C C . ARG A 1 738 ? -6.775 -5.069 -20.185 1.00 91.69 738 ARG A C 1
ATOM 5593 O O . ARG A 1 738 ? -6.962 -3.866 -20.311 1.00 91.69 738 ARG A O 1
ATOM 5600 N N . PHE A 1 739 ? -5.862 -5.741 -20.892 1.00 94.88 739 PHE A N 1
ATOM 5601 C CA . PHE A 1 739 ? -5.010 -5.142 -21.921 1.00 94.88 739 PHE A CA 1
ATOM 5602 C C . PHE A 1 739 ? -5.801 -4.356 -22.984 1.00 94.88 739 PHE A C 1
ATOM 5604 O O . PHE A 1 739 ? -5.419 -3.247 -23.333 1.00 94.88 739 PHE A O 1
ATOM 5611 N N . LEU A 1 740 ? -6.935 -4.880 -23.469 1.00 96.06 740 LEU A N 1
ATOM 5612 C CA . LEU A 1 740 ? -7.746 -4.183 -24.479 1.00 96.06 740 LEU A CA 1
ATOM 5613 C C . LEU A 1 740 ? -8.444 -2.938 -23.916 1.00 96.06 740 LEU A C 1
ATOM 5615 O O . LEU A 1 740 ? -8.723 -2.005 -24.664 1.00 96.06 740 LEU A O 1
ATOM 5619 N N . ILE A 1 741 ? -8.712 -2.917 -22.606 1.00 95.50 741 ILE A N 1
ATOM 5620 C CA . ILE A 1 741 ? -9.245 -1.738 -21.919 1.00 95.50 741 ILE A CA 1
ATOM 5621 C C . ILE A 1 741 ? -8.135 -0.688 -21.788 1.00 95.50 741 ILE A C 1
ATOM 5623 O O . ILE A 1 741 ? -8.350 0.459 -22.163 1.00 95.50 741 ILE A O 1
ATOM 5627 N N . SER A 1 742 ? -6.931 -1.067 -21.343 1.00 94.56 742 SER A N 1
ATOM 5628 C CA . SER A 1 742 ? -5.809 -0.128 -21.178 1.00 94.56 742 SER A CA 1
ATOM 5629 C C . SER A 1 742 ? -5.221 0.406 -22.493 1.00 94.56 742 SER A C 1
ATOM 5631 O O . SER A 1 742 ? -4.449 1.359 -22.470 1.00 94.56 742 SER A O 1
ATOM 5633 N N . GLN A 1 743 ? -5.615 -0.137 -23.649 1.00 94.00 743 GLN A N 1
ATOM 5634 C CA . GLN A 1 743 ? -5.328 0.458 -24.962 1.00 94.00 743 GLN A CA 1
ATOM 5635 C C . GLN A 1 743 ? -6.313 1.568 -25.385 1.00 94.00 743 GLN A C 1
ATOM 5637 O O . GLN A 1 743 ? -6.078 2.224 -26.400 1.00 94.00 743 GLN A O 1
ATOM 5642 N N . LYS A 1 744 ? -7.408 1.786 -24.644 1.00 96.56 744 LYS A N 1
ATOM 5643 C CA . LYS A 1 744 ? -8.382 2.866 -24.880 1.00 96.56 744 LYS A CA 1
ATOM 5644 C C . LYS A 1 744 ? -7.966 4.157 -24.179 1.00 96.56 744 LYS A C 1
ATOM 5646 O O . LYS A 1 744 ? -7.223 4.131 -23.202 1.00 96.56 744 LYS A O 1
ATOM 5651 N N . PHE A 1 745 ? -8.511 5.281 -24.624 1.00 97.25 745 PHE A N 1
ATOM 5652 C CA . PHE A 1 745 ? -8.386 6.584 -23.970 1.00 97.25 745 PHE A CA 1
ATOM 5653 C C . PHE A 1 745 ? -9.640 6.921 -23.149 1.00 97.25 745 PHE A C 1
ATOM 5655 O O . PHE A 1 745 ? -10.723 6.367 -23.363 1.00 97.25 745 PHE A O 1
ATOM 5662 N N . ALA A 1 746 ? -9.511 7.852 -22.202 1.00 95.19 746 ALA A N 1
ATOM 5663 C CA . ALA A 1 746 ? -10.649 8.379 -21.458 1.00 95.19 746 ALA A CA 1
ATOM 5664 C C . ALA A 1 746 ? -11.670 9.037 -22.412 1.00 95.19 746 ALA A C 1
ATOM 5666 O O . ALA A 1 746 ? -11.342 9.957 -23.158 1.00 95.19 746 ALA A O 1
ATOM 5667 N N . GLY A 1 747 ? -12.921 8.570 -22.378 1.00 95.69 747 GLY A N 1
ATOM 5668 C CA . GLY A 1 747 ? -14.001 9.017 -23.265 1.00 95.69 747 GLY A CA 1
ATOM 5669 C C . GLY A 1 747 ? -14.241 8.137 -24.498 1.00 95.69 747 GLY A C 1
ATOM 5670 O O . GLY A 1 747 ? -15.268 8.319 -25.155 1.00 95.69 747 GLY A O 1
ATOM 5671 N N . ASP A 1 748 ? -13.372 7.162 -24.793 1.00 97.50 748 ASP A N 1
ATOM 5672 C CA . ASP A 1 748 ? -13.621 6.183 -25.858 1.00 97.50 748 ASP A CA 1
ATOM 5673 C C . ASP A 1 748 ? -14.886 5.353 -25.587 1.00 97.50 748 ASP A C 1
ATOM 5675 O O . ASP A 1 748 ? -15.285 5.127 -24.445 1.00 97.50 748 ASP A O 1
ATOM 5679 N N . VAL A 1 749 ? -15.482 4.806 -26.647 1.00 97.88 749 VAL A N 1
ATOM 5680 C CA . VAL A 1 749 ? -16.548 3.801 -26.536 1.00 97.88 749 VAL A CA 1
ATOM 5681 C C . VAL A 1 749 ? -15.979 2.412 -26.837 1.00 97.88 749 VAL A C 1
ATOM 5683 O O . VAL A 1 749 ? -15.208 2.235 -27.786 1.00 97.88 749 VAL A O 1
ATOM 5686 N N . ALA A 1 750 ? -16.377 1.423 -26.038 1.00 97.00 750 ALA A N 1
ATOM 5687 C CA . ALA A 1 750 ? -16.147 0.003 -26.299 1.00 97.00 750 ALA A CA 1
ATOM 5688 C C . ALA A 1 750 ? -17.482 -0.714 -26.557 1.00 97.00 750 ALA A C 1
ATOM 5690 O O . ALA A 1 750 ? -18.494 -0.411 -25.914 1.00 97.00 750 ALA A O 1
ATOM 5691 N N . GLU A 1 751 ? -17.495 -1.664 -27.491 1.00 98.38 751 GLU A N 1
ATOM 5692 C CA . GLU A 1 751 ? -18.643 -2.518 -27.797 1.00 98.38 751 GLU A CA 1
ATOM 5693 C C . GLU A 1 751 ? -18.444 -3.912 -27.185 1.00 98.38 751 GLU A C 1
ATOM 5695 O O . GLU A 1 751 ? -17.494 -4.628 -27.495 1.00 98.38 751 GLU A O 1
ATOM 5700 N N . LEU A 1 752 ? -19.354 -4.304 -26.295 1.00 98.06 752 LEU A N 1
ATOM 5701 C CA . LEU A 1 752 ? -19.273 -5.545 -25.531 1.00 98.06 752 LEU A CA 1
ATOM 5702 C C . LEU A 1 752 ? -20.304 -6.542 -26.054 1.00 98.06 752 LEU A C 1
ATOM 5704 O O . LEU A 1 752 ? -21.505 -6.262 -26.036 1.00 98.06 752 LEU A O 1
ATOM 5708 N N . GLY A 1 753 ? -19.852 -7.723 -26.471 1.00 97.94 753 GLY A N 1
ATOM 5709 C CA . GLY A 1 753 ? -20.726 -8.876 -26.653 1.00 97.94 753 GLY A CA 1
ATOM 5710 C C . GLY A 1 753 ? -20.943 -9.552 -25.305 1.00 97.94 753 GLY A C 1
ATOM 5711 O O . GLY A 1 753 ? -19.977 -9.967 -24.663 1.00 97.94 753 GLY A O 1
ATOM 5712 N N . ILE A 1 754 ? -22.198 -9.668 -24.874 1.00 98.12 754 ILE A N 1
ATOM 5713 C CA . ILE A 1 754 ? -22.572 -10.271 -23.590 1.00 98.12 754 ILE A CA 1
ATOM 5714 C C . ILE A 1 754 ? -23.642 -11.351 -23.767 1.00 98.12 754 ILE A C 1
ATOM 5716 O O . ILE A 1 754 ? -24.454 -11.295 -24.691 1.00 98.12 754 ILE A O 1
ATOM 5720 N N . ILE A 1 755 ? -23.677 -12.312 -22.847 1.00 97.88 755 ILE A N 1
ATOM 5721 C CA . ILE A 1 755 ? -24.795 -13.237 -22.659 1.00 97.88 755 ILE A CA 1
ATOM 5722 C C . ILE A 1 755 ? -25.548 -12.821 -21.395 1.00 97.88 755 ILE A C 1
ATOM 5724 O O . ILE A 1 755 ? -24.962 -12.731 -20.315 1.00 97.88 755 ILE A O 1
ATOM 5728 N N . ARG A 1 756 ? -26.856 -12.590 -21.530 1.00 96.88 756 ARG A N 1
ATOM 5729 C CA . ARG A 1 756 ? -27.775 -12.220 -20.446 1.00 96.88 756 ARG A CA 1
ATOM 5730 C C . ARG A 1 756 ? -29.006 -13.120 -20.522 1.00 96.88 756 ARG A C 1
ATOM 5732 O O . ARG A 1 756 ? -29.687 -13.152 -21.542 1.00 96.88 756 ARG A O 1
ATOM 5739 N N . GLY A 1 757 ? -29.275 -13.894 -19.469 1.00 90.44 757 GLY A N 1
ATOM 5740 C CA . GLY A 1 757 ? -30.390 -14.857 -19.457 1.00 90.44 757 GLY A CA 1
ATOM 5741 C C . GLY A 1 757 ? -30.313 -15.922 -20.564 1.00 90.44 757 GLY A C 1
ATOM 5742 O O . GLY A 1 757 ? -31.345 -16.342 -21.077 1.00 90.44 757 GLY A O 1
ATOM 5743 N N . GLY A 1 758 ? -29.100 -16.307 -20.981 1.00 90.88 758 GLY A N 1
ATOM 5744 C CA . GLY A 1 758 ? -28.863 -17.233 -22.096 1.00 90.88 758 GLY A CA 1
ATOM 5745 C C . GLY A 1 758 ? -29.017 -16.635 -23.501 1.00 90.88 758 GLY A C 1
ATOM 5746 O O . GLY A 1 758 ? -28.827 -17.350 -24.481 1.00 90.88 758 GLY A O 1
ATOM 5747 N N . GLN A 1 759 ? -29.325 -15.340 -23.633 1.00 96.00 759 GLN A N 1
ATOM 5748 C CA . GLN A 1 759 ? -29.395 -14.650 -24.925 1.00 96.00 759 GLN A CA 1
ATOM 5749 C C . GLN A 1 759 ? -28.143 -13.800 -25.158 1.00 96.00 759 GLN A C 1
ATOM 5751 O O . GLN A 1 759 ? -27.723 -13.054 -24.273 1.00 96.00 759 GLN A O 1
ATOM 5756 N N . PHE A 1 760 ? -27.559 -13.898 -26.355 1.00 96.62 760 PHE A N 1
ATOM 5757 C CA . PHE A 1 760 ? -26.471 -13.021 -26.787 1.00 96.62 760 PHE A CA 1
ATOM 5758 C C . PHE A 1 760 ? -27.011 -11.642 -27.186 1.00 96.62 760 PHE A C 1
ATOM 5760 O O . PHE A 1 760 ? -27.982 -11.543 -27.938 1.00 96.62 760 PHE A O 1
ATOM 5767 N N . MET A 1 761 ? -26.349 -10.579 -26.734 1.00 96.88 761 MET A N 1
ATOM 5768 C CA . MET A 1 761 ? -26.626 -9.201 -27.132 1.00 96.88 761 MET A CA 1
ATOM 5769 C C . MET A 1 761 ? -25.336 -8.370 -27.162 1.00 96.88 761 MET A C 1
ATOM 5771 O O . MET A 1 761 ? -24.377 -8.674 -26.455 1.00 96.88 761 MET A O 1
ATOM 5775 N N . LYS A 1 762 ? -25.321 -7.296 -27.957 1.00 97.81 762 LYS A N 1
ATOM 5776 C CA . LYS A 1 762 ? -24.260 -6.280 -27.928 1.00 97.81 762 LYS A CA 1
ATOM 5777 C C . LYS A 1 762 ? -24.712 -5.064 -27.114 1.00 97.81 762 LYS A C 1
ATOM 5779 O O . LYS A 1 762 ? -25.855 -4.628 -27.247 1.00 97.81 762 LYS A O 1
ATOM 5784 N N . VAL A 1 763 ? -23.820 -4.515 -26.293 1.00 97.81 763 VAL A N 1
ATOM 5785 C CA . VAL A 1 763 ? -24.002 -3.252 -25.552 1.00 97.81 763 VAL A CA 1
ATOM 5786 C C . VAL A 1 763 ? -22.789 -2.341 -25.759 1.00 97.81 763 VAL A C 1
ATOM 5788 O O . VAL A 1 763 ? -21.751 -2.795 -26.236 1.00 97.81 763 VAL A O 1
ATOM 5791 N N . LYS A 1 764 ? -22.903 -1.055 -25.414 1.00 98.12 764 LYS A N 1
ATOM 5792 C CA . LYS A 1 764 ? -21.797 -0.085 -25.486 1.00 98.12 764 LYS A CA 1
ATOM 5793 C C . LYS A 1 764 ? -21.608 0.600 -24.145 1.00 98.12 764 LYS A C 1
ATOM 5795 O O . LYS A 1 764 ? -22.603 0.894 -23.493 1.00 98.12 764 LYS A O 1
ATOM 5800 N N . ALA A 1 765 ? -20.361 0.853 -23.771 1.00 96.62 765 ALA A N 1
ATOM 5801 C CA . ALA A 1 765 ? -20.000 1.588 -22.563 1.00 96.62 765 ALA A CA 1
ATOM 5802 C C . ALA A 1 765 ? -18.933 2.642 -22.887 1.00 96.62 765 ALA A C 1
ATOM 5804 O O . ALA A 1 765 ? -18.042 2.392 -23.705 1.00 96.62 765 ALA A O 1
ATOM 5805 N N . VAL A 1 766 ? -19.017 3.803 -22.237 1.00 97.44 766 VAL A N 1
ATOM 5806 C CA . VAL A 1 766 ? -17.988 4.850 -22.278 1.00 97.44 766 VAL A CA 1
ATOM 5807 C C . VAL A 1 766 ? -16.877 4.518 -21.281 1.00 97.44 766 VAL A C 1
ATOM 5809 O O . VAL A 1 766 ? -17.111 4.407 -20.076 1.00 97.44 766 VAL A O 1
ATOM 5812 N N . MET A 1 767 ? -15.660 4.385 -21.793 1.00 95.06 767 MET A N 1
ATOM 5813 C CA . MET A 1 767 ? -14.434 4.109 -21.051 1.00 95.06 767 MET A CA 1
ATOM 5814 C C . MET A 1 767 ? -14.014 5.347 -20.248 1.00 95.06 767 MET A C 1
ATOM 5816 O O . MET A 1 767 ? -13.947 6.454 -20.784 1.00 95.06 767 MET A O 1
ATOM 5820 N N . LYS A 1 768 ? -13.763 5.184 -18.945 1.00 92.94 768 LYS A N 1
ATOM 5821 C CA . LYS A 1 768 ? -13.426 6.280 -18.016 1.00 92.94 768 LYS A CA 1
ATOM 5822 C C . LYS A 1 768 ? -12.357 5.815 -17.018 1.00 92.94 768 LYS A C 1
ATOM 5824 O O . LYS A 1 768 ? -12.404 4.644 -16.635 1.00 92.94 768 LYS A O 1
ATOM 5829 N N . PRO A 1 769 ? -11.438 6.688 -16.565 1.00 92.12 769 PRO A N 1
ATOM 5830 C CA . PRO A 1 769 ? -10.540 6.388 -15.449 1.00 92.12 769 PRO A CA 1
ATOM 5831 C C . PRO A 1 769 ? -11.318 5.933 -14.214 1.00 92.12 769 PRO A C 1
ATOM 5833 O O . PRO A 1 769 ? -12.492 6.287 -14.039 1.00 92.12 769 PRO A O 1
ATOM 5836 N N . ARG A 1 770 ? -10.684 5.118 -13.372 1.00 91.06 770 ARG A N 1
ATOM 5837 C CA . ARG A 1 770 ? -11.336 4.535 -12.197 1.00 91.06 770 ARG A CA 1
ATOM 5838 C C . ARG A 1 770 ? -11.594 5.609 -11.135 1.00 91.06 770 ARG A C 1
ATOM 5840 O O . ARG A 1 770 ? -10.743 6.452 -10.875 1.00 91.06 770 ARG A O 1
ATOM 5847 N N . VAL A 1 771 ? -12.765 5.583 -10.497 1.00 92.31 771 VAL A N 1
ATOM 5848 C CA . VAL A 1 771 ? -13.090 6.518 -9.403 1.00 92.31 771 VAL A CA 1
ATOM 5849 C C . VAL A 1 771 ? -12.847 5.825 -8.068 1.00 92.31 771 VAL A C 1
ATOM 5851 O O . VAL A 1 771 ? -13.709 5.108 -7.560 1.00 92.31 771 VAL A O 1
ATOM 5854 N N . HIS A 1 772 ? -11.653 6.035 -7.522 1.00 91.88 772 HIS A N 1
ATOM 5855 C CA . HIS A 1 772 ? -11.246 5.519 -6.219 1.00 91.88 772 HIS A CA 1
ATOM 5856 C C . HIS A 1 772 ? -11.969 6.262 -5.084 1.00 91.88 772 HIS A C 1
ATOM 5858 O O . HIS A 1 772 ? -12.048 7.488 -5.101 1.00 91.88 772 HIS A O 1
ATOM 5864 N N . LEU A 1 773 ? -12.491 5.518 -4.100 1.00 94.19 773 LEU A N 1
ATOM 5865 C CA . LEU A 1 773 ? -13.100 6.076 -2.881 1.00 94.19 773 LEU A CA 1
ATOM 5866 C C . LEU A 1 773 ? -12.040 6.459 -1.833 1.00 94.19 773 LEU A C 1
ATOM 5868 O O . LEU A 1 773 ? -12.195 7.449 -1.123 1.00 94.19 773 LEU A O 1
ATOM 5872 N N . VAL A 1 774 ? -10.966 5.669 -1.771 1.00 94.31 774 VAL A N 1
ATOM 5873 C CA . VAL A 1 774 ? -9.720 5.952 -1.053 1.00 94.31 774 VAL A CA 1
ATOM 5874 C C . VAL A 1 774 ? -8.626 6.014 -2.128 1.00 94.31 774 VAL A C 1
ATOM 5876 O O . VAL A 1 774 ? -8.400 5.007 -2.803 1.00 94.31 774 VAL A O 1
ATOM 5879 N N . PRO A 1 775 ? -8.032 7.189 -2.407 1.00 91.94 775 PRO A N 1
ATOM 5880 C CA . PRO A 1 775 ? -7.101 7.355 -3.519 1.00 91.94 775 PRO A CA 1
ATOM 5881 C C . PRO A 1 775 ? -5.673 6.917 -3.163 1.00 91.94 775 PRO A C 1
ATOM 5883 O O . PRO A 1 775 ? -5.210 7.133 -2.044 1.00 91.94 775 PRO A O 1
ATOM 5886 N N . TYR A 1 776 ? -4.961 6.385 -4.163 1.00 87.19 776 TYR A N 1
ATOM 5887 C CA . TYR A 1 776 ? -3.531 6.045 -4.078 1.00 87.19 776 TYR A CA 1
ATOM 5888 C C . TYR A 1 776 ? -2.611 7.274 -4.132 1.00 87.19 776 TYR A C 1
ATOM 5890 O O . TYR A 1 776 ? -1.475 7.216 -3.682 1.00 87.19 776 TYR A O 1
ATOM 5898 N N . HIS A 1 777 ? -3.095 8.398 -4.665 1.00 84.12 777 HIS A N 1
ATOM 5899 C CA . HIS A 1 777 ? -2.330 9.635 -4.810 1.00 84.12 777 HIS A CA 1
ATOM 5900 C C . HIS A 1 777 ? -3.236 10.865 -4.666 1.00 84.12 777 HIS A C 1
ATOM 5902 O O . HIS A 1 777 ? -4.368 10.874 -5.158 1.00 84.12 777 HIS A O 1
ATOM 5908 N N . ILE A 1 778 ? -2.740 11.933 -4.033 1.00 84.19 778 ILE A N 1
ATOM 5909 C CA . ILE A 1 778 ? -3.494 13.185 -3.856 1.00 84.19 778 ILE A CA 1
ATOM 5910 C C . ILE A 1 778 ? -3.076 14.215 -4.914 1.00 84.19 778 ILE A C 1
ATOM 5912 O O . ILE A 1 778 ? -1.922 14.650 -4.963 1.00 84.19 778 ILE A O 1
ATOM 5916 N N . GLU A 1 779 ? -4.029 14.631 -5.754 1.00 72.12 779 GLU A N 1
ATOM 5917 C CA . GLU A 1 779 ? -3.828 15.715 -6.723 1.00 72.12 779 GLU A CA 1
ATOM 5918 C C . GLU A 1 779 ? -3.427 17.024 -6.012 1.00 72.12 779 GLU A C 1
ATOM 5920 O O . GLU A 1 779 ? -3.908 17.340 -4.929 1.00 72.12 779 GLU A O 1
ATOM 5925 N N . GLY A 1 780 ? -2.507 17.793 -6.599 1.00 65.19 780 GLY A N 1
ATOM 5926 C CA . GLY A 1 780 ? -2.015 19.051 -6.015 1.00 65.19 780 GLY A CA 1
ATOM 5927 C C . GLY A 1 780 ? -0.960 18.913 -4.902 1.00 65.19 780 GLY A C 1
ATOM 5928 O O . GLY A 1 780 ? -0.240 19.875 -4.645 1.00 65.19 780 GLY A O 1
ATOM 5929 N N . GLY A 1 781 ? -0.777 17.734 -4.293 1.00 71.75 781 GLY A N 1
ATOM 5930 C CA . GLY A 1 781 ? 0.344 17.468 -3.373 1.00 71.75 781 GLY A CA 1
ATOM 5931 C C . GLY A 1 781 ? 0.211 18.050 -1.955 1.00 71.75 781 GLY A C 1
ATOM 5932 O O . GLY A 1 781 ? 1.214 18.205 -1.246 1.00 71.75 781 GLY A O 1
ATOM 5933 N N . GLN A 1 782 ? -1.011 18.362 -1.520 1.00 88.62 782 GLN A N 1
ATOM 5934 C CA . GLN A 1 782 ? -1.341 18.565 -0.110 1.00 88.62 782 GLN A CA 1
ATOM 5935 C C . GLN A 1 782 ? -2.727 17.969 0.188 1.00 88.62 782 GLN A C 1
ATOM 5937 O O . GLN A 1 782 ? -3.662 18.287 -0.544 1.00 88.62 782 GLN A O 1
ATOM 5942 N N . PRO A 1 783 ? -2.876 17.114 1.218 1.00 94.88 783 PRO A N 1
ATOM 5943 C CA . PRO A 1 783 ? -4.184 16.647 1.671 1.00 94.88 783 PRO A CA 1
ATOM 5944 C C . PRO A 1 783 ? -5.079 17.806 2.126 1.00 94.88 783 PRO A C 1
ATOM 5946 O O . PRO A 1 783 ? -4.625 18.736 2.799 1.00 94.88 783 PRO A O 1
ATOM 5949 N N . SER A 1 784 ? -6.364 17.718 1.782 1.00 96.88 784 SER A N 1
ATOM 5950 C CA . SER A 1 784 ? -7.407 18.590 2.321 1.00 96.88 784 SER A CA 1
ATOM 5951 C C . SER A 1 784 ? -7.583 18.341 3.820 1.00 96.88 784 SER A C 1
ATOM 5953 O O . SER A 1 784 ? -7.615 17.185 4.238 1.00 96.88 784 SER A O 1
ATOM 5955 N N . TYR A 1 785 ? -7.768 19.383 4.630 1.00 98.19 785 TYR A N 1
ATOM 5956 C CA . TYR A 1 785 ? -8.038 19.226 6.062 1.00 98.19 785 TYR A CA 1
ATOM 5957 C C . TYR A 1 785 ? -8.926 20.338 6.622 1.00 98.19 785 TYR A C 1
ATOM 5959 O O . TYR A 1 785 ? -8.931 21.460 6.113 1.00 98.19 785 TYR A O 1
ATOM 5967 N N . LEU A 1 786 ? -9.649 20.026 7.699 1.00 98.56 786 LEU A N 1
ATOM 5968 C CA . LEU A 1 786 ? -10.521 20.948 8.427 1.00 98.56 786 LEU A CA 1
ATOM 5969 C C . LEU A 1 786 ? -10.392 20.706 9.935 1.00 98.56 786 LEU A C 1
ATOM 5971 O O . LEU A 1 786 ? -10.525 19.573 10.385 1.00 98.56 786 LEU A O 1
ATOM 5975 N N . ILE A 1 787 ? -10.190 21.761 10.719 1.00 98.62 787 ILE A N 1
ATOM 5976 C CA . ILE A 1 787 ? -10.099 21.714 12.181 1.00 98.62 787 ILE A CA 1
ATOM 5977 C C . ILE A 1 787 ? -11.304 22.439 12.777 1.00 98.62 787 ILE A C 1
ATOM 5979 O O . ILE A 1 787 ? -11.510 23.622 12.516 1.00 98.62 787 ILE A O 1
ATOM 5983 N N . VAL A 1 788 ? -12.083 21.751 13.613 1.00 98.12 788 VAL A N 1
ATOM 5984 C CA . VAL A 1 788 ? -13.260 22.326 14.285 1.00 98.12 788 VAL A CA 1
ATOM 5985 C C . VAL A 1 788 ? -13.125 22.120 15.786 1.00 98.12 788 VAL A C 1
ATOM 5987 O O . VAL A 1 788 ? -13.202 20.995 16.262 1.00 98.12 788 VAL A O 1
ATOM 5990 N N . ALA A 1 789 ? -12.900 23.197 16.545 1.00 97.31 789 ALA A N 1
ATOM 5991 C CA . ALA A 1 789 ? -12.693 23.127 17.999 1.00 97.31 789 ALA A CA 1
ATOM 5992 C C . ALA A 1 789 ? -11.592 22.128 18.432 1.00 97.31 789 ALA A C 1
ATOM 5994 O O . ALA A 1 789 ? -11.679 21.525 19.497 1.00 97.31 789 ALA A O 1
ATOM 5995 N N . GLY A 1 790 ? -10.575 21.922 17.589 1.00 97.69 790 GLY A N 1
ATOM 5996 C CA . GLY A 1 790 ? -9.492 20.956 17.800 1.00 97.69 790 GLY A CA 1
ATOM 5997 C C . GLY A 1 790 ? -9.713 19.565 17.195 1.00 97.69 790 GLY A C 1
ATOM 5998 O O . GLY A 1 790 ? -8.743 18.830 17.061 1.00 97.69 790 GLY A O 1
ATOM 5999 N N . LEU A 1 791 ? -10.923 19.209 16.758 1.00 98.56 791 LEU A N 1
ATOM 6000 C CA . LEU A 1 791 ? -11.172 17.972 16.007 1.00 98.56 791 LEU A CA 1
ATOM 6001 C C . LEU A 1 791 ? -10.562 18.111 14.605 1.00 98.56 791 LEU A C 1
ATOM 6003 O O . LEU A 1 791 ? -10.969 19.008 13.863 1.00 98.56 791 LEU A O 1
ATOM 6007 N N . VAL A 1 792 ? -9.606 17.251 14.243 1.00 98.62 792 VAL A N 1
ATOM 6008 C CA . VAL A 1 792 ? -8.891 17.294 12.956 1.00 98.62 792 VAL A CA 1
ATOM 6009 C C . VAL A 1 792 ? -9.517 16.321 11.960 1.00 98.62 792 VAL A C 1
ATOM 6011 O O . VAL A 1 792 ? -9.370 15.107 12.087 1.00 98.62 792 VAL A O 1
ATOM 6014 N N . PHE A 1 793 ? -10.181 16.849 10.934 1.00 98.75 793 PHE A N 1
ATOM 6015 C CA . PHE A 1 793 ? -10.782 16.062 9.860 1.00 98.75 793 PHE A CA 1
ATOM 6016 C C . PHE A 1 793 ? -9.901 16.028 8.606 1.00 98.75 793 PHE A C 1
ATOM 6018 O O . PHE A 1 793 ? -9.387 17.062 8.172 1.00 98.75 793 PHE A O 1
ATOM 6025 N N . THR A 1 794 ? -9.786 14.850 7.987 1.00 98.12 794 THR A N 1
ATOM 6026 C CA . THR A 1 794 ? -9.037 14.602 6.740 1.00 98.12 794 THR A CA 1
ATOM 6027 C C . THR A 1 794 ? -9.717 13.499 5.900 1.00 98.12 794 THR A C 1
ATOM 6029 O O . THR A 1 794 ? -10.411 12.647 6.467 1.00 98.12 794 THR A O 1
ATOM 6032 N N . PRO A 1 795 ? -9.601 13.479 4.558 1.00 97.50 795 PRO A N 1
ATOM 6033 C CA . PRO A 1 795 ? -10.002 12.330 3.747 1.00 97.50 795 PRO A CA 1
ATOM 6034 C C . PRO A 1 795 ? -9.057 11.138 3.946 1.00 97.50 795 PRO A C 1
ATOM 6036 O O . PRO A 1 795 ? -7.837 11.280 3.855 1.00 97.50 795 PRO A O 1
ATOM 6039 N N . LEU A 1 796 ? -9.614 9.939 4.120 1.00 96.50 796 LEU A N 1
ATOM 6040 C CA . LEU A 1 796 ? -8.834 8.704 4.099 1.00 96.50 796 LEU A CA 1
ATOM 6041 C C . LEU A 1 796 ? -8.210 8.504 2.706 1.00 96.50 796 LEU A C 1
ATOM 6043 O O . LEU A 1 796 ? -8.897 8.574 1.685 1.00 96.50 796 LEU A O 1
ATOM 6047 N N . SER A 1 797 ? -6.907 8.238 2.674 1.00 94.81 797 SER A N 1
ATOM 6048 C CA . SER A 1 797 ? -6.111 7.991 1.466 1.00 94.81 797 SER A CA 1
ATOM 6049 C C . SER A 1 797 ? -5.039 6.943 1.762 1.00 94.81 797 SER A C 1
ATOM 6051 O O . SER A 1 797 ? -4.688 6.745 2.924 1.00 94.81 797 SER A O 1
ATOM 6053 N N . GLU A 1 798 ? -4.524 6.263 0.740 1.00 91.88 798 GLU A N 1
ATOM 6054 C CA . GLU A 1 798 ? -3.518 5.209 0.946 1.00 91.88 798 GLU A CA 1
ATOM 6055 C C . GLU A 1 798 ? -2.206 5.751 1.552 1.00 91.88 798 GLU A C 1
ATOM 6057 O O . GLU A 1 798 ? -1.740 5.153 2.517 1.00 91.88 798 GLU A O 1
ATOM 6062 N N . PRO A 1 799 ? -1.672 6.928 1.153 1.00 91.81 799 PRO A N 1
ATOM 6063 C CA . PRO A 1 799 ? -0.499 7.506 1.818 1.00 91.81 799 PRO A CA 1
ATOM 6064 C C . PRO A 1 799 ? -0.698 7.811 3.314 1.00 91.81 799 PRO A C 1
ATOM 6066 O O . PRO A 1 799 ? 0.253 7.725 4.084 1.00 91.81 799 PRO A O 1
ATOM 6069 N N . LEU A 1 800 ? -1.929 8.121 3.749 1.00 93.81 800 LEU A N 1
ATOM 6070 C CA . LEU A 1 800 ? -2.252 8.269 5.174 1.00 93.81 800 LEU A CA 1
ATOM 6071 C C . LEU A 1 800 ? -2.256 6.912 5.900 1.00 93.81 800 LEU A C 1
ATOM 6073 O O . LEU A 1 800 ? -1.791 6.825 7.030 1.00 93.81 800 LEU A O 1
ATOM 6077 N N . ILE A 1 801 ? -2.748 5.852 5.249 1.00 91.81 801 ILE A N 1
ATOM 6078 C CA . ILE A 1 801 ? -2.729 4.482 5.791 1.00 91.81 801 ILE A CA 1
ATOM 6079 C C . ILE A 1 801 ? -1.288 3.950 5.892 1.00 91.81 801 ILE A C 1
ATOM 6081 O O . ILE A 1 801 ? -0.960 3.228 6.835 1.00 91.81 801 ILE A O 1
ATOM 6085 N N . GLU A 1 802 ? -0.421 4.326 4.950 1.00 88.81 802 GLU A N 1
ATOM 6086 C CA . GLU A 1 802 ? 1.011 4.010 4.969 1.00 88.81 802 GLU A CA 1
ATOM 6087 C C . GLU A 1 802 ? 1.775 4.770 6.070 1.00 88.81 802 GLU A C 1
ATOM 6089 O O . GLU A 1 802 ? 2.627 4.172 6.726 1.00 88.81 802 GLU A O 1
ATOM 6094 N N . GLU A 1 803 ? 1.469 6.053 6.313 1.00 89.31 803 GLU A N 1
ATOM 6095 C CA . GLU A 1 803 ? 2.137 6.866 7.347 1.00 89.31 803 GLU A CA 1
ATOM 6096 C C . GLU A 1 803 ? 1.690 6.500 8.777 1.00 89.31 803 GLU A C 1
ATOM 6098 O O . GLU A 1 803 ? 2.534 6.304 9.652 1.00 89.31 803 GLU A O 1
ATOM 6103 N N . GLU A 1 804 ? 0.385 6.316 9.007 1.00 85.31 804 GLU A N 1
ATOM 6104 C CA . GLU A 1 804 ? -0.176 5.898 10.306 1.00 85.31 804 GLU A CA 1
ATOM 6105 C C . GLU A 1 804 ? 0.097 4.417 10.645 1.00 85.31 804 GLU A C 1
ATOM 6107 O O . GLU A 1 804 ? 0.079 4.037 11.820 1.00 85.31 804 GLU A O 1
ATOM 6112 N N . CYS A 1 805 ? 0.386 3.593 9.628 1.00 77.69 805 CYS A N 1
ATOM 6113 C CA . CYS A 1 805 ? 0.450 2.124 9.639 1.00 77.69 805 CYS A CA 1
ATOM 6114 C C . CYS A 1 805 ? -0.907 1.409 9.851 1.00 77.69 805 CYS A C 1
ATOM 6116 O O . CYS A 1 805 ? -1.780 1.849 10.595 1.00 77.69 805 CYS A O 1
ATOM 6118 N N . GLU A 1 806 ? -1.075 0.223 9.248 1.00 74.25 806 GLU A N 1
ATOM 6119 C CA . GLU A 1 806 ? -2.350 -0.524 9.282 1.00 74.25 806 GLU A CA 1
ATOM 6120 C C . GLU A 1 806 ? -2.844 -0.882 10.706 1.00 74.25 806 GLU A C 1
ATOM 6122 O O . GLU A 1 806 ? -4.052 -0.961 10.938 1.00 74.25 806 GLU A O 1
ATOM 6127 N N . ASP A 1 807 ? -1.940 -1.050 11.679 1.00 68.94 807 ASP A N 1
ATOM 6128 C CA . ASP A 1 807 ? -2.283 -1.379 13.074 1.00 68.94 807 ASP A CA 1
ATOM 6129 C C . ASP A 1 807 ? -3.061 -0.260 13.811 1.00 68.94 807 ASP A C 1
ATOM 6131 O O . ASP A 1 807 ? -3.753 -0.556 14.788 1.00 68.94 807 ASP A O 1
ATOM 6135 N N . THR A 1 808 ? -2.969 1.005 13.376 1.00 74.88 808 THR A N 1
ATOM 6136 C CA . THR A 1 808 ? -3.599 2.173 14.040 1.00 74.88 808 THR A CA 1
ATOM 6137 C C . THR A 1 808 ? -4.890 2.632 13.352 1.00 74.88 808 THR A C 1
ATOM 6139 O O . THR A 1 808 ? -5.813 3.095 14.018 1.00 74.88 808 THR A O 1
ATOM 6142 N N . ILE A 1 809 ? -4.984 2.457 12.029 1.00 83.44 809 ILE A N 1
ATOM 6143 C CA . ILE A 1 809 ? -6.150 2.799 11.194 1.00 83.44 809 ILE A CA 1
ATOM 6144 C C . ILE A 1 809 ? -7.370 1.921 11.523 1.00 83.44 809 ILE A C 1
ATOM 6146 O O . ILE A 1 809 ? -8.518 2.331 11.357 1.00 83.44 809 ILE A O 1
ATOM 6150 N N . GLY A 1 810 ? -7.133 0.693 11.991 1.00 82.56 810 GLY A N 1
ATOM 6151 C CA . GLY A 1 810 ? -8.182 -0.212 12.443 1.00 82.56 810 GLY A CA 1
ATOM 6152 C C . GLY A 1 810 ? -8.955 -0.916 11.318 1.00 82.56 810 GLY A C 1
ATOM 6153 O O . GLY A 1 810 ? -9.119 -0.447 10.189 1.00 82.56 810 GLY A O 1
ATOM 6154 N N . LEU A 1 811 ? -9.481 -2.101 11.644 1.00 82.75 811 LEU A N 1
ATOM 6155 C CA . LEU A 1 811 ? -10.011 -3.046 10.652 1.00 82.75 811 LEU A CA 1
ATOM 6156 C C . LEU A 1 811 ? -11.208 -2.511 9.838 1.00 82.75 811 LEU A C 1
ATOM 6158 O O . LEU A 1 811 ? -11.426 -2.959 8.713 1.00 82.75 811 LEU A O 1
ATOM 6162 N N . LYS A 1 812 ? -11.990 -1.562 10.370 1.00 84.81 812 LYS A N 1
ATOM 6163 C CA . LYS A 1 812 ? -13.166 -1.000 9.678 1.00 84.81 812 LYS A CA 1
ATOM 6164 C C . LYS A 1 812 ? -12.779 -0.029 8.569 1.00 84.81 812 LYS A C 1
ATOM 6166 O O . LYS A 1 812 ? -13.280 -0.164 7.455 1.00 84.81 812 LYS A O 1
ATOM 6171 N N . LEU A 1 813 ? -11.852 0.892 8.837 1.00 88.50 813 LEU A N 1
ATOM 6172 C CA . LEU A 1 813 ? -11.320 1.774 7.801 1.00 88.50 813 LEU A CA 1
ATOM 6173 C C . LEU A 1 813 ? -10.538 0.977 6.754 1.00 88.50 813 LEU A C 1
ATOM 6175 O O . LEU A 1 813 ? -10.774 1.177 5.566 1.00 88.50 813 LEU A O 1
ATOM 6179 N N . LEU A 1 814 ? -9.710 0.005 7.160 1.00 87.19 814 LEU A N 1
ATOM 6180 C CA . LEU A 1 814 ? -8.991 -0.862 6.216 1.00 87.19 814 LEU A CA 1
ATOM 6181 C C . LEU A 1 814 ? -9.939 -1.673 5.320 1.00 87.19 814 LEU A C 1
ATOM 6183 O O . LEU A 1 814 ? -9.774 -1.688 4.103 1.00 87.19 814 LEU A O 1
ATOM 6187 N N . THR A 1 815 ? -10.968 -2.322 5.878 1.00 85.56 815 THR A N 1
ATOM 6188 C CA . THR A 1 815 ? -11.932 -3.074 5.049 1.00 85.56 815 THR A CA 1
ATOM 6189 C C . THR A 1 815 ? -12.724 -2.164 4.111 1.00 85.56 815 THR A C 1
ATOM 6191 O O . THR A 1 815 ? -12.984 -2.555 2.974 1.00 85.56 815 THR A O 1
ATOM 6194 N N . LYS A 1 816 ? -13.036 -0.926 4.512 1.00 88.50 816 LYS A N 1
ATOM 6195 C CA . LYS A 1 816 ? -13.615 0.070 3.599 1.00 88.50 816 LYS A CA 1
ATOM 6196 C C . LYS A 1 816 ? -12.627 0.500 2.511 1.00 88.50 816 LYS A C 1
ATOM 6198 O O . LYS A 1 816 ? -13.011 0.512 1.348 1.00 88.50 816 LYS A O 1
ATOM 6203 N N . ALA A 1 817 ? -11.371 0.792 2.847 1.00 88.50 817 ALA A N 1
ATOM 6204 C CA . ALA A 1 817 ? -10.347 1.195 1.882 1.00 88.50 817 ALA A CA 1
ATOM 6205 C C . ALA A 1 817 ? -10.086 0.117 0.816 1.00 88.50 817 ALA A C 1
ATOM 6207 O O . ALA A 1 817 ? -10.002 0.428 -0.369 1.00 88.50 817 ALA A O 1
ATOM 6208 N N . ARG A 1 818 ? -10.026 -1.158 1.223 1.00 84.62 818 ARG A N 1
ATOM 6209 C CA . ARG A 1 818 ? -9.723 -2.290 0.331 1.00 84.62 818 ARG A CA 1
ATOM 6210 C C . ARG A 1 818 ? -10.937 -2.787 -0.479 1.00 84.62 818 ARG A C 1
ATOM 6212 O O . ARG A 1 818 ? -10.736 -3.324 -1.566 1.00 84.62 818 ARG A O 1
ATOM 6219 N N . TYR A 1 819 ? -12.179 -2.635 0.012 1.00 83.88 819 TYR A N 1
ATOM 6220 C CA . TYR A 1 819 ? -13.367 -3.276 -0.596 1.00 83.88 819 TYR A CA 1
ATOM 6221 C C . TYR A 1 819 ? -14.550 -2.355 -0.956 1.00 83.88 819 TYR A C 1
ATOM 6223 O O . TYR A 1 819 ? -15.412 -2.771 -1.742 1.00 83.88 819 TYR A O 1
ATOM 6231 N N . SER A 1 820 ? -14.635 -1.132 -0.421 1.00 88.31 820 SER A N 1
ATOM 6232 C CA . SER A 1 820 ? -15.731 -0.209 -0.751 1.00 88.31 820 SER A CA 1
ATOM 6233 C C . SER A 1 820 ? -15.506 0.492 -2.093 1.00 88.31 820 SER A C 1
ATOM 6235 O O . SER A 1 820 ? -14.387 0.801 -2.493 1.00 88.31 820 SER A O 1
ATOM 6237 N N . LEU A 1 821 ? -16.604 0.774 -2.794 1.00 89.06 821 LEU A N 1
ATOM 6238 C CA . LEU A 1 821 ? -16.611 1.455 -4.089 1.00 89.06 821 LEU A CA 1
ATOM 6239 C C . LEU A 1 821 ? -17.317 2.803 -3.953 1.00 89.06 821 LEU A C 1
ATOM 6241 O O . LEU A 1 821 ? -18.312 2.901 -3.234 1.00 89.06 821 LEU A O 1
ATOM 6245 N N . ALA A 1 822 ? -16.855 3.814 -4.691 1.00 92.44 822 ALA A N 1
ATOM 6246 C CA . ALA A 1 822 ? -17.534 5.103 -4.749 1.00 92.44 822 ALA A CA 1
ATOM 6247 C C . ALA A 1 822 ? -18.958 4.933 -5.318 1.00 92.44 822 ALA A C 1
ATOM 6249 O O . ALA A 1 822 ? -19.156 4.410 -6.419 1.00 92.44 822 ALA A O 1
ATOM 6250 N N . ARG A 1 823 ? -19.954 5.388 -4.556 1.00 92.19 823 ARG A N 1
ATOM 6251 C CA . ARG A 1 823 ? -21.383 5.414 -4.899 1.00 92.19 823 ARG A CA 1
ATOM 6252 C C . ARG A 1 823 ? -21.696 6.580 -5.837 1.00 92.19 823 ARG A C 1
ATOM 6254 O O . ARG A 1 823 ? -22.588 6.470 -6.674 1.00 92.19 823 ARG A O 1
ATOM 6261 N N . PHE A 1 824 ? -20.949 7.678 -5.724 1.00 92.25 824 PHE A N 1
ATOM 6262 C CA . PHE A 1 824 ? -21.016 8.841 -6.612 1.00 92.25 824 PHE A CA 1
ATOM 6263 C C . PHE A 1 824 ? -19.631 9.478 -6.822 1.00 92.25 824 PHE A C 1
ATOM 6265 O O . PHE A 1 824 ? -18.692 9.241 -6.064 1.00 92.25 824 PHE A O 1
ATOM 6272 N N . LYS A 1 825 ? -19.475 10.284 -7.883 1.00 91.25 825 LYS A N 1
ATOM 6273 C CA . LYS A 1 825 ? -18.198 10.957 -8.169 1.00 91.25 825 LYS A CA 1
ATOM 6274 C C . LYS A 1 825 ? -17.912 12.017 -7.101 1.00 91.25 825 LYS A C 1
ATOM 6276 O O . LYS A 1 825 ? -18.772 12.846 -6.825 1.00 91.25 825 LYS A O 1
ATOM 6281 N N . GLY A 1 826 ? -16.691 12.022 -6.567 1.00 92.19 826 GLY A N 1
ATOM 6282 C CA . GLY A 1 826 ? -16.287 12.963 -5.520 1.00 92.19 826 GLY A CA 1
ATOM 6283 C C . GLY A 1 826 ? -16.812 12.597 -4.131 1.00 92.19 826 GLY A C 1
ATOM 6284 O O . GLY A 1 826 ? -16.849 13.460 -3.262 1.00 92.19 826 GLY A O 1
ATOM 6285 N N . GLU A 1 827 ? -17.234 11.350 -3.920 1.00 95.94 827 GLU A N 1
ATOM 6286 C CA . GLU A 1 827 ? -17.390 10.791 -2.578 1.00 95.94 827 GLU A CA 1
ATOM 6287 C C . GLU A 1 827 ? -16.018 10.599 -1.910 1.00 95.94 827 GLU A C 1
ATOM 6289 O O . GLU A 1 827 ? -15.054 10.240 -2.585 1.00 95.94 827 GLU A O 1
ATOM 6294 N N . GLN A 1 828 ? -15.930 10.814 -0.596 1.00 97.06 828 GLN A N 1
ATOM 6295 C CA . GLN A 1 828 ? -14.754 10.481 0.214 1.00 97.06 828 GLN A CA 1
ATOM 6296 C C . GLN A 1 828 ? -15.181 9.864 1.547 1.00 97.06 828 GLN A C 1
ATOM 6298 O O . GLN A 1 828 ? -16.184 10.272 2.137 1.00 97.06 828 GLN A O 1
ATOM 6303 N N . ILE A 1 829 ? -14.359 8.957 2.073 1.00 97.50 829 ILE A N 1
ATOM 6304 C CA . ILE A 1 829 ? -14.377 8.610 3.497 1.00 97.50 829 ILE A CA 1
ATOM 6305 C C . ILE A 1 829 ? -13.672 9.750 4.240 1.00 97.50 829 ILE A C 1
ATOM 6307 O O . ILE A 1 829 ? -12.467 9.927 4.087 1.00 97.50 829 ILE A O 1
ATOM 6311 N N . VAL A 1 830 ? -14.418 10.543 5.011 1.00 98.38 830 VAL A N 1
ATOM 6312 C CA . VAL A 1 830 ? -13.852 11.579 5.890 1.00 98.38 830 VAL A CA 1
ATOM 6313 C C . VAL A 1 830 ? -13.659 10.975 7.276 1.00 98.38 830 VAL A C 1
ATOM 6315 O O . VAL A 1 830 ? -14.595 10.384 7.819 1.00 98.38 830 VAL A O 1
ATOM 6318 N N . ILE A 1 831 ? -12.468 11.127 7.847 1.00 97.69 831 ILE A N 1
ATOM 6319 C CA . ILE A 1 831 ? -12.144 10.663 9.198 1.00 97.69 831 ILE A CA 1
ATOM 6320 C C . ILE A 1 831 ? -11.802 11.844 10.103 1.00 97.69 831 ILE A C 1
ATOM 6322 O O . ILE A 1 831 ? -11.317 12.871 9.629 1.00 97.69 831 ILE A O 1
ATOM 6326 N N . LEU A 1 832 ? -12.042 11.680 11.400 1.00 97.62 832 LEU A N 1
ATOM 6327 C CA . LEU A 1 832 ? -11.331 12.390 12.458 1.00 97.62 832 LEU A CA 1
ATOM 6328 C C . LEU A 1 832 ? -10.002 11.656 12.659 1.00 97.62 832 LEU A C 1
ATOM 6330 O O . LEU A 1 832 ? -10.029 10.505 13.088 1.00 97.62 832 LEU A O 1
ATOM 6334 N N . SER A 1 833 ? -8.863 12.270 12.332 1.00 96.31 833 SER A N 1
ATOM 6335 C CA . SER A 1 833 ? -7.555 11.637 12.567 1.00 96.31 833 SER A CA 1
ATOM 6336 C C . SER A 1 833 ? -7.131 11.747 14.031 1.00 96.31 833 SER A C 1
ATOM 6338 O O . SER A 1 833 ? -6.647 10.771 14.591 1.00 96.31 833 SER A O 1
ATOM 6340 N N . GLN A 1 834 ? -7.359 12.902 14.666 1.00 96.50 834 GLN A N 1
ATOM 6341 C CA . GLN A 1 834 ? -6.993 13.179 16.061 1.00 96.50 834 GLN A CA 1
ATOM 6342 C C . GLN A 1 834 ? -7.797 14.351 16.654 1.00 96.50 834 GLN A C 1
ATOM 6344 O O . GLN A 1 834 ? -8.367 15.161 15.913 1.00 96.50 834 GLN A O 1
ATOM 6349 N N . VAL A 1 835 ? -7.764 14.504 17.982 1.00 98.31 835 VAL A N 1
ATOM 6350 C CA . VAL A 1 835 ? -8.292 15.676 18.699 1.00 98.31 835 VAL A CA 1
ATOM 6351 C C . VAL A 1 835 ? -7.164 16.456 19.383 1.00 98.31 835 VAL A C 1
ATOM 6353 O O . VAL A 1 835 ? -6.441 15.951 20.236 1.00 98.31 835 VAL A O 1
ATOM 6356 N N . LEU A 1 836 ? -7.042 17.737 19.036 1.00 98.12 836 LEU A N 1
ATOM 6357 C CA . LEU A 1 836 ? -6.144 18.694 19.681 1.00 98.12 836 LEU A CA 1
ATOM 6358 C C . LEU A 1 836 ? -6.772 19.144 21.010 1.00 98.12 836 LEU A C 1
ATOM 6360 O O . LEU A 1 836 ? -7.593 20.067 21.035 1.00 98.12 836 LEU A O 1
ATOM 6364 N N . ALA A 1 837 ? -6.416 18.459 22.098 1.00 97.94 837 ALA A N 1
ATOM 6365 C CA . ALA A 1 837 ? -7.000 18.619 23.431 1.00 97.94 837 ALA A CA 1
ATOM 6366 C C . ALA A 1 837 ? -7.131 20.090 23.883 1.00 97.94 837 ALA A C 1
ATOM 6368 O O . ALA A 1 837 ? -6.165 20.865 23.842 1.00 97.94 837 ALA A O 1
ATOM 6369 N N . ASN A 1 838 ? -8.338 20.467 24.312 1.00 98.12 838 ASN A N 1
ATOM 6370 C CA . ASN A 1 838 ? -8.726 21.801 24.772 1.00 98.12 838 ASN A CA 1
ATOM 6371 C C . ASN A 1 838 ? -10.006 21.729 25.635 1.00 98.12 838 ASN A C 1
ATOM 6373 O O . ASN A 1 838 ? -10.810 20.819 25.469 1.00 98.12 838 ASN A O 1
ATOM 6377 N N . GLU A 1 839 ? -10.259 22.724 26.495 1.00 96.94 839 GLU A N 1
ATOM 6378 C CA . GLU A 1 839 ? -11.470 22.788 27.342 1.00 96.94 839 GLU A CA 1
ATOM 6379 C C . GLU A 1 839 ? -12.790 22.600 26.565 1.00 96.94 839 GLU A C 1
ATOM 6381 O O . GLU A 1 839 ? -13.753 22.053 27.099 1.00 96.94 839 GLU A O 1
ATOM 6386 N N . VAL A 1 840 ? -12.842 23.026 25.296 1.00 97.06 840 VAL A N 1
ATOM 6387 C CA . VAL A 1 840 ? -14.031 22.903 24.434 1.00 97.06 840 VAL A CA 1
ATOM 6388 C C . VAL A 1 840 ? -14.315 21.472 23.949 1.00 97.06 840 VAL A C 1
ATOM 6390 O O . VAL A 1 840 ? -15.443 21.190 23.548 1.00 97.06 840 VAL A O 1
ATOM 6393 N N . ASN A 1 841 ? -13.317 20.580 23.964 1.00 97.44 841 ASN A N 1
ATOM 6394 C CA . ASN A 1 841 ? -13.401 19.204 23.454 1.00 97.44 841 ASN A CA 1
ATOM 6395 C C . ASN A 1 841 ? -13.132 18.131 24.530 1.00 97.44 841 ASN A C 1
ATOM 6397 O O . ASN A 1 841 ? -12.865 16.977 24.201 1.00 97.44 841 ASN A O 1
ATOM 6401 N N . ILE A 1 842 ? -13.262 18.508 25.805 1.00 97.31 842 ILE A N 1
ATOM 6402 C CA . ILE A 1 842 ? -13.057 17.629 26.960 1.00 97.31 842 ILE A CA 1
ATOM 6403 C C . ILE A 1 842 ? -13.944 16.370 26.921 1.00 97.31 842 ILE A C 1
ATOM 6405 O O . ILE A 1 842 ? -15.164 16.451 26.756 1.00 97.31 842 ILE A O 1
ATOM 6409 N N . GLY A 1 843 ? -13.330 15.203 27.116 1.00 96.38 843 GLY A N 1
ATOM 6410 C CA . GLY A 1 843 ? -13.961 13.885 26.998 1.00 96.38 843 GLY A CA 1
ATOM 6411 C C . GLY A 1 843 ? -13.933 13.278 25.588 1.00 96.38 843 GLY A C 1
ATOM 6412 O O . GLY A 1 843 ? -14.545 12.229 25.382 1.00 96.38 843 GLY A O 1
ATOM 6413 N N . TYR A 1 844 ? -13.251 13.912 24.629 1.00 97.56 844 TYR A N 1
ATOM 6414 C CA . TYR A 1 844 ? -13.084 13.433 23.250 1.00 97.56 844 TYR A CA 1
ATOM 6415 C C . TYR A 1 844 ? -11.606 13.287 22.829 1.00 97.56 844 TYR A C 1
ATOM 6417 O O . TYR A 1 844 ? -11.338 12.944 21.681 1.00 97.56 844 TYR A O 1
ATOM 6425 N N . GLU A 1 845 ? -10.648 13.554 23.722 1.00 95.75 845 GLU A N 1
ATOM 6426 C CA . GLU A 1 845 ? -9.219 13.728 23.417 1.00 95.75 845 GLU A CA 1
ATOM 6427 C C . GLU A 1 845 ? -8.561 12.482 22.800 1.00 95.75 845 GLU A C 1
ATOM 6429 O O . GLU A 1 845 ? -7.731 12.608 21.903 1.00 95.75 845 GLU A O 1
ATOM 6434 N N . ASP A 1 846 ? -8.963 11.286 23.240 1.00 92.81 846 ASP A N 1
ATOM 6435 C CA . ASP A 1 846 ? -8.416 10.005 22.765 1.00 92.81 846 ASP A CA 1
ATOM 6436 C C . ASP A 1 846 ? -9.006 9.542 21.409 1.00 92.81 846 ASP A C 1
ATOM 6438 O O . ASP A 1 846 ? -8.601 8.504 20.874 1.00 92.81 846 ASP A O 1
ATOM 6442 N N . LEU A 1 847 ? -9.976 10.270 20.832 1.00 93.06 847 LEU A N 1
ATOM 6443 C CA . LEU A 1 847 ? -10.601 9.890 19.560 1.00 93.06 847 LEU A CA 1
ATOM 6444 C C . LEU A 1 847 ? -9.651 10.123 18.377 1.00 93.06 847 LEU A C 1
ATOM 6446 O O . LEU A 1 847 ? -9.245 11.249 18.078 1.00 93.06 847 LEU A O 1
ATOM 6450 N N . SER A 1 848 ? -9.349 9.039 17.666 1.00 93.00 848 SER A N 1
ATOM 6451 C CA . SER A 1 848 ? -8.445 9.010 16.517 1.00 93.00 848 SER A CA 1
ATOM 6452 C C . SER A 1 848 ? -8.899 7.984 15.478 1.00 93.00 848 SER A C 1
ATOM 6454 O O . SER A 1 848 ? -9.549 6.996 15.814 1.00 93.00 848 SER A O 1
ATOM 6456 N N . ASN A 1 849 ? -8.582 8.249 14.209 1.00 93.44 849 ASN A N 1
ATOM 6457 C CA . ASN A 1 849 ? -8.903 7.424 13.036 1.00 93.44 849 ASN A CA 1
ATOM 6458 C C . ASN A 1 849 ? -10.363 6.901 12.962 1.00 93.44 849 ASN A C 1
ATOM 6460 O O . ASN A 1 849 ? -10.611 5.767 12.556 1.00 93.44 849 ASN A O 1
ATOM 6464 N N . GLU A 1 850 ? -11.351 7.743 13.289 1.00 94.06 850 GLU A N 1
ATOM 6465 C CA . GLU A 1 850 ? -12.784 7.390 13.260 1.00 94.06 850 GLU A CA 1
ATOM 6466 C C . GLU A 1 850 ? -13.528 8.013 12.067 1.00 94.06 850 GLU A C 1
ATOM 6468 O O . GLU A 1 850 ? -13.403 9.213 11.802 1.00 94.06 850 GLU A O 1
ATOM 6473 N N . GLN A 1 851 ? -14.354 7.237 11.346 1.00 97.00 851 GLN A N 1
ATOM 6474 C CA . GLN A 1 851 ? -15.124 7.779 10.214 1.00 97.00 851 GLN A CA 1
ATOM 6475 C C . GLN A 1 851 ? -16.277 8.657 10.706 1.00 97.00 851 GLN A C 1
ATOM 6477 O O . GLN A 1 851 ? -17.193 8.172 11.371 1.00 97.00 851 GLN A O 1
ATOM 6482 N N . VAL A 1 852 ? -16.310 9.917 10.264 1.00 97.75 852 VAL A N 1
ATOM 6483 C CA . VAL A 1 852 ? -17.464 10.795 10.479 1.00 97.75 852 VAL A CA 1
ATOM 6484 C C . VAL A 1 852 ? -18.526 10.551 9.397 1.00 97.75 852 VAL A C 1
ATOM 6486 O O . VAL A 1 852 ? -18.245 10.548 8.196 1.00 97.75 852 VAL A O 1
ATOM 6489 N N . LEU A 1 853 ? -19.764 10.302 9.826 1.00 97.00 853 LEU A N 1
ATOM 6490 C CA . LEU A 1 853 ? -20.883 9.897 8.972 1.00 97.00 853 LEU A CA 1
ATOM 6491 C C . LEU A 1 853 ? -21.879 11.037 8.743 1.00 97.00 853 LEU A C 1
ATOM 6493 O O . LEU A 1 853 ? -22.328 11.236 7.610 1.00 97.00 853 LEU A O 1
ATOM 6497 N N . LYS A 1 854 ? -22.222 11.794 9.794 1.00 97.94 854 LYS A N 1
ATOM 6498 C CA . LYS A 1 854 ? -23.167 12.922 9.711 1.00 97.94 854 LYS A CA 1
ATOM 6499 C C . LYS A 1 854 ? -22.723 14.126 10.540 1.00 97.94 854 LYS A C 1
ATOM 6501 O O . LYS A 1 854 ? -22.032 13.972 11.542 1.00 97.94 854 LYS A O 1
ATOM 6506 N N . LEU A 1 855 ? -23.206 15.307 10.154 1.00 98.06 855 LEU A N 1
ATOM 6507 C CA . LEU A 1 855 ? -23.219 16.515 10.983 1.00 98.06 855 LEU A CA 1
ATOM 6508 C C . LEU A 1 855 ? -24.664 17.028 11.087 1.00 98.06 855 LEU A C 1
ATOM 6510 O O . LEU A 1 855 ? -25.332 17.204 10.068 1.00 98.06 855 LEU A O 1
ATOM 6514 N N . ASN A 1 856 ? -25.163 17.223 12.310 1.00 97.31 856 ASN A N 1
ATOM 6515 C CA . ASN A 1 856 ? -26.545 17.621 12.623 1.00 97.31 856 ASN A CA 1
ATOM 6516 C C . ASN A 1 856 ? -27.591 16.774 11.859 1.00 97.31 856 ASN A C 1
ATOM 6518 O O . ASN A 1 856 ? -28.519 17.298 11.244 1.00 97.31 856 ASN A O 1
ATOM 6522 N N . GLY A 1 857 ? -27.406 15.447 11.838 1.00 94.56 857 GLY A N 1
ATOM 6523 C CA . GLY A 1 857 ? -28.272 14.500 11.121 1.00 94.56 857 GLY A CA 1
ATOM 6524 C C . GLY A 1 857 ? -28.097 14.462 9.594 1.00 94.56 857 GLY A C 1
ATOM 6525 O O . GLY A 1 857 ? -28.660 13.583 8.944 1.00 94.56 857 GLY A O 1
ATOM 6526 N N . THR A 1 858 ? -27.306 15.363 9.004 1.00 96.31 858 THR A N 1
ATOM 6527 C CA . THR A 1 858 ? -27.064 15.426 7.553 1.00 96.31 858 THR A CA 1
ATOM 6528 C C . THR A 1 858 ? -25.860 14.572 7.163 1.00 96.31 858 THR A C 1
ATOM 6530 O O . THR A 1 858 ? -24.755 14.792 7.658 1.00 96.31 858 THR A O 1
ATOM 6533 N N . TRP A 1 859 ? -26.058 13.614 6.252 1.00 96.69 859 TRP A N 1
ATOM 6534 C CA . TRP A 1 859 ? -24.994 12.733 5.755 1.00 96.69 859 TRP A CA 1
ATOM 6535 C C . TRP A 1 859 ? -23.849 13.506 5.083 1.00 96.69 859 TRP A C 1
ATOM 6537 O O . TRP A 1 859 ? -24.053 14.321 4.177 1.00 96.69 859 TRP A O 1
ATOM 6547 N N . ILE A 1 860 ? -22.621 13.200 5.497 1.00 96.88 860 ILE A N 1
ATOM 6548 C CA . ILE A 1 860 ? -21.394 13.744 4.914 1.00 96.88 860 ILE A CA 1
ATOM 6549 C C . ILE A 1 860 ? -21.098 13.009 3.598 1.00 96.88 860 ILE A C 1
ATOM 6551 O O . ILE A 1 860 ? -21.404 11.829 3.434 1.00 96.88 860 ILE A O 1
ATOM 6555 N N . ARG A 1 861 ? -20.547 13.742 2.624 1.00 96.12 861 ARG A N 1
ATOM 6556 C CA . ARG A 1 861 ? -20.316 13.262 1.246 1.00 96.12 861 ARG A CA 1
ATOM 6557 C C . ARG A 1 861 ? -18.834 13.274 0.880 1.00 96.12 861 ARG A C 1
ATOM 6559 O O . ARG A 1 861 ? -18.359 12.384 0.188 1.00 96.12 861 ARG A O 1
ATOM 6566 N N . ASN A 1 862 ? -18.140 14.310 1.338 1.00 96.81 862 ASN A N 1
ATOM 6567 C CA . ASN A 1 862 ? -16.706 14.550 1.236 1.00 96.81 862 ASN A CA 1
ATOM 6568 C C . ASN A 1 862 ? -16.332 15.664 2.232 1.00 96.81 862 ASN A C 1
ATOM 6570 O O . ASN A 1 862 ? -17.225 16.269 2.838 1.00 96.81 862 ASN A O 1
ATOM 6574 N N . ILE A 1 863 ? -15.039 15.952 2.411 1.00 97.50 863 ILE A N 1
ATOM 6575 C CA . ILE A 1 863 ? -14.603 16.945 3.409 1.00 97.50 863 ILE A CA 1
ATOM 6576 C C . ILE A 1 863 ? -15.055 18.372 3.060 1.00 97.50 863 ILE A C 1
ATOM 6578 O O . ILE A 1 863 ? -15.358 19.160 3.951 1.00 97.50 863 ILE A O 1
ATOM 6582 N N . HIS A 1 864 ? -15.214 18.691 1.773 1.00 97.00 864 HIS A N 1
ATOM 6583 C CA . HIS A 1 864 ? -15.705 20.001 1.346 1.00 97.00 864 HIS A CA 1
ATOM 6584 C C . HIS A 1 864 ? -17.197 20.208 1.667 1.00 97.00 864 HIS A C 1
ATOM 6586 O O . HIS A 1 864 ? -17.595 21.311 2.047 1.00 97.00 864 HIS A O 1
ATOM 6592 N N . HIS A 1 865 ? -18.011 19.147 1.606 1.00 97.88 865 HIS A N 1
ATOM 6593 C CA . HIS A 1 865 ? -19.382 19.161 2.119 1.00 97.88 865 HIS A CA 1
ATOM 6594 C C . HIS A 1 865 ? -19.398 19.340 3.643 1.00 97.88 865 HIS A C 1
ATOM 6596 O O . HIS A 1 865 ? -20.210 20.108 4.147 1.00 97.88 865 HIS A O 1
ATOM 6602 N N . LEU A 1 866 ? -18.481 18.693 4.376 1.00 98.06 866 LEU A N 1
ATOM 6603 C CA . LEU A 1 866 ? -18.364 18.877 5.827 1.00 98.06 866 LEU A CA 1
ATOM 6604 C C . LEU A 1 866 ? -18.015 20.328 6.192 1.00 98.06 866 LEU A C 1
ATOM 6606 O O . LEU A 1 866 ? -18.722 20.923 7.000 1.00 98.06 866 LEU A O 1
ATOM 6610 N N . ALA A 1 867 ? -17.001 20.921 5.552 1.00 98.06 867 ALA A N 1
ATOM 6611 C CA . ALA A 1 867 ? -16.648 22.331 5.738 1.00 98.06 867 ALA A CA 1
ATOM 6612 C C . ALA A 1 867 ? -17.850 23.254 5.475 1.00 98.06 867 ALA A C 1
ATOM 6614 O O . ALA A 1 867 ? -18.193 24.081 6.315 1.00 98.06 867 ALA A O 1
ATOM 6615 N N . HIS A 1 868 ? -18.572 23.034 4.372 1.00 97.44 868 HIS A N 1
ATOM 6616 C CA . HIS A 1 868 ? -19.771 23.806 4.045 1.00 97.44 868 HIS A CA 1
ATOM 6617 C C . HIS A 1 868 ? -20.898 23.668 5.083 1.00 97.44 868 HIS A C 1
ATOM 6619 O O . HIS A 1 868 ? -21.556 24.663 5.396 1.00 97.44 868 HIS A O 1
ATOM 6625 N N . LEU A 1 869 ? -21.124 22.468 5.631 1.00 97.50 869 LEU A N 1
ATOM 6626 C CA . LEU A 1 869 ? -22.116 22.240 6.687 1.00 97.50 869 LEU A CA 1
ATOM 6627 C C . LEU A 1 869 ? -21.717 22.925 8.005 1.00 97.50 869 LEU A C 1
ATOM 6629 O O . LEU A 1 869 ? -22.585 23.488 8.669 1.00 97.50 869 LEU A O 1
ATOM 6633 N N . VAL A 1 870 ? -20.426 22.927 8.359 1.00 97.25 870 VAL A N 1
ATOM 6634 C CA . VAL A 1 870 ? -19.893 23.654 9.527 1.00 97.25 870 VAL A CA 1
ATOM 6635 C C . VAL A 1 870 ? -20.065 25.165 9.342 1.00 97.25 870 VAL A C 1
ATOM 6637 O O . VAL A 1 870 ? -20.698 25.806 10.180 1.00 97.25 870 VAL A O 1
ATOM 6640 N N . ASP A 1 871 ? -19.601 25.719 8.218 1.00 95.88 871 ASP A N 1
ATOM 6641 C CA . ASP A 1 871 ? -19.684 27.155 7.898 1.00 95.88 871 ASP A CA 1
ATOM 6642 C C . ASP A 1 871 ? -21.136 27.665 7.809 1.00 95.88 871 ASP A C 1
ATOM 6644 O O . ASP A 1 871 ? -21.428 28.825 8.107 1.00 95.88 871 ASP A O 1
ATOM 6648 N N . SER A 1 872 ? -22.067 26.798 7.398 1.00 95.62 872 SER A N 1
ATOM 6649 C CA . SER A 1 872 ? -23.492 27.126 7.269 1.00 95.62 872 SER A CA 1
ATOM 6650 C C . SER A 1 872 ? -24.299 26.902 8.553 1.00 95.62 872 SER A C 1
ATOM 6652 O O . SER A 1 872 ? -25.476 27.282 8.597 1.00 95.62 872 SER A O 1
ATOM 6654 N N . CYS A 1 873 ? -23.715 26.285 9.586 1.00 95.94 873 CYS A N 1
ATOM 6655 C CA . CYS A 1 873 ? -24.440 25.860 10.780 1.00 95.94 873 CYS A CA 1
ATOM 6656 C C . CYS A 1 873 ? -24.952 27.051 11.602 1.00 95.94 873 CYS A C 1
ATOM 6658 O O . CYS A 1 873 ? -24.190 27.890 12.085 1.00 95.94 873 CYS A O 1
ATOM 6660 N N . LYS A 1 874 ? -26.274 27.097 11.809 1.00 95.38 874 LYS A N 1
ATOM 6661 C CA . LYS A 1 874 ? -26.952 28.112 12.638 1.00 95.38 874 LYS A CA 1
ATOM 6662 C C . LYS A 1 874 ? -27.567 27.540 13.915 1.00 95.38 874 LYS A C 1
ATOM 6664 O O . LYS A 1 874 ? -28.040 28.313 14.751 1.00 95.38 874 LYS A O 1
ATOM 6669 N N . ASP A 1 875 ? -27.468 26.230 14.113 1.00 96.25 875 ASP A N 1
ATOM 6670 C CA . ASP A 1 875 ? -27.897 25.547 15.330 1.00 96.25 875 ASP A CA 1
ATOM 6671 C C . ASP A 1 875 ? -26.945 25.825 16.497 1.00 96.25 875 ASP A C 1
ATOM 6673 O O . ASP A 1 875 ? -25.769 26.144 16.304 1.00 96.25 875 ASP A O 1
ATOM 6677 N N . LYS A 1 876 ? -27.445 25.687 17.730 1.00 97.62 876 LYS A N 1
ATOM 6678 C CA . LYS A 1 876 ? -26.640 25.893 18.945 1.00 97.62 876 LYS A CA 1
ATOM 6679 C C . LYS A 1 876 ? -25.445 24.928 19.028 1.00 97.62 876 LYS A C 1
ATOM 6681 O O . LYS A 1 876 ? -24.392 25.295 19.550 1.00 97.62 876 LYS A O 1
ATOM 6686 N N . TYR A 1 877 ? -25.623 23.709 18.529 1.00 98.38 877 TYR A N 1
ATOM 6687 C CA . TYR A 1 877 ? -24.658 22.624 18.642 1.00 98.38 877 TYR A CA 1
ATOM 6688 C C . TYR A 1 877 ? -24.196 22.138 17.269 1.00 98.38 877 TYR A C 1
ATOM 6690 O O . TYR A 1 877 ? -24.981 22.087 16.320 1.00 98.38 877 TYR A O 1
ATOM 6698 N N . LEU A 1 878 ? -22.928 21.741 17.206 1.00 98.50 878 LEU A N 1
ATOM 6699 C CA . LEU A 1 878 ? -22.374 20.886 16.166 1.00 98.50 878 LEU A CA 1
ATOM 6700 C C . LEU A 1 878 ? -22.398 19.454 16.712 1.00 98.50 878 LEU A C 1
ATOM 6702 O O . LEU A 1 878 ? -21.798 19.178 17.751 1.00 98.50 878 LEU A O 1
ATOM 6706 N N . VAL A 1 879 ? -23.149 18.579 16.051 1.00 98.44 879 VAL A N 1
ATOM 6707 C CA . VAL A 1 879 ? -23.410 17.194 16.458 1.00 98.44 879 VAL A CA 1
ATOM 6708 C C . VAL A 1 879 ? -22.848 16.273 15.383 1.00 98.44 879 VAL A C 1
ATOM 6710 O O . VAL A 1 879 ? -23.470 16.088 14.335 1.00 98.44 879 VAL A O 1
ATOM 6713 N N . PHE A 1 880 ? -21.664 15.727 15.633 1.00 98.56 880 PHE A N 1
ATOM 6714 C CA . PHE A 1 880 ? -20.984 14.802 14.735 1.00 98.56 880 PHE A CA 1
ATOM 6715 C C . PHE A 1 880 ? -21.363 13.365 15.105 1.00 98.56 880 PHE A C 1
ATOM 6717 O O . PHE A 1 880 ? -21.137 12.926 16.234 1.00 98.56 880 PHE A O 1
ATOM 6724 N N . GLU A 1 881 ? -21.941 12.639 14.151 1.00 98.19 881 GLU A N 1
ATOM 6725 C CA . GLU A 1 881 ? -22.207 11.204 14.263 1.00 98.19 881 GLU A CA 1
ATOM 6726 C C . GLU A 1 881 ? -21.090 10.438 13.553 1.00 98.19 881 GLU A C 1
ATOM 6728 O O . GLU A 1 881 ? -20.869 10.640 12.354 1.00 98.19 881 GLU A O 1
ATOM 6733 N N . PHE A 1 882 ? -20.411 9.558 14.280 1.00 95.50 882 PHE A N 1
ATOM 6734 C CA . PHE A 1 882 ? -19.324 8.710 13.793 1.00 95.50 882 PHE A CA 1
ATOM 6735 C C . PHE A 1 882 ? -19.785 7.257 13.580 1.00 95.50 882 PHE A C 1
ATOM 6737 O O . PHE A 1 882 ? -20.953 6.909 13.790 1.00 95.50 882 PHE A O 1
ATOM 6744 N N . GLU A 1 883 ? -18.865 6.391 13.153 1.00 86.75 883 GLU A N 1
ATOM 6745 C CA . GLU A 1 883 ? -19.050 4.940 13.228 1.00 86.75 883 GLU A CA 1
ATOM 6746 C C . GLU A 1 883 ? -19.289 4.470 14.687 1.00 86.75 883 GLU A C 1
ATOM 6748 O O . GLU A 1 883 ? -19.159 5.225 15.651 1.00 86.75 883 GLU A O 1
ATOM 6753 N N . ASP A 1 884 ? -19.799 3.245 14.848 1.00 81.25 884 ASP A N 1
ATOM 6754 C CA . ASP A 1 884 ? -20.263 2.654 16.117 1.00 81.25 884 ASP A CA 1
ATOM 6755 C C . ASP A 1 884 ? -21.303 3.461 16.916 1.00 81.25 884 ASP A C 1
ATOM 6757 O O . ASP A 1 884 ? -21.692 3.056 18.014 1.00 81.25 884 ASP A O 1
ATOM 6761 N N . ASN A 1 885 ? -21.883 4.507 16.316 1.00 84.44 885 ASN A N 1
ATOM 6762 C CA . ASN A 1 885 ? -22.785 5.470 16.954 1.00 84.44 885 ASN A CA 1
ATOM 6763 C C . ASN A 1 885 ? -22.085 6.329 18.028 1.00 84.44 885 ASN A C 1
ATOM 6765 O O . ASN A 1 885 ? -22.745 6.831 18.940 1.00 84.44 885 ASN A O 1
ATOM 6769 N N . ILE A 1 886 ? -20.763 6.515 17.921 1.00 92.69 886 ILE A N 1
ATOM 6770 C CA . ILE A 1 886 ? -20.043 7.521 18.710 1.00 92.69 886 ILE A CA 1
ATOM 6771 C C . ILE A 1 886 ? -20.596 8.904 18.329 1.00 92.69 886 ILE A C 1
ATOM 6773 O O . ILE A 1 886 ? -20.761 9.227 17.150 1.00 92.69 886 ILE A O 1
ATOM 6777 N N . LEU A 1 887 ? -20.925 9.712 19.339 1.00 96.81 887 LEU A N 1
ATOM 6778 C CA . LEU A 1 887 ? -21.567 11.014 19.174 1.00 96.81 887 LEU A CA 1
ATOM 6779 C C . LEU A 1 887 ? -20.720 12.092 19.848 1.00 96.81 887 LEU A C 1
ATOM 6781 O O . LEU A 1 887 ? -20.568 12.082 21.069 1.00 96.81 887 LEU A O 1
ATOM 6785 N N . VAL A 1 888 ? -20.214 13.039 19.061 1.00 98.19 888 VAL A N 1
ATOM 6786 C CA . VAL A 1 888 ? -19.423 14.170 19.562 1.00 98.19 888 VAL A CA 1
ATOM 6787 C C . VAL A 1 888 ? -20.245 15.445 19.420 1.00 98.19 888 VAL A C 1
ATOM 6789 O O . VAL A 1 888 ? -20.682 15.800 18.324 1.00 98.19 888 VAL A O 1
ATOM 6792 N N . VAL A 1 889 ? -20.482 16.127 20.541 1.00 98.44 889 VAL A N 1
ATOM 6793 C CA . VAL A 1 889 ? -21.319 17.332 20.613 1.00 98.44 889 VAL A CA 1
ATOM 6794 C C . VAL A 1 889 ? -20.503 18.509 21.134 1.00 98.44 889 VAL A C 1
ATOM 6796 O O . VAL A 1 889 ? -19.941 18.443 22.227 1.00 98.44 889 VAL A O 1
ATOM 6799 N N . LEU A 1 890 ? -20.492 19.600 20.367 1.00 98.25 890 LEU A N 1
ATOM 6800 C CA . LEU A 1 890 ? -19.793 20.851 20.673 1.00 98.25 890 LEU A CA 1
ATOM 6801 C C . LEU A 1 890 ? -20.775 22.032 20.625 1.00 98.25 890 LEU A C 1
ATOM 6803 O O . LEU A 1 890 ? -21.635 22.090 19.746 1.00 98.25 890 LEU A O 1
ATOM 6807 N N . GLU A 1 891 ? -20.650 23.006 21.529 1.00 98.19 891 GLU A N 1
ATOM 6808 C CA . GLU A 1 891 ? -21.394 24.273 21.429 1.00 98.19 891 GLU A CA 1
ATOM 6809 C C . GLU A 1 891 ? -20.723 25.198 20.403 1.00 98.19 891 GLU A C 1
ATOM 6811 O O . GLU A 1 891 ? -19.541 25.517 20.527 1.00 98.19 891 GLU A O 1
ATOM 6816 N N . ARG A 1 892 ? -21.473 25.642 19.384 1.00 97.50 892 ARG A N 1
ATOM 6817 C CA . ARG A 1 892 ? -20.912 26.322 18.202 1.00 97.50 892 ARG A CA 1
ATOM 6818 C C . ARG A 1 892 ? -20.143 27.599 18.553 1.00 97.50 892 ARG A C 1
ATOM 6820 O O . ARG A 1 892 ? -19.052 27.815 18.040 1.00 97.50 892 ARG A O 1
ATOM 6827 N N . GLU A 1 893 ? -20.686 28.435 19.434 1.00 96.69 893 GLU A N 1
ATOM 6828 C CA . GLU A 1 893 ? -20.037 29.700 19.815 1.00 96.69 893 GLU A CA 1
ATOM 6829 C C . GLU A 1 893 ? -18.739 29.467 20.606 1.00 96.69 893 GLU A C 1
ATOM 6831 O O . GLU A 1 893 ? -17.760 30.182 20.404 1.00 96.69 893 GLU A O 1
ATOM 6836 N N . ALA A 1 894 ? -18.694 28.428 21.450 1.00 97.00 894 ALA A N 1
ATOM 6837 C CA . ALA A 1 894 ? -17.479 28.035 22.162 1.00 97.00 894 ALA A CA 1
ATOM 6838 C C . ALA A 1 894 ? -16.427 27.455 21.200 1.00 97.00 894 ALA A C 1
ATOM 6840 O O . ALA A 1 894 ? -15.259 27.831 21.268 1.00 97.00 894 ALA A O 1
ATOM 6841 N N . ALA A 1 895 ? -16.848 26.611 20.251 1.00 95.94 895 ALA A N 1
ATOM 6842 C CA . ALA A 1 895 ? -15.998 26.066 19.191 1.00 95.94 895 ALA A CA 1
ATOM 6843 C C . ALA A 1 895 ? -15.338 27.168 18.339 1.00 95.94 895 ALA A C 1
ATOM 6845 O O . ALA A 1 895 ? -14.131 27.127 18.096 1.00 95.94 895 ALA A O 1
ATOM 6846 N N . LEU A 1 896 ? -16.115 28.180 17.934 1.00 94.50 896 LEU A N 1
ATOM 6847 C CA . LEU A 1 896 ? -15.621 29.337 17.183 1.00 94.50 896 LEU A CA 1
ATOM 6848 C C . LEU A 1 896 ? -14.660 30.198 18.018 1.00 94.50 896 LEU A C 1
ATOM 6850 O O . LEU A 1 896 ? -13.609 30.598 17.520 1.00 94.50 896 LEU A O 1
ATOM 6854 N N . ALA A 1 897 ? -14.976 30.446 19.294 1.00 96.25 897 ALA A N 1
ATOM 6855 C CA . ALA A 1 897 ? -14.105 31.201 20.195 1.00 96.25 897 ALA A CA 1
ATOM 6856 C C . ALA A 1 897 ? -12.764 30.488 20.472 1.00 96.25 897 ALA A C 1
ATOM 6858 O O . ALA A 1 897 ? -11.733 31.151 20.592 1.00 96.25 897 ALA A O 1
ATOM 6859 N N . ALA A 1 898 ? -12.764 29.152 20.535 1.00 96.50 898 ALA A N 1
ATOM 6860 C CA . ALA A 1 898 ? -11.579 28.343 20.815 1.00 96.50 898 ALA A CA 1
ATOM 6861 C C . ALA A 1 898 ? -10.640 28.151 19.604 1.00 96.50 898 ALA A C 1
ATOM 6863 O O . ALA A 1 898 ? -9.444 27.943 19.804 1.00 96.50 898 ALA A O 1
ATOM 6864 N N . SER A 1 899 ? -11.127 28.258 18.357 1.00 94.12 899 SER A N 1
ATOM 6865 C CA . SER A 1 899 ? -10.298 28.065 17.145 1.00 94.12 899 SER A CA 1
ATOM 6866 C C . SER A 1 899 ? -8.991 28.880 17.202 1.00 94.12 899 SER A C 1
ATOM 6868 O O . SER A 1 899 ? -7.893 28.340 17.051 1.00 94.12 899 SER A O 1
ATOM 6870 N N . GLY A 1 900 ? -9.084 30.168 17.557 1.00 95.31 900 GLY A N 1
ATOM 6871 C CA . GLY A 1 900 ? -7.937 31.082 17.596 1.00 95.31 900 GLY A CA 1
ATOM 6872 C C . GLY A 1 900 ? -6.873 30.793 18.667 1.00 95.31 900 GLY A C 1
ATOM 6873 O O . GLY A 1 900 ? -5.725 31.198 18.476 1.00 95.31 900 GLY A O 1
ATOM 6874 N N . CYS A 1 901 ? -7.202 30.109 19.774 1.00 97.19 901 CYS A N 1
ATOM 6875 C CA . CYS A 1 901 ? -6.185 29.657 20.734 1.00 97.19 901 CYS A CA 1
ATOM 6876 C C . CYS A 1 901 ? -5.625 28.283 20.356 1.00 97.19 901 CYS A C 1
ATOM 6878 O O . CYS A 1 901 ? -4.406 28.142 20.305 1.00 97.19 901 CYS A O 1
ATOM 6880 N N . ILE A 1 902 ? -6.474 27.322 19.976 1.00 98.00 902 ILE A N 1
ATOM 6881 C CA . ILE A 1 902 ? -6.047 25.967 19.593 1.00 98.00 902 ILE A CA 1
ATOM 6882 C C . ILE A 1 902 ? -5.018 26.018 18.455 1.00 98.00 902 ILE A C 1
ATOM 6884 O O . ILE A 1 902 ? -3.923 25.479 18.597 1.00 98.00 902 ILE A O 1
ATOM 6888 N N . LEU A 1 903 ? -5.304 26.732 17.359 1.00 97.81 903 LEU A N 1
ATOM 6889 C CA . LEU A 1 903 ? -4.353 26.844 16.244 1.00 97.81 903 LEU A CA 1
ATOM 6890 C C . LEU A 1 903 ? -3.019 27.459 16.685 1.00 97.81 903 LEU A C 1
ATOM 6892 O O . LEU A 1 903 ? -1.954 26.989 16.300 1.00 97.81 903 LEU A O 1
ATOM 6896 N N . LYS A 1 904 ? -3.070 28.498 17.522 1.00 97.81 904 LYS A N 1
ATOM 6897 C CA . LYS A 1 904 ? -1.884 29.209 18.004 1.00 97.81 904 LYS A CA 1
ATOM 6898 C C . LYS A 1 904 ? -1.021 28.334 18.913 1.00 97.81 904 LYS A C 1
ATOM 6900 O O . LYS A 1 904 ? 0.202 28.352 18.784 1.00 97.81 904 LYS A O 1
ATOM 6905 N N . ASP A 1 905 ? -1.643 27.611 19.835 1.00 97.69 905 ASP A N 1
ATOM 6906 C CA . ASP A 1 905 ? -0.944 26.881 20.889 1.00 97.69 905 ASP A CA 1
ATOM 6907 C C . ASP A 1 905 ? -0.388 25.535 20.371 1.00 97.69 905 ASP A C 1
ATOM 6909 O O . ASP A 1 905 ? 0.688 25.123 20.801 1.00 97.69 905 ASP A O 1
ATOM 6913 N N . TYR A 1 906 ? -1.022 24.934 19.352 1.00 97.56 906 TYR A N 1
ATOM 6914 C CA . TYR A 1 906 ? -0.493 23.790 18.586 1.00 97.56 906 TYR A CA 1
ATOM 6915 C C . TYR A 1 906 ? 0.358 24.191 17.353 1.00 97.56 906 TYR A C 1
ATOM 6917 O O . TYR A 1 906 ? 0.832 23.326 16.618 1.00 97.56 906 TYR A O 1
ATOM 6925 N N . GLY A 1 907 ? 0.592 25.489 17.112 1.00 97.19 907 GLY A N 1
ATOM 6926 C CA . GLY A 1 907 ? 1.487 25.985 16.052 1.00 97.19 907 GLY A CA 1
ATOM 6927 C C . GLY A 1 907 ? 0.970 25.840 14.610 1.00 97.19 907 GLY A C 1
ATOM 6928 O O . GLY A 1 907 ? 1.762 25.823 13.667 1.00 97.19 907 GLY A O 1
ATOM 6929 N N . ILE A 1 908 ? -0.345 25.731 14.429 1.00 98.25 908 ILE A N 1
ATOM 6930 C CA . ILE A 1 908 ? -1.023 25.460 13.158 1.00 98.25 908 ILE A CA 1
ATOM 6931 C C . ILE A 1 908 ? -1.290 26.774 12.391 1.00 98.25 908 ILE A C 1
ATOM 6933 O O . ILE A 1 908 ? -1.832 27.719 12.966 1.00 98.25 908 ILE A O 1
ATOM 6937 N N . PRO A 1 909 ? -0.956 26.869 11.087 1.00 97.12 909 PRO A N 1
ATOM 6938 C CA . PRO A 1 909 ? -1.064 28.116 10.320 1.00 97.12 909 PRO A CA 1
ATOM 6939 C C . PRO A 1 909 ? -2.492 28.491 9.878 1.00 97.12 909 PRO A C 1
ATOM 6941 O O . PRO A 1 909 ? -2.721 29.642 9.512 1.00 97.12 909 PRO A O 1
ATOM 6944 N N . SER A 1 910 ? -3.430 27.540 9.853 1.00 97.12 910 SER A N 1
ATOM 6945 C CA . SER A 1 910 ? -4.815 27.719 9.392 1.00 97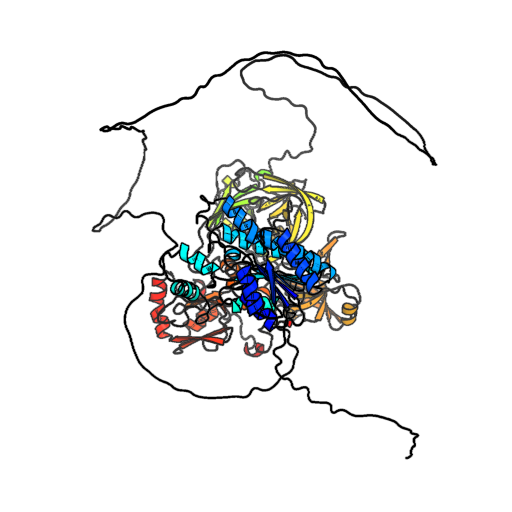.12 910 SER A CA 1
ATOM 6946 C C . SER A 1 910 ? -5.706 26.591 9.920 1.00 97.12 910 SER A C 1
ATOM 6948 O O . SER A 1 910 ? -5.258 25.446 9.978 1.00 97.12 910 SER A O 1
ATOM 6950 N N . GLU A 1 911 ? -6.974 26.882 10.226 1.00 97.12 911 GLU A N 1
ATOM 6951 C CA . GLU A 1 911 ? -7.996 25.862 10.533 1.00 97.12 911 GLU A CA 1
ATOM 6952 C C . GLU A 1 911 ? -8.313 24.938 9.355 1.00 97.12 911 GLU A C 1
ATOM 6954 O O . GLU A 1 911 ? -8.846 23.855 9.562 1.00 97.12 911 GLU A O 1
ATOM 6959 N N . ARG A 1 912 ? -8.000 25.341 8.121 1.00 97.38 912 ARG A N 1
ATOM 6960 C CA . ARG A 1 912 ? -8.335 24.570 6.921 1.00 97.38 912 ARG A CA 1
ATOM 6961 C C . ARG A 1 912 ? -7.288 24.684 5.822 1.00 97.38 912 ARG A C 1
ATOM 6963 O O . ARG A 1 912 ? -6.576 25.690 5.731 1.00 97.38 912 ARG A O 1
ATOM 6970 N N . SER A 1 913 ? -7.237 23.676 4.961 1.00 96.56 913 SER A N 1
ATOM 6971 C CA . SER A 1 913 ? -6.506 23.725 3.694 1.00 96.56 913 SER A CA 1
ATOM 6972 C C . SER A 1 913 ? -7.136 24.727 2.708 1.00 96.56 913 SER A C 1
ATOM 6974 O O . SER A 1 913 ? -8.298 25.122 2.833 1.00 96.56 913 SER A O 1
ATOM 6976 N N . SER A 1 914 ? -6.355 25.189 1.726 1.00 94.19 914 SER A N 1
ATOM 6977 C CA . SER A 1 914 ? -6.750 26.297 0.840 1.00 94.19 914 SER A CA 1
ATOM 6978 C C . SER A 1 914 ? -7.905 25.971 -0.111 1.00 94.19 914 SER A C 1
ATOM 6980 O O . SER A 1 914 ? -8.663 26.867 -0.465 1.00 94.19 914 SER A O 1
ATOM 6982 N N . ASP A 1 915 ? -8.061 24.707 -0.502 1.00 93.00 915 ASP A N 1
ATOM 6983 C CA . ASP A 1 915 ? -9.185 24.208 -1.303 1.00 93.00 915 ASP A CA 1
ATOM 6984 C C . ASP A 1 915 ? -10.528 24.359 -0.572 1.00 93.00 915 ASP A C 1
ATOM 6986 O O . ASP A 1 915 ? -11.519 24.755 -1.178 1.00 93.00 915 ASP A O 1
ATOM 6990 N N . LEU A 1 916 ? -10.555 24.174 0.754 1.00 95.12 916 LEU A N 1
ATOM 6991 C CA . LEU A 1 916 ? -11.770 24.319 1.574 1.00 95.12 916 LEU A CA 1
ATOM 6992 C C . LEU A 1 916 ? -12.116 25.785 1.905 1.00 95.12 916 LEU A C 1
ATOM 6994 O O . LEU A 1 916 ? -12.931 26.060 2.791 1.00 95.12 916 LEU A O 1
ATOM 6998 N N . SER A 1 917 ? -11.476 26.727 1.206 1.00 89.81 917 SER A N 1
ATOM 6999 C CA . SER A 1 917 ? -11.815 28.155 1.198 1.00 89.81 917 SER A CA 1
ATOM 7000 C C . SER A 1 917 ? -12.626 28.566 -0.040 1.00 89.81 917 SER A C 1
ATOM 7002 O O . SER A 1 917 ? -13.110 29.698 -0.096 1.00 89.81 917 SER A O 1
ATOM 7004 N N . GLU A 1 918 ? -12.782 27.687 -1.038 1.00 87.31 918 GLU A N 1
ATOM 7005 C CA . GLU A 1 918 ? -13.654 27.940 -2.190 1.00 87.31 918 GLU A CA 1
ATOM 7006 C C . GLU A 1 918 ? -15.139 27.667 -1.851 1.00 87.31 918 GLU A C 1
ATOM 7008 O O . GLU A 1 918 ? -15.445 26.941 -0.902 1.00 87.31 918 GLU A O 1
ATOM 7013 N N . PRO A 1 919 ? -16.112 28.250 -2.581 1.00 89.44 919 PRO A N 1
ATOM 7014 C CA . PRO A 1 919 ? -17.526 27.964 -2.349 1.00 89.44 919 PRO A CA 1
ATOM 7015 C C . PRO A 1 919 ? -17.883 26.526 -2.748 1.00 89.44 919 PRO A C 1
ATOM 7017 O O . PRO A 1 919 ? -17.681 26.135 -3.897 1.00 89.44 919 PRO A O 1
ATOM 7020 N N . TYR A 1 920 ? -18.490 25.760 -1.837 1.00 90.19 920 TYR A N 1
ATOM 7021 C CA . TYR A 1 920 ? -18.934 24.394 -2.135 1.00 90.19 920 TYR A CA 1
ATOM 7022 C C . TYR A 1 920 ? -19.963 24.365 -3.273 1.00 90.19 920 TYR A C 1
ATOM 7024 O O . TYR A 1 920 ? -21.031 24.977 -3.188 1.00 90.19 920 TYR A O 1
ATOM 7032 N N . VAL A 1 921 ? -19.656 23.599 -4.321 1.00 81.62 921 VAL A N 1
ATOM 7033 C CA . VAL A 1 921 ? -20.553 23.345 -5.452 1.00 81.62 921 VAL A CA 1
ATOM 7034 C C . VAL A 1 921 ? -21.069 21.913 -5.367 1.00 81.62 921 VAL A C 1
ATOM 7036 O O . VAL A 1 921 ? -20.313 20.961 -5.580 1.00 81.62 921 VAL A O 1
ATOM 7039 N N . ASP A 1 922 ? -22.374 21.741 -5.135 1.00 73.50 922 ASP A N 1
ATOM 7040 C CA . ASP A 1 922 ? -23.005 20.434 -5.329 1.00 73.50 922 ASP A CA 1
ATOM 7041 C C . ASP A 1 922 ? -23.088 20.119 -6.829 1.00 73.50 922 ASP A C 1
ATOM 7043 O O . ASP A 1 922 ? -24.002 20.529 -7.545 1.00 73.50 922 ASP A O 1
ATOM 7047 N N . SER A 1 923 ? -22.089 19.381 -7.308 1.00 57.62 923 SER A N 1
ATOM 7048 C CA . SER A 1 923 ? -21.996 18.914 -8.694 1.00 57.62 923 SER A CA 1
ATOM 7049 C C . SER A 1 923 ? -23.009 17.811 -9.048 1.00 57.62 923 SER A C 1
ATOM 7051 O O . SER A 1 923 ? -23.048 17.362 -10.195 1.00 57.62 923 SER A O 1
ATOM 7053 N N . ILE A 1 924 ? -23.841 17.369 -8.097 1.00 56.53 924 ILE A N 1
ATOM 7054 C CA . ILE A 1 924 ? -24.753 16.229 -8.229 1.00 56.53 924 ILE A CA 1
ATOM 7055 C C . ILE A 1 924 ? -26.202 16.729 -8.129 1.00 56.53 924 ILE A C 1
ATOM 7057 O O . ILE A 1 924 ? -26.904 16.542 -7.135 1.00 56.53 924 ILE A O 1
ATOM 7061 N N . GLY A 1 925 ? -26.673 17.361 -9.206 1.00 40.84 925 GLY A N 1
ATOM 7062 C CA . GLY A 1 925 ? -28.046 17.860 -9.305 1.00 40.84 925 GLY A CA 1
ATOM 7063 C C . GLY A 1 925 ? -29.093 16.746 -9.165 1.00 40.84 925 GLY A C 1
ATOM 7064 O O . GLY A 1 925 ? -29.232 15.915 -10.059 1.00 40.84 925 GLY A O 1
ATOM 7065 N N . HIS A 1 926 ? -29.834 16.753 -8.050 1.00 36.94 926 HIS A N 1
ATOM 7066 C CA . HIS A 1 926 ? -30.994 15.896 -7.748 1.00 36.94 926 HIS A CA 1
ATOM 7067 C C . HIS A 1 926 ? -30.888 14.421 -8.190 1.00 36.94 926 HIS A C 1
ATOM 7069 O O . HIS A 1 926 ? -31.839 13.835 -8.717 1.00 36.94 926 HIS A O 1
ATOM 7075 N N . VAL A 1 927 ? -29.763 13.768 -7.882 1.00 42.38 927 VAL A N 1
ATOM 7076 C CA . VAL A 1 927 ? -29.784 12.306 -7.713 1.00 42.38 927 VAL A CA 1
ATOM 7077 C C . VAL A 1 927 ? -30.697 11.977 -6.524 1.00 42.38 927 VAL A C 1
ATOM 7079 O O . VAL A 1 927 ? -30.786 12.751 -5.570 1.00 42.38 927 VAL A O 1
ATOM 7082 N N . LYS A 1 928 ? -31.431 10.858 -6.614 1.00 38.84 928 LYS A N 1
ATOM 7083 C CA . LYS A 1 928 ? -32.396 10.413 -5.593 1.00 38.84 928 LYS A CA 1
ATOM 7084 C C . LYS A 1 928 ? -31.783 10.437 -4.190 1.00 38.84 928 LYS A C 1
ATOM 7086 O O . LYS A 1 928 ? -30.603 10.126 -4.042 1.00 38.84 928 LYS A O 1
ATOM 7091 N N . THR A 1 929 ? -32.602 10.778 -3.192 1.00 36.00 929 THR A N 1
ATOM 7092 C CA . THR A 1 929 ? -32.146 10.959 -1.810 1.00 36.00 929 THR A CA 1
ATOM 7093 C C . THR A 1 929 ? -31.368 9.751 -1.291 1.00 36.00 929 THR A C 1
ATOM 7095 O O . THR A 1 929 ? -31.681 8.600 -1.610 1.00 36.00 929 THR A O 1
ATOM 7098 N N . ILE A 1 930 ? -30.333 10.038 -0.493 1.00 43.69 930 ILE A N 1
ATOM 7099 C CA . ILE A 1 930 ? -29.421 9.039 0.086 1.00 43.69 930 ILE A CA 1
ATOM 7100 C C . ILE A 1 930 ? -30.204 8.015 0.927 1.00 43.69 930 ILE A C 1
ATOM 7102 O O . ILE A 1 930 ? -29.846 6.842 0.943 1.00 43.69 930 ILE A O 1
ATOM 7106 N N . ASP A 1 931 ? -31.338 8.428 1.492 1.00 39.25 931 ASP A N 1
ATOM 7107 C CA . ASP A 1 931 ? -32.344 7.617 2.183 1.00 39.25 931 ASP A CA 1
ATOM 7108 C C . ASP A 1 931 ? -32.801 6.375 1.375 1.00 39.25 931 ASP A C 1
ATOM 7110 O O . ASP A 1 931 ? -33.141 5.347 1.949 1.00 39.25 931 ASP A O 1
ATOM 7114 N N . GLN A 1 932 ? -32.761 6.389 0.032 1.00 35.66 932 GLN A N 1
ATOM 7115 C CA . GLN A 1 932 ? -33.078 5.187 -0.768 1.00 35.66 932 GLN A CA 1
ATOM 7116 C C . GLN A 1 932 ? -31.941 4.148 -0.831 1.00 35.66 932 GLN A C 1
ATOM 7118 O O . GLN A 1 932 ? -32.166 3.037 -1.312 1.00 35.66 932 GLN A O 1
ATOM 7123 N N . TYR A 1 933 ? -30.748 4.467 -0.320 1.00 39.59 933 TYR A N 1
ATOM 7124 C CA . TYR A 1 933 ? -29.630 3.531 -0.148 1.00 39.59 933 TYR A CA 1
ATOM 7125 C C . TYR A 1 933 ? -29.543 2.926 1.269 1.00 39.59 933 TYR A C 1
ATOM 7127 O O . TYR A 1 933 ? -28.662 2.103 1.510 1.00 39.59 933 TYR A O 1
ATOM 7135 N N . GLU A 1 934 ? -30.487 3.222 2.175 1.00 38.91 934 GLU A N 1
ATOM 7136 C CA . GLU A 1 934 ? -30.564 2.690 3.558 1.00 38.91 934 GLU A CA 1
ATOM 7137 C C . GLU A 1 934 ? -30.683 1.153 3.680 1.00 38.91 934 GLU A C 1
ATOM 7139 O O . GLU A 1 934 ? -30.751 0.617 4.783 1.00 38.91 934 GLU A O 1
ATOM 7144 N N . SER A 1 935 ? -30.708 0.416 2.565 1.00 31.25 935 SER A N 1
ATOM 7145 C CA . SER A 1 935 ? -30.877 -1.045 2.530 1.00 31.25 935 SER A CA 1
ATOM 7146 C C . SER A 1 935 ? -29.868 -1.796 1.649 1.00 31.25 935 SER A C 1
ATOM 7148 O O . SER A 1 935 ? -30.056 -2.985 1.398 1.00 31.25 935 SER A O 1
ATOM 7150 N N . VAL A 1 936 ? -28.794 -1.140 1.184 1.00 33.66 936 VAL A N 1
ATOM 7151 C CA . VAL A 1 936 ? -27.762 -1.771 0.336 1.00 33.66 936 VAL A CA 1
ATOM 7152 C C . VAL A 1 936 ? -26.399 -1.747 1.032 1.00 33.66 936 VAL A C 1
ATOM 7154 O O . VAL A 1 936 ? -25.598 -0.846 0.806 1.00 33.66 936 VAL A O 1
ATOM 7157 N N . ASP A 1 937 ? -26.175 -2.750 1.887 1.00 36.22 937 ASP A N 1
ATOM 7158 C CA . ASP A 1 937 ? -24.878 -3.232 2.391 1.00 36.22 937 ASP A CA 1
ATOM 7159 C C . ASP A 1 937 ? -23.772 -2.169 2.577 1.00 36.22 937 ASP A C 1
ATOM 7161 O O . ASP A 1 937 ? -22.713 -2.216 1.954 1.00 36.22 937 ASP A O 1
ATOM 7165 N N . CYS A 1 938 ? -23.991 -1.229 3.505 1.00 34.19 938 CYS A N 1
ATOM 7166 C CA . CYS A 1 938 ? -22.935 -0.324 3.994 1.00 34.19 938 CYS A CA 1
ATOM 7167 C C . CYS A 1 938 ? -21.927 -1.034 4.931 1.00 34.19 938 CYS A C 1
ATOM 7169 O O . CYS A 1 938 ? -20.912 -0.463 5.322 1.00 34.19 938 CYS A O 1
ATOM 7171 N N . ALA A 1 939 ? -22.193 -2.296 5.282 1.00 31.02 939 ALA A N 1
ATOM 7172 C CA . ALA A 1 939 ? -21.227 -3.190 5.900 1.00 31.02 939 ALA A CA 1
ATOM 7173 C C . ALA A 1 939 ? -20.654 -4.134 4.837 1.00 31.02 939 ALA A C 1
ATOM 7175 O O . ALA A 1 939 ? -21.412 -4.812 4.139 1.00 31.02 939 ALA A O 1
ATOM 7176 N N . VAL A 1 940 ? -19.324 -4.271 4.793 1.00 34.03 940 VAL A N 1
ATOM 7177 C CA . VAL A 1 940 ? -18.685 -5.445 4.182 1.00 34.03 940 VAL A CA 1
ATOM 7178 C C . VAL A 1 940 ? -19.085 -6.649 5.033 1.00 34.03 940 VAL A C 1
ATOM 7180 O O . VAL A 1 940 ? -18.493 -6.921 6.076 1.00 34.03 940 VAL A O 1
ATOM 7183 N N . SER A 1 941 ? -20.166 -7.325 4.644 1.00 32.34 941 SER A N 1
ATOM 7184 C CA . SER A 1 941 ? -20.646 -8.500 5.369 1.00 32.34 941 SER A CA 1
ATOM 7185 C C . SER A 1 941 ? -19.558 -9.581 5.389 1.00 32.34 941 SER A C 1
ATOM 7187 O O . SER A 1 941 ? -18.863 -9.772 4.391 1.00 32.34 941 SER A O 1
ATOM 7189 N N . ASN A 1 942 ? -19.441 -10.348 6.482 1.00 32.22 942 ASN A N 1
ATOM 7190 C CA . ASN A 1 942 ? -18.479 -11.463 6.561 1.00 32.22 942 ASN A CA 1
ATOM 7191 C C . ASN A 1 942 ? -18.641 -12.468 5.394 1.00 32.22 942 ASN A C 1
ATOM 7193 O O . ASN A 1 942 ? -17.696 -13.162 5.038 1.00 32.22 942 ASN A O 1
ATOM 7197 N N . SER A 1 943 ? -19.822 -12.509 4.768 1.00 32.16 943 SER A N 1
ATOM 7198 C CA . SER A 1 943 ? -20.146 -13.276 3.561 1.00 32.16 943 SER A CA 1
ATOM 7199 C C . SER A 1 943 ? -19.536 -12.766 2.242 1.00 32.16 943 SER A C 1
ATOM 7201 O O . SER A 1 943 ? -19.524 -13.532 1.279 1.00 32.16 943 SER A O 1
ATOM 7203 N N . GLU A 1 944 ? -19.023 -11.530 2.154 1.00 34.12 944 GLU A N 1
ATOM 7204 C CA . GLU A 1 944 ? -18.196 -11.089 1.009 1.00 34.12 944 GLU A CA 1
ATOM 7205 C C . GLU A 1 944 ? -16.708 -11.480 1.174 1.00 34.12 944 GLU A C 1
ATOM 7207 O O . GLU A 1 944 ? -15.969 -11.469 0.192 1.00 34.12 944 GLU A O 1
ATOM 7212 N N . ILE A 1 945 ? -16.268 -11.916 2.367 1.00 36.97 945 ILE A N 1
ATOM 7213 C CA . ILE A 1 945 ? -14.884 -12.353 2.646 1.00 36.97 945 ILE A CA 1
ATOM 7214 C C . ILE A 1 945 ? -14.675 -13.803 2.160 1.00 36.97 945 ILE A C 1
ATOM 7216 O O . ILE A 1 945 ? -14.514 -14.740 2.943 1.00 36.97 945 ILE A O 1
ATOM 7220 N N . GLY A 1 946 ? -14.726 -14.004 0.840 1.00 29.62 946 GLY A N 1
ATOM 7221 C CA . GLY A 1 946 ? -14.677 -15.322 0.201 1.00 29.62 946 GLY A CA 1
ATOM 7222 C C . GLY A 1 946 ? -13.627 -15.437 -0.905 1.00 29.62 946 GLY A C 1
ATOM 7223 O O . GLY A 1 946 ? -13.797 -14.871 -1.977 1.00 29.62 946 GLY A O 1
ATOM 7224 N N . TYR A 1 947 ? -12.603 -16.263 -0.670 1.00 30.06 947 TYR A N 1
ATOM 7225 C CA . TYR A 1 947 ? -11.597 -16.758 -1.631 1.00 30.06 947 TYR A CA 1
ATOM 7226 C C . TYR A 1 947 ? -10.653 -15.765 -2.342 1.00 30.06 947 TYR A C 1
ATOM 7228 O O . TYR A 1 947 ? -9.535 -16.174 -2.645 1.00 30.06 947 TYR A O 1
ATOM 7236 N N . ASP A 1 948 ? -11.014 -14.500 -2.567 1.00 30.98 948 ASP A N 1
ATOM 7237 C CA . ASP A 1 948 ? -10.156 -13.565 -3.328 1.00 30.98 948 ASP A CA 1
ATOM 7238 C C . ASP A 1 948 ? -8.914 -13.071 -2.542 1.00 30.98 948 ASP A C 1
ATOM 7240 O O . ASP A 1 948 ? -7.929 -12.632 -3.138 1.00 30.98 948 ASP A O 1
ATOM 7244 N N . GLY A 1 949 ? -8.906 -13.214 -1.210 1.00 28.23 949 GLY A N 1
ATOM 7245 C CA . GLY A 1 949 ? -7.818 -12.806 -0.300 1.00 28.23 949 GLY A CA 1
ATOM 7246 C C . GLY A 1 949 ? -6.550 -13.675 -0.330 1.00 28.23 949 GLY A C 1
ATOM 7247 O O . GLY A 1 949 ? -5.927 -13.874 0.709 1.00 28.23 949 GLY A O 1
ATOM 7248 N N . LEU A 1 950 ? -6.202 -14.243 -1.488 1.00 26.95 950 LEU A N 1
ATOM 7249 C CA . LEU A 1 950 ? -5.042 -15.126 -1.693 1.00 26.95 950 LEU A CA 1
ATOM 7250 C C . LEU A 1 950 ? -4.314 -14.894 -3.035 1.00 26.95 950 LEU A C 1
ATOM 7252 O O . LEU A 1 950 ? -3.453 -15.687 -3.402 1.00 26.95 950 LEU A O 1
ATOM 7256 N N . LEU A 1 951 ? -4.669 -13.838 -3.783 1.00 25.81 951 LEU A N 1
ATOM 7257 C CA . LEU A 1 951 ? -4.097 -13.522 -5.108 1.00 25.81 951 LEU A CA 1
ATOM 7258 C C . LEU A 1 951 ? -3.760 -12.030 -5.320 1.00 25.81 951 LEU A C 1
ATOM 7260 O O . LEU A 1 951 ? -3.495 -11.620 -6.446 1.00 25.81 951 LEU A O 1
ATOM 7264 N N . TRP A 1 952 ? -3.757 -11.225 -4.253 1.00 25.66 952 TRP A N 1
ATOM 7265 C CA . TRP A 1 952 ? -3.439 -9.787 -4.287 1.00 25.66 952 TRP A CA 1
ATOM 7266 C C . TRP A 1 952 ? -2.467 -9.399 -3.164 1.00 25.66 952 TRP A C 1
ATOM 7268 O O . TRP A 1 952 ? -2.734 -8.499 -2.374 1.00 25.66 952 TRP A O 1
ATOM 7278 N N . GLY A 1 953 ? -1.354 -10.135 -3.072 1.00 28.03 953 GLY A N 1
ATOM 7279 C CA . GLY A 1 953 ? -0.345 -9.972 -2.021 1.00 28.03 953 GLY A CA 1
ATOM 7280 C C . GLY A 1 953 ? 0.972 -10.722 -2.263 1.00 28.03 953 GLY A C 1
ATOM 7281 O O . GLY A 1 953 ? 1.594 -11.132 -1.289 1.00 28.03 953 GLY A O 1
ATOM 7282 N N . GLU A 1 954 ? 1.369 -10.920 -3.530 1.00 24.19 954 GLU A N 1
ATOM 7283 C CA . GLU A 1 954 ? 2.681 -11.452 -3.971 1.00 24.19 954 GLU A CA 1
ATOM 7284 C C . GLU A 1 954 ? 3.134 -10.803 -5.290 1.00 24.19 954 GLU A C 1
ATOM 7286 O O . GLU A 1 954 ? 2.306 -10.674 -6.224 1.00 24.19 954 GLU A O 1
#

Secondary structure (DSSP, 8-state):
------------------------------TTTT-EEEEES-SSHHHHHHHHHHHTTT-EEEEEES-HHHHHHHHHHTGGGEEEEE--TT-HHHHHHHHHHHHHHHS---EEEE-------S-SSGGG--HHHHHHHHHHHTHHHHHHHHHHHHHHGGGT-EEEEEE--THHHH-SSS-HHHHHHHHHHHHHHHHHHHHHGGGTEEEEEEEE----SHHHHHHHHHHSTT--HHHHHHHHHHT-SSTT----HHHHHHHHHHHHSGGGTTS-SS--EEEESSS-------------------------------------SSS--SS---S-----------------------------------------------------------------------------------------------------------------------------TTGGGSEEEEEEEE-PBPSSSTTSBPPPEEEEEEEEEEETTEEEE-SGGGTTEEEEEEEETT---EEEEEEEEEETTTTEEEEE---TTTSTT--PPPB-----TT-EEEEEE--TT--S-EEEEEEEEEEEEEEETTTTEEEEEEEESS---TT-TTPEEEETTS-EEEEEE-----TT-TT-EEEEEHHHHHHHHHHHHHHSS----EE--EEEE----HHHHHHTT--SSB-EEEEEE-TTSGGGGT--TT-EEEEETTEEPBTTSEEEETTTEEEETHHHHHTSPTT-EEEEEEEETTEEEEEEEE-EE---SS-SS-GGGS---EEETTEEEEE--HHHHHHH-HHHHHHHHHHHHHH---SSTT---EEEEEE---GGGTT-TT--SEEEEEETTEEP-SHHHHHHHHHH--SSEEEEEEGGG-EEEEEHHHHHHHHHHHHHHTT-S-SB-GGGGSPP---STTPPPGGGGTTS-SS--GGG-SS-TTSS--

Nearest PDB structures (foldseek):
  4fln-assembly1_B-2  TM=9.918E-01  e=6.214E-79  Arabidopsis thaliana
  4fln-assembly1_A  TM=9.935E-01  e=1.339E-78  Arabidopsis thaliana
  8r0c-assembly1_A  TM=9.620E-01  e=3.996E-25  synthetic construct
  8r0c-assembly1_C  TM=9.131E-01  e=1.756E-25  synthetic construct
  8r0c-assembly1_D  TM=9.438E-01  e=8.150E-25  synthetic construct

Solvent-accessible surface area (backbone atoms only — not comparable to full-atom values): 57557 Å² total; per-residue (Å²): 133,89,78,83,87,81,90,79,90,82,91,88,81,89,76,92,75,81,86,70,81,80,72,86,64,86,71,86,67,46,60,34,58,81,35,30,34,40,32,28,42,20,47,45,53,48,31,30,41,27,48,51,51,37,41,77,14,41,19,35,32,38,32,25,16,66,55,54,65,51,20,49,50,44,22,59,74,62,33,96,44,34,37,57,46,74,26,49,49,66,40,58,69,32,46,42,48,53,49,51,46,41,28,70,74,68,77,42,58,41,34,39,33,38,50,43,68,76,84,70,95,62,53,80,47,82,88,66,54,52,62,69,62,40,50,54,47,37,36,31,41,31,50,20,40,53,44,44,52,52,46,47,44,70,62,14,51,86,65,50,35,34,28,39,39,33,57,41,28,43,30,27,75,73,43,89,77,45,46,62,62,46,17,53,29,22,30,47,40,51,52,53,44,60,58,49,33,75,58,39,47,84,32,50,27,47,61,38,42,42,13,46,49,83,46,77,32,69,73,48,47,59,57,45,40,74,78,42,73,90,61,53,72,68,56,53,39,46,55,46,45,75,70,38,79,38,82,98,52,74,68,50,45,60,53,56,19,50,51,52,48,46,64,64,22,71,88,48,67,85,65,65,88,75,76,66,74,43,52,25,63,44,84,34,80,88,72,93,65,86,83,80,77,86,85,83,88,80,84,90,79,90,82,89,81,91,84,90,84,80,89,83,92,87,83,88,85,90,86,89,86,86,85,89,86,90,75,86,88,86,86,82,92,86,88,83,85,86,86,81,86,85,85,86,83,90,85,87,87,87,86,83,85,90,88,84,84,89,89,86,90,89,84,90,87,82,88,85,90,90,90,89,85,84,90,85,87,86,85,90,89,84,90,87,84,88,81,85,90,85,92,89,90,84,92,87,88,88,85,89,82,86,90,89,87,87,90,85,85,85,88,84,87,87,90,82,86,88,88,81,90,80,85,89,92,89,80,89,82,84,90,86,85,87,89,85,84,84,86,86,91,80,86,88,80,89,84,89,77,95,71,87,80,88,76,68,70,62,70,61,52,26,37,30,37,34,39,24,31,32,48,42,51,28,67,91,50,46,90,48,61,41,84,71,50,73,54,52,21,12,21,29,31,61,44,99,65,35,33,40,26,28,19,78,60,57,44,53,60,77,46,44,30,36,29,48,65,97,44,93,61,71,45,64,41,44,82,74,41,64,39,46,47,75,42,32,23,36,32,36,52,86,55,66,74,74,57,60,89,63,59,54,48,52,76,33,66,74,82,54,76,69,41,51,34,36,39,39,24,22,37,68,98,46,95,56,81,44,77,37,66,38,31,28,71,42,76,49,74,36,72,32,69,85,26,86,28,73,41,70,30,32,32,27,60,26,58,69,53,66,13,21,35,13,4,43,23,23,39,94,84,68,28,30,31,21,34,28,43,82,64,87,66,66,96,85,62,80,46,63,21,36,27,46,28,27,69,58,54,48,48,56,50,52,41,26,72,76,64,80,39,70,71,58,61,19,38,69,37,66,42,74,40,69,41,79,50,68,67,61,28,55,74,58,48,46,94,62,82,51,10,27,34,29,67,46,60,35,60,65,31,50,30,49,82,69,58,54,71,71,27,28,43,36,20,52,71,83,45,57,26,27,15,80,39,28,23,83,31,96,94,87,50,68,41,56,47,58,55,68,43,51,73,42,50,57,72,37,77,47,42,33,34,31,34,50,96,53,41,79,48,78,50,68,33,52,28,35,47,75,72,62,32,44,37,82,69,68,79,94,63,55,62,63,38,42,49,58,43,36,39,32,33,34,62,53,32,46,64,41,46,64,72,65,31,70,89,65,48,35,72,68,56,50,50,42,59,78,68,54,73,27,75,45,87,79,41,40,52,31,23,33,55,37,34,54,77,46,90,77,38,72,96,46,48,88,50,51,51,41,45,54,46,25,51,72,86,43,76,56,47,24,63,54,53,45,51,47,52,60,77,65,58,82,59,71,57,46,37,38,34,33,59,98,73,44,72,50,76,37,51,41,70,57,30,61,65,40,39,71,50,52,34,58,76,73,70,48,96,60,61,49,34,77,75,72,71,56,84,78,73,84,86,70,80,83,64,79,62,73,77,80,53,80,81,65,74,92,55,90,49,78,86,72,76,61,86,65,94,79,80,84,84,125

pLDDT: mean 75.4, std 29.08, range [20.75, 98.81]